Protein AF-A0A971MII5-F1 (afdb_monomer)

Structure (mmCIF, N/CA/C/O backbone):
data_AF-A0A971MII5-F1
#
_entry.id   AF-A0A971MII5-F1
#
loop_
_atom_site.group_PDB
_atom_site.id
_atom_site.type_symbol
_atom_site.label_atom_id
_atom_site.label_alt_id
_atom_site.label_comp_id
_atom_site.label_asym_id
_atom_site.label_entity_id
_atom_site.label_seq_id
_atom_site.pdbx_PDB_ins_code
_atom_site.Cartn_x
_atom_site.Cartn_y
_atom_site.Cartn_z
_atom_site.occupancy
_atom_site.B_iso_or_equiv
_atom_site.auth_seq_id
_atom_site.auth_comp_id
_atom_site.auth_asym_id
_atom_site.auth_atom_id
_atom_site.pdbx_PDB_model_num
ATOM 1 N N . MET A 1 1 ? 34.356 -5.325 53.793 1.00 31.66 1 MET A N 1
ATOM 2 C CA . MET A 1 1 ? 35.790 -5.191 53.406 1.00 31.66 1 MET A CA 1
ATOM 3 C C . MET A 1 1 ? 35.801 -5.095 51.877 1.00 31.66 1 MET A C 1
ATOM 5 O O . MET A 1 1 ? 35.052 -5.856 51.297 1.00 31.66 1 MET A O 1
ATOM 9 N N . LYS A 1 2 ? 36.397 -4.147 51.135 1.00 30.56 2 LYS A N 1
ATOM 10 C CA . LYS A 1 2 ? 37.615 -3.306 51.239 1.00 30.56 2 LYS A CA 1
ATOM 11 C C . LYS A 1 2 ? 38.912 -3.985 50.722 1.00 30.56 2 LYS A C 1
ATOM 13 O O . LYS A 1 2 ? 39.616 -4.588 51.522 1.00 30.56 2 LYS A O 1
ATOM 18 N N . ARG A 1 3 ? 39.279 -3.698 49.450 1.00 35.16 3 ARG A N 1
ATOM 19 C CA . ARG A 1 3 ? 40.610 -3.890 48.782 1.00 35.16 3 ARG A CA 1
ATOM 20 C C . ARG A 1 3 ? 41.059 -5.360 48.596 1.00 35.16 3 ARG A C 1
ATOM 22 O O . ARG A 1 3 ? 40.518 -6.234 49.247 1.00 35.16 3 ARG A O 1
ATOM 29 N N . LYS A 1 4 ? 42.032 -5.735 47.748 1.00 34.78 4 LYS A N 1
ATOM 30 C CA . LYS A 1 4 ? 43.002 -5.074 46.818 1.00 34.78 4 LYS A CA 1
ATOM 31 C C . LYS A 1 4 ? 42.819 -5.696 45.399 1.00 34.78 4 LYS A C 1
ATOM 33 O O . LYS A 1 4 ? 42.085 -6.666 45.317 1.00 34.78 4 LYS A O 1
ATOM 38 N N . LEU A 1 5 ? 43.431 -5.317 44.263 1.00 31.25 5 LEU A N 1
ATOM 39 C CA . LEU A 1 5 ? 44.409 -4.305 43.765 1.00 31.25 5 LEU A CA 1
ATOM 40 C C . LEU A 1 5 ? 43.997 -4.033 42.264 1.00 31.25 5 LEU A C 1
ATOM 42 O O . LEU A 1 5 ? 43.001 -4.601 41.844 1.00 31.25 5 LEU A O 1
ATOM 46 N N . SER A 1 6 ? 44.605 -3.251 41.353 1.00 30.78 6 SER A N 1
ATOM 47 C CA . SER A 1 6 ? 45.855 -2.469 41.266 1.00 30.78 6 SER A CA 1
ATOM 48 C C . SER A 1 6 ? 45.733 -1.302 40.245 1.00 30.78 6 SER A C 1
ATOM 50 O O . SER A 1 6 ? 44.625 -0.907 39.899 1.00 30.78 6 SER A O 1
ATOM 52 N N . LYS A 1 7 ? 46.857 -0.741 39.759 1.00 32.06 7 LYS A N 1
ATOM 53 C CA . LYS A 1 7 ? 46.938 0.123 38.561 1.00 32.06 7 LYS A CA 1
ATOM 54 C C . LYS A 1 7 ? 48.000 -0.427 37.594 1.00 32.06 7 LYS A C 1
ATOM 56 O O . LYS A 1 7 ? 49.180 -0.343 37.930 1.00 32.06 7 LYS A O 1
ATOM 61 N N . LYS A 1 8 ? 47.607 -0.928 36.414 1.00 32.06 8 LYS A N 1
ATOM 62 C CA . LYS A 1 8 ? 48.459 -1.083 35.208 1.00 32.06 8 LYS A CA 1
ATOM 63 C C . LYS A 1 8 ? 47.625 -1.580 34.011 1.00 32.06 8 LYS A C 1
ATOM 65 O O . LYS A 1 8 ? 47.422 -2.777 33.889 1.00 32.06 8 LYS A O 1
ATOM 70 N N . ILE A 1 9 ? 47.140 -0.639 33.195 1.00 35.56 9 ILE A N 1
ATOM 71 C CA . ILE A 1 9 ? 46.791 -0.680 31.748 1.00 35.56 9 ILE A CA 1
ATOM 72 C C . ILE A 1 9 ? 46.088 0.668 31.471 1.00 35.56 9 ILE A C 1
ATOM 74 O O . ILE A 1 9 ? 44.881 0.781 31.331 1.00 35.56 9 ILE A O 1
ATOM 78 N N . LEU A 1 10 ? 46.874 1.747 31.542 1.00 30.33 10 LEU A N 1
ATOM 79 C CA . LEU A 1 10 ? 46.478 3.107 31.133 1.00 30.33 10 LEU A CA 1
ATOM 80 C C . LEU A 1 10 ? 47.740 3.899 30.738 1.00 30.33 10 LEU A C 1
ATOM 82 O O . LEU A 1 10 ? 47.968 5.029 31.152 1.00 30.33 10 LEU A O 1
ATOM 86 N N . SER A 1 11 ? 48.640 3.217 30.029 1.00 30.30 11 SER A N 1
ATOM 87 C CA . SER A 1 11 ? 49.973 3.709 29.659 1.00 30.30 11 SER A CA 1
ATOM 88 C C . SER A 1 11 ? 50.439 3.129 28.317 1.00 30.30 11 SER A C 1
ATOM 90 O O . SER A 1 11 ? 51.634 2.936 28.113 1.00 30.30 11 SER A O 1
ATOM 92 N N . LEU A 1 12 ? 49.491 2.771 27.440 1.00 29.42 12 LEU A N 1
ATOM 93 C CA . LEU A 1 12 ? 49.765 2.208 26.112 1.00 29.42 12 LEU A CA 1
ATOM 94 C C . LEU A 1 12 ? 48.719 2.618 25.053 1.00 29.42 12 LEU A C 1
ATOM 96 O O . LEU A 1 12 ? 48.459 1.874 24.118 1.00 29.42 12 LEU A O 1
ATOM 100 N N . LEU A 1 13 ? 48.123 3.806 25.198 1.00 30.33 13 LEU A N 1
ATOM 101 C CA . LEU A 1 13 ? 47.379 4.467 24.113 1.00 30.33 13 LEU A CA 1
ATOM 102 C C . LEU A 1 13 ? 47.611 5.992 24.092 1.00 30.33 13 LEU A C 1
ATOM 104 O O . LEU A 1 13 ? 46.774 6.762 23.643 1.00 30.33 13 LEU A O 1
ATOM 108 N N . LEU A 1 14 ? 48.769 6.430 24.601 1.00 28.16 14 LEU A N 1
ATOM 109 C CA . LEU A 1 14 ? 49.194 7.836 24.641 1.00 28.16 14 LEU A CA 1
ATOM 110 C C . LEU A 1 14 ? 50.587 7.995 24.002 1.00 28.16 14 LEU A C 1
ATOM 112 O O . LEU A 1 14 ? 51.479 8.619 24.569 1.00 28.16 14 LEU A O 1
ATOM 116 N N . ALA A 1 15 ? 50.802 7.317 22.868 1.00 28.64 15 ALA A N 1
ATOM 117 C CA . ALA A 1 15 ? 52.121 7.158 22.250 1.00 28.64 15 ALA A CA 1
ATOM 118 C C . ALA A 1 15 ? 52.081 6.953 20.718 1.00 28.64 15 ALA A C 1
ATOM 120 O O . ALA A 1 15 ? 52.851 6.156 20.191 1.00 28.64 15 ALA A O 1
ATOM 121 N N . LEU A 1 16 ? 51.198 7.660 19.995 1.00 29.25 16 LEU A N 1
ATOM 122 C CA . LEU A 1 16 ? 51.327 7.816 18.532 1.00 29.25 16 LEU A CA 1
ATOM 123 C C . LEU A 1 16 ? 50.759 9.147 17.990 1.00 29.25 16 LEU A C 1
ATOM 125 O O . LEU A 1 16 ? 50.260 9.214 16.872 1.00 29.25 16 LEU A O 1
ATOM 129 N N . ILE A 1 17 ? 50.842 10.218 18.785 1.00 29.20 17 ILE A N 1
ATOM 130 C CA . ILE A 1 17 ? 50.536 11.592 18.356 1.00 29.20 17 ILE A CA 1
ATOM 131 C C . ILE A 1 17 ? 51.831 12.416 18.466 1.00 29.20 17 ILE A C 1
ATOM 133 O O . ILE A 1 17 ? 52.529 12.312 19.471 1.00 29.20 17 ILE A O 1
ATOM 137 N N . MET A 1 18 ? 52.102 13.242 17.444 1.00 29.81 18 MET A N 1
ATOM 138 C CA . MET A 1 18 ? 53.293 14.089 17.209 1.00 29.81 18 MET A CA 1
ATOM 139 C C . MET A 1 18 ? 54.560 13.424 16.632 1.00 29.81 18 MET A C 1
ATOM 141 O O . MET A 1 18 ? 55.476 13.049 17.355 1.00 29.81 18 MET A O 1
ATOM 145 N N . LEU A 1 19 ? 54.634 13.448 15.295 1.00 29.28 19 LEU A N 1
ATOM 146 C CA . LEU A 1 19 ? 55.796 13.741 14.431 1.00 29.28 19 LEU A CA 1
ATOM 147 C C . LEU A 1 19 ? 55.183 13.985 13.028 1.00 29.28 19 LEU A C 1
ATOM 149 O O . LEU A 1 19 ? 54.770 13.024 12.393 1.00 29.28 19 LEU A O 1
ATOM 153 N N . PHE A 1 20 ? 54.979 15.203 12.509 1.00 30.20 20 PHE A N 1
ATOM 154 C CA . PHE A 1 20 ? 55.566 16.524 12.798 1.00 30.20 20 PHE A CA 1
ATOM 155 C C . PHE A 1 20 ? 54.507 17.656 12.902 1.00 30.20 20 PHE A C 1
ATOM 157 O O . PHE A 1 20 ? 53.419 17.541 12.347 1.00 30.20 20 PHE A O 1
ATOM 164 N N . GLY A 1 21 ? 54.860 18.763 13.580 1.00 30.92 21 GLY A N 1
ATOM 165 C CA . GLY A 1 21 ? 54.225 20.098 13.448 1.00 30.92 21 GLY A CA 1
ATOM 166 C C . GLY A 1 21 ? 54.978 20.988 12.431 1.00 30.92 21 GLY A C 1
ATOM 167 O O . GLY A 1 21 ? 55.701 20.410 11.617 1.00 30.92 21 GLY A O 1
ATOM 168 N N . PRO A 1 22 ? 54.906 22.346 12.457 1.00 50.88 22 PRO A N 1
ATOM 169 C CA . PRO A 1 22 ? 54.555 23.274 13.561 1.00 50.88 22 PRO A CA 1
ATOM 170 C C . PRO A 1 22 ? 53.224 24.057 13.314 1.00 50.88 22 PRO A C 1
ATOM 172 O O . PRO A 1 22 ? 52.688 23.982 12.217 1.00 50.88 22 PRO A O 1
ATOM 175 N N . MET A 1 23 ? 52.522 24.719 14.261 1.00 30.02 23 MET A N 1
ATOM 176 C CA . MET A 1 23 ? 52.871 25.651 15.373 1.00 30.02 23 MET A CA 1
ATOM 177 C C . MET A 1 23 ? 53.300 27.072 14.910 1.00 30.02 23 MET A C 1
ATOM 179 O O . MET A 1 23 ? 54.011 27.174 13.921 1.00 30.02 23 MET A O 1
ATOM 183 N N . ILE A 1 24 ? 52.998 28.213 15.566 1.00 31.08 24 ILE A N 1
ATOM 184 C CA . ILE A 1 24 ? 52.104 28.618 16.693 1.00 31.08 24 ILE A CA 1
ATOM 185 C C . ILE A 1 24 ? 52.054 30.173 16.727 1.00 31.08 24 ILE A C 1
ATOM 187 O O . ILE A 1 24 ? 53.078 30.770 16.397 1.00 31.08 24 ILE A O 1
ATOM 191 N N . ASN A 1 25 ? 50.965 30.830 17.183 1.00 25.81 25 ASN A N 1
ATOM 192 C CA . ASN A 1 25 ? 51.015 31.820 18.295 1.00 25.81 25 ASN A CA 1
ATOM 193 C C . ASN A 1 25 ? 49.687 32.484 18.715 1.00 25.81 25 ASN A C 1
ATOM 195 O O . ASN A 1 25 ? 48.756 32.616 17.929 1.00 25.81 25 ASN A O 1
ATOM 199 N N . ILE A 1 26 ? 49.678 32.963 19.968 1.00 33.31 26 ILE A N 1
ATOM 200 C CA . ILE A 1 26 ? 48.702 33.886 20.578 1.00 33.31 26 ILE A CA 1
ATOM 201 C C . ILE A 1 26 ? 49.496 35.029 21.242 1.00 33.31 26 ILE A C 1
ATOM 203 O O . ILE A 1 26 ? 50.555 34.787 21.820 1.00 33.31 26 ILE A O 1
ATOM 207 N N . SER A 1 27 ? 49.000 36.270 21.201 1.00 24.47 27 SER A N 1
ATOM 208 C CA . SER A 1 27 ? 49.453 37.395 22.046 1.00 24.47 27 SER A CA 1
ATOM 209 C C . SER A 1 27 ? 48.375 38.486 22.112 1.00 24.47 27 SER A C 1
ATOM 211 O O . SER A 1 27 ? 47.528 38.549 21.225 1.00 24.47 27 SER A O 1
ATOM 213 N N . TYR A 1 28 ? 48.374 39.312 23.167 1.00 28.78 28 TYR A N 1
ATOM 214 C CA . TYR A 1 28 ? 47.252 40.200 23.522 1.00 28.78 28 TYR A CA 1
ATOM 215 C C . TYR A 1 28 ? 47.705 41.644 23.847 1.00 28.78 28 TYR A C 1
ATOM 217 O O . TYR A 1 28 ? 48.602 41.821 24.666 1.00 28.78 28 TYR A O 1
ATOM 225 N N . ALA A 1 29 ? 46.971 42.625 23.299 1.00 28.95 29 ALA A N 1
ATOM 226 C CA . ALA A 1 29 ? 46.772 44.017 23.761 1.00 28.95 29 ALA A CA 1
ATOM 227 C C . ALA A 1 29 ? 47.920 45.071 23.763 1.00 28.95 29 ALA A C 1
ATOM 229 O O . ALA A 1 29 ? 49.103 44.753 23.810 1.00 28.95 29 ALA A O 1
ATOM 230 N N . LEU A 1 30 ? 47.466 46.344 23.819 1.00 26.17 30 LEU A N 1
ATOM 231 C CA . LEU A 1 30 ? 48.178 47.633 24.003 1.00 26.17 30 LEU A CA 1
ATOM 232 C C . LEU A 1 30 ? 48.955 48.174 22.765 1.00 26.17 30 LEU A C 1
ATOM 234 O O . LEU A 1 30 ? 49.717 47.439 22.152 1.00 26.17 30 LEU A O 1
ATOM 238 N N . GLU A 1 31 ? 48.838 49.449 22.341 1.00 30.31 31 GLU A N 1
ATOM 239 C CA . GLU A 1 31 ? 47.957 50.557 22.784 1.00 30.31 31 GLU A CA 1
ATOM 240 C C . GLU A 1 31 ? 47.865 51.729 21.755 1.00 30.31 31 GLU A C 1
ATOM 242 O O . GLU A 1 31 ? 48.772 51.914 20.951 1.00 30.31 31 GLU A O 1
ATOM 247 N N . ASN A 1 32 ? 46.821 52.567 21.889 1.00 26.81 32 ASN A N 1
ATOM 248 C CA . ASN A 1 32 ? 46.726 54.015 21.572 1.00 26.81 32 ASN A CA 1
ATOM 249 C C . ASN A 1 32 ? 46.836 54.608 20.126 1.00 26.81 32 ASN A C 1
ATOM 251 O O . ASN A 1 32 ? 47.914 54.763 19.566 1.00 26.81 32 ASN A O 1
ATOM 255 N N . ASN A 1 33 ? 45.699 55.194 19.700 1.00 26.94 33 ASN A N 1
ATOM 256 C CA . ASN A 1 33 ? 45.488 56.522 19.063 1.00 26.94 33 ASN A CA 1
ATOM 257 C C . ASN A 1 33 ? 45.949 56.852 17.617 1.00 26.94 33 ASN A C 1
ATOM 259 O O . ASN A 1 33 ? 47.119 56.766 17.263 1.00 26.94 33 ASN A O 1
ATOM 263 N N . GLY A 1 34 ? 45.009 57.410 16.831 1.00 25.70 34 GLY A N 1
ATOM 264 C CA . GLY A 1 34 ? 45.223 58.031 15.510 1.00 25.70 34 GLY A CA 1
ATOM 265 C C . GLY A 1 34 ? 43.910 58.544 14.886 1.00 25.70 34 GLY A C 1
ATOM 266 O O . GLY A 1 34 ? 43.112 57.756 14.397 1.00 25.70 34 GLY A O 1
ATOM 267 N N . GLU A 1 35 ? 43.667 59.852 14.963 1.00 28.33 35 GLU A N 1
ATOM 268 C CA . GLU A 1 35 ? 42.389 60.551 14.720 1.00 28.33 35 GLU A CA 1
ATOM 269 C C . GLU A 1 35 ? 41.720 60.394 13.330 1.00 28.33 35 GLU A C 1
ATOM 271 O O . GLU A 1 35 ? 42.384 60.334 12.303 1.00 28.33 35 GLU A O 1
ATOM 276 N N . THR A 1 36 ? 40.378 60.467 13.343 1.00 31.22 36 THR A N 1
ATOM 277 C CA . THR A 1 36 ? 39.441 61.023 12.329 1.00 31.22 36 THR A CA 1
ATOM 278 C C . THR A 1 36 ? 39.696 60.865 10.820 1.00 31.22 36 THR A C 1
ATOM 280 O O . THR A 1 36 ? 40.675 61.376 10.288 1.00 31.22 36 THR A O 1
ATOM 283 N N . LEU A 1 37 ? 38.637 60.483 10.091 1.00 25.66 37 LEU A N 1
ATOM 284 C CA . LEU A 1 37 ? 38.025 61.359 9.072 1.00 25.66 37 LEU A CA 1
ATOM 285 C C . LEU A 1 37 ? 36.596 60.897 8.721 1.00 25.66 37 LEU A C 1
ATOM 287 O O . LEU A 1 37 ? 36.238 59.743 8.941 1.00 25.66 37 LEU A O 1
ATOM 291 N N . THR A 1 38 ? 35.772 61.819 8.215 1.00 25.00 38 THR A N 1
ATOM 292 C CA . THR A 1 38 ? 34.393 61.559 7.744 1.00 25.00 38 THR A CA 1
ATOM 293 C C . THR A 1 38 ? 34.278 61.887 6.231 1.00 25.00 38 THR A C 1
ATOM 295 O O . THR A 1 38 ? 35.315 61.873 5.566 1.00 25.00 38 THR A O 1
ATOM 298 N N . PRO A 1 39 ? 33.089 61.977 5.601 1.00 57.38 39 PRO A N 1
ATOM 299 C CA . PRO A 1 39 ? 32.717 61.084 4.506 1.00 57.38 39 PRO A CA 1
ATOM 300 C C . PRO A 1 39 ? 32.796 61.731 3.110 1.00 57.38 39 PRO A C 1
ATOM 302 O O . PRO A 1 39 ? 32.935 62.946 2.979 1.00 57.38 39 PRO A O 1
ATOM 305 N N . ILE A 1 40 ? 32.588 60.930 2.056 1.00 26.38 40 ILE A N 1
ATOM 306 C CA . ILE A 1 40 ? 32.199 61.438 0.730 1.00 26.38 40 ILE A CA 1
ATOM 307 C C . ILE A 1 40 ? 30.962 60.678 0.236 1.00 26.38 40 ILE A C 1
ATOM 309 O O . ILE A 1 40 ? 30.987 59.463 0.060 1.00 26.38 40 ILE A O 1
ATOM 313 N N . THR A 1 41 ? 29.881 61.431 0.037 1.00 29.47 41 THR A N 1
ATOM 314 C CA . THR A 1 41 ? 28.625 61.044 -0.623 1.00 29.47 41 THR A CA 1
ATOM 315 C C . THR A 1 41 ? 28.601 61.533 -2.082 1.00 29.47 41 THR A C 1
ATOM 317 O O . THR A 1 41 ? 29.563 62.149 -2.537 1.00 29.47 41 THR A O 1
ATOM 320 N N . THR A 1 42 ? 27.458 61.328 -2.760 1.00 28.16 42 THR A N 1
ATOM 321 C CA . THR A 1 42 ? 27.094 61.560 -4.185 1.00 28.16 42 THR A CA 1
ATOM 322 C C . THR A 1 42 ? 27.277 60.311 -5.052 1.00 28.16 42 THR A C 1
ATOM 324 O O . THR A 1 42 ? 28.235 59.572 -4.870 1.00 28.16 42 THR A O 1
ATOM 327 N N . GLY A 1 43 ? 26.370 59.960 -5.967 1.00 27.62 43 GLY A N 1
ATOM 328 C CA . GLY A 1 43 ? 25.223 60.674 -6.563 1.00 27.62 43 GLY A CA 1
ATOM 329 C C . GLY A 1 43 ? 25.186 60.312 -8.063 1.00 27.62 43 GLY A C 1
ATOM 330 O O . GLY A 1 43 ? 26.227 59.960 -8.608 1.00 27.62 43 GLY A O 1
ATOM 331 N N . GLU A 1 44 ? 24.076 60.346 -8.800 1.00 31.83 44 GLU A N 1
ATOM 332 C CA . GLU A 1 44 ? 22.716 60.823 -8.507 1.00 31.83 44 GLU A CA 1
ATOM 333 C C . GLU A 1 44 ? 21.760 60.378 -9.659 1.00 31.83 44 GLU A C 1
ATOM 335 O O . GLU A 1 44 ? 22.257 59.926 -10.689 1.00 31.83 44 GLU A O 1
ATOM 340 N N . LEU A 1 45 ? 20.435 60.588 -9.517 1.00 27.73 45 LEU A N 1
ATOM 341 C CA . LEU A 1 45 ? 19.382 60.577 -10.573 1.00 27.73 45 LEU A CA 1
ATOM 342 C C . LEU A 1 45 ? 19.022 59.248 -11.328 1.00 27.73 45 LEU A C 1
ATOM 344 O O . LEU A 1 45 ? 19.898 58.470 -11.682 1.00 27.73 45 LEU A O 1
ATOM 348 N N . GLU A 1 46 ? 17.756 58.954 -11.713 1.00 29.62 46 GLU A N 1
ATOM 349 C CA . GLU A 1 46 ? 16.430 59.439 -11.234 1.00 29.62 46 GLU A CA 1
ATOM 350 C C . GLU A 1 46 ? 15.191 58.676 -11.817 1.00 29.62 46 GLU A C 1
ATOM 352 O O . GLU A 1 46 ? 15.249 58.255 -12.966 1.00 29.62 46 GLU A O 1
ATOM 357 N N . VAL A 1 47 ? 14.079 58.617 -11.039 1.00 29.28 47 VAL A N 1
ATOM 358 C CA . VAL A 1 47 ? 12.604 58.462 -11.341 1.00 29.28 47 VAL A CA 1
ATOM 359 C C . VAL A 1 47 ? 12.034 57.453 -12.385 1.00 29.28 47 VAL A C 1
ATOM 361 O O . VAL A 1 47 ? 12.766 56.979 -13.247 1.00 29.28 47 VAL A O 1
ATOM 364 N N . PRO A 1 48 ? 10.691 57.174 -12.413 1.00 39.81 48 PRO A N 1
ATOM 365 C CA . PRO A 1 48 ? 9.589 57.408 -11.429 1.00 39.81 48 PRO A CA 1
ATOM 366 C C . PRO A 1 48 ? 8.886 56.093 -10.957 1.00 39.81 48 PRO A C 1
ATOM 368 O O . PRO A 1 48 ? 8.832 55.132 -11.711 1.00 39.81 48 PRO A O 1
ATOM 371 N N . ILE A 1 49 ? 8.417 55.888 -9.710 1.00 29.89 49 ILE A N 1
ATOM 372 C CA . ILE A 1 49 ? 7.352 56.521 -8.872 1.00 29.89 49 ILE A CA 1
ATOM 373 C C . ILE A 1 49 ? 5.890 56.118 -9.209 1.00 29.89 49 ILE A C 1
ATOM 375 O O . ILE A 1 49 ? 5.335 56.594 -10.194 1.00 29.89 49 ILE A O 1
ATOM 379 N N . THR A 1 50 ? 5.254 55.335 -8.312 1.00 27.31 50 THR A N 1
ATOM 380 C CA . THR A 1 50 ? 3.909 55.489 -7.654 1.00 27.31 50 THR A CA 1
ATOM 381 C C . THR A 1 50 ? 3.588 54.168 -6.890 1.00 27.31 50 THR A C 1
ATOM 383 O O . THR A 1 50 ? 3.665 53.114 -7.503 1.00 27.31 50 THR A O 1
ATOM 386 N N . THR A 1 51 ? 3.512 54.061 -5.545 1.00 28.36 51 THR A N 1
ATOM 387 C CA . THR A 1 51 ? 2.504 54.525 -4.536 1.00 28.36 51 THR A CA 1
ATOM 388 C C . THR A 1 51 ? 1.122 53.831 -4.663 1.00 28.36 51 THR A C 1
ATOM 390 O O . THR A 1 51 ? 0.635 53.745 -5.782 1.00 28.36 51 THR A O 1
ATOM 393 N N . ILE A 1 52 ? 0.405 53.389 -3.605 1.00 28.09 52 ILE A N 1
ATOM 394 C CA . ILE A 1 52 ? 0.481 53.752 -2.167 1.00 28.09 52 ILE A CA 1
ATOM 395 C C . ILE A 1 52 ? -0.210 52.727 -1.207 1.00 28.09 52 ILE A C 1
ATOM 397 O O . ILE A 1 52 ? -1.072 51.977 -1.646 1.00 28.09 52 ILE A O 1
ATOM 401 N N . GLU A 1 53 ? 0.175 52.781 0.079 1.00 26.75 53 GLU A N 1
ATOM 402 C CA . GLU A 1 53 ? -0.493 52.402 1.360 1.00 26.75 53 GLU A CA 1
ATOM 403 C C . GLU A 1 53 ? -1.063 51.007 1.733 1.00 26.75 53 GLU A C 1
ATOM 405 O O . GLU A 1 53 ? -1.700 50.271 0.988 1.00 26.75 53 GLU A O 1
ATOM 410 N N . GLU A 1 54 ? -0.831 50.756 3.026 1.00 30.92 54 GLU A N 1
ATOM 411 C CA . GLU A 1 54 ? -1.204 49.687 3.954 1.00 30.92 54 GLU A CA 1
ATOM 412 C C . GLU A 1 54 ? -2.678 49.741 4.425 1.00 30.92 54 GLU A C 1
ATOM 414 O O . GLU A 1 54 ? -3.367 50.750 4.273 1.00 30.92 54 GLU A O 1
ATOM 419 N N . SER A 1 55 ? -3.134 48.712 5.155 1.00 26.38 55 SER A N 1
ATOM 420 C CA . SER A 1 55 ? -3.900 48.895 6.414 1.00 26.38 55 SER A CA 1
ATOM 421 C C . SER A 1 55 ? -3.971 47.598 7.245 1.00 26.38 55 SER A C 1
ATOM 423 O O . SER A 1 55 ? -3.881 46.497 6.707 1.00 26.38 55 SER A O 1
ATOM 425 N N . GLU A 1 56 ? -4.106 47.723 8.571 1.00 28.70 56 GLU A N 1
ATOM 426 C CA . GLU A 1 56 ? -4.117 46.605 9.534 1.00 28.70 56 GLU A CA 1
ATOM 427 C C . GLU A 1 56 ? -5.533 46.166 9.985 1.00 28.70 56 GLU A C 1
ATOM 429 O O . GLU A 1 56 ? -6.467 46.957 9.916 1.00 28.70 56 GLU A O 1
ATOM 434 N N . LYS A 1 57 ? -5.631 44.931 10.526 1.00 29.33 57 LYS A N 1
ATOM 435 C CA . LYS A 1 57 ? -6.444 44.436 11.683 1.00 29.33 57 LYS A CA 1
ATOM 436 C C . LYS A 1 57 ? -7.835 45.086 11.941 1.00 29.33 57 LYS A C 1
ATOM 438 O O . LYS A 1 57 ? -7.957 46.290 12.123 1.00 29.33 57 LYS A O 1
ATOM 443 N N . THR A 1 58 ? -8.902 44.343 12.275 1.00 24.64 58 THR A N 1
ATOM 444 C CA . THR A 1 58 ? -9.039 43.619 13.567 1.00 24.64 58 THR A CA 1
ATOM 445 C C . THR A 1 58 ? -10.334 42.768 13.633 1.00 24.64 58 THR A C 1
ATOM 447 O O . THR A 1 58 ? -11.384 43.211 13.185 1.00 24.64 58 THR A O 1
ATOM 450 N N . ILE A 1 59 ? -10.226 41.581 14.249 1.00 27.56 59 ILE A N 1
ATOM 451 C CA . ILE A 1 59 ? -11.206 40.704 14.953 1.00 27.56 59 ILE A CA 1
ATOM 452 C C . ILE A 1 59 ? -12.598 41.305 15.334 1.00 27.56 59 ILE A C 1
ATOM 454 O O . ILE A 1 59 ? -12.618 42.416 15.856 1.00 27.56 59 ILE A O 1
ATOM 458 N N . ILE A 1 60 ? -13.708 40.521 15.230 1.00 27.66 60 ILE A N 1
ATOM 459 C CA . ILE A 1 60 ? -14.714 40.192 16.310 1.00 27.66 60 ILE A CA 1
ATOM 460 C C . ILE A 1 60 ? -16.024 39.483 15.810 1.00 27.66 60 ILE A C 1
ATOM 462 O O . ILE A 1 60 ? -16.874 40.093 15.176 1.00 27.66 60 ILE A O 1
ATOM 466 N N . THR A 1 61 ? -16.132 38.182 16.155 1.00 26.33 61 THR A N 1
ATOM 467 C CA . THR A 1 61 ? -17.277 37.315 16.602 1.00 26.33 61 THR A CA 1
ATOM 468 C C . THR A 1 61 ? -18.654 37.128 15.897 1.00 26.33 61 THR A C 1
ATOM 470 O O . THR A 1 61 ? -19.292 38.065 15.434 1.00 26.33 61 THR A O 1
ATOM 473 N N . THR A 1 62 ? -19.192 35.901 16.117 1.00 27.50 62 THR A N 1
ATOM 474 C CA . THR A 1 62 ? -20.613 35.458 16.341 1.00 27.50 62 THR A CA 1
ATOM 475 C C . THR A 1 62 ? -21.649 35.415 15.200 1.00 27.50 62 THR A C 1
ATOM 477 O O . THR A 1 62 ? -21.900 36.432 14.566 1.00 27.50 62 THR A O 1
ATOM 480 N N . GLY A 1 63 ? -22.387 34.289 15.081 1.00 24.89 63 GLY A N 1
ATOM 481 C CA . GLY A 1 63 ? -23.730 34.273 14.459 1.00 24.89 63 GLY A CA 1
ATOM 482 C C . GLY A 1 63 ? -24.256 32.945 13.875 1.00 24.89 63 GLY A C 1
ATOM 483 O O . GLY A 1 63 ? -24.018 32.654 12.710 1.00 24.89 63 GLY A O 1
ATOM 484 N N . GLU A 1 64 ? -25.031 32.217 14.681 1.00 28.70 64 GLU A N 1
ATOM 485 C CA . GLU A 1 64 ? -26.090 31.215 14.384 1.00 28.70 64 GLU A CA 1
ATOM 486 C C . GLU A 1 64 ? -27.145 31.704 13.326 1.00 28.70 64 GLU A C 1
ATOM 488 O O . GLU A 1 64 ? -27.177 32.899 13.038 1.00 28.70 64 GLU A O 1
ATOM 493 N N . GLU A 1 65 ? -28.066 30.938 12.693 1.00 27.58 65 GLU A N 1
ATOM 494 C CA . GLU A 1 65 ? -28.586 29.553 12.860 1.00 27.58 65 GLU A CA 1
ATOM 495 C C . GLU A 1 65 ? -29.420 29.040 11.619 1.00 27.58 65 GLU A C 1
ATOM 497 O O . GLU A 1 65 ? -29.466 29.699 10.583 1.00 27.58 65 GLU A O 1
ATOM 502 N N . TYR A 1 66 ? -30.083 27.870 11.757 1.00 25.48 66 TYR A N 1
ATOM 503 C CA . TYR A 1 66 ? -31.015 27.073 10.895 1.00 25.48 66 TYR A CA 1
ATOM 504 C C . TYR A 1 66 ? -31.922 27.677 9.774 1.00 25.48 66 TYR A C 1
ATOM 506 O O . TYR A 1 66 ? -32.351 28.825 9.822 1.00 25.48 66 TYR A O 1
ATOM 514 N N . GLY A 1 67 ? -32.394 26.785 8.864 1.00 25.19 67 GLY A N 1
ATOM 515 C CA . GLY A 1 67 ? -33.619 26.941 8.028 1.00 25.19 67 GLY A CA 1
ATOM 516 C C . GLY A 1 67 ? -33.632 26.143 6.697 1.00 25.19 67 GLY A C 1
ATOM 517 O O . GLY A 1 67 ? -33.309 26.723 5.670 1.00 25.19 67 GLY A O 1
ATOM 518 N N . ILE A 1 68 ? -33.735 24.801 6.647 1.00 25.50 68 ILE A N 1
ATOM 519 C CA . ILE A 1 68 ? -34.944 23.918 6.571 1.00 25.50 68 ILE A CA 1
ATOM 520 C C . ILE A 1 68 ? -36.005 24.264 5.478 1.00 25.50 68 ILE A C 1
ATOM 522 O O . ILE A 1 68 ? -36.434 25.410 5.388 1.00 25.50 68 ILE A O 1
ATOM 526 N N . LEU A 1 69 ? -36.522 23.216 4.795 1.00 24.61 69 LEU A N 1
ATOM 527 C CA . LEU A 1 69 ? -37.706 23.125 3.891 1.00 24.61 69 LEU A CA 1
ATOM 528 C C . LEU A 1 69 ? -37.494 23.587 2.419 1.00 24.61 69 LEU A C 1
ATOM 530 O O . LEU A 1 69 ? -36.675 24.461 2.161 1.00 24.61 69 LEU A O 1
ATOM 534 N N . GLU A 1 70 ? -38.166 23.034 1.391 1.00 25.34 70 GLU A N 1
ATOM 535 C CA . GLU A 1 70 ? -39.233 22.002 1.348 1.00 25.34 70 GLU A CA 1
ATOM 536 C C . GLU A 1 70 ? -39.203 21.145 0.051 1.00 25.34 70 GLU A C 1
ATOM 538 O O . GLU A 1 70 ? -38.479 21.453 -0.896 1.00 25.34 70 GLU A O 1
ATOM 543 N N . GLU A 1 71 ? -40.000 20.071 0.009 1.00 28.39 71 GLU A N 1
ATOM 544 C CA . GLU A 1 71 ? -40.164 19.137 -1.124 1.00 28.39 71 GLU A CA 1
ATOM 545 C C . GLU A 1 71 ? -41.133 19.655 -2.213 1.00 28.39 71 GLU A C 1
ATOM 547 O O . GLU A 1 71 ? -41.962 20.529 -1.957 1.00 28.39 71 GLU A O 1
ATOM 552 N N . SER A 1 72 ? -41.131 19.045 -3.410 1.00 25.94 72 SER A N 1
ATOM 553 C CA . SER A 1 72 ? -42.381 18.614 -4.088 1.00 25.94 72 SER A CA 1
ATOM 554 C C . SER A 1 72 ? -42.146 17.810 -5.380 1.00 25.94 72 SER A C 1
ATOM 556 O O . SER A 1 72 ? -41.418 18.228 -6.277 1.00 25.94 72 SER A O 1
ATOM 558 N N . ASP A 1 73 ? -42.839 16.674 -5.503 1.00 27.86 73 ASP A N 1
ATOM 559 C CA . ASP A 1 73 ? -42.953 15.883 -6.736 1.00 27.86 73 ASP A CA 1
ATOM 560 C C . ASP A 1 73 ? -43.762 16.586 -7.840 1.00 27.86 73 ASP A C 1
ATOM 562 O O . ASP A 1 73 ? -44.717 17.318 -7.565 1.00 27.86 73 ASP A O 1
ATOM 566 N N . THR A 1 74 ? -43.548 16.194 -9.105 1.00 26.64 74 THR A N 1
ATOM 567 C CA . THR A 1 74 ? -44.701 15.849 -9.967 1.00 26.64 74 THR A CA 1
ATOM 568 C C . THR A 1 74 ? -44.356 14.893 -11.117 1.00 26.64 74 THR A C 1
ATOM 570 O O . THR A 1 74 ? -43.578 15.210 -12.013 1.00 26.64 74 THR A O 1
ATOM 573 N N . TYR A 1 75 ? -45.023 13.736 -11.142 1.00 25.52 75 TYR A N 1
ATOM 574 C CA . TYR A 1 75 ? -45.081 12.820 -12.290 1.00 25.52 75 TYR A CA 1
ATOM 575 C C . TYR A 1 75 ? -45.982 13.363 -13.415 1.00 25.52 75 TYR A C 1
ATOM 577 O O . TYR A 1 75 ? -47.047 13.907 -13.125 1.00 25.52 75 TYR A O 1
ATOM 585 N N . LEU A 1 76 ? -45.658 13.060 -14.682 1.00 25.44 76 LEU A N 1
ATOM 586 C CA . LEU A 1 76 ? -46.646 12.716 -15.726 1.00 25.44 76 LEU A CA 1
ATOM 587 C C . LEU A 1 76 ? -45.988 12.008 -16.934 1.00 25.44 76 LEU A C 1
ATOM 589 O O . LEU A 1 76 ? -44.767 11.948 -17.040 1.00 25.44 76 LEU A O 1
ATOM 593 N N . GLN A 1 77 ? -46.800 11.384 -17.795 1.00 25.53 77 GLN A N 1
ATOM 594 C CA . GLN A 1 77 ? -46.385 10.308 -18.715 1.00 25.53 77 GLN A CA 1
ATOM 595 C C . GLN A 1 77 ? -46.336 10.703 -20.213 1.00 25.53 77 GLN A C 1
ATOM 597 O O . GLN A 1 77 ? -46.839 11.750 -20.606 1.00 25.53 77 GLN A O 1
ATOM 602 N N . PHE A 1 78 ? -45.747 9.795 -21.013 1.00 23.55 78 PHE A N 1
ATOM 603 C CA . PHE A 1 78 ? -45.932 9.462 -22.449 1.00 23.55 78 PHE A CA 1
ATOM 604 C C . PHE A 1 78 ? -47.172 10.057 -23.188 1.00 23.55 78 PHE A C 1
ATOM 606 O O . PHE A 1 78 ? -48.192 10.346 -22.575 1.00 23.55 78 PHE A O 1
ATOM 613 N N . ILE A 1 79 ? -47.243 10.171 -24.531 1.00 27.61 79 ILE A N 1
ATOM 614 C CA . ILE A 1 79 ? -46.827 9.233 -25.616 1.00 27.61 79 ILE A CA 1
ATOM 615 C C . ILE A 1 79 ? -46.419 10.019 -26.932 1.00 27.61 79 ILE A C 1
ATOM 617 O O . ILE A 1 79 ? -46.113 11.201 -26.783 1.00 27.61 79 ILE A O 1
ATOM 621 N N . PRO A 1 80 ? -46.282 9.483 -28.185 1.00 44.78 80 PRO A N 1
ATOM 622 C CA . PRO A 1 80 ? -45.211 9.924 -29.111 1.00 44.78 80 PRO A CA 1
ATOM 623 C C . PRO A 1 80 ? -45.675 10.529 -30.467 1.00 44.78 80 PRO A C 1
ATOM 625 O O . PRO A 1 80 ? -46.868 10.529 -30.767 1.00 44.78 80 PRO A O 1
ATOM 628 N N . ASN A 1 81 ? -44.728 10.947 -31.336 1.00 24.97 81 ASN A N 1
ATOM 629 C CA . ASN A 1 81 ? -44.658 10.459 -32.736 1.00 24.97 81 ASN A CA 1
ATOM 630 C C . ASN A 1 81 ? -43.441 10.924 -33.580 1.00 24.97 81 ASN A C 1
ATOM 632 O O . ASN A 1 81 ? -43.056 12.087 -33.586 1.00 24.97 81 ASN A O 1
ATOM 636 N N . GLU A 1 82 ? -42.917 9.956 -34.339 1.00 27.34 82 GLU A N 1
ATOM 637 C CA . GLU A 1 82 ? -42.361 9.963 -35.711 1.00 27.34 82 GLU A CA 1
ATOM 638 C C . GLU A 1 82 ? -41.846 11.248 -36.415 1.00 27.34 82 GLU A C 1
ATOM 640 O O . GLU A 1 82 ? -42.613 12.138 -36.754 1.00 27.34 82 GLU A O 1
ATOM 645 N N . SER A 1 83 ? -40.564 11.187 -36.827 1.00 26.39 83 SER A N 1
ATOM 646 C CA . SER A 1 83 ? -39.972 11.448 -38.174 1.00 26.39 83 SER A CA 1
ATOM 647 C C . SER A 1 83 ? -40.499 12.608 -39.066 1.00 26.39 83 SER A C 1
ATOM 649 O O . SER A 1 83 ? -41.695 12.753 -39.276 1.00 26.39 83 SER A O 1
ATOM 651 N N . LYS A 1 84 ? -39.671 13.362 -39.816 1.00 27.38 84 LYS A N 1
ATOM 652 C CA . LYS A 1 84 ? -38.618 12.880 -40.746 1.00 27.38 84 LYS A CA 1
ATOM 653 C C . LYS A 1 84 ? -37.864 14.060 -41.410 1.00 27.38 84 LYS A C 1
ATOM 655 O O . LYS A 1 84 ? -38.529 15.015 -41.799 1.00 27.38 84 LYS A O 1
ATOM 660 N N . SER A 1 85 ? -36.564 13.896 -41.719 1.00 24.55 85 SER A N 1
ATOM 661 C CA . SER A 1 85 ? -35.754 14.695 -42.694 1.00 24.55 85 SER A CA 1
ATOM 662 C C . SER A 1 85 ? -35.593 16.220 -42.416 1.00 24.55 85 SER A C 1
ATOM 664 O O . SER A 1 85 ? -36.384 16.800 -41.690 1.00 24.55 85 SER A O 1
ATOM 666 N N . GLN A 1 86 ? -34.571 16.940 -42.907 1.00 26.08 86 GLN A N 1
ATOM 667 C CA . GLN A 1 86 ? -33.668 16.700 -44.048 1.00 26.08 86 GLN A CA 1
ATOM 668 C C . GLN A 1 86 ? -32.288 17.398 -43.868 1.00 26.08 86 GLN A C 1
ATOM 670 O O . GLN A 1 86 ? -32.219 18.407 -43.181 1.00 26.08 86 GLN A O 1
ATOM 675 N N . GLU A 1 87 ? -31.239 16.841 -44.497 1.00 24.86 87 GLU A N 1
ATOM 676 C CA . GLU A 1 87 ? -29.937 17.419 -44.942 1.00 24.86 87 GLU A CA 1
ATOM 677 C C . GLU A 1 87 ? -29.305 18.664 -44.265 1.00 24.86 87 GLU A C 1
ATOM 679 O O . GLU A 1 87 ? -29.899 19.737 -44.240 1.00 24.86 87 GLU A O 1
ATOM 684 N N . ILE A 1 88 ? -27.991 18.584 -43.976 1.00 26.41 88 ILE A N 1
ATOM 685 C CA . ILE A 1 88 ? -26.970 19.532 -44.490 1.00 26.41 88 ILE A CA 1
ATOM 686 C C . ILE A 1 88 ? -25.547 18.930 -44.404 1.00 26.41 88 ILE A C 1
ATOM 688 O O . ILE A 1 88 ? -25.297 17.990 -43.654 1.00 26.41 88 ILE A O 1
ATOM 692 N N . VAL A 1 89 ? -24.642 19.439 -45.246 1.00 25.30 89 VAL A N 1
ATOM 693 C CA . VAL A 1 89 ? -23.265 18.969 -45.501 1.00 25.30 89 VAL A CA 1
ATOM 694 C C . VAL A 1 89 ? -22.237 19.743 -44.662 1.00 25.30 89 VAL A C 1
ATOM 696 O O . VAL A 1 89 ? -22.341 20.964 -44.652 1.00 25.30 89 VAL A O 1
ATOM 699 N N . THR A 1 90 ? -21.223 19.072 -44.082 1.00 27.98 90 THR A N 1
ATOM 700 C CA . THR A 1 90 ? -19.763 19.397 -44.177 1.00 27.98 90 THR A CA 1
ATOM 701 C C . THR A 1 90 ? -18.889 18.397 -43.398 1.00 27.98 90 THR A C 1
ATOM 703 O O . THR A 1 90 ? -19.385 17.702 -42.516 1.00 27.98 90 THR A O 1
ATOM 706 N N . SER A 1 91 ? -17.598 18.321 -43.740 1.00 25.34 91 SER A N 1
ATOM 707 C CA . SER A 1 91 ? -16.565 17.434 -43.173 1.00 25.34 91 SER A CA 1
ATOM 708 C C . SER A 1 91 ? -15.441 18.219 -42.469 1.00 25.34 91 SER A C 1
ATOM 710 O O . SER A 1 91 ? -15.279 19.394 -42.778 1.00 25.34 91 SER A O 1
ATOM 712 N N . GLU A 1 92 ? -14.642 17.528 -41.629 1.00 27.89 92 GLU A N 1
ATOM 713 C CA . GLU A 1 92 ? -13.253 17.873 -41.206 1.00 27.89 92 GLU A CA 1
ATOM 714 C C . GLU A 1 92 ? -13.050 19.218 -40.437 1.00 27.89 92 GLU A C 1
ATOM 716 O O . GLU A 1 92 ? -13.536 20.261 -40.841 1.00 27.89 92 GLU A O 1
ATOM 721 N N . ASN A 1 93 ? -12.283 19.357 -39.344 1.00 27.08 93 ASN A N 1
ATOM 722 C CA . ASN A 1 93 ? -11.105 18.625 -38.862 1.00 27.08 93 ASN A CA 1
ATOM 723 C C . ASN A 1 93 ? -10.632 19.178 -37.478 1.00 27.08 93 ASN A C 1
ATOM 725 O O . ASN A 1 93 ? -10.955 20.316 -37.150 1.00 27.08 93 ASN A O 1
ATOM 729 N N . PHE A 1 94 ? -9.799 18.416 -36.748 1.00 25.19 94 PHE A N 1
ATOM 730 C CA . PHE A 1 94 ? -8.902 18.804 -35.621 1.00 25.19 94 PHE A CA 1
ATOM 731 C C . PHE A 1 94 ? -9.406 19.660 -34.426 1.00 25.19 94 PHE A C 1
ATOM 733 O O . PHE A 1 94 ? -9.504 20.882 -34.524 1.00 25.19 94 PHE A O 1
ATOM 740 N N . LEU A 1 95 ? -9.456 19.059 -33.223 1.00 25.33 95 LEU A N 1
ATOM 741 C CA . LEU A 1 95 ? -8.354 19.139 -32.231 1.00 25.33 95 LEU A CA 1
ATOM 742 C C . LEU A 1 95 ? -8.565 18.176 -31.036 1.00 25.33 95 LEU A C 1
ATOM 744 O O . LEU A 1 95 ? -9.666 17.672 -30.828 1.00 25.33 95 LEU A O 1
ATOM 748 N N . GLU A 1 96 ? -7.496 17.905 -30.283 1.00 24.84 96 GLU A N 1
ATOM 749 C CA . GLU A 1 96 ? -7.429 16.923 -29.185 1.00 24.84 96 GLU A CA 1
ATOM 750 C C . GLU A 1 96 ? -7.722 17.546 -27.806 1.00 24.84 96 GLU A C 1
ATOM 752 O O . GLU A 1 96 ? -7.277 18.659 -27.530 1.00 24.84 96 GLU A O 1
ATOM 757 N N . VAL A 1 97 ? -8.377 16.793 -26.908 1.00 24.81 97 VAL A N 1
ATOM 758 C CA . VAL A 1 97 ? -8.297 16.973 -25.441 1.00 24.81 97 VAL A CA 1
ATOM 759 C C . VAL A 1 97 ? -8.442 15.602 -24.764 1.00 24.81 97 VAL A C 1
ATOM 761 O O . VAL A 1 97 ? -9.425 14.902 -25.005 1.00 24.81 97 VAL A O 1
ATOM 764 N N . SER A 1 98 ? -7.491 15.227 -23.906 1.00 24.22 98 SER A N 1
ATOM 765 C CA . SER A 1 98 ? -7.516 13.970 -23.137 1.00 24.22 98 SER A CA 1
ATOM 766 C C . SER A 1 98 ? -8.258 14.114 -21.799 1.00 24.22 98 SER A C 1
ATOM 768 O O . SER A 1 98 ? -8.096 15.140 -21.135 1.00 24.22 98 SER A O 1
ATOM 770 N N . PRO A 1 99 ? -8.983 13.083 -21.330 1.00 29.02 99 PRO A N 1
ATOM 771 C CA . PRO A 1 99 ? -9.286 12.878 -19.913 1.00 29.02 99 PRO A CA 1
ATOM 772 C C . PRO A 1 99 ? -8.149 12.125 -19.200 1.00 29.02 99 PRO A C 1
ATOM 774 O O . PRO A 1 99 ? -7.386 11.393 -19.829 1.00 29.02 99 PRO A O 1
ATOM 777 N N . VAL A 1 100 ? -8.066 12.286 -17.878 1.00 26.09 100 VAL A N 1
ATOM 778 C CA . VAL A 1 100 ? -7.141 11.561 -16.986 1.00 26.09 100 VAL A CA 1
ATOM 779 C C . VAL A 1 100 ? -7.847 10.334 -16.400 1.00 26.09 100 VAL A C 1
ATOM 781 O O . VAL A 1 100 ? -9.015 10.438 -16.032 1.00 26.09 100 VAL A O 1
ATOM 784 N N . ASN A 1 101 ? -7.125 9.219 -16.254 1.00 26.75 101 ASN A N 1
ATOM 785 C CA . ASN A 1 101 ? -7.498 8.104 -15.378 1.00 26.75 101 ASN A CA 1
ATOM 786 C C . ASN A 1 101 ? -6.474 7.995 -14.238 1.00 26.75 101 ASN A C 1
ATOM 788 O O . ASN A 1 101 ? -5.274 8.122 -14.474 1.00 26.75 101 ASN A O 1
ATOM 792 N N . GLU A 1 102 ? -6.951 7.732 -13.022 1.00 27.25 102 GLU A N 1
ATOM 793 C CA . GLU A 1 102 ? -6.127 7.441 -11.844 1.00 27.25 102 GLU A CA 1
ATOM 794 C C . GLU A 1 102 ? -6.126 5.925 -11.591 1.00 27.25 102 GLU A C 1
ATOM 796 O O . GLU A 1 102 ? -7.193 5.320 -11.473 1.00 27.25 102 GLU A O 1
ATOM 801 N N . GLU A 1 103 ? -4.950 5.302 -11.481 1.00 26.77 103 GLU A N 1
ATOM 802 C CA . GLU A 1 103 ? -4.829 3.880 -11.131 1.00 26.77 103 GLU A CA 1
ATOM 803 C C . GLU A 1 103 ? -4.558 3.683 -9.632 1.00 26.77 103 GLU A C 1
ATOM 805 O O . GLU A 1 103 ? -3.739 4.377 -9.026 1.00 26.77 103 GLU A O 1
ATOM 810 N N . LYS A 1 104 ? -5.217 2.684 -9.033 1.00 28.59 104 LYS A N 1
ATOM 811 C CA . LYS A 1 104 ? -4.920 2.188 -7.682 1.00 28.59 104 LYS A CA 1
ATOM 812 C C . LYS A 1 104 ? -4.184 0.852 -7.769 1.00 28.59 104 LYS A C 1
ATOM 814 O O . LYS A 1 104 ? -4.822 -0.183 -7.946 1.00 28.59 104 LYS A O 1
ATOM 819 N N . GLU A 1 105 ? -2.868 0.852 -7.570 1.00 27.95 105 GLU A N 1
ATOM 820 C CA . GLU A 1 105 ? -2.137 -0.399 -7.334 1.00 27.95 105 GLU A CA 1
ATOM 821 C C . GLU A 1 105 ? -2.445 -0.980 -5.944 1.00 27.95 105 GLU A C 1
ATOM 823 O O . GLU A 1 105 ? -2.407 -0.279 -4.929 1.00 27.95 105 GLU A O 1
ATOM 828 N N . ILE A 1 106 ? -2.664 -2.296 -5.888 1.00 28.34 106 ILE A N 1
ATOM 829 C CA . ILE A 1 106 ? -2.690 -3.087 -4.652 1.00 28.34 106 ILE A CA 1
ATOM 830 C C . ILE A 1 106 ? -1.443 -3.977 -4.645 1.00 28.34 106 ILE A C 1
ATOM 832 O O . ILE A 1 106 ? -1.228 -4.770 -5.561 1.00 28.34 106 ILE A O 1
ATOM 836 N N . LYS A 1 107 ? -0.607 -3.855 -3.607 1.00 29.77 107 LYS A N 1
ATOM 837 C CA . LYS A 1 107 ? 0.646 -4.618 -3.493 1.00 29.77 107 LYS A CA 1
ATOM 838 C C . LYS A 1 107 ? 0.373 -6.108 -3.250 1.00 29.77 107 LYS A C 1
ATOM 840 O O . LYS A 1 107 ? -0.397 -6.463 -2.362 1.00 29.77 107 LYS A O 1
ATOM 845 N N . LYS A 1 108 ? 1.068 -6.974 -3.996 1.00 29.09 108 LYS A N 1
ATOM 846 C CA . LYS A 1 108 ? 1.032 -8.442 -3.870 1.00 29.09 108 LYS A CA 1
ATOM 847 C C . LYS A 1 108 ? 2.397 -8.927 -3.367 1.00 29.09 108 LYS A C 1
ATOM 849 O O . LYS A 1 108 ? 3.399 -8.760 -4.056 1.00 29.09 108 LYS A O 1
ATOM 854 N N . GLU A 1 109 ? 2.452 -9.463 -2.150 1.00 26.95 109 GLU A N 1
ATOM 855 C CA . GLU A 1 109 ? 3.708 -9.839 -1.480 1.00 26.95 109 GLU A CA 1
ATOM 856 C C . GLU A 1 109 ? 4.110 -11.297 -1.789 1.00 26.95 109 GLU A C 1
ATOM 858 O O . GLU A 1 109 ? 3.253 -12.177 -1.880 1.00 26.95 109 GLU A O 1
ATOM 863 N N . LEU A 1 110 ? 5.410 -11.567 -1.983 1.00 25.86 110 LEU A N 1
ATOM 864 C CA . LEU A 1 110 ? 5.917 -12.901 -2.338 1.00 25.86 110 LEU A CA 1
ATOM 865 C C . LEU A 1 110 ? 6.484 -13.655 -1.126 1.00 25.86 110 LEU A C 1
ATOM 867 O O . LEU A 1 110 ? 7.460 -13.220 -0.516 1.00 25.86 110 LEU A O 1
ATOM 871 N N . ALA A 1 111 ? 5.971 -14.864 -0.884 1.00 26.06 111 ALA A N 1
ATOM 872 C CA . ALA A 1 111 ? 6.589 -15.865 -0.013 1.00 26.06 111 ALA A CA 1
ATOM 873 C C . ALA A 1 111 ? 7.317 -16.949 -0.838 1.00 26.06 111 ALA A C 1
ATOM 875 O O . ALA A 1 111 ? 6.876 -17.322 -1.925 1.00 26.06 111 ALA A O 1
ATOM 876 N N . GLN A 1 112 ? 8.442 -17.465 -0.328 1.00 26.38 112 GLN A N 1
ATOM 877 C CA . GLN A 1 112 ? 9.273 -18.458 -1.030 1.00 26.38 112 GLN A CA 1
ATOM 878 C C . GLN A 1 112 ? 8.832 -19.911 -0.753 1.00 26.38 112 GLN A C 1
ATOM 880 O O . GLN A 1 112 ? 8.489 -20.231 0.388 1.00 26.38 112 GLN A O 1
ATOM 885 N N . PRO A 1 113 ? 8.913 -20.827 -1.740 1.00 30.06 113 PRO A N 1
ATOM 886 C CA . PRO A 1 113 ? 8.664 -22.252 -1.532 1.00 30.06 113 PRO A CA 1
ATOM 887 C C . PRO A 1 113 ? 9.879 -22.974 -0.922 1.00 30.06 113 PRO A C 1
ATOM 889 O O . PRO A 1 113 ? 11.029 -22.665 -1.231 1.00 30.06 113 PRO A O 1
ATOM 892 N N . ILE A 1 114 ? 9.624 -24.000 -0.103 1.00 27.03 114 ILE A N 1
ATOM 893 C CA . ILE A 1 114 ? 10.656 -24.893 0.451 1.00 27.03 114 ILE A CA 1
ATOM 894 C C . ILE A 1 114 ? 10.589 -26.246 -0.265 1.00 27.03 114 ILE A C 1
ATOM 896 O O . ILE A 1 114 ? 9.657 -27.020 -0.045 1.00 27.03 114 ILE A O 1
ATOM 900 N N . GLU A 1 115 ? 11.600 -26.575 -1.072 1.00 27.83 115 GLU A N 1
ATOM 901 C CA . GLU A 1 115 ? 11.753 -27.933 -1.605 1.00 27.83 115 GLU A CA 1
ATOM 902 C C . GLU A 1 115 ? 12.166 -28.933 -0.511 1.00 27.83 115 GLU A C 1
ATOM 904 O O . GLU A 1 115 ? 13.078 -28.687 0.284 1.00 27.83 115 GLU A O 1
ATOM 909 N N . LYS A 1 116 ? 11.581 -30.135 -0.554 1.00 28.12 116 LYS A N 1
ATOM 910 C CA . LYS A 1 116 ? 12.178 -31.353 0.008 1.00 28.12 116 LYS A CA 1
ATOM 911 C C . LYS A 1 116 ? 12.076 -32.483 -1.007 1.00 28.12 116 LYS A C 1
ATOM 913 O O . LYS A 1 116 ? 10.985 -32.817 -1.454 1.00 28.12 116 LYS A O 1
ATOM 918 N N . LYS A 1 117 ? 13.219 -33.084 -1.336 1.00 29.91 117 LYS A N 1
ATOM 919 C CA . LYS A 1 117 ? 13.289 -34.305 -2.145 1.00 29.91 117 LYS A CA 1
ATOM 920 C C . LYS A 1 117 ? 13.036 -35.540 -1.290 1.00 29.91 117 LYS A C 1
ATOM 922 O O . LYS A 1 117 ? 13.506 -35.614 -0.154 1.00 29.91 117 LYS A O 1
ATOM 927 N N . GLU A 1 118 ? 12.370 -36.521 -1.883 1.00 27.92 118 GLU A N 1
ATOM 928 C CA . GLU A 1 118 ? 12.473 -37.916 -1.466 1.00 27.92 118 GLU A CA 1
ATOM 929 C C . GLU A 1 118 ? 13.705 -38.569 -2.110 1.00 27.92 118 GLU A C 1
ATOM 931 O O . GLU A 1 118 ? 14.076 -38.233 -3.233 1.00 27.92 118 GLU A O 1
ATOM 936 N N . ASP A 1 119 ? 14.284 -39.549 -1.418 1.00 25.92 119 ASP A N 1
ATOM 937 C CA . ASP A 1 119 ? 15.144 -40.591 -1.984 1.00 25.92 119 ASP A CA 1
ATOM 938 C C . ASP A 1 119 ? 14.773 -41.913 -1.285 1.00 25.92 119 ASP A C 1
ATOM 940 O O . ASP A 1 119 ? 14.466 -41.932 -0.089 1.00 25.92 119 ASP A O 1
ATOM 944 N N . ILE A 1 120 ? 14.753 -43.022 -2.028 1.00 27.36 120 ILE A N 1
ATOM 945 C CA . ILE A 1 120 ? 14.211 -44.328 -1.596 1.00 27.36 120 ILE A CA 1
ATOM 946 C C . ILE A 1 120 ? 15.318 -45.401 -1.722 1.00 27.36 120 ILE A C 1
ATOM 948 O O . ILE A 1 120 ? 16.278 -45.190 -2.458 1.00 27.36 120 ILE A O 1
ATOM 952 N N . ILE A 1 121 ? 15.127 -46.588 -1.107 1.00 28.09 121 ILE A N 1
ATOM 953 C CA . ILE A 1 121 ? 15.910 -47.845 -1.293 1.00 28.09 121 ILE A CA 1
ATOM 954 C C . ILE A 1 121 ? 17.206 -47.867 -0.420 1.00 28.09 121 ILE A C 1
ATOM 956 O O . ILE A 1 121 ? 17.949 -46.898 -0.406 1.00 28.09 121 ILE A O 1
ATOM 960 N N . ASN A 1 122 ? 17.574 -48.897 0.374 1.00 25.81 122 ASN A N 1
ATOM 961 C CA . ASN A 1 122 ? 17.171 -50.319 0.467 1.00 25.81 122 ASN A CA 1
ATOM 962 C C . ASN A 1 122 ? 17.448 -50.957 1.862 1.00 25.81 122 ASN A C 1
ATOM 964 O O . ASN A 1 122 ? 18.430 -50.570 2.484 1.00 25.81 122 ASN A O 1
ATOM 968 N N . LEU A 1 123 ? 16.736 -52.058 2.192 1.00 26.30 123 LEU A N 1
ATOM 969 C CA . LEU A 1 123 ? 17.153 -53.213 3.052 1.00 26.30 123 LEU A CA 1
ATOM 970 C C . LEU A 1 123 ? 17.580 -52.921 4.534 1.00 26.30 123 LEU A C 1
ATOM 972 O O . LEU A 1 123 ? 17.827 -51.788 4.912 1.00 26.30 123 LEU A O 1
ATOM 976 N N . GLU A 1 124 ? 17.639 -53.866 5.491 1.00 25.34 124 GLU A N 1
ATOM 977 C CA . GLU A 1 124 ? 17.530 -55.336 5.451 1.00 25.34 124 GLU A CA 1
ATOM 978 C C . GLU A 1 124 ? 16.943 -55.954 6.756 1.00 25.34 124 GLU A C 1
ATOM 980 O O . GLU A 1 124 ? 17.070 -55.394 7.840 1.00 25.34 124 GLU A O 1
ATOM 985 N N . ASN A 1 125 ? 16.337 -57.144 6.627 1.00 26.09 125 ASN A N 1
ATOM 986 C CA . ASN A 1 125 ? 16.022 -58.193 7.623 1.00 26.09 125 ASN A CA 1
ATOM 987 C C . ASN A 1 125 ? 16.295 -57.988 9.139 1.00 26.09 125 ASN A C 1
ATOM 989 O O . ASN A 1 125 ? 17.440 -57.843 9.564 1.00 26.09 125 ASN A O 1
ATOM 993 N N . ASN A 1 126 ? 15.312 -58.385 9.968 1.00 24.69 126 ASN A N 1
ATOM 994 C CA . ASN A 1 126 ? 15.483 -59.589 10.808 1.00 24.69 126 ASN A CA 1
ATOM 995 C C . ASN A 1 126 ? 14.164 -60.206 11.317 1.00 24.69 126 ASN A C 1
ATOM 997 O O . ASN A 1 126 ? 13.164 -59.519 11.500 1.00 24.69 126 ASN A O 1
ATOM 1001 N N . VAL A 1 127 ? 14.182 -61.522 11.562 1.00 25.50 127 VAL A N 1
ATOM 1002 C CA . VAL A 1 127 ? 13.046 -62.328 12.051 1.00 25.50 127 VAL A CA 1
ATOM 1003 C C . VAL A 1 127 ? 13.547 -63.309 13.112 1.00 25.50 127 VAL A C 1
ATOM 1005 O O . VAL A 1 127 ? 14.539 -63.988 12.844 1.00 25.50 127 VAL A O 1
ATOM 1008 N N . LYS A 1 128 ? 12.846 -63.401 14.260 1.00 24.95 128 LYS A N 1
ATOM 1009 C CA . LYS A 1 128 ? 12.552 -64.599 15.102 1.00 24.95 128 LYS A CA 1
ATOM 1010 C C . LYS A 1 128 ? 11.988 -64.167 16.473 1.00 24.95 128 LYS A C 1
ATOM 1012 O O . LYS A 1 128 ? 12.377 -63.123 16.977 1.00 24.95 128 LYS A O 1
ATOM 1017 N N . GLU A 1 129 ? 10.912 -64.760 17.006 1.00 25.09 129 GLU A N 1
ATOM 1018 C CA . GLU A 1 129 ? 10.747 -66.130 17.561 1.00 25.09 129 GLU A CA 1
ATOM 1019 C C . GLU A 1 129 ? 11.657 -66.416 18.785 1.00 25.09 129 GLU A C 1
ATOM 1021 O O . GLU A 1 129 ? 12.848 -66.137 18.729 1.00 25.09 129 GLU A O 1
ATOM 1026 N N . ASN A 1 130 ? 11.197 -67.037 19.884 1.00 26.23 130 ASN A N 1
ATOM 1027 C CA . ASN A 1 130 ? 9.834 -67.473 20.239 1.00 26.23 130 ASN A CA 1
ATOM 1028 C C . ASN A 1 130 ? 9.666 -67.707 21.760 1.00 26.23 130 ASN A C 1
ATOM 1030 O O . ASN A 1 130 ? 10.660 -68.002 22.413 1.00 26.23 130 ASN A O 1
ATOM 1034 N N . SER A 1 131 ? 8.402 -67.635 22.219 1.00 30.98 131 SER A N 1
ATOM 1035 C CA . SER A 1 131 ? 7.697 -68.446 23.254 1.00 30.98 131 SER A CA 1
ATOM 1036 C C . SER A 1 131 ? 8.385 -68.807 24.605 1.00 30.98 131 SER A C 1
ATOM 1038 O O . SER A 1 131 ? 9.558 -68.555 24.831 1.00 30.98 131 SER A O 1
ATOM 1040 N N . ASP A 1 132 ? 7.731 -69.320 25.657 1.00 32.06 132 ASP A N 1
ATOM 1041 C CA . ASP A 1 132 ? 6.380 -69.855 25.948 1.00 32.06 132 ASP A CA 1
ATOM 1042 C C . ASP A 1 132 ? 5.976 -69.375 27.380 1.00 32.06 132 ASP A C 1
ATOM 1044 O O . ASP A 1 132 ? 6.842 -68.950 28.138 1.00 32.06 132 ASP A O 1
ATOM 1048 N N . SER A 1 133 ? 4.736 -69.379 27.899 1.00 31.05 133 SER A N 1
ATOM 1049 C CA . SER A 1 133 ? 3.586 -70.307 27.801 1.00 31.05 133 SER A CA 1
ATOM 1050 C C . SER A 1 133 ? 2.31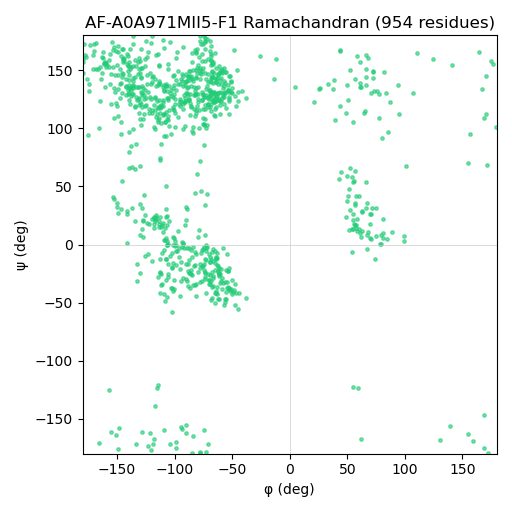1 -69.619 28.401 1.00 31.05 133 SER A C 1
ATOM 1052 O O . SER A 1 133 ? 2.464 -68.563 29.005 1.00 31.05 133 SER A O 1
ATOM 1054 N N . LYS A 1 134 ? 1.048 -70.106 28.382 1.00 30.77 134 LYS A N 1
ATOM 1055 C CA . LYS A 1 134 ? 0.441 -71.390 27.954 1.00 30.77 134 LYS A CA 1
ATOM 1056 C C . LYS A 1 134 ? -1.108 -71.298 27.831 1.00 30.77 134 LYS A C 1
ATOM 1058 O O . LYS A 1 134 ? -1.739 -70.675 28.675 1.00 30.77 134 LYS A O 1
ATOM 1063 N N . LEU A 1 135 ? -1.682 -72.110 26.928 1.00 26.41 135 LEU A N 1
ATOM 1064 C CA . LEU A 1 135 ? -3.062 -72.674 26.913 1.00 26.41 135 LEU A CA 1
ATOM 1065 C C . LEU A 1 135 ? -4.305 -71.792 26.604 1.00 26.41 135 LEU A C 1
ATOM 1067 O O . LEU A 1 135 ? -4.366 -70.599 26.870 1.00 26.41 135 LEU A O 1
ATOM 1071 N N . LYS A 1 136 ? -5.310 -72.461 26.007 1.00 33.62 136 LYS A N 1
ATOM 1072 C CA . LYS A 1 136 ? -6.609 -71.981 25.471 1.00 33.62 136 LYS A CA 1
ATOM 1073 C C . LYS A 1 136 ? -7.705 -73.021 25.812 1.00 33.62 136 LYS A C 1
ATOM 1075 O O . LYS A 1 136 ? -7.324 -74.147 26.149 1.00 33.62 136 LYS A O 1
ATOM 1080 N N . PRO A 1 137 ? -9.018 -72.689 25.774 1.00 46.59 137 PRO A N 1
ATOM 1081 C CA . PRO A 1 137 ? -9.850 -72.850 24.552 1.00 46.59 137 PRO A CA 1
ATOM 1082 C C . PRO A 1 137 ? -10.986 -71.776 24.439 1.00 46.59 137 PRO A C 1
ATOM 1084 O O . PRO A 1 137 ? -10.885 -70.749 25.096 1.00 46.59 137 PRO A O 1
ATOM 1087 N N . GLN A 1 138 ? -12.110 -71.935 23.710 1.00 30.36 138 GLN A N 1
ATOM 1088 C CA . GLN A 1 138 ? -12.312 -71.976 22.237 1.00 30.36 138 GLN A CA 1
ATOM 1089 C C . GLN A 1 138 ? -13.773 -71.594 21.851 1.00 30.36 138 GLN A C 1
ATOM 1091 O O . GLN A 1 138 ? -14.680 -72.179 22.422 1.00 30.36 138 GLN A O 1
ATOM 1096 N N . GLN A 1 139 ? -13.946 -70.779 20.786 1.00 34.12 139 GLN A N 1
ATOM 1097 C CA . GLN A 1 139 ? -15.022 -70.846 19.744 1.00 34.12 139 GLN A CA 1
ATOM 1098 C C . GLN A 1 139 ? -16.505 -70.565 20.150 1.00 34.12 139 GLN A C 1
ATOM 1100 O O . GLN A 1 139 ? -16.876 -70.823 21.285 1.00 34.12 139 GLN A O 1
ATOM 1105 N N . THR A 1 140 ? -17.444 -70.051 19.322 1.00 28.05 140 THR A N 1
ATOM 1106 C CA . THR A 1 140 ? -17.544 -69.490 17.924 1.00 28.05 140 THR A CA 1
ATOM 1107 C C . THR A 1 140 ? -18.906 -68.721 17.819 1.00 28.05 140 THR A C 1
ATOM 1109 O O . THR A 1 140 ? -19.816 -69.140 18.527 1.00 28.05 140 THR A O 1
ATOM 1112 N N . VAL A 1 141 ? -19.132 -67.562 17.143 1.00 26.56 141 VAL A N 1
ATOM 1113 C CA . VAL A 1 141 ? -18.994 -67.148 15.696 1.00 26.56 141 VAL A CA 1
ATOM 1114 C C . VAL A 1 141 ? -20.096 -67.771 14.790 1.00 26.56 141 VAL A C 1
ATOM 1116 O O . VAL A 1 141 ? -20.457 -68.899 15.132 1.00 26.56 141 VAL A O 1
ATOM 1119 N N . PRO A 1 142 ? -20.624 -67.179 13.667 1.00 51.16 142 PRO A N 1
ATOM 1120 C CA . PRO A 1 142 ? -20.398 -65.899 12.916 1.00 51.16 142 PRO A CA 1
ATOM 1121 C C . PRO A 1 142 ? -21.677 -64.978 12.903 1.00 51.16 142 PRO A C 1
ATOM 1123 O O . PRO A 1 142 ? -22.263 -64.908 13.978 1.00 51.16 142 PRO A O 1
ATOM 1126 N N . GLU A 1 143 ? -22.231 -64.226 11.907 1.00 31.11 143 GLU A N 1
ATOM 1127 C CA . GLU A 1 143 ? -22.065 -63.803 10.460 1.00 31.11 143 GLU A CA 1
ATOM 1128 C C . GLU A 1 143 ? -23.116 -62.645 10.184 1.00 31.11 143 GLU A C 1
ATOM 1130 O O . GLU A 1 143 ? -24.039 -62.555 10.988 1.00 31.11 143 GLU A O 1
ATOM 1135 N N . SER A 1 144 ? -23.222 -61.759 9.155 1.00 29.28 144 SER A N 1
ATOM 1136 C CA . SER A 1 144 ? -22.404 -61.198 8.030 1.00 29.28 144 SER A CA 1
ATOM 1137 C C . SER A 1 144 ? -22.938 -59.797 7.535 1.00 29.28 144 SER A C 1
ATOM 1139 O O . SER A 1 144 ? -23.001 -58.891 8.358 1.00 29.28 144 SER A O 1
ATOM 1141 N N . VAL A 1 145 ? -23.264 -59.561 6.234 1.00 27.70 145 VAL A N 1
ATOM 1142 C CA . VAL A 1 145 ? -23.554 -58.237 5.571 1.00 27.70 145 VAL A CA 1
ATOM 1143 C C . VAL A 1 145 ? -24.504 -58.354 4.329 1.00 27.70 145 VAL A C 1
ATOM 1145 O O . VAL A 1 145 ? -24.656 -59.455 3.810 1.00 27.70 145 VAL A O 1
ATOM 1148 N N . LEU A 1 146 ? -24.997 -57.205 3.797 1.00 26.55 146 LEU A N 1
ATOM 1149 C CA . LEU A 1 146 ? -25.198 -56.802 2.360 1.00 26.55 146 LEU A CA 1
ATOM 1150 C C . LEU A 1 146 ? -26.592 -56.700 1.647 1.00 26.55 146 LEU A C 1
ATOM 1152 O O . LEU A 1 146 ? -27.329 -57.668 1.500 1.00 26.55 146 LEU A O 1
ATOM 1156 N N . SER A 1 147 ? -26.768 -55.531 0.991 1.00 25.83 147 SER A N 1
ATOM 1157 C CA . SER A 1 147 ? -27.393 -55.213 -0.332 1.00 25.83 147 SER A CA 1
ATOM 1158 C C . SER A 1 147 ? -28.923 -55.138 -0.599 1.00 25.83 147 SER A C 1
ATOM 1160 O O . SER A 1 147 ? -29.675 -56.079 -0.385 1.00 25.83 147 SER A O 1
ATOM 1162 N N . ASP A 1 148 ? -29.297 -54.002 -1.216 1.00 25.97 148 ASP A N 1
ATOM 1163 C CA . ASP A 1 148 ? -30.290 -53.707 -2.276 1.00 25.97 148 ASP A CA 1
ATOM 1164 C C . ASP A 1 148 ? -31.718 -54.308 -2.292 1.00 25.97 148 ASP A C 1
ATOM 1166 O O . ASP A 1 148 ? -31.908 -55.463 -2.677 1.00 25.97 148 ASP A O 1
ATOM 1170 N N . ASN A 1 149 ? -32.752 -53.439 -2.247 1.00 25.09 149 ASN A N 1
ATOM 1171 C CA . ASN A 1 149 ? -33.367 -52.922 -3.495 1.00 25.09 149 ASN A CA 1
ATOM 1172 C C . ASN A 1 149 ? -34.436 -51.811 -3.334 1.00 25.09 149 ASN A C 1
ATOM 1174 O O . ASN A 1 149 ? -34.880 -51.476 -2.241 1.00 25.09 149 ASN A O 1
ATOM 1178 N N . ARG A 1 150 ? -34.848 -51.240 -4.479 1.00 25.80 150 ARG A N 1
ATOM 1179 C CA . ARG A 1 150 ? -35.844 -50.158 -4.646 1.00 25.80 150 ARG A CA 1
ATOM 1180 C C . ARG A 1 150 ? -37.283 -50.709 -4.744 1.00 25.80 150 ARG A C 1
ATOM 1182 O O . ARG A 1 150 ? -37.452 -51.738 -5.389 1.00 25.80 150 ARG A O 1
ATOM 1189 N N . ILE A 1 151 ? -38.310 -49.960 -4.293 1.00 26.45 151 ILE A N 1
ATOM 1190 C CA . ILE A 1 151 ? -39.491 -49.504 -5.093 1.00 26.45 151 ILE A CA 1
ATOM 1191 C C . ILE A 1 151 ? -40.617 -48.851 -4.244 1.00 26.45 151 ILE A C 1
ATOM 1193 O O . ILE A 1 151 ? -40.910 -49.228 -3.119 1.00 26.45 151 ILE A O 1
ATOM 1197 N N . LYS A 1 152 ? -41.241 -47.853 -4.882 1.00 25.69 152 LYS A N 1
ATOM 1198 C CA . LYS A 1 152 ? -42.303 -46.895 -4.515 1.00 25.69 152 LYS A CA 1
ATOM 1199 C C . LYS A 1 152 ? -43.583 -47.384 -3.786 1.00 25.69 152 LYS A C 1
ATOM 1201 O O . LYS A 1 152 ? -44.175 -48.386 -4.164 1.00 25.69 152 LYS A O 1
ATOM 1206 N N . ASN A 1 153 ? -44.119 -46.454 -2.978 1.00 25.97 153 ASN A N 1
ATOM 1207 C CA . ASN A 1 153 ? -45.539 -46.074 -2.775 1.00 25.97 153 ASN A CA 1
ATOM 1208 C C . ASN A 1 153 ? -46.577 -47.052 -2.168 1.00 25.97 153 ASN A C 1
ATOM 1210 O O . ASN A 1 153 ? -47.165 -47.844 -2.899 1.00 25.97 153 ASN A O 1
ATOM 1214 N N . SER A 1 154 ? -47.059 -46.723 -0.954 1.00 23.08 154 SER A N 1
ATOM 1215 C CA . SER A 1 154 ? -48.497 -46.425 -0.716 1.00 23.08 154 SER A CA 1
ATOM 1216 C C . SER A 1 154 ? -48.778 -45.711 0.628 1.00 23.08 154 SER A C 1
ATOM 1218 O O . SER A 1 154 ? -48.476 -46.246 1.689 1.00 23.08 154 SER A O 1
ATOM 1220 N N . LYS A 1 155 ? -49.428 -44.536 0.575 1.00 26.75 155 LYS A N 1
ATOM 1221 C CA . LYS A 1 155 ? -50.199 -43.888 1.672 1.00 26.75 155 LYS A CA 1
ATOM 1222 C C . LYS A 1 155 ? -51.546 -44.629 1.895 1.00 26.75 155 LYS A C 1
ATOM 1224 O O . LYS A 1 155 ? -51.925 -45.373 0.988 1.00 26.75 155 LYS A O 1
ATOM 1229 N N . PRO A 1 156 ? -52.390 -44.288 2.902 1.00 50.38 156 PRO A N 1
ATOM 1230 C CA . PRO A 1 156 ? -52.155 -43.710 4.249 1.00 50.38 156 PRO A CA 1
ATOM 1231 C C . PRO A 1 156 ? -52.993 -44.409 5.368 1.00 50.38 156 PRO A C 1
ATOM 1233 O O . PRO A 1 156 ? -53.847 -45.224 5.041 1.00 50.38 156 PRO A O 1
ATOM 1236 N N . SER A 1 157 ? -52.876 -43.994 6.646 1.00 23.55 157 SER A N 1
ATOM 1237 C CA . SER A 1 157 ? -54.029 -43.681 7.544 1.00 23.55 157 SER A CA 1
ATOM 1238 C C . SER A 1 157 ? -53.612 -43.315 8.984 1.00 23.55 157 SER A C 1
ATOM 1240 O O . SER A 1 157 ? -52.572 -43.758 9.461 1.00 23.55 157 SER A O 1
ATOM 1242 N N . ASN A 1 158 ? -54.460 -42.551 9.683 1.00 28.47 158 ASN A N 1
ATOM 1243 C CA . ASN A 1 158 ? -54.371 -42.268 11.127 1.00 28.47 158 ASN A CA 1
ATOM 1244 C C . ASN A 1 158 ? -54.782 -43.498 11.970 1.00 28.47 158 ASN A C 1
ATOM 1246 O O . ASN A 1 158 ? -55.596 -44.282 11.489 1.00 28.47 158 ASN A O 1
ATOM 1250 N N . GLU A 1 159 ? -54.345 -43.595 13.236 1.00 25.16 159 GLU A N 1
ATOM 1251 C CA . GLU A 1 159 ? -55.208 -43.430 14.437 1.00 25.16 159 GLU A CA 1
ATOM 1252 C C . GLU A 1 159 ? -54.420 -43.571 15.767 1.00 25.16 159 GLU A C 1
ATOM 1254 O O . GLU A 1 159 ? -53.221 -43.842 15.767 1.00 25.16 159 GLU A O 1
ATOM 1259 N N . PHE A 1 160 ? -55.078 -43.280 16.898 1.00 26.78 160 PHE A N 1
ATOM 1260 C CA . PHE A 1 160 ? -54.518 -43.232 18.262 1.00 26.78 160 PHE A CA 1
ATOM 1261 C C . PHE A 1 160 ? -54.365 -44.630 18.905 1.00 26.78 160 PHE A C 1
ATOM 1263 O O . PHE A 1 160 ? -55.205 -45.489 18.648 1.00 26.78 160 PHE A O 1
ATOM 1270 N N . GLN A 1 161 ? -53.432 -44.809 19.861 1.00 23.70 161 GLN A N 1
ATOM 1271 C CA . GLN A 1 161 ? -53.716 -45.028 21.309 1.00 23.70 161 GLN A CA 1
ATOM 1272 C C . GLN A 1 161 ? -52.453 -45.389 22.141 1.00 23.70 161 GLN A C 1
ATOM 1274 O O . GLN A 1 161 ? -51.338 -45.356 21.628 1.00 23.70 161 GLN A O 1
ATOM 1279 N N . THR A 1 162 ? -52.632 -45.605 23.452 1.00 28.84 162 THR A N 1
ATOM 1280 C CA . THR A 1 162 ? -51.638 -45.520 24.547 1.00 28.84 162 THR A CA 1
ATOM 1281 C C . THR A 1 162 ? -51.448 -46.835 25.345 1.00 28.84 162 THR A C 1
ATOM 1283 O O . THR A 1 162 ? -52.118 -47.823 25.068 1.00 28.84 162 THR A O 1
ATOM 1286 N N . GLU A 1 163 ? -50.597 -46.774 26.388 1.00 28.95 163 GLU A N 1
ATOM 1287 C CA . GLU A 1 163 ? -50.476 -47.658 27.584 1.00 28.95 163 GLU A CA 1
ATOM 1288 C C . GLU A 1 163 ? -49.468 -48.846 27.608 1.00 28.95 163 GLU A C 1
ATOM 1290 O O . GLU A 1 163 ? -49.626 -49.877 26.962 1.00 28.95 163 GLU A O 1
ATOM 1295 N N . ASP A 1 164 ? -48.458 -48.668 28.477 1.00 34.78 164 ASP A N 1
ATOM 1296 C CA . ASP A 1 164 ? -47.958 -49.539 29.565 1.00 34.78 164 ASP A CA 1
ATOM 1297 C C . ASP A 1 164 ? -47.612 -51.036 29.404 1.00 34.78 164 ASP A C 1
ATOM 1299 O O . ASP A 1 164 ? -48.476 -51.897 29.240 1.00 34.78 164 ASP A O 1
ATOM 1303 N N . VAL A 1 165 ? -46.357 -51.382 29.771 1.00 25.59 165 VAL A N 1
ATOM 1304 C CA . VAL A 1 165 ? -45.971 -52.725 30.271 1.00 25.59 165 VAL A CA 1
ATOM 1305 C C . VAL A 1 165 ? -44.964 -52.698 31.455 1.00 25.59 165 VAL A C 1
ATOM 1307 O O . VAL A 1 165 ? -43.753 -52.688 31.276 1.00 25.59 165 VAL A O 1
ATOM 1310 N N . PHE A 1 166 ? -45.497 -52.813 32.679 1.00 27.16 166 PHE A N 1
ATOM 1311 C CA . PHE A 1 166 ? -45.016 -53.627 33.827 1.00 27.16 166 PHE A CA 1
ATOM 1312 C C . PHE A 1 166 ? -43.572 -53.531 34.422 1.00 27.16 166 PHE A C 1
ATOM 1314 O O . PHE A 1 166 ? -42.665 -54.260 34.041 1.00 27.16 166 PHE A O 1
ATOM 1321 N N . LEU A 1 167 ? -43.496 -52.880 35.598 1.00 31.02 167 LEU A N 1
ATOM 1322 C CA . LEU A 1 167 ? -43.334 -53.487 36.953 1.00 31.02 167 LEU A CA 1
ATOM 1323 C C . LEU A 1 167 ? -42.107 -54.352 37.391 1.00 31.02 167 LEU A C 1
ATOM 1325 O O . LEU A 1 167 ? -41.804 -55.394 36.823 1.00 31.02 167 LEU A O 1
ATOM 1329 N N . LYS A 1 168 ? -41.703 -54.068 38.653 1.00 26.47 168 LYS A N 1
ATOM 1330 C CA . LYS A 1 168 ? -41.137 -54.934 39.736 1.00 26.47 168 LYS A CA 1
ATOM 1331 C C . LYS A 1 168 ? -39.626 -55.214 39.823 1.00 26.47 168 LYS A C 1
ATOM 1333 O O . LYS A 1 168 ? -39.076 -56.019 39.083 1.00 26.47 168 LYS A O 1
ATOM 1338 N N . ASN A 1 169 ? -39.078 -54.863 40.996 1.00 29.88 169 ASN A N 1
ATOM 1339 C CA . ASN A 1 169 ? -38.578 -55.887 41.927 1.00 29.88 169 ASN A CA 1
ATOM 1340 C C . ASN A 1 169 ? -38.771 -55.493 43.411 1.00 29.88 169 ASN A C 1
ATOM 1342 O O . ASN A 1 169 ? -39.180 -54.371 43.700 1.00 29.88 169 ASN A O 1
ATOM 1346 N N . LYS A 1 170 ? -38.580 -56.444 44.340 1.00 27.91 170 LYS A N 1
ATOM 1347 C CA . LYS A 1 170 ? -39.022 -56.375 45.754 1.00 27.91 170 LYS A CA 1
ATOM 1348 C C . LYS A 1 170 ? -37.844 -56.482 46.741 1.00 27.91 170 LYS A C 1
ATOM 1350 O O . LYS A 1 170 ? -37.025 -57.379 46.575 1.00 27.91 170 LYS A O 1
ATOM 1355 N N . ILE A 1 171 ? -37.834 -55.683 47.814 1.00 31.20 171 ILE A N 1
ATOM 1356 C CA . ILE A 1 171 ? -37.092 -55.932 49.075 1.00 31.20 171 ILE A CA 1
ATOM 1357 C C . ILE A 1 171 ? -38.006 -55.516 50.248 1.00 31.20 171 ILE A C 1
ATOM 1359 O O . ILE A 1 171 ? -38.806 -54.595 50.090 1.00 31.20 171 ILE A O 1
ATOM 1363 N N . GLU A 1 172 ? -37.946 -56.206 51.395 1.00 32.06 172 GLU A N 1
ATOM 1364 C CA . GLU A 1 172 ? -38.907 -56.046 52.503 1.00 32.06 172 GLU A CA 1
ATOM 1365 C C . GLU A 1 172 ? -38.284 -55.548 53.828 1.00 32.06 172 GLU A C 1
ATOM 1367 O O . GLU A 1 172 ? -37.411 -56.193 54.398 1.00 32.06 172 GLU A O 1
ATOM 1372 N N . ILE A 1 173 ? -38.780 -54.383 54.272 1.00 34.72 173 ILE A N 1
ATOM 1373 C CA . ILE A 1 173 ? -39.219 -53.955 55.627 1.00 34.72 173 ILE A CA 1
ATOM 1374 C C . ILE A 1 173 ? -38.615 -54.638 56.886 1.00 34.72 173 ILE A C 1
ATOM 1376 O O . ILE A 1 173 ? -38.643 -55.859 57.024 1.00 34.72 173 ILE A O 1
ATOM 1380 N N . PRO A 1 174 ? -38.220 -53.836 57.897 1.00 33.91 174 PRO A N 1
ATOM 1381 C CA . PRO A 1 174 ? -38.975 -53.826 59.170 1.00 33.91 174 PRO A CA 1
ATOM 1382 C C . PRO A 1 174 ? -39.237 -52.379 59.664 1.00 33.91 174 PRO A C 1
ATOM 1384 O O . PRO A 1 174 ? -38.296 -51.610 59.822 1.00 33.91 174 PRO A O 1
ATOM 1387 N N . ASP A 1 175 ? -40.452 -51.844 59.827 1.00 37.66 175 ASP A N 1
ATOM 1388 C CA . ASP A 1 175 ? -41.755 -52.307 60.368 1.00 37.66 175 ASP A CA 1
ATOM 1389 C C . ASP A 1 175 ? -42.021 -51.809 61.804 1.00 37.66 175 ASP A C 1
ATOM 1391 O O . ASP A 1 175 ? -42.076 -52.571 62.767 1.00 37.66 175 ASP A O 1
ATOM 1395 N N . ILE A 1 176 ? -42.201 -50.486 61.924 1.00 31.61 176 ILE A N 1
ATOM 1396 C CA . ILE A 1 176 ? -42.974 -49.830 62.988 1.00 31.61 176 ILE A CA 1
ATOM 1397 C C . ILE A 1 176 ? -43.795 -48.699 62.330 1.00 31.61 176 ILE A C 1
ATOM 1399 O O . ILE A 1 176 ? -43.258 -47.928 61.543 1.00 31.61 176 ILE A O 1
ATOM 1403 N N . MET A 1 177 ? -45.084 -48.583 62.682 1.00 30.09 177 MET A N 1
ATOM 1404 C CA . MET A 1 177 ? -46.026 -47.520 62.258 1.00 30.09 177 MET A CA 1
ATOM 1405 C C . MET A 1 177 ? 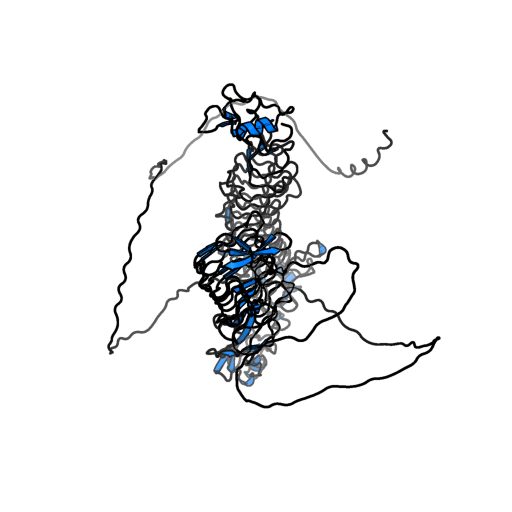-46.416 -47.444 60.762 1.00 30.09 177 MET A C 1
ATOM 1407 O O . MET A 1 177 ? -46.451 -46.368 60.172 1.00 30.09 177 MET A O 1
ATOM 1411 N N . ALA A 1 178 ? -46.896 -48.553 60.189 1.00 34.66 178 ALA A N 1
ATOM 1412 C CA . ALA A 1 178 ? -47.740 -48.522 58.986 1.00 34.66 178 ALA A CA 1
ATOM 1413 C C . ALA A 1 178 ? -49.210 -48.872 59.313 1.00 34.66 178 ALA A C 1
ATOM 1415 O O . ALA A 1 178 ? -49.592 -50.042 59.330 1.00 34.66 178 ALA A O 1
ATOM 1416 N N . ARG A 1 179 ? -50.062 -47.864 59.568 1.00 35.53 179 ARG A N 1
ATOM 1417 C CA . ARG A 1 179 ? -51.534 -48.027 59.591 1.00 35.53 179 ARG A CA 1
ATOM 1418 C C . ARG A 1 179 ? -52.279 -46.782 59.095 1.00 35.53 179 ARG A C 1
ATOM 1420 O O . ARG A 1 179 ? -52.589 -45.887 59.866 1.00 35.53 179 ARG A O 1
ATOM 1427 N N . ASN A 1 180 ? -52.608 -46.829 57.806 1.00 34.97 180 ASN A N 1
ATOM 1428 C CA . ASN A 1 180 ? -53.713 -46.165 57.110 1.00 34.97 180 ASN A CA 1
ATOM 1429 C C . ASN A 1 180 ? -54.066 -44.719 57.506 1.00 34.97 180 ASN A C 1
ATOM 1431 O O . ASN A 1 180 ? -54.859 -44.493 58.419 1.00 34.97 180 ASN A O 1
ATOM 1435 N N . PHE A 1 181 ? -53.720 -43.786 56.621 1.00 33.47 181 PHE A N 1
ATOM 1436 C CA . PHE A 1 181 ? -54.723 -42.852 56.110 1.00 33.47 181 PHE A CA 1
ATOM 1437 C C . PHE A 1 181 ? -54.662 -42.823 54.580 1.00 33.47 181 PHE A C 1
ATOM 1439 O O . PHE A 1 181 ? -53.615 -43.110 53.999 1.00 33.47 181 PHE A O 1
ATOM 1446 N N . GLN A 1 182 ? -55.783 -42.521 53.925 1.00 43.62 182 GLN A N 1
ATOM 1447 C CA . GLN A 1 182 ? -55.759 -42.184 52.503 1.00 43.62 182 GLN A CA 1
ATOM 1448 C C . GLN A 1 182 ? -55.088 -40.822 52.351 1.00 43.62 182 GLN A C 1
ATOM 1450 O O . GLN A 1 182 ? -55.533 -39.860 52.973 1.00 43.62 182 GLN A O 1
ATOM 1455 N N . MET A 1 183 ? -54.086 -40.738 51.484 1.00 34.72 183 MET A N 1
ATOM 1456 C CA . MET A 1 183 ? -53.668 -39.475 50.893 1.00 34.72 183 MET A CA 1
ATOM 1457 C C . MET A 1 183 ? -53.961 -39.561 49.401 1.00 34.72 183 MET A C 1
ATOM 1459 O O . MET A 1 183 ? -53.265 -40.254 48.662 1.00 34.72 183 MET A O 1
ATOM 1463 N N . ASN A 1 184 ? -54.988 -38.833 48.966 1.00 39.59 184 ASN A N 1
ATOM 1464 C CA . ASN A 1 184 ? -54.897 -38.200 47.656 1.00 39.59 184 ASN A CA 1
ATOM 1465 C C . ASN A 1 184 ? -53.627 -37.332 47.685 1.00 39.59 184 ASN A C 1
ATOM 1467 O O . ASN A 1 184 ? -53.317 -36.767 48.742 1.00 39.59 184 ASN A O 1
ATOM 1471 N N . LEU A 1 185 ? -52.931 -37.154 46.559 1.00 46.69 185 LEU A N 1
ATOM 1472 C CA . LEU A 1 185 ? -52.080 -35.971 46.450 1.00 46.69 185 LEU A CA 1
ATOM 1473 C C . LEU A 1 185 ? -53.018 -34.769 46.587 1.00 46.69 185 LEU A C 1
ATOM 1475 O O . LEU A 1 185 ? -53.913 -34.568 45.767 1.00 46.69 185 LEU A O 1
ATOM 1479 N N . LEU A 1 186 ? -52.874 -34.038 47.691 1.00 55.94 186 LEU A N 1
ATOM 1480 C CA . LEU A 1 186 ? -53.576 -32.783 47.908 1.00 55.94 186 LEU A CA 1
ATOM 1481 C C . LEU A 1 186 ? -52.897 -31.751 47.017 1.00 55.94 186 LEU A C 1
ATOM 1483 O O . LEU A 1 186 ? -51.977 -31.069 47.457 1.00 55.94 186 LEU A O 1
ATOM 1487 N N . GLN A 1 187 ? -53.342 -31.690 45.761 1.00 64.44 187 GLN A N 1
ATOM 1488 C CA . GLN A 1 187 ? -53.058 -30.577 44.868 1.00 64.44 187 GLN A CA 1
ATOM 1489 C C . GLN A 1 187 ? -53.468 -29.302 45.613 1.00 64.44 187 GLN A C 1
ATOM 1491 O O . GLN A 1 187 ? -54.628 -29.135 45.993 1.00 64.44 187 GLN A O 1
ATOM 1496 N N . MET A 1 188 ? -52.478 -28.486 45.959 1.00 86.94 188 MET A N 1
ATOM 1497 C CA . MET A 1 188 ? -52.650 -27.361 46.868 1.00 86.94 188 MET A CA 1
ATOM 1498 C C . MET A 1 188 ? -53.125 -26.149 46.072 1.00 86.94 188 MET A C 1
ATOM 1500 O O . MET A 1 188 ? -52.678 -25.940 44.949 1.00 86.94 188 MET A O 1
ATOM 1504 N N . GLU A 1 189 ? -54.003 -25.333 46.646 1.00 92.25 189 GLU A N 1
ATOM 1505 C CA . GLU A 1 189 ? -54.516 -24.125 45.993 1.00 92.25 189 GLU A CA 1
ATOM 1506 C C . GLU A 1 189 ? -53.959 -22.873 46.683 1.00 92.25 189 GLU A C 1
ATOM 1508 O O . GLU A 1 189 ? -53.925 -22.792 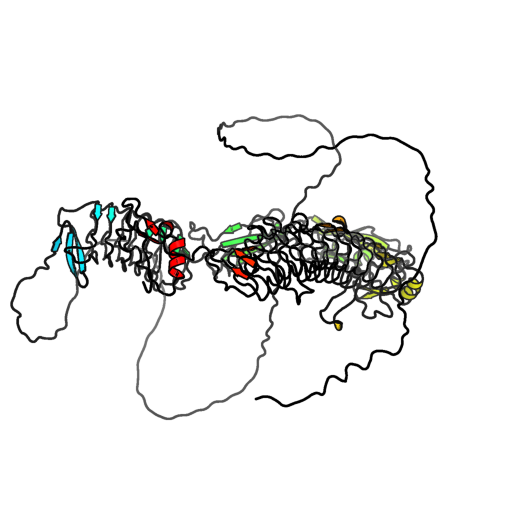47.914 1.00 92.25 189 GLU A O 1
ATOM 1513 N N . SER A 1 190 ? -53.514 -21.884 45.903 1.00 91.94 190 SER A N 1
ATOM 1514 C CA . SER A 1 190 ? -53.180 -20.548 46.410 1.00 91.94 190 SER A CA 1
ATOM 1515 C C . SER A 1 190 ? -53.391 -19.486 45.333 1.00 91.94 190 SER A C 1
ATOM 1517 O O . SER A 1 190 ? -52.807 -19.547 44.250 1.00 91.94 190 SER A O 1
ATOM 1519 N N . GLY A 1 191 ? -54.251 -18.505 45.620 1.00 92.25 191 GLY A N 1
ATOM 1520 C CA . GLY A 1 191 ? -54.710 -17.549 44.613 1.00 92.25 191 GLY A CA 1
ATOM 1521 C C . GLY A 1 191 ? -55.412 -18.268 43.459 1.00 92.25 191 GLY A C 1
ATOM 1522 O O . GLY A 1 191 ? -56.364 -19.008 43.687 1.00 92.25 191 GLY A O 1
ATOM 1523 N N . ILE A 1 192 ? -54.918 -18.058 42.237 1.00 95.38 192 ILE A N 1
ATOM 1524 C CA . ILE A 1 192 ? -55.412 -18.711 41.013 1.00 95.38 192 ILE A CA 1
ATOM 1525 C C . ILE A 1 192 ? -54.704 -20.040 40.701 1.00 95.38 192 ILE A C 1
ATOM 1527 O O . ILE A 1 192 ? -55.051 -20.686 39.716 1.00 95.38 192 ILE A O 1
ATOM 1531 N N . PHE A 1 193 ? -53.708 -20.447 41.496 1.00 97.56 193 PHE A N 1
ATOM 1532 C CA . PHE A 1 193 ? -52.803 -21.551 41.168 1.00 97.56 193 PHE A CA 1
ATOM 1533 C C . PHE A 1 193 ? -53.126 -22.841 41.914 1.00 97.56 193 PHE A C 1
ATOM 1535 O O . PHE A 1 193 ? -53.227 -22.848 43.143 1.00 97.56 193 PHE A O 1
ATOM 1542 N N . THR A 1 194 ? -53.160 -23.946 41.172 1.00 96.19 194 THR A N 1
ATOM 1543 C CA . THR A 1 194 ? -52.927 -25.286 41.716 1.00 96.19 194 THR A CA 1
ATOM 1544 C C . THR A 1 194 ? -51.428 -25.578 41.727 1.00 96.19 194 THR A C 1
ATOM 1546 O O . THR A 1 194 ? -50.737 -25.289 40.749 1.00 96.19 194 THR A O 1
ATOM 1549 N N . TYR A 1 195 ? -50.904 -26.158 42.804 1.00 95.62 195 TYR A N 1
ATOM 1550 C CA . TYR A 1 195 ? -49.471 -26.392 42.981 1.00 95.62 195 TYR A CA 1
ATOM 1551 C C . TYR A 1 195 ? -49.167 -27.640 43.828 1.00 95.62 195 TYR A C 1
ATOM 1553 O O . TYR A 1 195 ? -50.036 -28.179 44.515 1.00 95.62 195 TYR A O 1
ATOM 1561 N N . GLU A 1 196 ? -47.917 -28.094 43.787 1.00 94.44 196 GLU A N 1
ATOM 1562 C CA . GLU A 1 196 ? -47.367 -29.106 44.690 1.00 94.44 196 GLU A CA 1
ATOM 1563 C C . GLU A 1 196 ? -46.034 -28.645 45.303 1.00 94.44 196 GLU A C 1
ATOM 1565 O O . GLU A 1 196 ? -45.362 -27.748 44.786 1.00 94.44 196 GLU A O 1
ATOM 1570 N N . LEU A 1 197 ? -45.673 -29.233 46.446 1.00 92.06 197 LEU A N 1
ATOM 1571 C CA . LEU A 1 197 ? -44.385 -29.012 47.104 1.00 92.06 197 LEU A CA 1
ATOM 1572 C C . LEU A 1 197 ? -43.381 -30.051 46.601 1.00 92.06 197 LEU A C 1
ATOM 1574 O O . LEU A 1 197 ? -43.637 -31.252 46.696 1.00 92.06 197 LEU A O 1
ATOM 1578 N N . ILE A 1 198 ? -42.241 -29.576 46.111 1.00 91.62 198 ILE A N 1
ATOM 1579 C CA . ILE A 1 198 ? -41.113 -30.385 45.639 1.00 91.62 198 ILE A CA 1
ATOM 1580 C C . ILE A 1 198 ? -39.857 -30.038 46.449 1.00 91.62 198 ILE A C 1
ATOM 1582 O O . ILE A 1 198 ? -39.877 -29.130 47.282 1.00 91.62 198 ILE A O 1
ATOM 1586 N N . ASP A 1 199 ? -38.760 -30.771 46.249 1.00 88.62 199 ASP A N 1
ATOM 1587 C CA . ASP A 1 199 ? -37.506 -30.409 46.915 1.00 88.62 199 ASP A CA 1
ATOM 1588 C C . ASP A 1 199 ? -37.036 -29.020 46.448 1.00 88.62 199 ASP A C 1
ATOM 1590 O O . ASP A 1 199 ? -37.170 -28.664 45.279 1.00 88.62 199 ASP A O 1
ATOM 1594 N N . GLY A 1 200 ? -36.555 -28.206 47.384 1.00 87.88 200 GLY A N 1
ATOM 1595 C CA . GLY A 1 200 ? -36.179 -26.809 47.147 1.00 87.88 200 GLY A CA 1
ATOM 1596 C C . GLY A 1 200 ? -37.318 -25.788 46.960 1.00 87.88 200 GLY A C 1
ATOM 1597 O O . GLY A 1 200 ? -37.021 -24.595 47.020 1.00 87.88 200 GLY A O 1
ATOM 1598 N N . GLY A 1 201 ? -38.593 -26.170 46.772 1.00 94.69 201 GLY A N 1
ATOM 1599 C CA . GLY A 1 201 ? -39.661 -25.174 46.574 1.00 94.69 201 GLY A CA 1
ATOM 1600 C C . GLY A 1 201 ? -41.029 -25.682 46.099 1.00 94.69 201 GLY A C 1
ATOM 1601 O O . GLY A 1 201 ? -41.503 -26.756 46.467 1.00 94.69 201 GLY A O 1
ATOM 1602 N N . VAL A 1 202 ? -41.706 -24.853 45.305 1.00 96.31 202 VAL A N 1
ATOM 1603 C CA . VAL A 1 202 ? -43.045 -25.089 44.743 1.00 96.31 202 VAL A CA 1
ATOM 1604 C C . VAL A 1 202 ? -42.962 -25.349 43.240 1.00 96.31 202 VAL A C 1
ATOM 1606 O O . VAL A 1 202 ? -42.294 -24.605 42.516 1.00 96.31 202 VAL A O 1
ATOM 1609 N N . LYS A 1 203 ? -43.724 -26.347 42.772 1.00 97.50 203 LYS A N 1
ATOM 1610 C CA . LYS A 1 203 ? -44.083 -26.511 41.360 1.00 97.50 203 LYS A CA 1
ATOM 1611 C C . LYS A 1 203 ? -45.543 -26.131 41.135 1.00 97.50 203 LYS A C 1
ATOM 1613 O O . LYS A 1 203 ? -46.433 -26.680 41.786 1.00 97.50 203 LYS A O 1
ATOM 1618 N N . ILE A 1 204 ? -45.809 -25.220 40.203 1.00 98.06 204 ILE A N 1
ATOM 1619 C CA . ILE A 1 204 ? -47.180 -24.884 39.795 1.00 98.06 204 ILE A CA 1
ATOM 1620 C C . ILE A 1 204 ? -47.674 -25.928 38.791 1.00 98.06 204 ILE A C 1
ATOM 1622 O O . ILE A 1 204 ? -46.999 -26.215 37.809 1.00 98.06 204 ILE A O 1
ATOM 1626 N N . THR A 1 205 ? -48.859 -26.487 39.033 1.00 96.62 205 THR A N 1
ATOM 1627 C CA . THR A 1 205 ? -49.490 -27.538 38.211 1.00 96.62 205 THR A CA 1
ATOM 1628 C C . THR A 1 205 ? -50.666 -27.027 37.372 1.00 96.62 205 THR A C 1
ATOM 1630 O O . THR A 1 205 ? -51.263 -27.801 36.631 1.00 96.62 205 THR A O 1
ATOM 1633 N N . GLY A 1 206 ? -50.992 -25.731 37.464 1.00 96.44 206 GLY A N 1
ATOM 1634 C CA . GLY A 1 206 ? -51.942 -25.051 36.579 1.00 96.44 206 GLY A CA 1
ATOM 1635 C C . GLY A 1 206 ? -52.865 -24.063 37.288 1.00 96.44 206 GLY A C 1
ATOM 1636 O O . GLY A 1 206 ? -52.534 -23.535 38.354 1.00 96.44 206 GLY A O 1
ATOM 1637 N N . PHE A 1 207 ? -54.026 -23.808 36.680 1.00 96.12 207 PHE A N 1
ATOM 1638 C CA . PHE A 1 207 ? -55.088 -22.976 37.252 1.00 96.12 207 PHE A CA 1
ATOM 1639 C C . PHE A 1 207 ? -56.031 -23.764 38.171 1.00 96.12 207 PHE A C 1
ATOM 1641 O O . PHE A 1 207 ? -56.431 -24.887 37.861 1.00 96.12 207 PHE A O 1
ATOM 1648 N N . VAL A 1 208 ? -56.504 -23.104 39.230 1.00 94.38 208 VAL A N 1
ATOM 1649 C CA . VAL A 1 208 ? -57.748 -23.481 39.917 1.00 94.38 208 VAL A CA 1
ATOM 1650 C C . VAL A 1 208 ? -58.902 -23.382 38.912 1.00 94.38 208 VAL A C 1
ATOM 1652 O O . VAL A 1 208 ? -59.030 -22.390 38.195 1.00 94.38 208 VAL A O 1
ATOM 1655 N N . SER A 1 209 ? -59.740 -24.418 38.837 1.00 89.44 209 SER A N 1
ATOM 1656 C CA . SER A 1 209 ? -60.778 -24.559 37.804 1.00 89.44 209 SER A CA 1
ATOM 1657 C C . SER A 1 209 ? -61.732 -23.357 37.749 1.00 89.44 209 SER A C 1
ATOM 1659 O O . SER A 1 209 ? -62.501 -23.135 38.686 1.00 89.44 209 SER A O 1
ATOM 1661 N N . GLY A 1 210 ? -61.762 -22.639 36.621 1.00 90.56 210 GLY A N 1
ATOM 1662 C CA . GLY A 1 210 ? -62.585 -21.440 36.435 1.00 90.56 210 GLY A CA 1
ATOM 1663 C C . GLY A 1 210 ? -61.907 -20.134 36.865 1.00 90.56 210 GLY A C 1
ATOM 1664 O O . GLY A 1 210 ? -62.588 -19.112 36.950 1.00 90.56 210 GLY A O 1
ATOM 1665 N N . MET A 1 211 ? -60.599 -20.159 37.146 1.00 93.75 211 MET A N 1
ATOM 1666 C CA . MET A 1 211 ? -59.756 -18.981 37.403 1.00 93.75 211 MET A CA 1
ATOM 1667 C C . MET A 1 211 ? -58.744 -18.711 36.275 1.00 93.75 211 MET A C 1
ATOM 1669 O O . MET A 1 211 ? -57.760 -18.001 36.482 1.00 93.75 211 MET A O 1
ATOM 1673 N N . GLU A 1 212 ? -58.977 -19.269 35.084 1.00 94.69 212 GLU A N 1
ATOM 1674 C CA . GLU A 1 212 ? -58.231 -18.954 33.865 1.00 94.69 212 GLU A CA 1
ATOM 1675 C C . GLU A 1 212 ? -58.157 -17.437 33.584 1.00 94.69 212 GLU A C 1
ATOM 1677 O O . GLU A 1 212 ? -59.139 -16.705 33.723 1.00 94.69 212 GLU A O 1
ATOM 1682 N N . THR A 1 213 ? -56.989 -16.970 33.134 1.00 95.50 213 THR A N 1
ATOM 1683 C CA . THR A 1 213 ? -56.723 -15.565 32.783 1.00 95.50 213 THR A CA 1
ATOM 1684 C C . THR A 1 213 ? -55.822 -15.473 31.553 1.00 95.50 213 THR A C 1
ATOM 1686 O O . THR A 1 213 ? -54.883 -16.255 31.414 1.00 95.50 213 THR A O 1
ATOM 1689 N N . VAL A 1 214 ? -56.080 -14.484 30.688 1.00 96.00 214 VAL A N 1
ATOM 1690 C CA . VAL A 1 214 ? -55.210 -14.150 29.541 1.00 96.00 214 VAL A CA 1
ATOM 1691 C C . VAL A 1 214 ? -53.933 -13.411 29.969 1.00 96.00 214 VAL A C 1
ATOM 1693 O O . VAL A 1 214 ? -52.956 -13.374 29.229 1.00 96.00 214 VAL A O 1
ATOM 1696 N N . ASN A 1 215 ? -53.935 -12.842 31.180 1.00 96.56 215 ASN A N 1
ATOM 1697 C CA . ASN A 1 215 ? -52.807 -12.146 31.795 1.00 96.56 215 ASN A CA 1
ATOM 1698 C C . ASN A 1 215 ? -52.318 -12.978 32.983 1.00 96.56 215 ASN A C 1
ATOM 1700 O O . ASN A 1 215 ? -52.987 -13.015 34.022 1.00 96.56 215 ASN A O 1
ATOM 1704 N N . LEU A 1 216 ? -51.190 -13.669 32.826 1.00 97.62 216 LEU A N 1
ATOM 1705 C CA . LEU A 1 216 ? -50.663 -14.615 33.803 1.00 97.62 216 LEU A CA 1
ATOM 1706 C C . LEU A 1 216 ? -49.360 -14.104 34.420 1.00 97.62 216 LEU A C 1
ATOM 1708 O O . LEU A 1 216 ? -48.359 -13.944 33.732 1.00 97.62 216 LEU A O 1
ATOM 1712 N N . VAL A 1 217 ? -49.361 -13.905 35.739 1.00 97.50 217 VAL A N 1
ATOM 1713 C CA . VAL A 1 217 ? -48.168 -13.529 36.509 1.00 97.50 217 VAL A CA 1
ATOM 1714 C C . VAL A 1 217 ? -47.817 -14.669 37.456 1.00 97.50 217 VAL A C 1
ATOM 1716 O O . VAL A 1 217 ? -48.491 -14.867 38.467 1.00 97.50 217 VAL A O 1
ATOM 1719 N N . ILE A 1 218 ? -46.767 -15.419 37.128 1.00 98.12 218 ILE A N 1
ATOM 1720 C CA . ILE A 1 218 ? -46.166 -16.406 38.025 1.00 98.12 218 ILE A CA 1
ATOM 1721 C C . ILE A 1 218 ? -45.436 -15.647 39.147 1.00 98.12 218 ILE A C 1
ATOM 1723 O O . ILE A 1 218 ? -44.539 -14.860 38.852 1.00 98.12 218 ILE A O 1
ATOM 1727 N N . PRO A 1 219 ? -45.789 -15.845 40.429 1.00 97.00 219 PRO A N 1
ATOM 1728 C CA . PRO A 1 219 ? -45.154 -15.127 41.528 1.00 97.00 219 PRO A CA 1
ATOM 1729 C C . PRO A 1 219 ? -43.806 -15.753 41.910 1.00 97.00 219 PRO A C 1
ATOM 1731 O O . PRO A 1 219 ? -43.640 -16.968 41.841 1.00 97.00 219 PRO A O 1
ATOM 1734 N N . ASP A 1 220 ? -42.882 -14.946 42.439 1.00 97.12 220 ASP A N 1
ATOM 1735 C CA . ASP A 1 220 ? -41.605 -15.429 42.993 1.00 97.12 220 ASP A CA 1
ATOM 1736 C C . ASP A 1 220 ? -41.791 -16.478 44.103 1.00 97.12 220 ASP A C 1
ATOM 1738 O O . ASP A 1 220 ? -40.949 -17.363 44.275 1.00 97.12 220 ASP A O 1
ATOM 1742 N N . THR A 1 221 ? -42.877 -16.379 44.881 1.00 96.75 221 THR A N 1
ATOM 1743 C CA . THR A 1 221 ? -43.189 -17.308 45.975 1.00 96.75 221 THR A CA 1
ATOM 1744 C C . THR A 1 221 ? -44.679 -17.635 46.057 1.00 96.75 221 THR A C 1
ATOM 1746 O O . THR A 1 221 ? -45.536 -16.795 45.782 1.00 96.75 221 THR A O 1
ATOM 1749 N N . ILE A 1 222 ? -44.989 -18.846 46.522 1.00 94.81 222 ILE A N 1
ATOM 1750 C CA . ILE A 1 222 ? -46.321 -19.261 46.974 1.00 94.81 222 ILE A CA 1
ATOM 1751 C C . ILE A 1 222 ? -46.195 -19.698 48.434 1.00 94.81 222 ILE A C 1
ATOM 1753 O O . ILE A 1 222 ? -45.383 -20.556 48.769 1.00 94.81 222 ILE A O 1
ATOM 1757 N N . ASN A 1 223 ? -46.996 -19.099 49.324 1.00 91.50 223 ASN A N 1
ATOM 1758 C CA . ASN A 1 223 ? -46.988 -19.393 50.765 1.00 91.50 223 ASN A CA 1
ATOM 1759 C C . ASN A 1 223 ? -45.573 -19.336 51.394 1.00 91.50 223 ASN A C 1
ATOM 1761 O O . ASN A 1 223 ? -45.201 -20.178 52.212 1.00 91.50 223 ASN A O 1
ATOM 1765 N N . SER A 1 224 ? -44.791 -18.327 50.987 1.00 92.56 224 SER A N 1
ATOM 1766 C CA . SER A 1 224 ? -43.387 -18.084 51.367 1.00 92.56 224 SER A CA 1
ATOM 1767 C C . SER A 1 224 ? -42.372 -19.159 50.948 1.00 92.56 224 SER A C 1
ATOM 1769 O O . SER A 1 224 ? -41.227 -19.103 51.389 1.00 92.56 224 SER A O 1
ATOM 1771 N N . GLN A 1 225 ? -42.752 -20.104 50.083 1.00 94.56 225 GLN A N 1
ATOM 1772 C CA . GLN A 1 225 ? -41.829 -21.014 49.395 1.00 94.56 225 GLN A CA 1
ATOM 1773 C C . GLN A 1 225 ? -41.554 -20.495 47.974 1.00 94.56 225 GLN A C 1
ATOM 1775 O O . GLN A 1 225 ? -42.494 -20.004 47.343 1.00 94.56 225 GLN A O 1
ATOM 1780 N N . PRO A 1 226 ? -40.321 -20.586 47.443 1.00 97.38 226 PRO A N 1
ATOM 1781 C CA . PRO A 1 226 ? -40.010 -20.121 46.092 1.00 97.38 226 PRO A CA 1
ATOM 1782 C C . PRO A 1 226 ? -40.726 -20.971 45.037 1.00 97.38 226 PRO A C 1
ATOM 1784 O O . PRO A 1 226 ? -40.780 -22.195 45.156 1.00 97.38 226 PRO A O 1
ATOM 1787 N N . VAL A 1 227 ? -41.263 -20.335 43.994 1.00 98.12 227 VAL A N 1
ATOM 1788 C CA . VAL A 1 227 ? -41.768 -21.052 42.812 1.00 98.12 227 VAL A CA 1
ATOM 1789 C C . VAL A 1 227 ? -40.583 -21.354 41.907 1.00 98.12 227 VAL A C 1
ATOM 1791 O O . VAL A 1 227 ? -40.007 -20.438 41.329 1.00 98.12 227 VAL A O 1
ATOM 1794 N N . ILE A 1 228 ? -40.216 -22.632 41.805 1.00 97.44 228 ILE A N 1
ATOM 1795 C CA . ILE A 1 228 ? -39.005 -23.072 41.095 1.00 97.44 228 ILE A CA 1
ATOM 1796 C C . ILE A 1 228 ? -39.294 -23.881 39.828 1.00 97.44 228 ILE A C 1
ATOM 1798 O O . ILE A 1 228 ? -38.387 -24.086 39.026 1.00 97.44 228 ILE A O 1
ATOM 1802 N N . SER A 1 229 ? -40.535 -24.332 39.623 1.00 97.81 229 SER A N 1
ATOM 1803 C CA . SER A 1 229 ? -40.920 -25.092 38.430 1.00 97.81 229 SER A CA 1
ATOM 1804 C C . SER A 1 229 ? -42.356 -24.805 37.978 1.00 97.81 229 SER A C 1
ATOM 1806 O O . SER A 1 229 ? -43.246 -24.557 38.800 1.00 97.81 229 SER A O 1
ATOM 1808 N N . ILE A 1 230 ? -42.581 -24.873 36.665 1.00 98.50 230 ILE A N 1
ATOM 1809 C CA . ILE A 1 230 ? -43.906 -24.938 36.037 1.00 98.50 230 ILE A CA 1
ATOM 1810 C C . ILE A 1 230 ? -44.086 -26.340 35.451 1.00 98.50 230 ILE A C 1
ATOM 1812 O O . ILE A 1 230 ? -43.256 -26.784 34.663 1.00 98.50 230 ILE A O 1
ATOM 1816 N N . GLY A 1 231 ? -45.150 -27.034 35.853 1.00 97.62 231 GLY A N 1
ATOM 1817 C CA . GLY A 1 231 ? -45.355 -28.451 35.564 1.00 97.62 231 GLY A CA 1
ATOM 1818 C C . GLY A 1 231 ? -45.919 -28.786 34.183 1.00 97.62 231 GLY A C 1
ATOM 1819 O O . GLY A 1 231 ? -46.463 -27.923 33.490 1.00 97.62 231 GLY A O 1
ATOM 1820 N N . ASP A 1 232 ? -45.812 -30.069 33.818 1.00 97.50 232 ASP A N 1
ATOM 1821 C CA . ASP A 1 232 ? -46.346 -30.624 32.567 1.00 97.50 232 ASP A CA 1
ATOM 1822 C C . ASP A 1 232 ? -47.777 -30.134 32.284 1.00 97.50 232 ASP A C 1
ATOM 1824 O O . ASP A 1 232 ? -48.681 -30.297 33.108 1.00 97.50 232 ASP A O 1
ATOM 1828 N N . ARG A 1 233 ? -47.971 -29.519 31.110 1.00 97.44 233 ARG A N 1
ATOM 1829 C CA . ARG A 1 233 ? -49.251 -28.974 30.613 1.00 97.44 233 ARG A CA 1
ATOM 1830 C C . ARG A 1 233 ? -49.962 -27.962 31.529 1.00 97.44 233 ARG A C 1
ATOM 1832 O O . ARG A 1 233 ? -51.116 -27.638 31.247 1.00 97.44 233 ARG A O 1
ATOM 1839 N N . ALA A 1 234 ? -49.312 -27.418 32.566 1.00 97.44 234 ALA A N 1
ATOM 1840 C CA . ALA A 1 234 ? -49.942 -26.558 33.582 1.00 97.44 234 ALA A CA 1
ATOM 1841 C C . ALA A 1 234 ? -50.811 -25.424 32.996 1.00 97.44 234 ALA A C 1
ATOM 1843 O O . ALA A 1 234 ? -51.902 -25.139 33.501 1.00 97.44 234 ALA A O 1
ATOM 1844 N N . PHE A 1 235 ? -50.359 -24.813 31.900 1.00 98.31 235 PHE A N 1
ATOM 1845 C CA . PHE A 1 235 ? -51.047 -23.737 31.189 1.00 98.31 235 PHE A CA 1
ATOM 1846 C C . PHE A 1 235 ? -51.260 -24.036 29.694 1.00 98.31 235 PHE A C 1
ATOM 1848 O O . PHE A 1 235 ? -51.417 -23.121 28.884 1.00 98.31 235 PHE A O 1
ATOM 1855 N N . PHE A 1 236 ? -51.316 -25.317 29.321 1.00 97.94 236 PHE A N 1
ATOM 1856 C CA . PHE A 1 236 ? -51.610 -25.754 27.955 1.00 97.94 236 PHE A CA 1
ATOM 1857 C C . PHE A 1 236 ? -53.013 -25.310 27.508 1.00 97.94 236 PHE A C 1
ATOM 1859 O O . PHE A 1 236 ? -53.995 -25.554 28.216 1.00 97.94 236 PHE A O 1
ATOM 1866 N N . GLN A 1 237 ? -53.115 -24.693 26.324 1.00 97.75 237 GLN A N 1
ATOM 1867 C CA . GLN A 1 237 ? -54.385 -24.263 25.710 1.00 97.75 237 GLN A CA 1
ATOM 1868 C C . GLN A 1 237 ? -55.284 -23.418 26.633 1.00 97.75 237 GLN A C 1
ATOM 1870 O O . GLN A 1 237 ? -56.487 -23.664 26.759 1.00 97.75 237 GLN A O 1
ATOM 1875 N N . LYS A 1 238 ? -54.704 -22.404 27.288 1.00 97.50 238 LYS A N 1
ATOM 1876 C CA . LYS A 1 238 ? -55.422 -21.494 28.198 1.00 97.50 238 LYS A CA 1
ATOM 1877 C C . LYS A 1 238 ? -55.754 -20.122 27.606 1.00 97.50 238 LYS A C 1
ATOM 1879 O O . LYS A 1 238 ? -56.505 -19.378 28.229 1.00 97.50 238 LYS A O 1
ATOM 1884 N N . GLY A 1 239 ? -55.259 -19.808 26.408 1.00 96.38 239 GLY A N 1
ATOM 1885 C CA . GLY A 1 239 ? -55.472 -18.514 25.754 1.00 96.38 239 GLY A CA 1
ATOM 1886 C C . GLY A 1 239 ? -54.698 -17.374 26.417 1.00 96.38 239 GLY A C 1
ATOM 1887 O O . GLY A 1 239 ? -55.180 -16.247 26.443 1.00 96.38 239 GLY A O 1
ATOM 1888 N N . ILE A 1 240 ? -53.530 -17.666 26.996 1.00 98.31 240 ILE A N 1
ATOM 1889 C CA . ILE A 1 240 ? -52.667 -16.650 27.612 1.00 98.31 240 ILE A CA 1
ATOM 1890 C C . ILE A 1 240 ? -52.077 -15.761 26.517 1.00 98.31 240 ILE A C 1
ATOM 1892 O O . ILE A 1 240 ? -51.554 -16.269 25.529 1.00 98.31 240 ILE A O 1
ATOM 1896 N N . GLU A 1 241 ? -52.167 -14.450 26.711 1.00 97.31 241 GLU A N 1
ATOM 1897 C CA . GLU A 1 241 ? -51.648 -13.406 25.820 1.00 97.31 241 GLU A CA 1
ATOM 1898 C C . GLU A 1 241 ? -50.405 -12.755 26.444 1.00 97.31 241 GLU A C 1
ATOM 1900 O O . GLU A 1 241 ? -49.372 -12.632 25.791 1.00 97.31 241 GLU A O 1
ATOM 1905 N N . ASN A 1 242 ? -50.472 -12.424 27.739 1.00 96.12 242 ASN A N 1
ATOM 1906 C CA . ASN A 1 242 ? -49.382 -11.798 28.487 1.00 96.12 242 ASN A CA 1
ATOM 1907 C C . ASN A 1 242 ? -48.892 -12.739 29.595 1.00 96.12 242 ASN A C 1
ATOM 1909 O O . ASN A 1 242 ? -49.678 -13.135 30.462 1.00 96.12 242 ASN A O 1
ATOM 1913 N N . LEU A 1 243 ? -47.596 -13.068 29.593 1.00 97.81 243 LEU A N 1
ATOM 1914 C CA . LEU A 1 243 ? -46.955 -13.931 30.588 1.00 97.81 243 LEU A CA 1
ATOM 1915 C C . LEU A 1 243 ? -45.808 -13.197 31.294 1.00 97.81 243 LEU A C 1
ATOM 1917 O O . LEU A 1 243 ? -44.877 -12.710 30.661 1.00 97.81 243 LEU A O 1
ATOM 1921 N N . THR A 1 244 ? -45.836 -13.179 32.624 1.00 97.12 244 THR A N 1
ATOM 1922 C CA . THR A 1 244 ? -44.708 -12.759 33.467 1.00 97.12 244 THR A CA 1
ATOM 1923 C C . THR A 1 244 ? -44.249 -13.944 34.308 1.00 97.12 244 THR A C 1
ATOM 1925 O O . THR A 1 244 ? -45.058 -14.556 35.011 1.00 97.12 244 THR A O 1
ATOM 1928 N N . LEU A 1 245 ? -42.959 -14.274 34.237 1.00 97.56 245 LEU A N 1
ATOM 1929 C CA . LEU A 1 245 ? -42.342 -15.343 35.022 1.00 97.56 245 LEU A CA 1
ATOM 1930 C C . LEU A 1 245 ? -41.722 -14.797 36.317 1.00 97.56 245 LEU A C 1
ATOM 1932 O O . LEU A 1 245 ? -41.216 -13.678 36.347 1.00 97.56 245 LEU A O 1
ATOM 1936 N N . GLY A 1 246 ? -41.756 -15.602 37.381 1.00 95.88 246 GLY A N 1
ATOM 1937 C CA . GLY A 1 246 ? -41.088 -15.289 38.644 1.00 95.88 246 GLY A CA 1
ATOM 1938 C C . GLY A 1 246 ? -39.581 -15.541 38.562 1.00 95.88 246 GLY A C 1
ATOM 1939 O O . GLY A 1 246 ? -39.134 -16.499 37.932 1.00 95.88 246 GLY A O 1
ATOM 1940 N N . ASN A 1 247 ? -38.797 -14.730 39.265 1.00 95.50 247 ASN A N 1
ATOM 1941 C CA . ASN A 1 247 ? -37.330 -14.720 39.253 1.00 95.50 247 ASN A CA 1
ATOM 1942 C C . ASN A 1 247 ? -36.683 -16.012 39.789 1.00 95.50 247 ASN A C 1
ATOM 1944 O O . ASN A 1 247 ? -35.476 -16.196 39.648 1.00 95.50 247 ASN A O 1
ATOM 1948 N N . ASN A 1 248 ? -37.468 -16.898 40.410 1.00 96.94 248 ASN A N 1
ATOM 1949 C CA . ASN A 1 248 ? -37.026 -18.172 40.986 1.00 96.94 248 ASN A CA 1
ATOM 1950 C C . ASN A 1 248 ? -37.261 -19.395 40.071 1.00 96.94 248 ASN A C 1
ATOM 1952 O O . ASN A 1 248 ? -36.857 -20.497 40.445 1.00 96.94 248 ASN A O 1
ATOM 1956 N N . VAL A 1 249 ? -37.933 -19.242 38.918 1.00 98.00 249 VAL A N 1
ATOM 1957 C CA . VAL A 1 249 ? -38.336 -20.371 38.058 1.00 98.00 249 VAL A CA 1
ATOM 1958 C C . VAL A 1 249 ? -37.133 -20.959 37.315 1.00 98.00 249 VAL A C 1
ATOM 1960 O O . VAL A 1 249 ? -36.649 -20.380 36.348 1.00 98.00 249 VAL A O 1
ATOM 1963 N N . LYS A 1 250 ? -36.711 -22.155 37.738 1.00 97.06 250 LYS A N 1
ATOM 1964 C CA . LYS A 1 250 ? -35.571 -22.911 37.195 1.00 97.06 250 LYS A CA 1
ATOM 1965 C C . LYS A 1 250 ? -35.921 -23.847 36.045 1.00 97.06 250 LYS A C 1
ATOM 1967 O O . LYS A 1 250 ? -35.080 -24.101 35.188 1.00 97.06 250 LYS A O 1
ATOM 1972 N N . VAL A 1 251 ? -37.136 -24.396 36.045 1.00 97.81 251 VAL A N 1
ATOM 1973 C CA . VAL A 1 251 ? -37.563 -25.422 35.082 1.00 97.81 251 VAL A CA 1
ATOM 1974 C C . VAL A 1 251 ? -38.962 -25.121 34.561 1.00 97.81 251 VAL A C 1
ATOM 1976 O O . VAL A 1 251 ? -39.883 -24.843 35.331 1.00 97.81 251 VAL A O 1
ATOM 1979 N N . ILE A 1 252 ? -39.137 -25.233 33.248 1.00 98.56 252 ILE A N 1
ATOM 1980 C CA . ILE A 1 252 ? -40.445 -25.225 32.592 1.00 98.56 252 ILE A CA 1
ATOM 1981 C C . ILE A 1 252 ? -40.626 -26.602 31.945 1.00 98.56 252 ILE A C 1
ATOM 1983 O O . ILE A 1 252 ? -39.915 -26.935 31.003 1.00 98.56 252 ILE A O 1
ATOM 1987 N N . GLU A 1 253 ? -41.531 -27.422 32.483 1.00 98.50 253 GLU A N 1
ATOM 1988 C CA . GLU A 1 253 ? -41.764 -28.803 32.035 1.00 98.50 253 GLU A CA 1
ATOM 1989 C C . GLU A 1 253 ? -42.525 -28.875 30.687 1.00 98.50 253 GLU A C 1
ATOM 1991 O O . GLU A 1 253 ? -42.875 -27.870 30.058 1.00 98.50 253 GLU A O 1
ATOM 1996 N N . GLN A 1 254 ? -42.761 -30.103 30.214 1.00 98.19 254 GLN A N 1
ATOM 1997 C CA . GLN A 1 254 ? -43.322 -30.402 28.895 1.00 98.19 254 GLN A CA 1
ATOM 1998 C C . GLN A 1 254 ? -44.660 -29.676 28.620 1.00 98.19 254 GLN A C 1
ATOM 2000 O O . GLN A 1 254 ? -45.537 -29.608 29.478 1.00 98.19 254 GLN A O 1
ATOM 2005 N N . TYR A 1 255 ? -44.838 -29.133 27.407 1.00 98.38 255 TYR A N 1
ATOM 2006 C CA . TYR A 1 255 ? -46.051 -28.410 26.959 1.00 98.38 255 TYR A CA 1
ATOM 2007 C C . TYR A 1 255 ? -46.559 -27.275 27.885 1.00 98.38 255 TYR A C 1
ATOM 2009 O O . TYR A 1 255 ? -47.685 -26.812 27.692 1.00 98.38 255 TYR A O 1
ATOM 2017 N N . ALA A 1 256 ? -45.785 -26.823 28.883 1.00 98.44 256 ALA A N 1
ATOM 2018 C CA . ALA A 1 256 ? -46.287 -26.011 29.997 1.00 98.44 256 ALA A CA 1
ATOM 2019 C C . ALA A 1 256 ? -47.081 -24.760 29.581 1.00 98.44 256 ALA A C 1
ATOM 2021 O O . ALA A 1 256 ? -48.087 -24.460 30.218 1.00 98.44 256 ALA A O 1
ATOM 2022 N N . PHE A 1 257 ? -46.675 -24.078 28.505 1.00 98.69 257 PHE A N 1
ATOM 2023 C CA . PHE A 1 257 ? -47.315 -22.883 27.942 1.00 98.69 257 PHE A CA 1
ATOM 2024 C C . PHE A 1 257 ? -47.699 -23.051 26.456 1.00 98.69 257 PHE A C 1
ATOM 2026 O O . PHE A 1 257 ? -47.935 -22.063 25.756 1.00 98.69 257 PHE A O 1
ATOM 2033 N N . ALA A 1 258 ? -47.778 -24.282 25.948 1.00 98.56 258 ALA A N 1
ATOM 2034 C CA . ALA A 1 258 ? -47.984 -24.531 24.522 1.00 98.56 258 ALA A CA 1
ATOM 2035 C C . ALA A 1 258 ? -49.433 -24.274 24.059 1.00 98.56 258 ALA A C 1
ATOM 2037 O O . ALA A 1 258 ? -50.387 -24.449 24.826 1.00 98.56 258 ALA A O 1
ATOM 2038 N N . ALA A 1 259 ? -49.584 -23.904 22.783 1.00 98.44 259 ALA A N 1
ATOM 2039 C CA . ALA A 1 259 ? -50.851 -23.545 22.142 1.00 98.44 259 ALA A CA 1
ATOM 2040 C C . ALA A 1 259 ? -51.596 -22.410 22.878 1.00 98.44 259 ALA A C 1
ATOM 2042 O O . ALA A 1 259 ? -52.758 -22.552 23.267 1.00 98.44 259 ALA A O 1
ATOM 2043 N N . ASN A 1 260 ? -50.902 -21.287 23.073 1.00 98.56 260 ASN A N 1
ATOM 2044 C CA . ASN A 1 260 ? -51.431 -20.034 23.622 1.00 98.56 260 ASN A CA 1
ATOM 2045 C C . ASN A 1 260 ? -51.196 -18.875 22.624 1.00 98.56 260 ASN A C 1
ATOM 2047 O O . ASN A 1 260 ? -50.785 -19.090 21.487 1.00 98.56 260 ASN A O 1
ATOM 2051 N N . ASN A 1 261 ? -51.494 -17.642 23.037 1.00 98.00 261 ASN A N 1
ATOM 2052 C CA . ASN A 1 261 ? -51.365 -16.429 22.226 1.00 98.00 261 ASN A CA 1
ATOM 2053 C C . ASN A 1 261 ? -50.168 -15.566 22.680 1.00 98.00 261 ASN A C 1
ATOM 2055 O O . ASN A 1 261 ? -50.199 -14.350 22.503 1.00 98.00 261 ASN A O 1
ATOM 2059 N N . ILE A 1 262 ? -49.148 -16.153 23.320 1.00 98.50 262 ILE A N 1
ATOM 2060 C CA . ILE A 1 262 ? -48.088 -15.382 23.988 1.00 98.50 262 ILE A CA 1
ATOM 2061 C C . ILE A 1 262 ? -47.235 -14.671 22.933 1.00 98.50 262 ILE A C 1
ATOM 2063 O O . ILE A 1 262 ? -46.607 -15.335 22.105 1.00 98.50 262 ILE A O 1
ATOM 2067 N N . SER A 1 263 ? -47.213 -13.336 22.974 1.00 96.44 263 SER A N 1
ATOM 2068 C CA . SER A 1 263 ? -46.445 -12.481 22.054 1.00 96.44 263 SER A CA 1
ATOM 2069 C C . SER A 1 263 ? -45.219 -11.815 22.686 1.00 96.44 263 SER A C 1
ATOM 2071 O O . SER A 1 263 ? -44.385 -11.283 21.965 1.00 96.44 263 SER A O 1
ATOM 2073 N N . GLU A 1 264 ? -45.088 -11.843 24.012 1.00 94.88 264 GLU A N 1
ATOM 2074 C CA . GLU A 1 264 ? -43.932 -11.315 24.748 1.00 94.88 264 GLU A CA 1
ATOM 2075 C C . GLU A 1 264 ? -43.524 -12.304 25.849 1.00 94.88 264 GLU A C 1
ATOM 2077 O O . GLU A 1 264 ? -44.382 -12.861 26.540 1.00 94.88 264 GLU A O 1
ATOM 2082 N N . LEU A 1 265 ? -42.218 -12.541 26.008 1.00 95.81 265 LEU A N 1
ATOM 2083 C CA . LEU A 1 265 ? -41.674 -13.480 26.990 1.00 95.81 265 LEU A CA 1
ATOM 2084 C C . LEU A 1 265 ? -40.291 -13.035 27.480 1.00 95.81 265 LEU A C 1
ATOM 2086 O O . LEU A 1 265 ? -39.301 -13.144 26.761 1.00 95.81 265 LEU A O 1
ATOM 2090 N N . THR A 1 266 ? -40.218 -12.617 28.743 1.00 94.88 266 THR A N 1
ATOM 2091 C CA . THR A 1 266 ? -38.948 -12.433 29.457 1.00 94.88 266 THR A CA 1
ATOM 2092 C C . THR A 1 266 ? -38.645 -13.689 30.266 1.00 94.88 266 THR A C 1
ATOM 2094 O O . THR A 1 266 ? -39.417 -14.060 31.155 1.00 94.88 266 THR A O 1
ATOM 2097 N N . LEU A 1 267 ? -37.519 -14.343 29.976 1.00 95.62 267 LEU A N 1
ATOM 2098 C CA . LEU A 1 267 ? -37.024 -15.467 30.770 1.00 95.62 267 LEU A CA 1
ATOM 2099 C C . LEU A 1 267 ? -36.313 -14.945 32.038 1.00 95.62 267 LEU A C 1
ATOM 2101 O O . LEU A 1 267 ? -35.542 -13.989 31.936 1.00 95.62 267 LEU A O 1
ATOM 2105 N N . PRO A 1 268 ? -36.552 -15.529 33.228 1.00 94.31 268 PRO A N 1
ATOM 2106 C CA . PRO A 1 268 ? -35.871 -15.121 34.452 1.00 94.31 268 PRO A CA 1
ATOM 2107 C C . PRO A 1 268 ? -34.433 -15.652 34.481 1.00 94.31 268 PRO A C 1
ATOM 2109 O O . PRO A 1 268 ? -34.156 -16.748 33.997 1.00 94.31 268 PRO A O 1
ATOM 2112 N N . ASP A 1 269 ? -33.525 -14.918 35.128 1.00 92.81 269 ASP A N 1
ATOM 2113 C CA . ASP A 1 269 ? -32.086 -15.239 35.156 1.00 92.81 269 ASP A CA 1
ATOM 2114 C C . ASP A 1 269 ? -31.727 -16.555 35.881 1.00 92.81 269 ASP A C 1
ATOM 2116 O O . ASP A 1 269 ? -30.569 -16.966 35.869 1.00 92.81 269 ASP A O 1
ATOM 2120 N N . SER A 1 270 ? -32.698 -17.228 36.509 1.00 95.00 270 SER A N 1
ATOM 2121 C CA . SER A 1 270 ? -32.532 -18.540 37.150 1.00 95.00 270 SER A CA 1
ATOM 2122 C C . SER A 1 270 ? -33.007 -19.732 36.306 1.00 95.00 270 SER A C 1
ATOM 2124 O O . SER A 1 270 ? -32.896 -20.864 36.778 1.00 95.00 270 SER A O 1
ATOM 2126 N N . LEU A 1 271 ? -33.532 -19.506 35.093 1.00 96.94 271 LEU A N 1
ATOM 2127 C CA . LEU A 1 271 ? -34.111 -20.547 34.239 1.00 96.94 271 LEU A CA 1
ATOM 2128 C C . LEU A 1 271 ? -33.036 -21.424 33.582 1.00 96.94 271 LEU A C 1
ATOM 2130 O O . LEU A 1 271 ? -32.422 -21.043 32.592 1.00 96.94 271 LEU A O 1
ATOM 2134 N N . GLU A 1 272 ? -32.868 -22.637 34.102 1.00 95.75 272 GLU A N 1
ATOM 2135 C CA . GLU A 1 272 ? -31.855 -23.607 33.675 1.00 95.75 272 GLU A CA 1
ATOM 2136 C C . GLU A 1 272 ? -32.336 -24.473 32.496 1.00 95.75 272 GLU A C 1
ATOM 2138 O O . GLU A 1 272 ? -31.549 -24.816 31.611 1.00 95.75 272 GLU A O 1
ATOM 2143 N N . THR A 1 273 ? -33.622 -24.853 32.464 1.00 97.56 273 THR A N 1
ATOM 2144 C CA . THR A 1 273 ? -34.157 -25.823 31.485 1.00 97.56 273 THR A CA 1
ATOM 2145 C C . THR A 1 273 ? -35.542 -25.459 30.947 1.00 97.56 273 THR A C 1
ATOM 2147 O O . THR A 1 273 ? -36.478 -25.192 31.706 1.00 97.56 273 THR A O 1
ATOM 2150 N N . ILE A 1 274 ? -35.679 -25.535 29.619 1.00 98.44 274 ILE A N 1
ATOM 2151 C CA . ILE A 1 274 ? -36.924 -25.333 28.867 1.00 98.44 274 ILE A CA 1
ATOM 2152 C C . ILE A 1 274 ? -37.318 -26.648 28.187 1.00 98.44 274 ILE A C 1
ATOM 2154 O O . ILE A 1 274 ? -36.616 -27.126 27.296 1.00 98.44 274 ILE A O 1
ATOM 2158 N N . GLY A 1 275 ? -38.422 -27.243 28.637 1.00 98.25 275 GLY A N 1
ATOM 2159 C CA . GLY A 1 275 ? -38.800 -28.613 28.308 1.00 98.25 275 GLY A CA 1
ATOM 2160 C C . GLY A 1 275 ? -39.477 -28.824 26.950 1.00 98.25 275 GLY A C 1
ATOM 2161 O O . GLY A 1 275 ? -39.918 -27.887 26.281 1.00 98.25 275 GLY A O 1
ATOM 2162 N N . ILE A 1 276 ? -39.603 -30.096 26.555 1.00 98.62 276 ILE A N 1
ATOM 2163 C CA . ILE A 1 276 ? -40.154 -30.522 25.256 1.00 98.62 276 ILE A CA 1
ATOM 2164 C C . ILE A 1 276 ? -41.474 -29.794 24.927 1.00 98.62 276 ILE A C 1
ATOM 2166 O O . ILE A 1 276 ? -42.440 -29.832 25.697 1.00 98.62 276 ILE A O 1
ATOM 2170 N N . ASN A 1 277 ? -41.546 -29.186 23.738 1.00 98.50 277 ASN A N 1
ATOM 2171 C CA . ASN A 1 277 ? -42.702 -28.423 23.240 1.00 98.50 277 ASN A CA 1
ATOM 2172 C C . ASN A 1 277 ? -43.209 -27.278 24.155 1.00 98.50 277 ASN A C 1
ATOM 2174 O O . ASN A 1 277 ? -44.321 -26.807 23.928 1.00 98.50 277 ASN A O 1
ATOM 2178 N N . SER A 1 278 ? -42.488 -26.828 25.190 1.00 98.19 278 SER A N 1
ATOM 2179 C CA . SER A 1 278 ? -43.071 -26.010 26.273 1.00 98.19 278 SER A CA 1
ATOM 2180 C C . SER A 1 278 ? -43.703 -24.677 25.846 1.00 98.19 278 SER A C 1
ATOM 2182 O O . SER A 1 278 ? -44.679 -24.269 26.473 1.00 98.19 278 SER A O 1
ATOM 2184 N N . PHE A 1 279 ? -43.201 -24.030 24.789 1.00 98.69 279 PHE A N 1
ATOM 2185 C CA . PHE A 1 279 ? -43.724 -22.786 24.200 1.00 98.69 279 PHE A CA 1
ATOM 2186 C C . PHE A 1 279 ? -44.193 -22.960 22.742 1.00 98.69 279 PHE A C 1
ATOM 2188 O O . PHE A 1 279 ? -44.440 -21.975 22.041 1.00 98.69 279 PHE A O 1
ATOM 2195 N N . ARG A 1 280 ? -44.359 -24.202 22.270 1.00 98.62 280 ARG A N 1
ATOM 2196 C CA . ARG A 1 280 ? -44.795 -24.506 20.899 1.00 98.62 280 ARG A CA 1
ATOM 2197 C C . ARG A 1 280 ? -46.188 -23.941 20.598 1.00 98.62 280 ARG A C 1
ATOM 2199 O O . ARG A 1 280 ? -47.045 -23.944 21.478 1.00 98.62 280 ARG A O 1
ATOM 2206 N N . ASP A 1 281 ? -46.427 -23.546 19.346 1.00 98.62 281 ASP A N 1
ATOM 2207 C CA . ASP A 1 281 ? -47.683 -22.930 18.884 1.00 98.62 281 ASP A CA 1
ATOM 2208 C C . ASP A 1 281 ? -48.012 -21.650 19.699 1.00 98.62 281 ASP A C 1
ATOM 2210 O O . ASP A 1 281 ? -48.998 -21.604 20.434 1.00 98.62 281 ASP A O 1
ATOM 2214 N N . ASN A 1 282 ? -47.158 -20.625 19.609 1.00 98.69 282 ASN A N 1
ATOM 2215 C CA . ASN A 1 282 ? -47.351 -19.295 20.220 1.00 98.69 282 ASN A CA 1
ATOM 2216 C C . ASN A 1 282 ? -47.028 -18.179 19.198 1.00 98.69 282 ASN A C 1
ATOM 2218 O O . ASN A 1 282 ? -46.879 -18.444 18.004 1.00 98.69 282 ASN A O 1
ATOM 2222 N N . LEU A 1 283 ? -46.977 -16.915 19.635 1.00 98.19 283 LEU A N 1
ATOM 2223 C CA . LEU A 1 283 ? -46.833 -15.731 18.777 1.00 98.19 283 LEU A CA 1
ATOM 2224 C C . LEU A 1 283 ? -45.530 -14.953 19.044 1.00 98.19 283 LEU A C 1
ATOM 2226 O O . LEU A 1 283 ? -45.459 -13.765 18.736 1.00 98.19 283 LEU A O 1
ATOM 2230 N N . LEU A 1 284 ? -44.509 -15.597 19.624 1.00 98.31 284 LEU A N 1
ATOM 2231 C CA . LEU A 1 284 ? -43.268 -14.935 20.040 1.00 98.31 284 LEU A CA 1
ATOM 2232 C C . LEU A 1 284 ? -42.480 -14.404 18.824 1.00 98.31 284 LEU A C 1
ATOM 2234 O O . LEU A 1 284 ? -42.158 -15.209 17.946 1.00 98.31 284 LEU A O 1
ATOM 2238 N N . PRO A 1 285 ? -42.137 -13.099 18.762 1.00 96.50 285 PRO A N 1
ATOM 2239 C CA . PRO A 1 285 ? -41.361 -12.505 17.672 1.00 96.50 285 PRO A CA 1
ATOM 2240 C C . PRO A 1 285 ? -39.843 -12.566 17.905 1.00 96.50 285 PRO A C 1
ATOM 2242 O O . PRO A 1 285 ? -39.072 -12.522 16.948 1.00 96.50 285 PRO A O 1
ATOM 2245 N N . SER A 1 286 ? -39.402 -12.677 19.160 1.00 97.38 286 SER A N 1
ATOM 2246 C CA . SER A 1 286 ? -37.995 -12.800 19.549 1.00 97.38 286 SER A CA 1
ATOM 2247 C C . SER A 1 286 ? -37.839 -13.536 20.885 1.00 97.38 286 SER A C 1
ATOM 2249 O O . SER A 1 286 ? -38.824 -13.772 21.592 1.00 97.38 286 SER A O 1
ATOM 2251 N N . LEU A 1 287 ? -36.607 -13.938 21.216 1.00 96.94 287 LEU A N 1
ATOM 2252 C CA . LEU A 1 287 ? -36.284 -14.681 22.438 1.00 96.94 287 LEU A CA 1
ATOM 2253 C C . LEU A 1 287 ? -34.865 -14.362 22.946 1.00 96.94 287 LEU A C 1
ATOM 2255 O O . LEU A 1 287 ? -33.904 -14.412 22.183 1.00 96.94 287 LEU A O 1
ATOM 2259 N N . ASP A 1 288 ? -34.718 -14.109 24.248 1.00 95.19 288 ASP A N 1
ATOM 2260 C CA . ASP A 1 288 ? -33.423 -14.030 24.943 1.00 95.19 288 ASP A CA 1
ATOM 2261 C C . ASP A 1 288 ? -33.241 -15.271 25.826 1.00 95.19 288 ASP A C 1
ATOM 2263 O O . ASP A 1 288 ? -33.976 -15.447 26.797 1.00 95.19 288 ASP A O 1
ATOM 2267 N N . THR A 1 289 ? -32.268 -16.127 25.496 1.00 92.56 289 THR A N 1
ATOM 2268 C CA . THR A 1 289 ? -31.928 -17.349 26.244 1.00 92.56 289 THR A CA 1
ATOM 2269 C C . THR A 1 289 ? -30.553 -17.270 26.916 1.00 92.56 289 THR A C 1
ATOM 2271 O O . THR A 1 289 ? -29.949 -18.311 27.179 1.00 92.56 289 THR A O 1
ATOM 2274 N N . LYS A 1 290 ? -30.029 -16.066 27.197 1.00 87.19 290 LYS A N 1
ATOM 2275 C CA . LYS A 1 290 ? -28.657 -15.841 27.707 1.00 87.19 290 LYS A CA 1
ATOM 2276 C C . LYS A 1 290 ? -28.230 -16.730 28.890 1.00 87.19 290 LYS A C 1
ATOM 2278 O O . LYS A 1 290 ? -27.065 -17.115 28.967 1.00 87.19 290 LYS A O 1
ATOM 2283 N N . ASN A 1 291 ? -29.172 -17.063 29.777 1.00 85.25 291 ASN A N 1
ATOM 2284 C CA . ASN A 1 291 ? -28.951 -17.806 31.025 1.00 85.25 291 ASN A CA 1
ATOM 2285 C C . ASN A 1 291 ? -29.437 -19.271 30.981 1.00 85.25 291 ASN A C 1
ATOM 2287 O O . ASN A 1 291 ? -29.308 -19.979 31.975 1.00 85.25 291 ASN A O 1
ATOM 2291 N N . VAL A 1 292 ? -29.984 -19.737 29.850 1.00 94.81 292 VAL A N 1
ATOM 2292 C CA . VAL A 1 292 ? -30.558 -21.088 29.716 1.00 94.81 292 VAL A CA 1
ATOM 2293 C C . VAL A 1 292 ? -29.473 -22.099 29.342 1.00 94.81 292 VAL A C 1
ATOM 2295 O O . VAL A 1 292 ? -28.745 -21.897 28.372 1.00 94.81 292 VAL A O 1
ATOM 2298 N N . GLU A 1 293 ? -29.392 -23.218 30.068 1.00 95.31 293 GLU A N 1
ATOM 2299 C CA . GLU A 1 293 ? -28.406 -24.281 29.820 1.00 95.31 293 GLU A CA 1
ATOM 2300 C C . GLU A 1 293 ? -28.915 -25.322 28.804 1.00 95.31 293 GLU A C 1
ATOM 2302 O O . GLU A 1 293 ? -28.140 -25.830 27.988 1.00 95.31 293 GLU A O 1
ATOM 2307 N N . THR A 1 294 ? -30.218 -25.635 28.831 1.00 97.44 294 THR A N 1
ATOM 2308 C CA . THR A 1 294 ? -30.844 -26.664 27.977 1.00 97.44 294 THR A CA 1
ATOM 2309 C C . THR A 1 294 ? -32.212 -26.240 27.435 1.00 97.44 294 THR A C 1
ATOM 2311 O O . THR A 1 294 ? -33.098 -25.847 28.196 1.00 97.44 294 THR A O 1
ATOM 2314 N N . ILE A 1 295 ? -32.407 -26.395 26.120 1.00 98.25 295 ILE A N 1
ATOM 2315 C CA . ILE A 1 295 ? -33.695 -26.238 25.428 1.00 98.25 295 ILE A CA 1
ATOM 2316 C C . ILE A 1 295 ? -34.023 -27.551 24.703 1.00 98.25 295 ILE A C 1
ATOM 2318 O O . ILE A 1 295 ? -33.331 -27.950 23.766 1.00 98.25 295 ILE A O 1
ATOM 2322 N N . GLU A 1 296 ? -35.072 -28.243 25.145 1.00 98.44 296 GLU A N 1
ATOM 2323 C CA . GLU A 1 296 ? -35.443 -29.567 24.638 1.00 98.44 296 GLU A CA 1
ATOM 2324 C C . GLU A 1 296 ? -36.269 -29.527 23.332 1.00 98.44 296 GLU A C 1
ATOM 2326 O O . GLU A 1 296 ? -36.800 -28.497 22.917 1.00 98.44 296 GLU A O 1
ATOM 2331 N N . THR A 1 297 ? -36.408 -30.695 22.693 1.00 98.50 297 THR A N 1
ATOM 2332 C CA . THR A 1 297 ? -37.076 -30.928 21.401 1.00 98.50 297 THR A CA 1
ATOM 2333 C C . THR A 1 297 ? -38.346 -30.098 21.172 1.00 98.50 297 THR A C 1
ATOM 2335 O O . THR A 1 297 ? -39.300 -30.140 21.957 1.00 98.50 297 THR A O 1
ATOM 2338 N N . SER A 1 298 ? -38.370 -29.382 20.044 1.00 98.31 298 SER A N 1
ATOM 2339 C CA . SER A 1 298 ? -39.500 -28.573 19.563 1.00 98.31 298 SER A CA 1
ATOM 2340 C C . SER A 1 298 ? -40.004 -27.472 20.522 1.00 98.31 298 SER A C 1
ATOM 2342 O O . SER A 1 298 ? -41.121 -26.988 20.333 1.00 98.31 298 SER A O 1
ATOM 2344 N N . ALA A 1 299 ? -39.240 -27.062 21.548 1.00 98.50 299 ALA A N 1
ATOM 2345 C CA . ALA A 1 299 ? -39.714 -26.137 22.590 1.00 98.50 299 ALA A CA 1
ATOM 2346 C C . ALA A 1 299 ? -40.318 -24.816 22.072 1.00 98.50 299 ALA A C 1
ATOM 2348 O O . ALA A 1 299 ? -41.314 -24.365 22.635 1.00 98.50 299 ALA A O 1
ATOM 2349 N N . PHE A 1 300 ? -39.772 -24.239 20.994 1.00 98.62 300 PHE A N 1
ATOM 2350 C CA . PHE A 1 300 ? -40.223 -22.984 20.370 1.00 98.62 300 PHE A CA 1
ATOM 2351 C C . PHE A 1 300 ? -40.731 -23.176 18.927 1.00 98.62 300 PHE A C 1
ATOM 2353 O O . PHE A 1 300 ? -40.827 -22.225 18.147 1.00 98.62 300 PHE A O 1
ATOM 2360 N N . ALA A 1 301 ? -41.097 -24.407 18.565 1.00 98.44 301 ALA A N 1
ATOM 2361 C CA . ALA A 1 301 ? -41.654 -24.729 17.257 1.00 98.44 301 ALA A CA 1
ATOM 2362 C C . ALA A 1 301 ? -42.939 -23.930 16.973 1.00 98.44 301 ALA A C 1
ATOM 2364 O O . ALA A 1 301 ? -43.727 -23.684 17.890 1.00 98.44 301 ALA A O 1
ATOM 2365 N N . ASN A 1 302 ? -43.194 -23.593 15.706 1.00 98.12 302 ASN A N 1
ATOM 2366 C CA . ASN A 1 302 ? -44.402 -22.875 15.280 1.00 98.12 302 ASN A CA 1
ATOM 2367 C C . ASN A 1 302 ? -44.618 -21.558 16.066 1.00 98.12 302 ASN A C 1
ATOM 2369 O O . ASN A 1 302 ? -45.636 -21.392 16.743 1.00 98.12 302 ASN A O 1
ATOM 2373 N N . ASN A 1 303 ? -43.646 -20.649 16.011 1.00 98.50 303 ASN A N 1
ATOM 2374 C CA . ASN A 1 303 ? -43.735 -19.295 16.575 1.00 98.50 303 ASN A CA 1
ATOM 2375 C C . ASN A 1 303 ? -43.517 -18.253 15.453 1.00 98.50 303 ASN A C 1
ATOM 2377 O O . ASN A 1 303 ? -43.692 -18.561 14.273 1.00 98.50 303 ASN A O 1
ATOM 2381 N N . GLN A 1 304 ? -43.199 -17.001 15.793 1.00 97.81 304 GLN A N 1
ATOM 2382 C CA . GLN A 1 304 ? -42.905 -15.930 14.829 1.00 97.81 304 GLN A CA 1
ATOM 2383 C C . GLN A 1 304 ? -41.466 -15.406 14.979 1.00 97.81 304 GLN A C 1
ATOM 2385 O O . GLN A 1 304 ? -41.192 -14.266 14.608 1.00 97.81 304 GLN A O 1
ATOM 2390 N N . LEU A 1 305 ? -40.561 -16.221 15.541 1.00 98.38 305 LEU A N 1
ATOM 2391 C CA . LEU A 1 305 ? -39.234 -15.785 15.974 1.00 98.38 305 LEU A CA 1
ATOM 2392 C C . LEU A 1 305 ? -38.387 -15.323 14.786 1.00 98.38 305 LEU A C 1
ATOM 2394 O O . LEU A 1 305 ? -38.163 -16.096 13.858 1.00 98.38 305 LEU A O 1
ATOM 2398 N N . LYS A 1 306 ? -37.899 -14.083 14.856 1.00 97.56 306 LYS A N 1
ATOM 2399 C CA . LYS A 1 306 ? -36.951 -13.468 13.909 1.00 97.56 306 LYS A CA 1
ATOM 2400 C C . LYS A 1 306 ? -35.555 -13.323 14.498 1.00 97.56 306 LYS A C 1
ATOM 2402 O O . LYS A 1 306 ? -34.572 -13.470 13.779 1.00 97.56 306 LYS A O 1
ATOM 2407 N N . ASP A 1 307 ? -35.497 -13.134 15.814 1.00 96.31 307 ASP A N 1
ATOM 2408 C CA . ASP A 1 307 ? -34.277 -12.931 16.585 1.00 96.31 307 ASP A CA 1
ATOM 2409 C C . ASP A 1 307 ? -34.236 -13.902 17.776 1.00 96.31 307 ASP A C 1
ATOM 2411 O O . ASP A 1 307 ? -35.178 -13.963 18.572 1.00 96.31 307 ASP A O 1
ATOM 2415 N N . VAL A 1 308 ? -33.134 -14.641 17.932 1.00 97.31 308 VAL A N 1
ATOM 2416 C CA . VAL A 1 308 ? -32.848 -15.440 19.137 1.00 97.31 308 VAL A CA 1
ATOM 2417 C C . VAL A 1 308 ? -31.444 -15.108 19.629 1.00 97.31 308 VAL A C 1
ATOM 2419 O O . VAL A 1 308 ? -30.467 -15.290 18.904 1.00 97.31 308 VAL A O 1
ATOM 2422 N N . ILE A 1 309 ? -31.347 -14.636 20.872 1.00 95.31 309 ILE A N 1
ATOM 2423 C CA . ILE A 1 309 ? -30.081 -14.331 21.542 1.00 95.31 309 ILE A CA 1
ATOM 2424 C C . ILE A 1 309 ? -29.693 -15.529 22.410 1.00 95.31 309 ILE A C 1
ATOM 2426 O O . ILE A 1 309 ? -30.320 -15.788 23.438 1.00 95.31 309 ILE A O 1
ATOM 2430 N N . PHE A 1 310 ? -28.645 -16.248 22.010 1.00 93.44 310 PHE A N 1
ATOM 2431 C CA . PHE A 1 310 ? -28.041 -17.311 22.813 1.00 93.44 310 PHE A CA 1
ATOM 2432 C C . PHE A 1 310 ? -26.932 -16.760 23.719 1.00 93.44 310 PHE A C 1
ATOM 2434 O O . PHE A 1 310 ? -26.210 -15.837 23.346 1.00 93.44 310 PHE A O 1
ATOM 2441 N N . GLY A 1 311 ? -26.771 -17.359 24.901 1.00 86.19 311 GLY A N 1
ATOM 2442 C CA . GLY A 1 311 ? -25.622 -17.135 25.783 1.00 86.19 311 GLY A CA 1
ATOM 2443 C C . GLY A 1 311 ? -24.790 -18.405 25.935 1.00 86.19 311 GLY A C 1
ATOM 2444 O O . GLY A 1 311 ? -24.361 -19.003 24.948 1.00 86.19 311 GLY A O 1
ATOM 2445 N N . SER A 1 312 ? -24.600 -18.850 27.176 1.00 86.44 312 SER A N 1
ATOM 2446 C CA . SER A 1 312 ? -23.846 -20.070 27.514 1.00 86.44 312 SER A CA 1
ATOM 2447 C C . SER A 1 312 ? -24.686 -21.350 27.371 1.00 86.44 312 SER A C 1
ATOM 2449 O O . SER A 1 312 ? -24.679 -22.212 28.251 1.00 86.44 312 SER A O 1
ATOM 2451 N N . ILE A 1 313 ? -25.442 -21.459 26.273 1.00 94.38 313 ILE A N 1
ATOM 2452 C CA . ILE A 1 313 ? -26.270 -22.630 25.959 1.00 94.38 313 ILE A CA 1
ATOM 2453 C C . ILE A 1 313 ? -25.379 -23.862 25.740 1.00 94.38 313 ILE A C 1
ATOM 2455 O O . ILE A 1 313 ? -24.315 -23.767 25.121 1.00 94.38 313 ILE A O 1
ATOM 2459 N N . LYS A 1 314 ? -25.817 -25.025 26.240 1.00 95.56 314 LYS A N 1
ATOM 2460 C CA . LYS A 1 314 ? -25.114 -26.306 26.056 1.00 95.56 314 LYS A CA 1
ATOM 2461 C C . LYS A 1 314 ? -25.879 -27.295 25.197 1.00 95.56 314 LYS A C 1
ATOM 2463 O O . LYS A 1 314 ? -25.273 -27.974 24.376 1.00 95.56 314 LYS A O 1
ATOM 2468 N N . ASN A 1 315 ? -27.192 -27.393 25.391 1.00 97.25 315 ASN A N 1
ATOM 2469 C CA . ASN A 1 315 ? -28.014 -28.406 24.737 1.00 97.25 315 ASN A CA 1
ATOM 2470 C C . ASN A 1 315 ? -29.178 -27.758 23.987 1.00 97.25 315 ASN A C 1
ATOM 2472 O O . ASN A 1 315 ? -30.044 -27.132 24.600 1.00 97.25 315 ASN A O 1
ATOM 2476 N N . ILE A 1 316 ? -29.218 -27.959 22.670 1.00 98.12 316 ILE A N 1
ATOM 2477 C CA . ILE A 1 316 ? -30.352 -27.616 21.804 1.00 98.12 316 ILE A CA 1
ATOM 2478 C C . ILE A 1 316 ? -30.872 -28.924 21.200 1.00 98.12 316 ILE A C 1
ATOM 2480 O O . ILE A 1 316 ? -30.143 -29.604 20.480 1.00 98.12 316 ILE A O 1
ATOM 2484 N N . GLY A 1 317 ? -32.111 -29.301 21.523 1.00 97.81 317 GLY A N 1
ATOM 2485 C CA . GLY A 1 317 ? -32.757 -30.520 21.022 1.00 97.81 317 GLY A CA 1
ATOM 2486 C C . GLY A 1 317 ? -33.171 -30.454 19.546 1.00 97.81 317 GLY A C 1
ATOM 2487 O O . GLY A 1 317 ? -32.968 -29.453 18.862 1.00 97.81 317 GLY A O 1
ATOM 2488 N N . ASP A 1 318 ? -33.797 -31.519 19.041 1.00 97.25 318 ASP A N 1
ATOM 2489 C CA . ASP A 1 318 ? -34.270 -31.561 17.651 1.00 97.25 318 ASP A CA 1
ATOM 2490 C C . ASP A 1 318 ? -35.370 -30.519 17.391 1.00 97.25 318 ASP A C 1
ATOM 2492 O O . ASP A 1 318 ? -36.276 -30.325 18.208 1.00 97.25 318 ASP A O 1
ATOM 2496 N N . THR A 1 319 ? -35.374 -29.901 16.208 1.00 96.69 319 THR A N 1
ATOM 2497 C CA . THR A 1 319 ? -36.473 -29.044 15.704 1.00 96.69 319 THR A CA 1
ATOM 2498 C C . THR A 1 319 ? -36.898 -27.870 16.607 1.00 96.69 319 THR A C 1
ATOM 2500 O O . THR A 1 319 ? -38.019 -27.379 16.482 1.00 96.69 319 THR A O 1
ATOM 2503 N N . VAL A 1 320 ? -36.046 -27.409 17.533 1.00 98.06 320 VAL A N 1
ATOM 2504 C CA . VAL A 1 320 ? -36.412 -26.412 18.566 1.00 98.06 320 VAL A CA 1
ATOM 2505 C C . VAL A 1 320 ? -37.046 -25.141 17.994 1.00 98.06 320 VAL A C 1
ATOM 2507 O O . VAL A 1 320 ? -38.003 -24.646 18.586 1.00 98.06 320 VAL A O 1
ATOM 2510 N N . PHE A 1 321 ? -36.569 -24.659 16.843 1.00 98.00 321 PHE A N 1
ATOM 2511 C CA . PHE A 1 321 ? -37.026 -23.438 16.172 1.00 98.00 321 PHE A CA 1
ATOM 2512 C C . PHE A 1 321 ? -37.655 -23.716 14.791 1.00 98.00 321 PHE A C 1
ATOM 2514 O O . PHE A 1 321 ? -37.688 -22.836 13.929 1.00 98.00 321 PHE A O 1
ATOM 2521 N N . ILE A 1 322 ? -38.187 -24.924 14.568 1.00 96.19 322 ILE A N 1
ATOM 2522 C CA . ILE A 1 322 ? -38.876 -25.290 13.318 1.00 96.19 322 ILE A CA 1
ATOM 2523 C C . ILE A 1 322 ? -40.112 -24.404 13.069 1.00 96.19 322 ILE A C 1
ATOM 2525 O O . ILE A 1 322 ? -40.850 -24.102 14.012 1.00 96.19 322 ILE A O 1
ATOM 2529 N N . ASN A 1 323 ? -40.362 -24.024 11.811 1.00 95.75 323 ASN A N 1
ATOM 2530 C CA . ASN A 1 323 ? -41.441 -23.103 11.411 1.00 95.75 323 ASN A CA 1
ATOM 2531 C C . ASN A 1 323 ? -41.417 -21.781 12.214 1.00 95.75 323 ASN A C 1
ATOM 2533 O O . ASN A 1 323 ? -42.321 -21.498 13.004 1.00 95.75 323 ASN A O 1
ATOM 2537 N N . ASN A 1 324 ? -40.357 -20.997 12.025 1.00 97.75 324 ASN A N 1
ATOM 2538 C CA . ASN A 1 324 ? -40.206 -19.628 12.528 1.00 97.75 324 ASN A CA 1
ATOM 2539 C C . ASN A 1 324 ? -39.801 -18.697 11.360 1.00 97.75 324 ASN A C 1
ATOM 2541 O O . ASN A 1 324 ? -40.052 -19.032 10.204 1.00 97.75 324 ASN A O 1
ATOM 2545 N N . GLN A 1 325 ? -39.245 -17.514 11.635 1.00 96.81 325 GLN A N 1
ATOM 2546 C CA . GLN A 1 325 ? -38.871 -16.492 10.644 1.00 96.81 325 GLN A CA 1
ATOM 2547 C C . GLN A 1 325 ? -37.407 -16.034 10.830 1.00 96.81 325 GLN A C 1
ATOM 2549 O O . GLN A 1 325 ? -37.079 -14.871 10.596 1.00 96.81 325 GLN A O 1
ATOM 2554 N N . LEU A 1 326 ? -36.537 -16.933 11.303 1.00 97.00 326 LEU A N 1
ATOM 2555 C CA . LEU A 1 326 ? -35.133 -16.646 11.602 1.00 97.00 326 LEU A CA 1
ATOM 2556 C C . LEU A 1 326 ? -34.321 -16.484 10.314 1.00 97.00 326 LEU A C 1
ATOM 2558 O O . LEU A 1 326 ? -34.385 -17.324 9.420 1.00 97.00 326 LEU A O 1
ATOM 2562 N N . GLU A 1 327 ? -33.491 -15.443 10.246 1.00 95.19 327 GLU A N 1
ATOM 2563 C CA . GLU A 1 327 ? -32.545 -15.257 9.134 1.00 95.19 327 GLU A CA 1
ATOM 2564 C C . GLU A 1 327 ? -31.113 -15.648 9.516 1.00 95.19 327 GLU A C 1
ATOM 2566 O O . GLU A 1 327 ? -30.362 -16.198 8.707 1.00 95.19 327 GLU A O 1
ATOM 2571 N N . LYS A 1 328 ? -30.738 -15.347 10.763 1.00 95.25 328 LYS A N 1
ATOM 2572 C CA . LYS A 1 328 ? -29.390 -15.475 11.311 1.00 95.25 328 LYS A CA 1
ATOM 2573 C C . LYS A 1 328 ? -29.460 -15.720 12.819 1.00 95.25 328 LYS A C 1
ATOM 2575 O O . LYS A 1 328 ? -30.302 -15.142 13.500 1.00 95.25 328 LYS A O 1
ATOM 2580 N N . VAL A 1 329 ? -28.527 -16.511 13.339 1.00 95.88 329 VAL A N 1
ATOM 2581 C CA . VAL A 1 329 ? -28.214 -16.632 14.770 1.00 95.88 329 VAL A CA 1
ATOM 2582 C C . VAL A 1 329 ? -26.700 -16.731 14.971 1.00 95.88 329 VAL A C 1
ATOM 2584 O O . VAL A 1 329 ? -25.973 -17.167 14.077 1.00 95.88 329 VAL A O 1
ATOM 2587 N N . SER A 1 330 ? -26.224 -16.382 16.164 1.00 94.69 330 SER A N 1
ATOM 2588 C CA . SER A 1 330 ? -24.834 -16.603 16.580 1.00 94.69 330 SER A CA 1
ATOM 2589 C C . SER A 1 330 ? -24.829 -17.557 17.779 1.00 94.69 330 SER A C 1
ATOM 2591 O O . SER A 1 330 ? -25.552 -17.327 18.749 1.00 94.69 330 SER A O 1
ATOM 2593 N N . ILE A 1 331 ? -24.059 -18.648 17.708 1.00 93.94 331 ILE A N 1
ATOM 2594 C CA . ILE A 1 331 ? -24.010 -19.705 18.733 1.00 93.94 331 ILE A CA 1
ATOM 2595 C C . ILE A 1 331 ? -22.560 -19.899 19.185 1.00 93.94 331 ILE A C 1
ATOM 2597 O O . ILE A 1 331 ? -21.659 -20.126 18.378 1.00 93.94 331 ILE A O 1
ATOM 2601 N N . SER A 1 332 ? -22.335 -19.808 20.493 1.00 88.25 332 SER A N 1
ATOM 2602 C CA . SER A 1 332 ? -21.019 -19.918 21.122 1.00 88.25 332 SER A CA 1
ATOM 2603 C C . SER A 1 332 ? -20.432 -21.338 21.057 1.00 88.25 332 SER A C 1
ATOM 2605 O O . SER A 1 332 ? -21.115 -22.324 20.783 1.00 88.25 332 SER A O 1
ATOM 2607 N N . GLU A 1 333 ? -19.136 -21.457 21.350 1.00 88.81 333 GLU A N 1
ATOM 2608 C CA . GLU A 1 333 ? -18.434 -22.748 21.425 1.00 88.81 333 GLU A CA 1
ATOM 2609 C C . GLU A 1 333 ? -18.812 -23.604 22.654 1.00 88.81 333 GLU A C 1
ATOM 2611 O O . GLU A 1 333 ? -18.343 -24.732 22.767 1.00 88.81 333 GLU A O 1
ATOM 2616 N N . SER A 1 334 ? -19.677 -23.117 23.560 1.00 88.75 334 SER A N 1
ATOM 2617 C CA . SER A 1 334 ? -20.115 -23.864 24.755 1.00 88.75 334 SER A CA 1
ATOM 2618 C C . SER A 1 334 ? -21.148 -24.960 24.476 1.00 88.75 334 SER A C 1
ATOM 2620 O O . SER A 1 334 ? -21.535 -25.677 25.397 1.00 88.75 334 SER A O 1
ATOM 2622 N N . ILE A 1 335 ? -21.620 -25.073 23.234 1.00 95.00 335 ILE A N 1
ATOM 2623 C CA . ILE A 1 335 ? -22.619 -26.059 22.824 1.00 95.00 335 ILE A CA 1
ATOM 2624 C C . ILE A 1 335 ? -22.029 -27.485 22.886 1.00 95.00 335 ILE A C 1
ATOM 2626 O O . ILE A 1 335 ? -21.107 -27.836 22.152 1.00 95.00 335 ILE A O 1
ATOM 2630 N N . GLU A 1 336 ? -22.572 -28.311 23.781 1.00 95.44 336 GLU A N 1
ATOM 2631 C CA . GLU A 1 336 ? -22.199 -29.717 23.998 1.00 95.44 336 GLU A CA 1
ATOM 2632 C C . GLU A 1 336 ? -23.036 -30.671 23.121 1.00 95.44 336 GLU A C 1
ATOM 2634 O O . GLU A 1 336 ? -22.554 -31.733 22.725 1.00 95.44 336 GLU A O 1
ATOM 2639 N N . SER A 1 337 ? -24.278 -30.291 22.788 1.00 95.88 337 SER A N 1
ATOM 2640 C CA . SER A 1 337 ? -25.182 -31.053 21.917 1.00 95.88 337 SER A CA 1
ATOM 2641 C C . SER A 1 337 ? -26.071 -30.139 21.072 1.00 95.88 337 SER A C 1
ATOM 2643 O O . SER A 1 337 ? -26.768 -29.269 21.599 1.00 95.88 337 SER A O 1
ATOM 2645 N N . PHE A 1 338 ? -26.118 -30.401 19.765 1.00 97.12 338 PHE A N 1
ATOM 2646 C CA . PHE A 1 338 ? -26.973 -29.712 18.799 1.00 97.12 338 PHE A CA 1
ATOM 2647 C C . PHE A 1 338 ? -27.806 -30.739 18.015 1.00 97.12 338 PHE A C 1
ATOM 2649 O O . PHE A 1 338 ? -27.258 -31.698 17.472 1.00 97.12 338 PHE A O 1
ATOM 2656 N N . GLY A 1 339 ? -29.130 -30.578 18.024 1.00 95.88 339 GLY A N 1
ATOM 2657 C CA . GLY A 1 339 ? -30.081 -31.518 17.433 1.00 95.88 339 GLY A CA 1
ATOM 2658 C C . GLY A 1 339 ? -30.205 -31.432 15.910 1.00 95.88 339 GLY A C 1
ATOM 2659 O O . GLY A 1 339 ? -29.563 -30.627 15.240 1.00 95.88 339 GLY A O 1
ATOM 2660 N N . THR A 1 340 ? -31.087 -32.261 15.357 1.00 94.00 340 THR A N 1
ATOM 2661 C CA . THR A 1 340 ? -31.413 -32.279 13.925 1.00 94.00 340 THR A CA 1
ATOM 2662 C C . THR A 1 340 ? -32.528 -31.295 13.575 1.00 94.00 340 THR A C 1
ATOM 2664 O O . THR A 1 340 ? -33.458 -31.070 14.359 1.00 94.00 340 THR A O 1
ATOM 2667 N N . SER A 1 341 ? -32.453 -30.693 12.384 1.00 94.44 341 SER A N 1
ATOM 2668 C CA . SER A 1 341 ? -33.475 -29.817 11.799 1.00 94.44 341 SER A CA 1
ATOM 2669 C C . SER A 1 341 ? -33.922 -28.667 12.713 1.00 94.44 341 SER A C 1
ATOM 2671 O O . SER A 1 341 ? -35.059 -28.199 12.628 1.00 94.44 341 SER A O 1
ATOM 2673 N N . VAL A 1 342 ? -33.017 -28.191 13.581 1.00 96.56 342 VAL A N 1
ATOM 2674 C CA . VAL A 1 342 ? -33.247 -27.150 14.606 1.00 96.56 342 VAL A CA 1
ATOM 2675 C C . VAL A 1 342 ? -33.917 -25.910 14.021 1.00 96.56 342 VAL A C 1
ATOM 2677 O O . VAL A 1 342 ? -34.856 -25.387 14.618 1.00 96.56 342 VAL A O 1
ATOM 2680 N N . PHE A 1 343 ? -33.462 -25.494 12.840 1.00 96.25 343 PHE A N 1
ATOM 2681 C CA . PHE A 1 343 ? -33.894 -24.294 12.123 1.00 96.25 343 PHE A CA 1
ATOM 2682 C C . PHE A 1 343 ? -34.685 -24.600 10.837 1.00 96.25 343 PHE A C 1
ATOM 2684 O O . PHE A 1 343 ? -34.834 -23.734 9.976 1.00 96.25 343 PHE A O 1
ATOM 2691 N N . ALA A 1 344 ? -35.197 -25.823 10.669 1.00 93.62 344 ALA A N 1
ATOM 2692 C CA . ALA A 1 344 ? -35.882 -26.201 9.436 1.00 93.62 344 ALA A CA 1
ATOM 2693 C C . ALA A 1 344 ? -37.155 -25.367 9.179 1.00 93.62 344 ALA A C 1
ATOM 2695 O O . ALA A 1 344 ? -37.876 -24.996 10.108 1.00 93.62 344 ALA A O 1
ATOM 2696 N N . TYR A 1 345 ? -37.452 -25.111 7.902 1.00 91.38 345 TYR A N 1
ATOM 2697 C CA . TYR A 1 345 ? -38.642 -24.369 7.453 1.00 91.38 345 TYR A CA 1
ATOM 2698 C C . TYR A 1 345 ? -38.761 -22.940 8.032 1.00 91.38 345 TYR A C 1
ATOM 2700 O O . TYR A 1 345 ? -39.850 -22.501 8.389 1.00 91.38 345 TYR A O 1
ATOM 2708 N N . ASN A 1 346 ? -37.653 -22.196 8.104 1.00 93.19 346 ASN A N 1
ATOM 2709 C CA . ASN A 1 346 ? -37.650 -20.752 8.399 1.00 93.19 346 ASN A CA 1
ATOM 2710 C C . ASN A 1 346 ? -37.768 -19.889 7.116 1.00 93.19 346 ASN A C 1
ATOM 2712 O O . ASN A 1 346 ? -37.189 -18.813 7.032 1.00 93.19 346 ASN A O 1
ATOM 2716 N N . ASP A 1 347 ? -38.445 -20.396 6.075 1.00 90.56 347 ASP A N 1
ATOM 2717 C CA . ASP A 1 347 ? -38.577 -19.835 4.708 1.00 90.56 347 ASP A CA 1
ATOM 2718 C C . ASP A 1 347 ? -37.270 -19.497 3.939 1.00 90.56 347 ASP A C 1
ATOM 2720 O O . ASP A 1 347 ? -37.317 -19.227 2.738 1.00 90.56 347 ASP A O 1
ATOM 2724 N N . ARG A 1 348 ? -36.103 -19.599 4.584 1.00 92.38 348 ARG A N 1
ATOM 2725 C CA . ARG A 1 348 ? -34.742 -19.442 4.041 1.00 92.38 348 ARG A CA 1
ATOM 2726 C C . ARG A 1 348 ? -33.742 -20.287 4.836 1.00 92.38 348 ARG A C 1
ATOM 2728 O O . ARG A 1 348 ? -34.063 -20.757 5.928 1.00 92.38 348 ARG A O 1
ATOM 2735 N N . TYR A 1 349 ? -32.528 -20.483 4.317 1.00 92.75 349 TYR A N 1
ATOM 2736 C CA . TYR A 1 349 ? -31.425 -21.027 5.118 1.00 92.75 349 TYR A CA 1
ATOM 2737 C C . TYR A 1 349 ? -31.091 -20.041 6.242 1.00 92.75 349 TYR A C 1
ATOM 2739 O O . TYR A 1 349 ? -30.825 -18.865 5.976 1.00 92.75 349 TYR A O 1
ATOM 2747 N N . VAL A 1 350 ? -31.066 -20.533 7.483 1.00 94.75 350 VAL A N 1
ATOM 2748 C CA . VAL A 1 350 ? -30.609 -19.747 8.636 1.00 94.75 350 VAL A CA 1
ATOM 2749 C C . VAL A 1 350 ? -29.084 -19.740 8.663 1.00 94.75 350 VAL A C 1
ATOM 2751 O O . VAL A 1 350 ? -28.455 -20.801 8.664 1.00 94.75 350 VAL A O 1
ATOM 2754 N N . LEU A 1 351 ? -28.486 -18.550 8.691 1.00 93.12 351 LEU A N 1
ATOM 2755 C CA . LEU A 1 351 ? -27.050 -18.390 8.912 1.00 93.12 351 LEU A CA 1
ATOM 2756 C C . LEU A 1 351 ? -26.728 -18.658 10.387 1.00 93.12 351 LEU A C 1
ATOM 2758 O O . LEU A 1 351 ? -27.230 -17.955 11.261 1.00 93.12 351 LEU A O 1
ATOM 2762 N N . VAL A 1 352 ? -25.882 -19.648 10.665 1.00 93.88 352 VAL A N 1
ATOM 2763 C CA . VAL A 1 352 ? -25.382 -19.938 12.015 1.00 93.88 352 VAL A CA 1
ATOM 2764 C C . VAL A 1 352 ? -23.914 -19.541 12.093 1.00 93.88 352 VAL A C 1
ATOM 2766 O O . VAL A 1 352 ? -23.041 -20.226 11.565 1.00 93.88 352 VAL A O 1
ATOM 2769 N N . GLU A 1 353 ? -23.639 -18.430 12.771 1.00 92.19 353 GLU A N 1
ATOM 2770 C CA . GLU A 1 353 ? -22.274 -18.014 13.093 1.00 92.19 353 GLU A CA 1
ATOM 2771 C C . GLU A 1 353 ? -21.793 -18.775 14.325 1.00 92.19 353 GLU A C 1
ATOM 2773 O O . GLU A 1 353 ? -22.323 -18.596 15.425 1.00 92.19 353 GLU A O 1
ATOM 2778 N N . THR A 1 354 ? -20.799 -19.645 14.151 1.00 91.38 354 THR A N 1
ATOM 2779 C CA . THR A 1 354 ? -20.221 -20.411 15.255 1.00 91.38 354 THR A CA 1
ATOM 2780 C C . THR A 1 354 ? -18.805 -20.892 14.945 1.00 91.38 354 THR A C 1
ATOM 2782 O O . THR A 1 354 ? -18.449 -21.138 13.791 1.00 91.38 354 THR A O 1
ATOM 2785 N N . ASN A 1 355 ? -18.024 -21.076 16.011 1.00 88.19 355 ASN A N 1
ATOM 2786 C CA . ASN A 1 355 ? -16.738 -21.774 15.996 1.00 88.19 355 ASN A CA 1
ATOM 2787 C C . ASN A 1 355 ? -16.876 -23.253 16.417 1.00 88.19 355 ASN A C 1
ATOM 2789 O O . ASN A 1 355 ? -15.880 -23.974 16.448 1.00 88.19 355 ASN A O 1
ATOM 2793 N N . SER A 1 356 ? -18.080 -23.711 16.791 1.00 90.31 356 SER A N 1
ATOM 2794 C CA . SER A 1 356 ? -18.267 -25.053 17.348 1.00 90.31 356 SER A CA 1
ATOM 2795 C C . SER A 1 356 ? -18.209 -26.143 16.269 1.00 90.31 356 SER A C 1
ATOM 2797 O O . SER A 1 356 ? -19.017 -26.117 15.339 1.00 90.31 356 SER A O 1
ATOM 2799 N N . PRO A 1 357 ? -17.335 -27.161 16.400 1.00 89.06 357 PRO A N 1
ATOM 2800 C CA . PRO A 1 357 ? -17.165 -28.206 15.390 1.00 89.06 357 PRO A CA 1
ATOM 2801 C C . PRO A 1 357 ? -18.297 -29.248 15.366 1.00 89.06 357 PRO A C 1
ATOM 2803 O O . PRO A 1 357 ? -18.253 -30.154 14.535 1.00 89.06 357 PRO A O 1
ATOM 2806 N N . ILE A 1 358 ? -19.278 -29.174 16.278 1.00 92.38 358 ILE A N 1
ATOM 2807 C CA . ILE A 1 358 ? -20.435 -30.090 16.287 1.00 92.38 358 ILE A CA 1
ATOM 2808 C C . ILE A 1 358 ? -21.618 -29.574 15.461 1.00 92.38 358 ILE A C 1
ATOM 2810 O O . ILE A 1 358 ? -22.512 -30.353 15.139 1.00 92.38 358 ILE A O 1
ATOM 2814 N N . ILE A 1 359 ? -21.635 -28.280 15.124 1.00 93.00 359 ILE A N 1
ATOM 2815 C CA . ILE A 1 359 ? -22.660 -27.681 14.269 1.00 93.00 359 ILE A CA 1
ATOM 2816 C C . ILE A 1 359 ? -22.121 -27.689 12.838 1.00 93.00 359 ILE A C 1
ATOM 2818 O O . ILE A 1 359 ? -21.054 -27.145 12.562 1.00 93.00 359 ILE A O 1
ATOM 2822 N N . VAL A 1 360 ? -22.853 -28.324 11.924 1.00 90.44 360 VAL A N 1
ATOM 2823 C CA . VAL A 1 360 ? -22.473 -28.469 10.513 1.00 90.44 360 VAL A CA 1
ATOM 2824 C C . VAL A 1 360 ? -23.678 -28.199 9.618 1.00 90.44 360 VAL A C 1
ATOM 2826 O O . VAL A 1 360 ? -24.795 -28.583 9.952 1.00 90.44 360 VAL A O 1
ATOM 2829 N N . THR A 1 361 ? -23.438 -27.559 8.472 1.00 89.44 361 THR A N 1
ATOM 2830 C CA . THR A 1 361 ? -24.460 -27.170 7.486 1.00 89.44 361 THR A CA 1
ATOM 2831 C C . THR A 1 361 ? -25.445 -28.301 7.169 1.00 89.44 361 THR A C 1
ATOM 2833 O O . THR A 1 361 ? -25.068 -29.342 6.629 1.00 89.44 361 THR A O 1
ATOM 2836 N N . GLU A 1 362 ? -26.728 -28.069 7.450 1.00 89.94 362 GLU A N 1
ATOM 2837 C CA . GLU A 1 362 ? -27.818 -29.025 7.254 1.00 89.94 362 GLU A CA 1
ATOM 2838 C C . GLU A 1 362 ? -28.723 -28.584 6.095 1.00 89.94 362 GLU A C 1
ATOM 2840 O O . GLU A 1 362 ? -29.472 -27.607 6.191 1.00 89.94 362 GLU A O 1
ATOM 2845 N N . LYS A 1 363 ? -28.696 -29.355 5.003 1.00 85.50 363 LYS A N 1
ATOM 2846 C CA . LYS A 1 363 ? -29.626 -29.245 3.870 1.00 85.50 363 LYS A CA 1
ATOM 2847 C C . LYS A 1 363 ? -30.754 -30.270 4.083 1.00 85.50 363 LYS A C 1
ATOM 2849 O O . LYS A 1 363 ? -30.463 -31.460 4.196 1.00 85.50 363 LYS A O 1
ATOM 2854 N N . THR A 1 364 ? -32.024 -29.850 4.165 1.00 78.50 364 THR A N 1
ATOM 2855 C CA . THR A 1 364 ? -33.157 -30.773 4.433 1.00 78.50 364 THR A CA 1
ATOM 2856 C C . THR A 1 364 ? -33.866 -31.201 3.142 1.00 78.50 364 THR A C 1
ATOM 2858 O O . THR A 1 364 ? -33.958 -30.428 2.192 1.00 78.50 364 THR A O 1
ATOM 2861 N N . GLU A 1 365 ? -34.425 -32.417 3.097 1.00 64.94 365 GLU A N 1
ATOM 2862 C CA . GLU A 1 365 ? -35.045 -32.972 1.874 1.00 64.94 365 GLU A CA 1
ATOM 2863 C C . GLU A 1 365 ? -36.273 -32.197 1.350 1.00 64.94 365 GLU A C 1
ATOM 2865 O O . GLU A 1 365 ? -36.685 -32.412 0.211 1.00 64.94 365 GLU A O 1
ATOM 2870 N N . ASN A 1 366 ? -36.901 -31.343 2.170 1.00 59.22 366 ASN A N 1
ATOM 2871 C CA . ASN A 1 366 ? -38.187 -30.701 1.854 1.00 59.22 366 ASN A CA 1
ATOM 2872 C C . ASN A 1 366 ? -38.189 -29.173 2.060 1.00 59.22 366 ASN A C 1
ATOM 2874 O O . ASN A 1 366 ? -39.250 -28.554 1.975 1.00 59.22 366 ASN A O 1
ATOM 2878 N N . GLY A 1 367 ? -37.036 -28.559 2.329 1.00 68.62 367 GLY A N 1
ATOM 2879 C CA . GLY A 1 367 ? -36.938 -27.121 2.573 1.00 68.62 367 GLY A CA 1
ATOM 2880 C C . GLY A 1 367 ? -35.584 -26.692 3.130 1.00 68.62 367 GLY A C 1
ATOM 2881 O O . GLY A 1 367 ? -34.655 -27.490 3.270 1.00 68.62 367 GLY A O 1
ATOM 2882 N N . PHE A 1 368 ? -35.482 -25.415 3.471 1.00 85.12 368 PHE A N 1
ATOM 2883 C CA . PHE A 1 368 ? -34.273 -24.851 4.054 1.00 85.12 368 PHE A CA 1
ATOM 2884 C C . PHE A 1 368 ? -34.002 -25.384 5.465 1.00 85.12 368 PHE A C 1
ATOM 2886 O O . PHE A 1 368 ? -34.932 -25.589 6.251 1.00 85.12 368 PHE A O 1
ATOM 2893 N N . GLY A 1 369 ? -32.718 -25.586 5.764 1.00 91.38 369 GLY A N 1
ATOM 2894 C CA . GLY A 1 369 ? -32.199 -25.866 7.102 1.00 91.38 369 GLY A CA 1
ATOM 2895 C C . GLY A 1 369 ? -31.313 -24.717 7.572 1.00 91.38 369 GLY A C 1
ATOM 2896 O O . GLY A 1 369 ? -31.754 -23.569 7.619 1.00 91.38 369 GLY A O 1
ATOM 2897 N N . HIS A 1 370 ? -30.051 -25.007 7.877 1.00 93.06 370 HIS A N 1
ATOM 2898 C CA . HIS A 1 370 ? -29.090 -23.994 8.313 1.00 93.06 370 HIS A CA 1
ATOM 2899 C C . HIS A 1 370 ? -27.730 -24.160 7.635 1.00 93.06 370 HIS A C 1
ATOM 2901 O O . HIS A 1 370 ? -27.357 -25.264 7.240 1.00 93.06 370 HIS A O 1
ATOM 2907 N N . VAL A 1 371 ? -26.987 -23.061 7.514 1.00 91.12 371 VAL A N 1
ATOM 2908 C CA . VAL A 1 371 ? -25.616 -23.053 6.995 1.00 91.12 371 VAL A CA 1
ATOM 2909 C C . VAL A 1 371 ? -24.669 -22.436 8.013 1.00 91.12 371 VAL A C 1
ATOM 2911 O O . VAL A 1 371 ? -24.928 -21.360 8.551 1.00 91.12 371 VAL A O 1
ATOM 2914 N N . VAL A 1 372 ? -23.566 -23.135 8.265 1.00 88.88 372 VAL A N 1
ATOM 2915 C CA . VAL A 1 372 ? -22.452 -22.660 9.084 1.00 88.88 372 VAL A CA 1
ATOM 2916 C C . VAL A 1 372 ? -21.403 -22.072 8.151 1.00 88.88 372 VAL A C 1
ATOM 2918 O O . VAL A 1 372 ? -20.963 -22.760 7.232 1.00 88.88 372 VAL A O 1
ATOM 2921 N N . ASN A 1 373 ? -21.012 -20.819 8.398 1.00 77.19 373 ASN A N 1
ATOM 2922 C CA . ASN A 1 373 ? -19.904 -20.121 7.731 1.00 77.19 373 ASN A CA 1
ATOM 2923 C C . ASN A 1 373 ? -19.891 -20.316 6.184 1.00 77.19 373 ASN A C 1
ATOM 2925 O O . ASN A 1 373 ? -18.957 -20.923 5.653 1.00 77.19 373 ASN A O 1
ATOM 2929 N N . PRO A 1 374 ? -20.945 -19.865 5.463 1.00 80.62 374 PRO A N 1
ATOM 2930 C CA . PRO A 1 374 ? -21.099 -20.061 4.016 1.00 80.62 374 PRO A CA 1
ATOM 2931 C C . PRO A 1 374 ? -19.957 -19.435 3.211 1.00 80.62 374 PRO A C 1
ATOM 2933 O O . PRO A 1 374 ? -19.435 -18.383 3.579 1.00 80.62 374 PRO A O 1
ATOM 2936 N N . VAL A 1 375 ? -19.624 -20.045 2.072 1.00 85.38 375 VAL A N 1
ATOM 2937 C CA . VAL A 1 375 ? -18.615 -19.505 1.153 1.00 85.38 375 VAL A CA 1
ATOM 2938 C C . VAL A 1 375 ? -19.259 -18.539 0.161 1.00 85.38 375 VAL A C 1
ATOM 2940 O O . VAL A 1 375 ? -20.147 -18.921 -0.600 1.00 85.38 375 VAL A O 1
ATOM 2943 N N . THR A 1 376 ? -18.745 -17.313 0.104 1.00 88.44 376 THR A N 1
ATOM 2944 C CA . THR A 1 376 ? -19.029 -16.359 -0.971 1.00 88.44 376 THR A CA 1
ATOM 2945 C C . THR A 1 376 ? -17.982 -16.514 -2.077 1.00 88.44 376 THR A C 1
ATOM 2947 O O . THR A 1 376 ? -16.782 -16.373 -1.839 1.00 88.44 376 THR A O 1
ATOM 2950 N N . ILE A 1 377 ? -18.433 -16.794 -3.301 1.00 91.31 377 ILE A N 1
ATOM 2951 C CA . ILE A 1 377 ? -17.590 -16.871 -4.498 1.00 91.31 377 ILE A CA 1
ATOM 2952 C C . ILE A 1 377 ? -17.621 -15.528 -5.221 1.00 91.31 377 ILE A C 1
ATOM 2954 O O . ILE A 1 377 ? -18.687 -15.071 -5.627 1.00 91.31 377 ILE A O 1
ATOM 2958 N N . THR A 1 378 ? -16.452 -14.927 -5.436 1.00 94.25 378 THR A N 1
ATOM 2959 C CA . THR A 1 378 ? -16.275 -13.731 -6.273 1.00 94.25 378 THR A CA 1
ATOM 2960 C C . THR A 1 378 ? -15.610 -14.127 -7.587 1.00 94.25 378 THR A C 1
ATOM 2962 O O . THR A 1 378 ? -14.424 -14.453 -7.615 1.00 94.25 378 THR A O 1
ATOM 2965 N N . VAL A 1 379 ? -16.356 -14.117 -8.690 1.00 95.06 379 VAL A N 1
ATOM 2966 C CA . VAL A 1 379 ? -15.835 -14.433 -10.026 1.00 95.06 379 VAL A CA 1
ATOM 2967 C C . VAL A 1 379 ? -15.283 -13.177 -10.684 1.00 95.06 379 VAL A C 1
ATOM 2969 O O . VAL A 1 379 ? -16.018 -12.203 -10.857 1.00 95.06 379 VAL A O 1
ATOM 2972 N N . ARG A 1 380 ? -14.018 -13.223 -11.109 1.00 96.38 380 ARG A N 1
ATOM 2973 C CA . ARG A 1 380 ? -13.362 -12.152 -11.871 1.00 96.38 380 ARG A CA 1
ATOM 2974 C C . ARG A 1 380 ? -13.182 -12.555 -13.318 1.00 96.38 380 ARG A C 1
ATOM 2976 O O . ARG A 1 380 ? -12.675 -13.636 -13.593 1.00 96.38 380 ARG A O 1
ATOM 2983 N N . PHE A 1 381 ? -13.555 -11.679 -14.239 1.00 96.06 381 PHE A N 1
ATOM 2984 C CA . PHE A 1 381 ? -13.456 -11.927 -15.675 1.00 96.06 381 PHE A CA 1
ATOM 2985 C C . PHE A 1 381 ? -12.293 -11.109 -16.231 1.00 96.06 381 PHE A C 1
ATOM 2987 O O . PHE A 1 381 ? -12.401 -9.887 -16.302 1.00 96.06 381 PHE A O 1
ATOM 2994 N N . LEU A 1 382 ? -11.185 -11.767 -16.572 1.00 94.50 382 LEU A N 1
ATOM 2995 C CA . LEU A 1 382 ? -9.901 -11.113 -16.852 1.00 94.50 382 LEU A CA 1
ATOM 2996 C C . LEU A 1 382 ? -9.425 -11.372 -18.287 1.00 94.50 382 LEU A C 1
ATOM 2998 O O . LEU A 1 382 ? -9.612 -12.467 -18.821 1.00 94.50 382 LEU A O 1
ATOM 3002 N N . ASP A 1 383 ? -8.766 -10.389 -18.894 1.00 89.69 383 ASP A N 1
ATOM 3003 C CA . ASP A 1 383 ? -7.944 -10.588 -20.091 1.00 89.69 383 ASP A CA 1
ATOM 3004 C C . ASP A 1 383 ? -6.693 -11.417 -19.733 1.00 89.69 383 ASP A C 1
ATOM 3006 O O . ASP A 1 383 ? -6.006 -11.123 -18.755 1.00 89.69 383 ASP A O 1
ATOM 3010 N N . GLU A 1 384 ? -6.384 -12.465 -20.502 1.00 87.12 384 GLU A N 1
ATOM 3011 C CA . GLU A 1 384 ? -5.216 -13.334 -20.265 1.00 87.12 384 GLU A CA 1
ATOM 3012 C C . GLU A 1 384 ? -3.865 -12.607 -20.436 1.00 87.12 384 GLU A C 1
ATOM 3014 O O . GLU A 1 384 ? -2.854 -13.061 -19.901 1.00 87.12 384 GLU A O 1
ATOM 3019 N N . VAL A 1 385 ? -3.829 -11.491 -21.173 1.00 80.19 385 VAL A N 1
ATOM 3020 C CA . VAL A 1 385 ? -2.601 -10.770 -21.540 1.00 80.19 385 VAL A CA 1
ATOM 3021 C C . VAL A 1 385 ? -2.458 -9.449 -20.787 1.00 80.19 385 VAL A C 1
ATOM 3023 O O . VAL A 1 385 ? -1.379 -9.190 -20.255 1.00 80.19 385 VAL A O 1
ATOM 3026 N N . SER A 1 386 ? -3.500 -8.609 -20.737 1.00 83.12 386 SER A N 1
ATOM 3027 C CA . SER A 1 386 ? -3.438 -7.331 -20.001 1.00 83.12 386 SER A CA 1
ATOM 3028 C C . SER A 1 386 ? -3.774 -7.470 -18.515 1.00 83.12 386 SER A C 1
ATOM 3030 O O . SER A 1 386 ? -3.378 -6.619 -17.722 1.00 83.12 386 SER A O 1
ATOM 3032 N N . GLY A 1 387 ? -4.492 -8.529 -18.120 1.00 86.12 387 GLY A N 1
ATOM 3033 C CA . GLY A 1 387 ? -5.060 -8.658 -16.777 1.00 86.12 387 GLY A CA 1
ATOM 3034 C C . GLY A 1 387 ? -6.233 -7.707 -16.506 1.00 86.12 387 GLY A C 1
ATOM 3035 O O . GLY A 1 387 ? -6.731 -7.673 -15.382 1.00 86.12 387 GLY A O 1
ATOM 3036 N N . GLU A 1 388 ? -6.686 -6.937 -17.504 1.00 88.31 388 GLU A N 1
ATOM 3037 C CA . GLU A 1 388 ? -7.810 -6.012 -17.355 1.00 88.31 388 GLU A CA 1
ATOM 3038 C C . GLU A 1 388 ? -9.125 -6.748 -17.093 1.00 88.31 388 GLU A C 1
ATOM 3040 O O . GLU A 1 388 ? -9.378 -7.848 -17.594 1.00 88.31 388 GLU A O 1
ATOM 3045 N N . GLN A 1 389 ? -9.995 -6.097 -16.326 1.00 93.31 389 GLN A N 1
ATOM 3046 C CA . GLN A 1 389 ? -11.302 -6.621 -15.972 1.00 93.31 389 GLN A CA 1
ATOM 3047 C C . GLN A 1 389 ? -12.327 -6.385 -17.095 1.00 93.31 389 GLN A C 1
ATOM 3049 O O . GLN A 1 389 ? -12.696 -5.254 -17.402 1.00 93.31 389 GLN A O 1
ATOM 3054 N N . LEU A 1 390 ? -12.822 -7.477 -17.680 1.00 90.38 390 LEU A N 1
ATOM 3055 C CA . LEU A 1 390 ? -13.705 -7.488 -18.855 1.00 90.38 390 LEU A CA 1
ATOM 3056 C C . LEU A 1 390 ? -15.197 -7.343 -18.515 1.00 90.38 390 LEU A C 1
ATOM 3058 O O . LEU A 1 390 ? -15.994 -6.924 -19.353 1.00 90.38 390 LEU A O 1
ATOM 3062 N N . LEU A 1 391 ? -15.581 -7.726 -17.297 1.00 91.62 391 LEU A N 1
ATOM 3063 C CA . LEU A 1 391 ? -16.922 -7.596 -16.726 1.00 91.62 391 LEU A CA 1
ATOM 3064 C C . LEU A 1 391 ? -16.794 -7.369 -15.214 1.00 91.62 391 LEU A C 1
ATOM 3066 O O . LEU A 1 391 ? -15.863 -7.885 -14.594 1.00 91.62 391 LEU A O 1
ATOM 3070 N N . ASN A 1 392 ? -17.756 -6.661 -14.617 1.00 93.56 392 ASN A N 1
ATOM 3071 C CA . ASN A 1 392 ? -17.870 -6.506 -13.161 1.00 93.56 392 ASN A CA 1
ATOM 3072 C C . ASN A 1 392 ? -17.853 -7.871 -12.445 1.00 93.56 392 ASN A C 1
ATOM 3074 O O . ASN A 1 392 ? -18.420 -8.835 -12.964 1.00 93.56 392 ASN A O 1
ATOM 3078 N N . ASP A 1 393 ? -17.257 -7.928 -11.248 1.00 92.94 393 ASP A N 1
ATOM 3079 C CA . ASP A 1 393 ? -17.193 -9.145 -10.424 1.00 92.94 393 ASP A CA 1
ATOM 3080 C C . ASP A 1 393 ? -18.604 -9.740 -10.221 1.00 92.94 393 ASP A C 1
ATOM 3082 O O . ASP A 1 393 ? -19.524 -9.046 -9.777 1.00 92.94 393 ASP A O 1
ATOM 3086 N N . GLN A 1 394 ? -18.785 -11.028 -10.536 1.00 92.38 394 GLN A N 1
ATOM 3087 C CA . GLN A 1 394 ? -20.028 -11.749 -10.235 1.00 92.38 394 GLN A CA 1
ATOM 3088 C C . GLN A 1 394 ? -19.887 -12.433 -8.876 1.00 92.38 394 GLN A C 1
ATOM 3090 O O . GLN A 1 394 ? -19.032 -13.299 -8.710 1.00 92.38 394 GLN A O 1
ATOM 3095 N N . VAL A 1 395 ? -20.768 -12.105 -7.934 1.00 90.38 395 VAL A N 1
ATOM 3096 C CA . VAL A 1 395 ? -20.825 -12.751 -6.615 1.00 90.38 395 VAL A CA 1
ATOM 3097 C C . VAL A 1 395 ? -21.946 -13.795 -6.579 1.00 90.38 395 VAL A C 1
ATOM 3099 O O . VAL A 1 395 ? -23.029 -13.528 -7.098 1.00 90.38 395 VAL A O 1
ATOM 3102 N N . PHE A 1 396 ? -21.687 -14.969 -5.991 1.00 88.31 396 PHE A N 1
ATOM 3103 C CA . PHE A 1 396 ? -22.686 -16.015 -5.710 1.00 88.31 396 PHE A CA 1
ATOM 3104 C C . PHE A 1 396 ? -22.267 -16.910 -4.525 1.00 88.31 396 PHE A C 1
ATOM 3106 O O . PHE A 1 396 ? -21.152 -16.801 -4.018 1.00 88.31 396 PHE A O 1
ATOM 3113 N N . GLY A 1 397 ? -23.145 -17.818 -4.094 1.00 81.44 397 GLY A N 1
ATOM 3114 C CA . GLY A 1 397 ? -22.926 -18.800 -3.021 1.00 81.44 397 GLY A CA 1
ATOM 3115 C C . GLY A 1 397 ? -23.508 -18.411 -1.660 1.00 81.44 397 GLY A C 1
ATOM 3116 O O . GLY A 1 397 ? -23.358 -19.158 -0.690 1.00 81.44 397 GLY A O 1
ATOM 3117 N N . ASN A 1 398 ? -24.197 -17.271 -1.602 1.00 79.94 398 ASN A N 1
ATOM 3118 C CA . ASN A 1 398 ? -24.858 -16.721 -0.420 1.00 79.94 398 ASN A CA 1
ATOM 3119 C C . ASN A 1 398 ? -26.368 -16.489 -0.644 1.00 79.94 398 ASN A C 1
ATOM 3121 O O . ASN A 1 398 ? -27.026 -15.787 0.124 1.00 79.94 398 ASN A O 1
ATOM 3125 N N . GLU A 1 399 ? -26.953 -17.107 -1.670 1.00 87.56 399 GLU A N 1
ATOM 3126 C CA . GLU A 1 399 ? -28.374 -17.032 -1.984 1.00 87.56 399 GLU A CA 1
ATOM 3127 C C . GLU A 1 399 ? -29.193 -17.944 -1.050 1.00 87.56 399 GLU A C 1
ATOM 3129 O O . GLU A 1 399 ? -29.750 -18.959 -1.463 1.00 87.56 399 GLU A O 1
ATOM 3134 N N . PHE A 1 400 ? -29.328 -17.548 0.225 1.00 88.69 400 PHE A N 1
ATOM 3135 C CA . PHE A 1 400 ? -30.059 -18.274 1.286 1.00 88.69 400 PHE A CA 1
ATOM 3136 C C . PHE A 1 400 ? -31.528 -18.637 0.959 1.00 88.69 400 PHE A C 1
ATOM 3138 O O . PHE A 1 400 ? -32.160 -19.351 1.735 1.00 88.69 400 PHE A O 1
ATOM 3145 N N . THR A 1 401 ? -32.084 -18.143 -0.153 1.00 88.69 401 THR A N 1
ATOM 3146 C CA . THR A 1 401 ? -33.452 -18.408 -0.639 1.00 88.69 401 THR A CA 1
ATOM 3147 C C . THR A 1 401 ? -33.514 -19.303 -1.891 1.00 88.69 401 THR A C 1
ATOM 3149 O O . THR A 1 401 ? -34.609 -19.581 -2.378 1.00 88.69 401 THR A O 1
ATOM 3152 N N . ASP A 1 402 ? -32.384 -19.830 -2.380 1.00 86.31 402 ASP A N 1
ATOM 3153 C CA . ASP A 1 402 ? -32.336 -20.990 -3.285 1.00 86.31 402 ASP A CA 1
ATOM 3154 C C . ASP A 1 402 ? -31.760 -22.191 -2.521 1.00 86.31 402 ASP A C 1
ATOM 3156 O O . ASP A 1 402 ? -30.732 -22.099 -1.853 1.00 86.31 402 ASP A O 1
ATOM 3160 N N . ILE A 1 403 ? -32.409 -23.352 -2.627 1.00 80.88 403 ILE A N 1
ATOM 3161 C CA . ILE A 1 403 ? -31.941 -24.601 -2.012 1.00 80.88 403 ILE A CA 1
ATOM 3162 C C . ILE A 1 403 ? -30.553 -25.030 -2.533 1.00 80.88 403 ILE A C 1
ATOM 3164 O O . ILE A 1 403 ? -29.811 -25.693 -1.806 1.00 80.88 403 ILE A O 1
ATOM 3168 N N . ASN A 1 404 ? -30.191 -24.604 -3.750 1.00 79.69 404 ASN A N 1
ATOM 3169 C CA . ASN A 1 404 ? -28.896 -24.823 -4.404 1.00 79.69 404 ASN A CA 1
ATOM 3170 C C . ASN A 1 404 ? -27.944 -23.614 -4.288 1.00 79.69 404 ASN A C 1
ATOM 3172 O O . ASN A 1 404 ? -26.797 -23.713 -4.712 1.00 79.69 404 ASN A O 1
ATOM 3176 N N . GLY A 1 405 ? -28.400 -22.486 -3.734 1.00 81.06 405 GLY A N 1
ATOM 3177 C CA . GLY A 1 405 ? -27.684 -21.203 -3.709 1.00 81.06 405 GLY A CA 1
ATOM 3178 C C . GLY A 1 405 ? -26.584 -21.076 -2.653 1.00 81.06 405 GLY A C 1
ATOM 3179 O O . GLY A 1 405 ? -26.129 -19.973 -2.377 1.00 81.06 405 GLY A O 1
ATOM 3180 N N . ILE A 1 406 ? -26.184 -22.182 -2.020 1.00 86.44 406 ILE A N 1
ATOM 3181 C CA . ILE A 1 406 ? -25.237 -22.202 -0.901 1.00 86.44 406 ILE A CA 1
ATOM 3182 C C . ILE A 1 406 ? -24.041 -23.091 -1.234 1.00 86.44 406 ILE A C 1
ATOM 3184 O O . ILE A 1 406 ? -24.176 -24.315 -1.366 1.00 86.44 406 ILE A O 1
ATOM 3188 N N . ILE A 1 407 ? -22.865 -22.465 -1.296 1.00 86.19 407 ILE A N 1
ATOM 3189 C CA . ILE A 1 407 ? -21.576 -23.133 -1.487 1.00 86.19 407 ILE A CA 1
ATOM 3190 C C . ILE A 1 407 ? -20.971 -23.476 -0.120 1.00 86.19 407 ILE A C 1
ATOM 3192 O O . ILE A 1 407 ? -21.012 -22.682 0.822 1.00 86.19 407 ILE A O 1
ATOM 3196 N N . VAL A 1 408 ? -20.414 -24.683 -0.011 1.00 82.25 408 VAL A N 1
ATOM 3197 C CA . VAL A 1 408 ? -19.798 -25.211 1.213 1.00 82.25 408 VAL A CA 1
ATOM 3198 C C . VAL A 1 408 ? -18.291 -25.352 1.007 1.00 82.25 408 VAL A C 1
ATOM 3200 O O . VAL A 1 408 ? -17.831 -25.792 -0.048 1.00 82.25 408 VAL A O 1
ATOM 3203 N N . LEU A 1 409 ? -17.527 -24.976 2.032 1.00 83.44 409 LEU A N 1
ATOM 3204 C CA . LEU A 1 409 ? -16.068 -25.047 2.052 1.00 83.44 409 LEU A CA 1
ATOM 3205 C C . LEU A 1 409 ? -15.585 -26.484 1.789 1.00 83.44 409 LEU A C 1
ATOM 3207 O O . LEU A 1 409 ? -16.014 -27.418 2.467 1.00 83.44 409 LEU A O 1
ATOM 3211 N N . GLY A 1 410 ? -14.689 -26.664 0.817 1.00 82.00 410 GLY A N 1
ATOM 3212 C CA . GLY A 1 410 ? -14.142 -27.974 0.453 1.00 82.00 410 GLY A CA 1
ATOM 3213 C C . GLY A 1 410 ? -15.020 -28.876 -0.433 1.00 82.00 410 GLY A C 1
ATOM 3214 O O . GLY A 1 410 ? -14.572 -29.975 -0.759 1.00 82.00 410 GLY A O 1
ATOM 3215 N N . GLU A 1 411 ? -16.223 -28.460 -0.858 1.00 85.50 411 GLU A N 1
ATOM 3216 C CA . GLU A 1 411 ? -17.025 -29.214 -1.844 1.00 85.50 411 GLU A CA 1
ATOM 3217 C C . GLU A 1 411 ? -16.615 -28.879 -3.299 1.00 85.50 411 GLU A C 1
ATOM 3219 O O . GLU A 1 411 ? -16.319 -27.729 -3.630 1.00 85.50 411 GLU A O 1
ATOM 3224 N N . GLU A 1 412 ? -16.617 -29.872 -4.199 1.00 91.06 412 GLU A N 1
ATOM 3225 C CA . GLU A 1 412 ? -16.354 -29.655 -5.634 1.00 91.06 412 GLU A CA 1
ATOM 3226 C C . GLU A 1 412 ? -17.544 -28.965 -6.312 1.00 91.06 412 GLU A C 1
ATOM 3228 O O . GLU A 1 412 ? -18.686 -29.412 -6.210 1.00 91.06 412 GLU A O 1
ATOM 3233 N N . ASN A 1 413 ? -17.259 -27.875 -7.024 1.00 89.38 413 ASN A N 1
ATOM 3234 C CA . ASN A 1 413 ? -18.242 -27.014 -7.665 1.00 89.38 413 ASN A CA 1
ATOM 3235 C C . ASN A 1 413 ? -17.853 -26.712 -9.120 1.00 89.38 413 ASN A C 1
ATOM 3237 O O . ASN A 1 413 ? -16.687 -26.793 -9.512 1.00 89.38 413 ASN A O 1
ATOM 3241 N N . THR A 1 414 ? -18.843 -26.355 -9.945 1.00 91.25 414 THR A N 1
ATOM 3242 C CA . THR A 1 414 ? -18.637 -26.080 -11.376 1.00 91.25 414 THR A CA 1
ATOM 3243 C C . THR A 1 414 ? -19.236 -24.745 -11.792 1.00 91.25 414 THR A C 1
ATOM 3245 O O . THR A 1 414 ? -20.411 -24.491 -11.537 1.00 91.25 414 THR A O 1
ATOM 3248 N N . TYR A 1 415 ? -18.462 -23.933 -12.508 1.00 92.44 415 TYR A N 1
ATOM 3249 C CA . TYR A 1 415 ? -18.881 -22.652 -13.070 1.00 92.44 415 TYR A CA 1
ATOM 3250 C C . TYR A 1 415 ? -18.818 -22.687 -14.605 1.00 92.44 415 TYR A C 1
ATOM 3252 O O . TYR A 1 415 ? -17.911 -23.279 -15.190 1.00 92.44 415 TYR A O 1
ATOM 3260 N N . THR A 1 416 ? -19.780 -22.053 -15.278 1.00 93.38 416 THR A N 1
ATOM 3261 C CA . THR A 1 416 ? -19.797 -21.927 -16.747 1.00 93.38 416 THR A CA 1
ATOM 3262 C C . THR A 1 416 ? -19.607 -20.458 -17.123 1.00 93.38 416 THR A C 1
ATOM 3264 O O . THR A 1 416 ? -20.532 -19.676 -16.904 1.00 93.38 416 THR A O 1
ATOM 3267 N N . PRO A 1 417 ? -18.445 -20.068 -17.683 1.00 93.94 417 PRO A N 1
ATOM 3268 C CA . PRO A 1 417 ? -18.188 -18.688 -18.084 1.00 93.94 417 PRO A CA 1
ATOM 3269 C C . PRO A 1 417 ? -19.233 -18.122 -19.063 1.00 93.94 417 PRO A C 1
ATOM 3271 O O . PRO A 1 417 ? -19.630 -18.826 -20.000 1.00 93.94 417 PRO A O 1
ATOM 3274 N N . PRO A 1 418 ? -19.667 -16.857 -18.892 1.00 91.56 418 PRO A N 1
ATOM 3275 C CA . PRO A 1 418 ? -20.506 -16.167 -19.866 1.00 91.56 418 PRO A CA 1
ATOM 3276 C C . PRO A 1 418 ? -19.775 -15.945 -21.201 1.00 91.56 418 PRO A C 1
ATOM 3278 O O . PRO A 1 418 ? -18.557 -16.052 -21.314 1.00 91.56 418 PRO A O 1
ATOM 3281 N N . THR A 1 419 ? -20.531 -15.608 -22.247 1.00 88.81 419 THR A N 1
ATOM 3282 C CA . THR A 1 419 ? -19.953 -15.179 -23.531 1.00 88.81 419 THR A CA 1
ATOM 3283 C C . THR A 1 419 ? -19.698 -13.673 -23.506 1.00 88.81 419 THR A C 1
ATOM 3285 O O . THR A 1 419 ? -20.630 -12.904 -23.277 1.00 88.81 419 THR A O 1
ATOM 3288 N N . ILE A 1 420 ? -18.463 -13.255 -23.787 1.00 89.69 420 ILE A N 1
ATOM 3289 C CA . ILE A 1 420 ? -18.058 -11.845 -23.885 1.00 89.69 420 ILE A CA 1
ATOM 3290 C C . ILE A 1 420 ? -17.826 -11.502 -25.365 1.00 89.69 420 ILE A C 1
ATOM 3292 O O . ILE A 1 420 ? -17.249 -12.286 -26.116 1.00 89.69 420 ILE A O 1
ATOM 3296 N N . SER A 1 421 ? -18.303 -10.342 -25.824 1.00 86.06 421 SER A N 1
ATOM 3297 C CA . SER A 1 421 ? -18.148 -9.935 -27.228 1.00 86.06 421 SER A CA 1
ATOM 3298 C C . SER A 1 421 ? -16.688 -9.613 -27.547 1.00 86.06 421 SER A C 1
ATOM 3300 O O . SER A 1 421 ? -16.081 -8.794 -26.867 1.00 86.06 421 SER A O 1
ATOM 3302 N N . GLY A 1 422 ? -16.138 -10.221 -28.602 1.00 84.81 422 GLY A N 1
ATOM 3303 C CA . GLY A 1 422 ? -14.725 -10.071 -28.973 1.00 84.81 422 GLY A CA 1
ATOM 3304 C C . GLY A 1 422 ? -13.759 -10.929 -28.146 1.00 84.81 422 GLY A C 1
ATOM 3305 O O . GLY A 1 422 ? -12.550 -10.781 -28.305 1.00 84.81 422 GLY A O 1
ATOM 3306 N N . TYR A 1 423 ? -14.270 -11.835 -27.307 1.00 87.94 423 TYR A N 1
ATOM 3307 C CA . TYR A 1 423 ? -13.493 -12.614 -26.343 1.00 87.94 423 TYR A CA 1
ATOM 3308 C C . TYR A 1 423 ? -13.942 -14.081 -26.280 1.00 87.94 423 TYR A C 1
ATOM 3310 O O . TYR A 1 423 ? -15.113 -14.396 -26.491 1.00 87.94 423 TYR A O 1
ATOM 3318 N N . VAL A 1 424 ? -13.022 -14.990 -25.942 1.00 87.94 424 VAL A N 1
ATOM 3319 C CA . VAL A 1 424 ? -13.326 -16.413 -25.685 1.00 87.94 424 VAL A CA 1
ATOM 3320 C C . VAL A 1 424 ? -12.691 -16.891 -24.372 1.00 87.94 424 VAL A C 1
ATOM 3322 O O . VAL A 1 424 ? -11.531 -16.561 -24.126 1.00 87.94 424 VAL A O 1
ATOM 3325 N N . PRO A 1 425 ? -13.407 -17.645 -23.513 1.00 90.06 425 PRO A N 1
ATOM 3326 C CA . PRO A 1 425 ? -12.856 -18.130 -22.248 1.00 90.06 425 PRO A CA 1
ATOM 3327 C C . PRO A 1 425 ? -11.773 -19.187 -22.493 1.00 90.06 425 PRO A C 1
ATOM 3329 O O . PRO A 1 425 ? -11.917 -20.047 -23.362 1.00 90.06 425 PRO A O 1
ATOM 3332 N N . VAL A 1 426 ? -10.702 -19.149 -21.697 1.00 88.44 426 VAL A N 1
ATOM 3333 C CA . VAL A 1 426 ? -9.550 -20.065 -21.813 1.00 88.44 426 VAL A CA 1
ATOM 3334 C C . VAL A 1 426 ? -9.924 -21.515 -21.469 1.00 88.44 426 VAL A C 1
ATOM 3336 O O . VAL A 1 426 ? -9.337 -22.451 -22.012 1.00 88.44 426 VAL A O 1
ATOM 3339 N N . SER A 1 427 ? -10.922 -21.713 -20.602 1.00 84.31 427 SER A N 1
ATOM 3340 C CA . SER A 1 427 ? -11.473 -23.023 -20.239 1.00 84.31 427 SER A CA 1
ATOM 3341 C C . SER A 1 427 ? -12.977 -22.930 -19.966 1.00 84.31 427 SER A C 1
ATOM 3343 O O . SER A 1 427 ? -13.451 -21.929 -19.430 1.00 84.31 427 SER A O 1
ATOM 3345 N N . THR A 1 428 ? -13.739 -23.966 -20.327 1.00 89.62 428 THR A N 1
ATOM 3346 C CA . THR A 1 428 ? -15.168 -24.087 -19.997 1.00 89.62 428 THR A CA 1
ATOM 3347 C C . THR A 1 428 ? -15.649 -25.549 -20.103 1.00 89.62 428 THR A C 1
ATOM 3349 O O . THR A 1 428 ? -15.313 -26.219 -21.085 1.00 89.62 428 THR A O 1
ATOM 3352 N N . PRO A 1 429 ? -16.436 -26.070 -19.136 1.00 89.69 429 PRO A N 1
ATOM 3353 C CA . PRO A 1 429 ? -16.727 -25.473 -17.830 1.00 89.69 429 PRO A CA 1
ATOM 3354 C C . PRO A 1 429 ? -15.479 -25.454 -16.931 1.00 89.69 429 PRO A C 1
ATOM 3356 O O . PRO A 1 429 ? -14.516 -26.183 -17.161 1.00 89.69 429 PRO A O 1
ATOM 3359 N N . ILE A 1 430 ? -15.508 -24.624 -15.893 1.00 92.44 430 ILE A N 1
ATOM 3360 C CA . ILE A 1 430 ? -14.455 -24.530 -14.878 1.00 92.44 430 ILE A CA 1
ATOM 3361 C C . ILE A 1 430 ? -14.891 -25.343 -13.657 1.00 92.44 430 ILE A C 1
ATOM 3363 O O . ILE A 1 430 ? -16.025 -25.211 -13.202 1.00 92.44 430 ILE A O 1
ATOM 3367 N N . VAL A 1 431 ? -13.995 -26.179 -13.134 1.00 92.94 431 VAL A N 1
ATOM 3368 C CA . VAL A 1 431 ? -14.196 -26.966 -11.907 1.00 92.94 431 VAL A CA 1
ATOM 3369 C C . VAL A 1 431 ? -13.295 -26.385 -10.823 1.00 92.94 431 VAL A C 1
ATOM 3371 O O . VAL A 1 431 ? -12.121 -26.130 -11.088 1.00 92.94 431 VAL A O 1
ATOM 3374 N N . PHE A 1 432 ? -13.835 -26.157 -9.628 1.00 92.94 432 PHE A N 1
ATOM 3375 C CA . PHE A 1 432 ? -13.116 -25.551 -8.509 1.00 92.94 432 PHE A CA 1
ATOM 3376 C C . PHE A 1 432 ? -13.561 -26.149 -7.167 1.00 92.94 432 PHE A C 1
ATOM 3378 O O . PHE A 1 432 ? -14.641 -26.727 -7.052 1.00 92.94 432 PHE A O 1
ATOM 3385 N N . VAL A 1 433 ? -12.716 -25.999 -6.149 1.00 92.69 433 VAL A N 1
ATOM 3386 C CA . VAL A 1 433 ? -13.004 -26.353 -4.753 1.00 92.69 433 VAL A CA 1
ATOM 3387 C C . VAL A 1 433 ? -12.609 -25.134 -3.916 1.00 92.69 433 VAL A C 1
ATOM 3389 O O . VAL A 1 433 ? -11.442 -24.745 -3.990 1.00 92.69 433 VAL A O 1
ATOM 3392 N N . PRO A 1 434 ? -13.526 -24.502 -3.165 1.00 89.94 434 PRO A N 1
ATOM 3393 C CA . PRO A 1 434 ? -13.183 -23.349 -2.347 1.00 89.94 434 PRO A CA 1
ATOM 3394 C C . PRO A 1 434 ? -12.434 -23.777 -1.081 1.00 89.94 434 PRO A C 1
ATOM 3396 O O . PRO A 1 434 ? -12.876 -24.676 -0.360 1.00 89.94 434 PRO A O 1
ATOM 3399 N N . ASP A 1 435 ? -11.315 -23.109 -0.808 1.00 87.94 435 ASP A N 1
ATOM 3400 C CA . ASP A 1 435 ? -10.444 -23.301 0.359 1.00 87.94 435 ASP A CA 1
ATOM 3401 C C . ASP A 1 435 ? -10.500 -22.136 1.371 1.00 87.94 435 ASP A C 1
ATOM 3403 O O . ASP A 1 435 ? -9.956 -22.248 2.472 1.00 87.94 435 ASP A O 1
ATOM 3407 N N . SER A 1 436 ? -11.232 -21.064 1.051 1.00 87.06 436 SER A N 1
ATOM 3408 C CA . SER A 1 436 ? -11.582 -19.948 1.939 1.00 87.06 436 SER A CA 1
ATOM 3409 C C . SER A 1 436 ? -13.093 -19.662 1.921 1.00 87.06 436 SER A C 1
ATOM 3411 O O . SER A 1 436 ? -13.823 -20.173 1.070 1.00 87.06 436 SER A O 1
ATOM 3413 N N . VAL A 1 437 ? -13.574 -18.836 2.862 1.00 82.06 437 VAL A N 1
ATOM 3414 C CA . VAL A 1 437 ? -14.963 -18.324 2.867 1.00 82.06 437 VAL A CA 1
ATOM 3415 C C . VAL A 1 437 ? -15.177 -17.147 1.907 1.00 82.06 437 VAL A C 1
ATOM 3417 O O . VAL A 1 437 ? -16.291 -16.956 1.431 1.00 82.06 437 VAL A O 1
ATOM 3420 N N . ASP A 1 438 ? -14.110 -16.420 1.570 1.00 85.00 438 ASP A N 1
ATOM 3421 C CA . ASP A 1 438 ? -14.082 -15.331 0.587 1.00 85.00 438 ASP A CA 1
ATOM 3422 C C . ASP A 1 438 ? -13.236 -15.777 -0.617 1.00 85.00 438 ASP A C 1
ATOM 3424 O O . ASP A 1 438 ? -12.068 -15.401 -0.766 1.00 85.00 438 ASP A O 1
ATOM 3428 N N . TYR A 1 439 ? -13.780 -16.683 -1.431 1.00 91.94 439 TYR A N 1
ATOM 3429 C CA . TYR A 1 439 ? -13.020 -17.357 -2.485 1.00 91.94 439 TYR A CA 1
ATOM 3430 C C . TYR A 1 439 ? -13.126 -16.610 -3.817 1.00 91.94 439 TYR A C 1
ATOM 3432 O O . TYR A 1 439 ? -14.222 -16.322 -4.305 1.00 91.94 439 TYR A O 1
ATOM 3440 N N . VAL A 1 440 ? -11.982 -16.317 -4.440 1.00 94.94 440 VAL A N 1
ATOM 3441 C CA . VAL A 1 440 ? -11.914 -15.593 -5.718 1.00 94.94 440 VAL A CA 1
ATOM 3442 C C . VAL A 1 440 ? -11.663 -16.571 -6.863 1.00 94.94 440 VAL A C 1
ATOM 3444 O O . VAL A 1 440 ? -10.623 -17.223 -6.916 1.00 94.94 440 VAL A O 1
ATOM 3447 N N . LEU A 1 441 ? -12.605 -16.646 -7.805 1.00 94.81 441 LEU A N 1
ATOM 3448 C CA . LEU A 1 441 ? -12.502 -17.465 -9.011 1.00 94.81 441 LEU A CA 1
ATOM 3449 C C . LEU A 1 441 ? -12.093 -16.590 -10.204 1.00 94.81 441 LEU A C 1
ATOM 3451 O O . LEU A 1 441 ? -12.921 -15.897 -10.793 1.00 94.81 441 LEU A O 1
ATOM 3455 N N . GLU A 1 442 ? -10.815 -16.624 -10.576 1.00 96.44 442 GLU A N 1
ATOM 3456 C CA . GLU A 1 442 ? -10.309 -15.910 -11.754 1.00 96.44 442 GLU A CA 1
ATOM 3457 C C . GLU A 1 442 ? -10.629 -16.685 -13.049 1.00 96.44 442 GLU A C 1
ATOM 3459 O O . GLU A 1 442 ? -10.248 -17.843 -13.227 1.00 96.44 442 GLU A O 1
ATOM 3464 N N . VAL A 1 443 ? -11.344 -16.033 -13.968 1.00 96.00 443 VAL A N 1
ATOM 3465 C CA . VAL A 1 443 ? -11.820 -16.577 -15.245 1.00 96.00 443 VAL A CA 1
ATOM 3466 C C . VAL A 1 443 ? -11.190 -15.783 -16.383 1.00 96.00 443 VAL A C 1
ATOM 3468 O O . VAL A 1 443 ? -11.624 -14.680 -16.716 1.00 96.00 443 VAL A O 1
ATOM 3471 N N . TYR A 1 444 ? -10.158 -16.368 -16.983 1.00 92.69 444 TYR A N 1
ATOM 3472 C CA . TYR A 1 444 ? -9.364 -15.750 -18.040 1.00 92.69 444 TYR A CA 1
ATOM 3473 C C . TYR A 1 444 ? -9.997 -15.927 -19.431 1.00 92.69 444 TYR A C 1
ATOM 3475 O O . TYR A 1 444 ? -10.501 -17.005 -19.770 1.00 92.69 444 TYR A O 1
ATOM 3483 N N . TYR A 1 445 ? -9.927 -14.881 -20.258 1.00 91.00 445 TYR A N 1
ATOM 3484 C CA . TYR A 1 445 ? -10.382 -14.854 -21.650 1.00 91.00 445 TYR A CA 1
ATOM 3485 C C . TYR A 1 445 ? -9.285 -14.335 -22.585 1.00 91.00 445 TYR A C 1
ATOM 3487 O O . TYR A 1 445 ? -8.473 -13.493 -22.213 1.00 91.00 445 TYR A O 1
ATOM 3495 N N . ARG A 1 446 ? -9.319 -14.778 -23.845 1.00 85.69 446 ARG A N 1
ATOM 3496 C CA . ARG A 1 446 ? -8.466 -14.267 -24.928 1.00 85.69 446 ARG A CA 1
ATOM 3497 C C . ARG A 1 446 ? -9.239 -13.296 -25.807 1.00 85.69 446 ARG A C 1
ATOM 3499 O O . ARG A 1 446 ? -10.321 -13.644 -26.287 1.00 85.69 446 ARG A O 1
ATOM 3506 N N . ASN A 1 447 ? -8.668 -12.118 -26.048 1.00 83.00 447 ASN A N 1
ATOM 3507 C CA . ASN A 1 447 ? -9.179 -11.163 -27.027 1.00 83.00 447 ASN A CA 1
ATOM 3508 C C . ASN A 1 447 ? -8.990 -11.725 -28.449 1.00 83.00 447 ASN A C 1
ATOM 3510 O O . ASN A 1 447 ? -7.902 -12.157 -28.826 1.00 83.00 447 ASN A O 1
ATOM 3514 N N . THR A 1 448 ? -10.055 -11.719 -29.247 1.00 78.12 448 THR A N 1
ATOM 3515 C CA . THR A 1 448 ? -10.060 -12.219 -30.638 1.00 78.12 448 THR A CA 1
ATOM 3516 C C . THR A 1 448 ? -9.417 -11.258 -31.645 1.00 78.12 448 THR A C 1
ATOM 3518 O O . THR A 1 448 ? -9.218 -11.629 -32.800 1.00 78.12 448 THR A O 1
ATOM 3521 N N . SER A 1 449 ? -9.071 -10.045 -31.202 1.00 74.31 449 SER A N 1
ATOM 3522 C CA . SER A 1 449 ? -8.509 -8.953 -32.014 1.00 74.31 449 SER A CA 1
ATOM 3523 C C . SER A 1 449 ? -6.982 -8.829 -31.892 1.00 74.31 449 SER A C 1
ATOM 3525 O O . SER A 1 449 ? -6.379 -7.932 -32.483 1.00 74.31 449 SER A O 1
ATOM 3527 N N . THR A 1 450 ? -6.346 -9.668 -31.069 1.00 72.19 450 THR A N 1
ATOM 3528 C CA . THR A 1 450 ? -4.907 -9.590 -30.789 1.00 72.19 450 THR A CA 1
ATOM 3529 C C . THR A 1 450 ? -4.094 -9.930 -32.032 1.00 72.19 450 THR A C 1
ATOM 3531 O O . THR A 1 450 ? -4.283 -10.973 -32.655 1.00 72.19 450 THR A O 1
ATOM 3534 N N . ILE A 1 451 ? -3.158 -9.050 -32.382 1.00 82.88 451 ILE A N 1
ATOM 3535 C CA . ILE A 1 451 ? -2.351 -9.185 -33.595 1.00 82.88 451 ILE A CA 1
ATOM 3536 C C . ILE A 1 451 ? -1.332 -10.338 -33.512 1.00 82.88 451 ILE A C 1
ATOM 3538 O O . ILE A 1 451 ? -0.762 -10.588 -32.446 1.00 82.88 451 ILE A O 1
ATOM 3542 N N . PRO A 1 452 ? -1.037 -11.014 -34.638 1.00 86.88 452 PRO A N 1
ATOM 3543 C CA . PRO A 1 452 ? 0.030 -12.008 -34.710 1.00 86.88 452 PRO A CA 1
ATOM 3544 C C . PRO A 1 452 ? 1.421 -11.417 -34.423 1.00 86.88 452 PRO A C 1
ATOM 3546 O O . PRO A 1 452 ? 1.742 -10.285 -34.796 1.00 86.88 452 PRO A O 1
ATOM 3549 N N . ARG A 1 453 ? 2.278 -12.221 -33.786 1.00 88.25 453 ARG A N 1
ATOM 3550 C CA . ARG A 1 453 ? 3.619 -11.836 -33.312 1.00 88.25 453 ARG A CA 1
ATOM 3551 C C . ARG A 1 453 ? 4.674 -12.096 -34.387 1.00 88.25 453 ARG A C 1
ATOM 3553 O O . ARG A 1 453 ? 4.753 -13.214 -34.886 1.00 88.25 453 ARG A O 1
ATOM 3560 N N . ILE A 1 454 ? 5.528 -11.107 -34.680 1.00 92.06 454 ILE A N 1
ATOM 3561 C CA . ILE A 1 454 ? 6.711 -11.257 -35.553 1.00 92.06 454 ILE A CA 1
ATOM 3562 C C . ILE A 1 454 ? 7.994 -11.247 -34.710 1.00 92.06 454 ILE A C 1
ATOM 3564 O O . ILE A 1 454 ? 8.271 -10.298 -33.969 1.00 92.06 454 ILE A O 1
ATOM 3568 N N . GLU A 1 455 ? 8.817 -12.278 -34.865 1.00 89.38 455 GLU A N 1
ATOM 3569 C CA . GLU A 1 455 ? 10.090 -12.484 -34.168 1.00 89.38 455 GLU A CA 1
ATOM 3570 C C . GLU A 1 455 ? 11.280 -12.423 -35.127 1.00 89.38 455 GLU A C 1
ATOM 3572 O O . GLU A 1 455 ? 11.132 -12.728 -36.307 1.00 89.38 455 GLU A O 1
ATOM 3577 N N . LEU A 1 456 ? 12.466 -12.075 -34.616 1.00 86.44 456 LEU A N 1
ATOM 3578 C CA . LEU A 1 456 ? 13.732 -12.282 -35.326 1.00 86.44 456 LEU A CA 1
ATOM 3579 C C . LEU A 1 456 ? 14.279 -13.677 -34.996 1.00 86.44 456 LEU A C 1
ATOM 3581 O O . LEU A 1 456 ? 14.294 -14.070 -33.831 1.00 86.44 456 LEU A O 1
ATOM 3585 N N . ILE A 1 457 ? 14.753 -14.395 -36.014 1.00 87.94 457 ILE A N 1
ATOM 3586 C CA . ILE A 1 457 ? 15.353 -15.737 -35.901 1.00 87.94 457 ILE A CA 1
ATOM 3587 C C . ILE A 1 457 ? 16.805 -15.807 -36.393 1.00 87.94 457 ILE A C 1
ATOM 3589 O O . ILE A 1 457 ? 17.492 -16.781 -36.096 1.00 87.94 457 ILE A O 1
ATOM 3593 N N . ASN A 1 458 ? 17.283 -14.790 -37.117 1.00 80.56 458 ASN A N 1
ATOM 3594 C CA . ASN A 1 458 ? 18.669 -14.662 -37.576 1.00 80.56 458 ASN A CA 1
ATOM 3595 C C . ASN A 1 458 ? 19.124 -13.194 -37.483 1.00 80.56 458 ASN A C 1
ATOM 3597 O O . ASN A 1 458 ? 18.301 -12.281 -37.556 1.00 80.56 458 ASN A O 1
ATOM 3601 N N . THR A 1 459 ? 20.435 -12.963 -37.368 1.00 77.50 459 THR A N 1
ATOM 3602 C CA . THR A 1 459 ? 21.042 -11.621 -37.408 1.00 77.50 459 THR A CA 1
ATOM 3603 C C . THR A 1 459 ? 20.761 -10.921 -38.748 1.00 77.50 459 THR A C 1
ATOM 3605 O O . THR A 1 459 ? 21.177 -11.453 -39.778 1.00 77.50 459 THR A O 1
ATOM 3608 N N . PRO A 1 460 ? 20.150 -9.717 -38.769 1.00 85.38 460 PRO A N 1
ATOM 3609 C CA . PRO A 1 460 ? 19.835 -8.956 -39.975 1.00 85.38 460 PRO A CA 1
ATOM 3610 C C . PRO A 1 460 ? 21.067 -8.196 -40.499 1.00 85.38 460 PRO A C 1
ATOM 3612 O O . PRO A 1 460 ? 21.089 -6.967 -40.567 1.00 85.38 460 PRO A O 1
ATOM 3615 N N . ARG A 1 461 ? 22.121 -8.938 -40.850 1.00 84.69 461 ARG A N 1
ATOM 3616 C CA . ARG A 1 461 ? 23.351 -8.422 -41.466 1.00 84.69 461 ARG A CA 1
ATOM 3617 C C . ARG A 1 461 ? 23.479 -8.960 -42.883 1.00 84.69 461 ARG A C 1
ATOM 3619 O O . ARG A 1 461 ? 23.294 -10.153 -43.115 1.00 84.69 461 ARG A O 1
ATOM 3626 N N . ILE A 1 462 ? 23.872 -8.089 -43.805 1.00 85.94 462 ILE A N 1
ATOM 3627 C CA . ILE A 1 462 ? 24.257 -8.443 -45.170 1.00 85.94 462 ILE A CA 1
ATOM 3628 C C . ILE A 1 462 ? 25.632 -7.822 -45.444 1.00 85.94 462 ILE A C 1
ATOM 3630 O O . ILE A 1 462 ? 25.903 -6.682 -45.068 1.00 85.94 462 ILE A O 1
ATOM 3634 N N . GLU A 1 463 ? 26.531 -8.577 -46.071 1.00 82.00 463 GLU A N 1
ATOM 3635 C CA . GLU A 1 463 ? 27.831 -8.035 -46.483 1.00 82.00 463 GLU A CA 1
ATOM 3636 C C . GLU A 1 463 ? 27.657 -6.978 -47.597 1.00 82.00 463 GLU A C 1
ATOM 3638 O O . GLU A 1 463 ? 26.671 -7.033 -48.342 1.00 82.00 463 GLU A O 1
ATOM 3643 N N . PRO A 1 464 ? 28.603 -6.034 -47.765 1.00 81.38 464 PRO A N 1
ATOM 3644 C CA . PRO A 1 464 ? 28.578 -5.092 -48.882 1.00 81.38 464 PRO A CA 1
ATOM 3645 C C . PRO A 1 464 ? 28.560 -5.823 -50.230 1.00 81.38 464 PRO A C 1
ATOM 3647 O O . PRO A 1 464 ? 29.227 -6.845 -50.394 1.00 81.38 464 PRO A O 1
ATOM 3650 N N . ASP A 1 465 ? 27.782 -5.301 -51.179 1.00 82.88 465 ASP A N 1
ATOM 3651 C CA . ASP A 1 465 ? 27.468 -5.929 -52.473 1.00 82.88 465 ASP A CA 1
ATOM 3652 C C . ASP A 1 465 ? 26.823 -7.340 -52.361 1.00 82.88 465 ASP A C 1
ATOM 3654 O O . ASP A 1 465 ? 26.801 -8.105 -53.329 1.00 82.88 465 ASP A O 1
ATOM 3658 N N . GLY A 1 466 ? 26.297 -7.707 -51.182 1.00 85.88 466 GLY A N 1
ATOM 3659 C CA . GLY A 1 466 ? 25.633 -8.986 -50.907 1.00 85.88 466 GLY A CA 1
ATOM 3660 C C . GLY A 1 466 ? 24.194 -9.092 -51.433 1.00 85.88 466 GLY A C 1
ATOM 3661 O O . GLY A 1 466 ? 23.652 -8.166 -52.036 1.00 85.88 466 GLY A O 1
ATOM 3662 N N . ASP A 1 467 ? 23.545 -10.235 -51.197 1.00 89.94 467 ASP A N 1
ATOM 3663 C CA . ASP A 1 467 ? 22.163 -10.484 -51.633 1.00 89.94 467 ASP A CA 1
ATOM 3664 C C . ASP A 1 467 ? 21.146 -9.800 -50.700 1.00 89.94 467 ASP A C 1
ATOM 3666 O O . ASP A 1 467 ? 20.839 -10.302 -49.623 1.00 89.94 467 ASP A O 1
ATOM 3670 N N . GLY A 1 468 ? 20.634 -8.642 -51.124 1.00 89.94 468 GLY A N 1
ATOM 3671 C CA . GLY A 1 468 ? 19.598 -7.872 -50.428 1.00 89.94 468 GLY A CA 1
ATOM 3672 C C . GLY A 1 468 ? 18.158 -8.222 -50.814 1.00 89.94 468 GLY A C 1
ATOM 3673 O O . GLY A 1 468 ? 17.295 -7.357 -50.677 1.00 89.94 468 GLY A O 1
ATOM 3674 N N . SER A 1 469 ? 17.887 -9.408 -51.373 1.00 95.31 469 SER A N 1
ATOM 3675 C CA . SER A 1 469 ? 16.561 -9.780 -51.896 1.00 95.31 469 SER A CA 1
ATOM 3676 C C . SER A 1 469 ? 15.538 -10.196 -50.830 1.00 95.31 469 SER A C 1
ATOM 3678 O O . SER A 1 469 ? 15.881 -10.609 -49.723 1.00 95.31 469 SER A O 1
ATOM 3680 N N . GLU A 1 470 ? 14.255 -10.159 -51.208 1.00 94.62 470 GLU A N 1
ATOM 3681 C CA . GLU A 1 470 ? 13.089 -10.568 -50.409 1.00 94.62 470 GLU A CA 1
ATOM 3682 C C . GLU A 1 470 ? 13.292 -11.896 -49.659 1.00 94.62 470 GLU A C 1
ATOM 3684 O O . GLU A 1 470 ? 12.962 -12.005 -48.481 1.00 94.62 470 GLU A O 1
ATOM 3689 N N . SER A 1 471 ? 13.899 -12.895 -50.312 1.00 92.56 471 SER A N 1
ATOM 3690 C CA . SER A 1 471 ? 14.147 -14.212 -49.712 1.00 92.56 471 SER A CA 1
ATOM 3691 C C . SER A 1 471 ? 15.204 -14.192 -48.604 1.00 92.56 471 SER A C 1
ATOM 3693 O O . SER A 1 471 ? 15.177 -15.074 -47.746 1.00 92.56 471 SER A O 1
ATOM 3695 N N . VAL A 1 472 ? 16.136 -13.236 -48.624 1.00 93.19 472 VAL A N 1
ATOM 3696 C CA . VAL A 1 472 ? 17.112 -13.025 -47.546 1.00 93.19 472 VAL A CA 1
ATOM 3697 C C . VAL A 1 472 ? 16.465 -12.219 -46.426 1.00 93.19 472 VAL A C 1
ATOM 3699 O O . VAL A 1 472 ? 16.561 -12.621 -45.270 1.00 93.19 472 VAL A O 1
ATOM 3702 N N . LEU A 1 473 ? 15.717 -11.161 -46.758 1.00 94.31 473 LEU A N 1
ATOM 3703 C CA . LEU A 1 473 ? 14.988 -10.348 -45.779 1.00 94.31 473 LEU A CA 1
ATOM 3704 C C . LEU A 1 473 ? 14.007 -11.200 -44.953 1.00 94.31 473 LEU A C 1
ATOM 3706 O O . LEU A 1 473 ? 14.085 -11.225 -43.726 1.00 94.31 473 LEU A O 1
ATOM 3710 N N . LEU A 1 474 ? 13.148 -11.988 -45.608 1.00 94.19 474 LEU A N 1
ATOM 3711 C CA . LEU A 1 474 ? 12.219 -12.900 -44.928 1.00 94.19 474 LEU A CA 1
ATOM 3712 C C . LEU A 1 474 ? 12.933 -13.974 -44.086 1.00 94.19 474 LEU A C 1
ATOM 3714 O O . LEU A 1 474 ? 12.365 -14.442 -43.104 1.00 94.19 474 LEU A O 1
ATOM 3718 N N . SER A 1 475 ? 14.182 -14.339 -44.404 1.00 92.62 475 SER A N 1
ATOM 3719 C CA . SER A 1 475 ? 14.944 -15.325 -43.618 1.00 92.62 475 SER A CA 1
ATOM 3720 C C . SER A 1 475 ? 15.358 -14.826 -42.226 1.00 92.62 475 SER A C 1
ATOM 3722 O O . SER A 1 475 ? 15.723 -15.634 -41.367 1.00 92.62 475 SER A O 1
ATOM 3724 N N . PHE A 1 476 ? 15.278 -13.516 -41.972 1.00 91.50 476 PHE A N 1
ATOM 3725 C CA . PHE A 1 476 ? 15.557 -12.948 -40.656 1.00 91.50 476 PHE A CA 1
ATOM 3726 C C . PHE A 1 476 ? 14.403 -13.118 -39.663 1.00 91.50 476 PHE A C 1
ATOM 3728 O O . PHE A 1 476 ? 14.651 -13.005 -38.463 1.00 91.50 476 PHE A O 1
ATOM 3735 N N . VAL A 1 477 ? 13.175 -13.418 -40.112 1.00 93.81 477 VAL A N 1
ATOM 3736 C CA . VAL A 1 477 ? 11.965 -13.393 -39.268 1.00 93.81 477 VAL A CA 1
ATOM 3737 C C . VAL A 1 477 ? 11.144 -14.688 -39.253 1.00 93.81 477 VAL A C 1
ATOM 3739 O O . VAL A 1 477 ? 11.213 -15.520 -40.153 1.00 93.81 477 VAL A O 1
ATOM 3742 N N . LYS A 1 478 ? 10.329 -14.831 -38.204 1.00 94.88 478 LYS A N 1
ATOM 3743 C CA . LYS A 1 478 ? 9.281 -15.849 -38.023 1.00 94.88 478 LYS A CA 1
ATOM 3744 C C . LYS A 1 478 ? 8.009 -15.156 -37.526 1.00 94.88 478 LYS A C 1
ATOM 3746 O O . LYS A 1 478 ? 8.107 -14.122 -36.869 1.00 94.88 478 LYS A O 1
ATOM 3751 N N . ALA A 1 479 ? 6.831 -15.717 -37.790 1.00 93.50 479 ALA A N 1
ATOM 3752 C CA . ALA A 1 479 ? 5.572 -15.238 -37.226 1.00 93.50 479 ALA A CA 1
ATOM 3753 C C . ALA A 1 479 ? 4.732 -16.359 -36.600 1.00 93.50 479 ALA A C 1
ATOM 3755 O O . ALA A 1 479 ? 4.733 -17.492 -37.088 1.00 93.50 479 ALA A O 1
ATOM 3756 N N . THR A 1 480 ? 3.983 -16.026 -35.547 1.00 90.69 480 THR A N 1
ATOM 3757 C CA . THR A 1 480 ? 3.016 -16.932 -34.907 1.00 90.69 480 THR A CA 1
ATOM 3758 C C . THR A 1 480 ? 1.660 -16.274 -34.671 1.00 90.69 480 THR A C 1
ATOM 3760 O O . THR A 1 480 ? 1.590 -15.076 -34.386 1.00 90.69 480 THR A O 1
ATOM 3763 N N . ASP A 1 481 ? 0.591 -17.067 -34.761 1.00 84.94 481 ASP A N 1
ATOM 3764 C CA . ASP A 1 481 ? -0.775 -16.638 -34.433 1.00 84.94 481 ASP A CA 1
ATOM 3765 C C . ASP A 1 481 ? -1.041 -16.601 -32.911 1.00 84.94 481 ASP A C 1
ATOM 3767 O O . ASP A 1 481 ? -0.190 -16.954 -32.089 1.00 84.94 481 ASP A O 1
ATOM 3771 N N . LEU A 1 482 ? -2.268 -16.210 -32.555 1.00 73.75 482 LEU A N 1
ATOM 3772 C CA . LEU A 1 482 ? -2.823 -16.202 -31.195 1.00 73.75 482 LEU A CA 1
ATOM 3773 C C . LEU A 1 482 ? -2.767 -17.550 -30.448 1.00 73.75 482 LEU A C 1
ATOM 3775 O O . LEU A 1 482 ? -2.843 -17.572 -29.223 1.00 73.75 482 LEU A O 1
ATOM 3779 N N . ASN A 1 483 ? -2.655 -18.670 -31.162 1.00 73.94 483 ASN A N 1
ATOM 3780 C CA . ASN A 1 483 ? -2.625 -20.023 -30.605 1.00 73.94 483 ASN A CA 1
ATOM 3781 C C . ASN A 1 483 ? -1.195 -20.599 -30.547 1.00 73.94 483 ASN A C 1
ATOM 3783 O O . ASN A 1 483 ? -1.009 -21.740 -30.121 1.00 73.94 483 ASN A O 1
ATOM 3787 N N . GLY A 1 484 ? -0.187 -19.842 -30.999 1.00 76.69 484 GLY A N 1
ATOM 3788 C CA . GLY A 1 484 ? 1.197 -20.299 -31.139 1.00 76.69 484 GLY A CA 1
ATOM 3789 C C . GLY A 1 484 ? 1.478 -21.118 -32.408 1.00 76.69 484 GLY A C 1
ATOM 3790 O O . GLY A 1 484 ? 2.563 -21.690 -32.528 1.00 76.69 484 GLY A O 1
ATOM 3791 N N . ASN A 1 485 ? 0.544 -21.179 -33.363 1.00 84.88 485 ASN A N 1
ATOM 3792 C CA . ASN A 1 485 ? 0.769 -21.799 -34.670 1.00 84.88 485 ASN A CA 1
ATOM 3793 C C . ASN A 1 485 ? 1.774 -20.976 -35.483 1.00 84.88 485 ASN A C 1
ATOM 3795 O O . ASN A 1 485 ? 1.745 -19.747 -35.462 1.00 84.88 485 ASN A O 1
ATOM 3799 N N . ASP A 1 486 ? 2.631 -21.646 -36.253 1.00 91.06 486 ASP A N 1
ATOM 3800 C CA . ASP A 1 486 ? 3.557 -20.989 -37.178 1.00 91.06 486 ASP A CA 1
ATOM 3801 C C . ASP A 1 486 ? 2.814 -20.481 -38.422 1.00 91.06 486 ASP A C 1
ATOM 3803 O O . ASP A 1 486 ? 2.278 -21.278 -39.193 1.00 91.06 486 ASP A O 1
ATOM 3807 N N . ILE A 1 487 ? 2.810 -19.161 -38.623 1.00 93.56 487 ILE A N 1
ATOM 3808 C CA . ILE A 1 487 ? 2.203 -18.493 -39.787 1.00 93.56 487 ILE A CA 1
ATOM 3809 C C . ILE A 1 487 ? 3.242 -17.723 -40.614 1.00 93.56 487 ILE A C 1
ATOM 3811 O O . ILE A 1 487 ? 2.904 -16.805 -41.361 1.00 93.56 487 ILE A O 1
ATOM 3815 N N . SER A 1 488 ? 4.525 -18.090 -40.509 1.00 93.56 488 SER A N 1
ATOM 3816 C CA . SER A 1 488 ? 5.634 -17.388 -41.180 1.00 93.56 488 SER A CA 1
ATOM 3817 C C . SER A 1 488 ? 5.511 -17.347 -42.710 1.00 93.56 488 SER A C 1
ATOM 3819 O O . SER A 1 488 ? 6.078 -16.466 -43.349 1.00 93.56 488 SER A O 1
ATOM 3821 N N . SER A 1 489 ? 4.730 -18.254 -43.307 1.00 91.81 489 SER A N 1
ATOM 3822 C CA . SER A 1 489 ? 4.364 -18.238 -44.732 1.00 91.81 489 SER A CA 1
ATOM 3823 C C . SER A 1 489 ? 3.556 -17.012 -45.165 1.00 91.81 489 SER A C 1
ATOM 3825 O O . SER A 1 489 ? 3.467 -16.742 -46.360 1.00 91.81 489 SER A O 1
ATOM 3827 N N . ASN A 1 490 ? 2.945 -16.304 -44.213 1.00 93.50 490 ASN A N 1
ATOM 3828 C CA . ASN A 1 490 ? 2.046 -15.181 -44.461 1.00 93.50 490 ASN A CA 1
ATOM 3829 C C . ASN A 1 490 ? 2.756 -13.827 -44.274 1.00 93.50 490 ASN A C 1
ATOM 3831 O O . ASN A 1 490 ? 2.106 -12.783 -44.353 1.00 93.50 490 ASN A O 1
ATOM 3835 N N . ILE A 1 491 ? 4.065 -13.827 -43.980 1.00 95.62 491 ILE A N 1
ATOM 3836 C CA . ILE A 1 491 ? 4.848 -12.599 -43.827 1.00 95.62 491 ILE A CA 1
ATOM 3837 C C . ILE A 1 491 ? 5.098 -11.989 -45.209 1.00 95.62 491 ILE A C 1
ATOM 3839 O O . ILE A 1 491 ? 5.633 -12.628 -46.111 1.00 95.62 491 ILE A O 1
ATOM 3843 N N . THR A 1 492 ? 4.755 -10.715 -45.333 1.00 95.06 492 THR A N 1
ATOM 3844 C CA . THR A 1 492 ? 5.147 -9.819 -46.424 1.00 95.06 492 THR A CA 1
ATOM 3845 C C . THR A 1 492 ? 6.203 -8.840 -45.914 1.00 95.06 492 THR A C 1
ATOM 3847 O O . THR A 1 492 ? 6.274 -8.582 -44.709 1.00 95.06 492 THR A O 1
ATOM 3850 N N . VAL A 1 493 ? 7.041 -8.306 -46.803 1.00 95.88 493 VAL A N 1
ATOM 3851 C CA . VAL A 1 493 ? 8.158 -7.427 -46.429 1.00 95.88 493 VAL A CA 1
ATOM 3852 C C . VAL A 1 493 ? 8.289 -6.235 -47.379 1.00 95.88 493 VAL A C 1
ATOM 3854 O O . VAL A 1 493 ? 8.218 -6.400 -48.592 1.00 95.88 493 VAL A O 1
ATOM 3857 N N . GLU A 1 494 ? 8.487 -5.039 -46.822 1.00 94.81 494 GLU A N 1
ATOM 3858 C CA . GLU A 1 494 ? 8.664 -3.788 -47.570 1.00 94.81 494 GLU A CA 1
ATOM 3859 C C . GLU A 1 494 ? 9.866 -2.986 -47.019 1.00 94.81 494 GLU A C 1
ATOM 3861 O O . GLU A 1 494 ? 9.910 -2.721 -45.812 1.00 94.81 494 GLU A O 1
ATOM 3866 N N . PRO A 1 495 ? 10.837 -2.569 -47.857 1.00 94.19 495 PRO A N 1
ATOM 3867 C CA . PRO A 1 495 ? 10.961 -2.887 -49.280 1.00 94.19 495 PRO A CA 1
ATOM 3868 C C . PRO A 1 495 ? 11.271 -4.369 -49.523 1.00 94.19 495 PRO A C 1
ATOM 3870 O O . PRO A 1 495 ? 11.995 -5.000 -48.756 1.00 94.19 495 PRO A O 1
ATOM 3873 N N . THR A 1 496 ? 10.802 -4.908 -50.651 1.00 93.06 496 THR A N 1
ATOM 3874 C CA . THR A 1 496 ? 11.110 -6.286 -51.092 1.00 93.06 496 THR A CA 1
ATOM 3875 C C . THR A 1 496 ? 12.586 -6.501 -51.469 1.00 93.06 496 THR A C 1
ATOM 3877 O O . THR A 1 496 ? 12.981 -7.609 -51.827 1.00 93.06 496 THR A O 1
ATOM 3880 N N . SER A 1 497 ? 13.413 -5.453 -51.453 1.00 93.81 497 SER A N 1
ATOM 3881 C CA . SER A 1 497 ? 14.869 -5.542 -51.608 1.00 93.81 497 SER A CA 1
ATOM 3882 C C . SER A 1 497 ? 15.567 -4.262 -51.146 1.00 93.81 497 SER A C 1
ATOM 3884 O O . SER A 1 497 ? 15.027 -3.176 -51.363 1.00 93.81 497 SER A O 1
ATOM 3886 N N . ILE A 1 498 ? 16.787 -4.370 -50.612 1.00 94.25 498 ILE A N 1
ATOM 3887 C CA . ILE A 1 498 ? 17.629 -3.225 -50.207 1.00 94.25 498 ILE A CA 1
ATOM 3888 C C . ILE A 1 498 ? 18.895 -3.093 -51.072 1.00 94.25 498 ILE A C 1
ATOM 3890 O O . ILE A 1 498 ? 19.377 -4.079 -51.629 1.00 94.25 498 ILE A O 1
ATOM 3894 N N . ASP A 1 499 ? 19.441 -1.876 -51.189 1.00 90.38 499 ASP A N 1
ATOM 3895 C CA . ASP A 1 499 ? 20.672 -1.607 -51.952 1.00 90.38 499 ASP A CA 1
ATOM 3896 C C . ASP A 1 499 ? 21.919 -1.889 -51.100 1.00 90.38 499 ASP A C 1
ATOM 3898 O O . ASP A 1 499 ? 22.392 -1.049 -50.331 1.00 90.38 499 ASP A O 1
ATOM 3902 N N . THR A 1 500 ? 22.465 -3.092 -51.258 1.00 90.75 500 THR A N 1
ATOM 3903 C CA . THR A 1 500 ? 23.644 -3.580 -50.530 1.00 90.75 500 THR A CA 1
ATOM 3904 C C . THR A 1 500 ? 24.966 -2.945 -50.972 1.00 90.75 500 THR A C 1
ATOM 3906 O O . THR A 1 500 ? 25.997 -3.209 -50.351 1.00 90.75 500 THR A O 1
ATOM 3909 N N . SER A 1 501 ? 24.968 -2.071 -51.986 1.00 84.88 501 SER A N 1
ATOM 3910 C CA . SER A 1 501 ? 26.145 -1.260 -52.333 1.00 84.88 501 SER A CA 1
ATOM 3911 C C . SER A 1 501 ? 26.289 -0.007 -51.455 1.00 84.88 501 SER A C 1
ATOM 3913 O O . SER A 1 501 ? 27.318 0.671 -51.500 1.00 84.88 501 SER A O 1
ATOM 3915 N N . ILE A 1 502 ? 25.279 0.294 -50.623 1.00 84.12 502 ILE A N 1
ATOM 3916 C CA . ILE A 1 502 ? 25.247 1.437 -49.703 1.00 84.12 502 ILE A CA 1
ATOM 3917 C C . ILE A 1 502 ? 25.389 0.931 -48.255 1.00 84.12 502 ILE A C 1
ATOM 3919 O O . ILE A 1 502 ? 24.419 0.405 -47.702 1.00 84.12 502 ILE A O 1
ATOM 3923 N N . PRO A 1 503 ? 26.558 1.096 -47.604 1.00 78.88 503 PRO A N 1
ATOM 3924 C CA . PRO A 1 503 ? 26.736 0.683 -46.216 1.00 78.88 503 PRO A CA 1
ATOM 3925 C C . PRO A 1 503 ? 25.917 1.521 -45.227 1.00 78.88 503 PRO A C 1
ATOM 3927 O O . PRO A 1 503 ? 25.783 2.736 -45.391 1.00 78.88 503 PRO A O 1
ATOM 3930 N N . GLY A 1 504 ? 25.428 0.879 -44.167 1.00 74.06 504 GLY A N 1
ATOM 3931 C CA . GLY A 1 504 ? 24.590 1.472 -43.124 1.00 74.06 504 GLY A CA 1
ATOM 3932 C C . GLY A 1 504 ? 23.336 0.645 -42.833 1.00 74.06 504 GLY A C 1
ATOM 3933 O O . GLY A 1 504 ? 23.208 -0.494 -43.280 1.00 74.06 504 GLY A O 1
ATOM 3934 N N . ASN A 1 505 ? 22.409 1.231 -42.074 1.00 78.62 505 ASN A N 1
ATOM 3935 C CA . ASN A 1 505 ? 21.131 0.604 -41.738 1.00 78.62 505 ASN A CA 1
ATOM 3936 C C . ASN A 1 505 ? 20.068 0.907 -42.801 1.00 78.62 505 ASN A C 1
ATOM 3938 O O . ASN A 1 505 ? 19.800 2.069 -43.112 1.00 78.62 505 ASN A O 1
ATOM 3942 N N . HIS A 1 506 ? 19.411 -0.139 -43.297 1.00 87.31 506 HIS A N 1
ATOM 3943 C CA . HIS A 1 506 ? 18.259 -0.065 -44.193 1.00 87.31 506 HIS A CA 1
ATOM 3944 C C . HIS A 1 506 ? 17.013 -0.523 -43.434 1.00 87.31 506 HIS A C 1
ATOM 3946 O O . HIS A 1 506 ? 16.958 -1.660 -42.967 1.00 87.31 506 HIS A O 1
ATOM 3952 N N . LYS A 1 507 ? 16.004 0.344 -43.291 1.00 88.69 507 LYS A N 1
ATOM 3953 C CA . LYS A 1 507 ? 14.765 -0.014 -42.582 1.00 88.69 507 LYS A CA 1
ATOM 3954 C C . LYS A 1 507 ? 13.881 -0.904 -43.448 1.00 88.69 507 LYS A C 1
ATOM 3956 O O . LYS A 1 507 ? 13.499 -0.519 -44.549 1.00 88.69 507 LYS A O 1
ATOM 3961 N N . VAL A 1 508 ? 13.530 -2.066 -42.908 1.00 94.56 508 VAL A N 1
ATOM 3962 C CA . VAL A 1 508 ? 12.696 -3.087 -43.545 1.00 94.56 508 VAL A CA 1
ATOM 3963 C C . VAL A 1 508 ? 11.540 -3.433 -42.612 1.00 94.56 508 VAL A C 1
ATOM 3965 O O . VAL A 1 508 ? 11.746 -3.703 -41.431 1.00 94.56 508 VAL A O 1
ATOM 3968 N N . THR A 1 509 ? 10.312 -3.393 -43.126 1.00 95.00 509 THR A N 1
ATOM 3969 C CA . THR A 1 509 ? 9.087 -3.634 -42.356 1.00 95.00 509 THR A CA 1
ATOM 3970 C C . THR A 1 509 ? 8.423 -4.927 -42.790 1.00 95.00 509 THR A C 1
ATOM 3972 O O . THR A 1 509 ? 8.007 -5.075 -43.936 1.00 95.00 509 THR A O 1
ATOM 3975 N N . TYR A 1 510 ? 8.293 -5.847 -41.841 1.00 95.75 510 TYR A N 1
ATOM 3976 C CA . TYR A 1 510 ? 7.578 -7.106 -41.985 1.00 95.75 510 TYR A CA 1
ATOM 3977 C C . TYR A 1 510 ? 6.121 -6.922 -41.558 1.00 95.75 510 TYR A C 1
ATOM 3979 O O . TYR A 1 510 ? 5.850 -6.249 -40.562 1.00 95.75 510 TYR A O 1
ATOM 3987 N N . THR A 1 511 ? 5.190 -7.525 -42.293 1.00 94.94 511 THR A N 1
ATOM 3988 C CA . THR A 1 511 ? 3.744 -7.469 -42.032 1.00 94.94 511 THR A CA 1
ATOM 3989 C C . THR A 1 511 ? 3.139 -8.856 -42.204 1.00 94.94 511 THR A C 1
ATOM 3991 O O . THR A 1 511 ? 3.356 -9.493 -43.233 1.00 94.94 511 THR A O 1
ATOM 3994 N N . VAL A 1 512 ? 2.363 -9.327 -41.227 1.00 95.62 512 VAL A N 1
ATOM 3995 C CA . VAL A 1 512 ? 1.711 -10.647 -41.249 1.00 95.62 512 VAL A CA 1
ATOM 3996 C C . VAL A 1 512 ? 0.256 -10.531 -40.803 1.00 95.62 512 VAL A C 1
ATOM 3998 O O . VAL A 1 512 ? -0.060 -9.726 -39.931 1.00 95.62 512 VAL A O 1
ATOM 4001 N N . THR A 1 513 ? -0.637 -11.317 -41.405 1.00 91.00 513 THR A N 1
ATOM 4002 C CA . THR A 1 513 ? -2.067 -11.364 -41.048 1.00 91.00 513 THR A CA 1
ATOM 4003 C C . THR A 1 513 ? -2.476 -12.796 -40.702 1.00 91.00 513 THR A C 1
ATOM 4005 O O . THR A 1 513 ? -2.034 -13.738 -41.370 1.00 91.00 513 THR A O 1
ATOM 4008 N N . ASP A 1 514 ? -3.275 -12.957 -39.646 1.00 86.56 514 ASP A N 1
ATOM 4009 C CA . ASP A 1 514 ? -3.807 -14.250 -39.196 1.00 86.56 514 ASP A CA 1
ATOM 4010 C C . ASP A 1 514 ? -5.107 -14.653 -39.935 1.00 86.56 514 ASP A C 1
ATOM 4012 O O . ASP A 1 514 ? -5.586 -13.948 -40.825 1.00 86.56 514 ASP A O 1
ATOM 4016 N N . GLU A 1 515 ? -5.685 -15.811 -39.591 1.00 82.75 515 GLU A N 1
ATOM 4017 C CA . GLU A 1 515 ? -6.940 -16.290 -40.202 1.00 82.75 515 GLU A CA 1
ATOM 4018 C C . GLU A 1 515 ? -8.195 -15.516 -39.747 1.00 82.75 515 GLU A C 1
ATOM 4020 O O . GLU A 1 515 ? -9.250 -15.644 -40.372 1.00 82.75 515 GLU A O 1
ATOM 4025 N N . LEU A 1 516 ? -8.098 -14.705 -38.686 1.00 79.12 516 LEU A N 1
ATOM 4026 C CA . LEU A 1 516 ? -9.178 -13.841 -38.191 1.00 79.12 516 LEU A CA 1
ATOM 4027 C C . LEU A 1 516 ? -9.173 -12.463 -38.878 1.00 79.12 516 LEU A C 1
ATOM 4029 O O . LEU A 1 516 ? -10.187 -11.765 -38.867 1.00 79.12 516 LEU A O 1
ATOM 4033 N N . GLY A 1 517 ? -8.060 -12.098 -39.523 1.00 81.06 517 GLY A N 1
ATOM 4034 C CA . GLY A 1 517 ? -7.849 -10.818 -40.197 1.00 81.06 517 GLY A CA 1
ATOM 4035 C C . GLY A 1 517 ? -7.052 -9.803 -39.375 1.00 81.06 517 GLY A C 1
ATOM 4036 O O . GLY A 1 517 ? -6.927 -8.656 -39.803 1.00 81.06 517 GLY A O 1
ATOM 4037 N N . ASN A 1 518 ? -6.496 -10.197 -38.226 1.00 83.38 518 ASN A N 1
ATOM 4038 C CA . ASN A 1 518 ? -5.654 -9.330 -37.408 1.00 83.38 518 ASN A CA 1
ATOM 4039 C C . ASN A 1 518 ? -4.269 -9.202 -38.056 1.00 83.38 518 ASN A C 1
ATOM 4041 O O . ASN A 1 518 ? -3.625 -10.209 -38.361 1.00 83.38 518 ASN A O 1
ATOM 4045 N N . THR A 1 519 ? -3.786 -7.972 -38.247 1.00 88.62 519 THR A N 1
ATOM 4046 C CA . THR A 1 519 ? -2.510 -7.695 -38.926 1.00 88.62 519 THR A CA 1
ATOM 4047 C C . THR A 1 519 ? -1.472 -7.145 -37.950 1.00 88.62 519 THR A C 1
ATOM 4049 O O . THR A 1 519 ? -1.647 -6.061 -37.399 1.00 88.62 519 THR A O 1
ATOM 4052 N N . GLY A 1 520 ? -0.366 -7.870 -37.773 1.00 88.62 520 GLY A N 1
ATOM 4053 C CA . GLY A 1 520 ? 0.801 -7.435 -37.005 1.00 88.62 520 GLY A CA 1
ATOM 4054 C C . GLY A 1 520 ? 1.925 -6.922 -37.906 1.00 88.62 520 GLY A C 1
ATOM 4055 O O . GLY A 1 520 ? 2.133 -7.439 -39.007 1.00 88.62 520 GLY A O 1
ATOM 4056 N N . THR A 1 521 ? 2.670 -5.917 -37.440 1.00 92.19 521 THR A N 1
ATOM 4057 C CA . THR A 1 521 ? 3.809 -5.326 -38.164 1.00 92.19 521 THR A CA 1
ATOM 4058 C C . THR A 1 521 ? 5.052 -5.217 -37.280 1.00 92.19 521 THR A C 1
ATOM 4060 O O . THR A 1 521 ? 4.961 -5.093 -36.059 1.00 92.19 521 THR A O 1
ATOM 4063 N N . ARG A 1 522 ? 6.240 -5.272 -37.894 1.00 90.19 522 ARG A N 1
ATOM 4064 C CA . ARG A 1 522 ? 7.532 -5.081 -37.219 1.00 90.19 522 ARG A CA 1
ATOM 4065 C C . ARG A 1 522 ? 8.558 -4.485 -38.177 1.00 90.19 522 ARG A C 1
ATOM 4067 O O . ARG A 1 522 ? 8.922 -5.125 -39.160 1.00 90.19 522 ARG A O 1
ATOM 4074 N N . THR A 1 523 ? 9.077 -3.302 -37.865 1.00 90.94 523 THR A N 1
ATOM 4075 C CA . THR A 1 523 ? 10.237 -2.727 -38.566 1.00 90.94 523 THR A CA 1
ATOM 4076 C C . THR A 1 523 ? 11.541 -3.191 -37.916 1.00 90.94 523 THR A C 1
ATOM 4078 O O . THR A 1 523 ? 11.629 -3.309 -36.694 1.00 90.94 523 THR A O 1
ATOM 4081 N N . VAL A 1 524 ? 12.551 -3.466 -38.738 1.00 86.31 524 VAL A N 1
ATOM 4082 C CA . VAL A 1 524 ? 13.911 -3.854 -38.345 1.00 86.31 524 VAL A CA 1
ATOM 4083 C C . VAL A 1 524 ? 14.904 -3.075 -39.206 1.00 86.31 524 VAL A C 1
ATOM 4085 O O . VAL A 1 524 ? 14.686 -2.893 -40.404 1.00 86.31 524 VAL A O 1
ATOM 4088 N N . ASP A 1 525 ? 16.000 -2.625 -38.609 1.00 84.06 525 ASP A N 1
ATOM 4089 C CA . ASP A 1 525 ? 17.151 -2.098 -39.337 1.00 84.06 525 ASP A CA 1
ATOM 4090 C C . ASP A 1 525 ? 18.049 -3.257 -39.791 1.00 84.06 525 ASP A C 1
ATOM 4092 O O . ASP A 1 525 ? 18.599 -3.985 -38.968 1.00 84.06 525 ASP A O 1
ATOM 4096 N N . ILE A 1 526 ? 18.183 -3.435 -41.106 1.00 86.31 526 ILE A N 1
ATOM 4097 C CA . ILE A 1 526 ? 19.097 -4.404 -41.716 1.00 86.31 526 ILE A CA 1
ATOM 4098 C C . ILE A 1 526 ? 20.428 -3.702 -41.977 1.00 86.31 526 ILE A C 1
ATOM 4100 O O . ILE A 1 526 ? 20.462 -2.694 -42.685 1.00 86.31 526 ILE A O 1
ATOM 4104 N N . PHE A 1 527 ? 21.524 -4.216 -41.427 1.00 83.62 527 PHE A N 1
ATOM 4105 C CA . PHE A 1 527 ? 22.839 -3.605 -41.602 1.00 83.62 527 PHE A CA 1
ATOM 4106 C C . PHE A 1 527 ? 23.565 -4.165 -42.818 1.00 83.62 527 PHE A C 1
ATOM 4108 O O . PHE A 1 527 ? 23.816 -5.366 -42.922 1.00 83.62 527 PHE A O 1
ATOM 4115 N N . VAL A 1 528 ? 23.943 -3.257 -43.712 1.00 83.75 528 VAL A N 1
ATOM 4116 C CA . VAL A 1 528 ? 24.854 -3.504 -44.826 1.00 83.75 528 VAL A CA 1
ATOM 4117 C C . VAL A 1 528 ? 26.233 -2.996 -44.412 1.00 83.75 528 VAL A C 1
ATOM 4119 O O . VAL A 1 528 ? 26.415 -1.790 -44.240 1.00 83.75 528 VAL A O 1
ATOM 4122 N N . GLY A 1 529 ? 27.224 -3.873 -44.245 1.00 75.25 529 GLY A N 1
ATOM 4123 C CA . GLY A 1 529 ? 28.551 -3.418 -43.818 1.00 75.25 529 GLY A CA 1
ATOM 4124 C C . GLY A 1 529 ? 29.575 -4.514 -43.542 1.00 75.25 529 GLY A C 1
ATOM 4125 O O . GLY A 1 529 ? 29.230 -5.660 -43.277 1.00 75.25 529 GLY A O 1
ATOM 4126 N N . THR A 1 530 ? 30.858 -4.141 -43.604 1.00 67.88 530 THR A N 1
ATOM 4127 C CA . THR A 1 530 ? 31.996 -5.052 -43.379 1.00 67.88 530 THR A CA 1
ATOM 4128 C C . THR A 1 530 ? 32.141 -5.484 -41.927 1.00 67.88 530 THR A C 1
ATOM 4130 O O . THR A 1 530 ? 32.560 -6.611 -41.667 1.00 67.88 530 THR A O 1
ATOM 4133 N N . ASP A 1 531 ? 31.816 -4.609 -40.974 1.00 79.62 531 ASP A N 1
ATOM 4134 C CA . ASP A 1 531 ? 31.725 -4.985 -39.569 1.00 79.62 531 ASP A CA 1
ATOM 4135 C C . ASP A 1 531 ? 30.791 -4.070 -38.770 1.00 79.62 531 ASP A C 1
ATOM 4137 O O . ASP A 1 531 ? 30.718 -2.868 -39.022 1.00 79.62 531 ASP A O 1
ATOM 4141 N N . TRP A 1 532 ? 30.105 -4.638 -37.777 1.00 81.31 532 TRP A N 1
ATOM 4142 C CA . TRP A 1 532 ? 29.306 -3.881 -36.812 1.00 81.31 532 TRP A CA 1
ATOM 4143 C C . TRP A 1 532 ? 30.194 -3.065 -35.867 1.00 81.31 532 TRP A C 1
ATOM 4145 O O . TRP A 1 532 ? 29.798 -1.987 -35.435 1.00 81.31 532 TRP A O 1
ATOM 4155 N N . TYR A 1 533 ? 31.406 -3.540 -35.560 1.00 88.94 533 TYR A N 1
ATOM 4156 C CA . TYR A 1 533 ? 32.339 -2.846 -34.665 1.00 88.94 533 TYR A CA 1
ATOM 4157 C C . TYR A 1 533 ? 32.749 -1.448 -35.183 1.00 88.94 533 TYR A C 1
ATOM 4159 O O . TYR A 1 533 ? 33.050 -0.571 -34.373 1.00 88.94 533 TYR A O 1
ATOM 4167 N N . ASP A 1 534 ? 32.675 -1.201 -36.495 1.00 87.69 534 ASP A N 1
ATOM 4168 C CA . ASP A 1 534 ? 32.934 0.109 -37.115 1.00 87.69 534 ASP A CA 1
ATOM 4169 C C . ASP A 1 534 ? 31.691 1.033 -37.180 1.00 87.69 534 ASP A C 1
ATOM 4171 O O . ASP A 1 534 ? 31.800 2.178 -37.628 1.00 87.69 534 ASP A O 1
ATOM 4175 N N . PHE A 1 535 ? 30.506 0.583 -36.739 1.00 85.19 535 PHE A N 1
ATOM 4176 C CA . PHE A 1 535 ? 29.261 1.363 -36.824 1.00 85.19 535 PHE A CA 1
ATOM 4177 C C . PHE A 1 535 ? 29.350 2.672 -36.009 1.00 85.19 535 PHE A C 1
ATOM 4179 O O . PHE A 1 535 ? 29.592 2.602 -34.800 1.00 85.19 535 PHE A O 1
ATOM 4186 N N . PRO A 1 536 ? 29.111 3.859 -36.608 1.00 89.69 536 PRO A N 1
ATOM 4187 C CA . PRO A 1 536 ? 29.278 5.151 -35.942 1.00 89.69 536 PRO A CA 1
ATOM 4188 C C . PRO A 1 536 ? 28.076 5.561 -35.079 1.00 89.69 536 PRO A C 1
ATOM 4190 O O . PRO A 1 536 ? 26.951 5.650 -35.561 1.00 89.69 536 PRO A O 1
ATOM 4193 N N . LEU A 1 537 ? 28.338 5.926 -33.821 1.00 90.25 537 LEU A N 1
ATOM 4194 C CA . LEU A 1 537 ? 27.336 6.460 -32.884 1.00 90.25 537 LEU A CA 1
ATOM 4195 C C . LEU A 1 537 ? 27.278 8.000 -32.858 1.00 90.25 537 LEU A C 1
ATOM 4197 O O . LEU A 1 537 ? 26.329 8.575 -32.339 1.00 90.25 537 LEU A O 1
ATOM 4201 N N . GLY A 1 538 ? 28.287 8.686 -33.401 1.00 90.06 538 GLY A N 1
ATOM 4202 C CA . GLY A 1 538 ? 28.428 10.148 -33.317 1.00 90.06 538 GLY A CA 1
ATOM 4203 C C . GLY A 1 538 ? 29.599 10.576 -32.427 1.00 90.06 538 GLY A C 1
ATOM 4204 O O . GLY A 1 538 ? 30.191 9.760 -31.729 1.00 90.06 538 GLY A O 1
ATOM 4205 N N . ASN A 1 539 ? 30.018 11.844 -32.518 1.00 89.75 539 ASN A N 1
ATOM 4206 C CA . ASN A 1 539 ? 31.243 12.379 -31.881 1.00 89.75 539 ASN A CA 1
ATOM 4207 C C . ASN A 1 539 ? 32.518 11.527 -32.117 1.00 89.75 539 ASN A C 1
ATOM 4209 O O . ASN A 1 539 ? 33.477 11.575 -31.353 1.00 89.75 539 ASN A O 1
ATOM 4213 N N . GLY A 1 540 ? 32.540 10.730 -33.191 1.00 91.50 540 GLY A N 1
ATOM 4214 C CA . GLY A 1 540 ? 33.616 9.785 -33.496 1.00 91.50 540 GLY A CA 1
ATOM 4215 C C . GLY A 1 540 ? 33.584 8.468 -32.707 1.00 91.50 540 GLY A C 1
ATOM 4216 O O . GLY A 1 540 ? 34.465 7.638 -32.937 1.00 91.50 540 GLY A O 1
ATOM 4217 N N . TRP A 1 541 ? 32.608 8.241 -31.821 1.00 96.19 541 TRP A N 1
ATOM 4218 C CA . TRP A 1 541 ? 32.357 6.935 -31.199 1.00 96.19 541 TRP A CA 1
ATOM 4219 C C . TRP A 1 541 ? 31.860 5.917 -32.230 1.00 96.19 541 TRP A C 1
ATOM 4221 O O . TRP A 1 541 ? 31.091 6.261 -33.132 1.00 96.19 541 TRP A O 1
ATOM 4231 N N . VAL A 1 542 ? 32.277 4.663 -32.068 1.00 94.88 542 VAL A N 1
ATOM 4232 C CA . VAL A 1 542 ? 31.790 3.492 -32.811 1.00 94.88 542 VAL A CA 1
ATOM 4233 C C . VAL A 1 542 ? 31.429 2.360 -31.845 1.00 94.88 542 VAL A C 1
ATOM 4235 O O . VAL A 1 542 ? 31.917 2.347 -30.713 1.00 94.88 542 VAL A O 1
ATOM 4238 N N . LEU A 1 543 ? 30.622 1.380 -32.268 1.00 93.62 543 LEU A N 1
ATOM 4239 C CA . LEU A 1 543 ? 30.263 0.235 -31.410 1.00 93.62 543 LEU A CA 1
ATOM 4240 C C . LEU A 1 543 ? 31.498 -0.506 -30.855 1.00 93.62 543 LEU A C 1
ATOM 4242 O O . LEU A 1 543 ? 31.465 -0.979 -29.719 1.00 93.62 543 LEU A O 1
ATOM 4246 N N . GLY A 1 544 ? 32.608 -0.567 -31.594 1.00 95.31 544 GLY A N 1
ATOM 4247 C CA . GLY A 1 544 ? 33.854 -1.205 -31.159 1.00 95.31 544 GLY A CA 1
ATOM 4248 C C . GLY A 1 544 ? 34.657 -0.465 -30.083 1.00 95.31 544 GLY A C 1
ATOM 4249 O O . GLY A 1 544 ? 35.624 -1.022 -29.563 1.00 95.31 544 GLY A O 1
ATOM 4250 N N . ASP A 1 545 ? 34.254 0.744 -29.678 1.00 98.06 545 ASP A N 1
ATOM 4251 C CA . ASP A 1 545 ? 34.863 1.445 -28.539 1.00 98.06 545 ASP A CA 1
ATOM 4252 C C . ASP A 1 545 ? 34.456 0.875 -27.173 1.00 98.06 545 ASP A C 1
ATOM 4254 O O . ASP A 1 545 ? 34.942 1.349 -26.145 1.00 98.06 545 ASP A O 1
ATOM 4258 N N . PHE A 1 546 ? 33.589 -0.140 -27.139 1.00 97.69 546 PHE A N 1
ATOM 4259 C CA . PHE A 1 546 ? 32.960 -0.633 -25.917 1.00 97.69 546 PHE A CA 1
ATOM 4260 C C . PHE A 1 546 ? 33.184 -2.128 -25.661 1.00 97.69 546 PHE A C 1
ATOM 4262 O O . PHE A 1 546 ? 33.534 -2.901 -26.552 1.00 97.69 546 PHE A O 1
ATOM 4269 N N . ILE A 1 547 ? 32.976 -2.528 -24.405 1.00 95.75 547 ILE A N 1
ATOM 4270 C CA . ILE A 1 547 ? 32.944 -3.921 -23.944 1.00 95.75 547 ILE A CA 1
ATOM 4271 C C . ILE A 1 547 ? 31.495 -4.284 -23.621 1.00 95.75 547 ILE A C 1
ATOM 4273 O O . ILE A 1 547 ? 30.801 -3.500 -22.971 1.00 95.75 547 ILE A O 1
ATOM 4277 N N . TYR A 1 548 ? 31.067 -5.477 -24.034 1.00 96.06 548 TYR A N 1
ATOM 4278 C CA . TYR A 1 548 ? 29.681 -5.937 -23.958 1.00 96.06 548 TYR A CA 1
ATOM 4279 C C . TYR A 1 548 ? 29.552 -7.276 -23.227 1.00 96.06 548 TYR A C 1
ATOM 4281 O O . TYR A 1 548 ? 30.474 -8.092 -23.263 1.00 96.06 548 TYR A O 1
ATOM 4289 N N . ASP A 1 549 ? 28.385 -7.509 -22.631 1.00 95.25 549 ASP A N 1
ATOM 4290 C CA . ASP A 1 549 ? 27.938 -8.804 -22.104 1.00 95.25 549 ASP A CA 1
ATOM 4291 C C . ASP A 1 549 ? 26.415 -8.909 -22.283 1.00 95.25 549 ASP A C 1
ATOM 4293 O O . ASP A 1 549 ? 25.658 -8.211 -21.612 1.00 95.25 549 ASP A O 1
ATOM 4297 N N . GLY A 1 550 ? 25.955 -9.702 -23.256 1.00 95.19 550 GLY A N 1
ATOM 4298 C CA . GLY A 1 550 ? 24.539 -9.751 -23.644 1.00 95.19 550 GLY A CA 1
ATOM 4299 C C . GLY A 1 550 ? 23.974 -8.369 -24.011 1.00 95.19 550 GLY A C 1
ATOM 4300 O O . GLY A 1 550 ? 24.504 -7.694 -24.894 1.00 95.19 550 GLY A O 1
ATOM 4301 N N . ASN A 1 551 ? 22.913 -7.960 -23.308 1.00 96.56 551 ASN A N 1
ATOM 4302 C CA . ASN A 1 551 ? 22.242 -6.653 -23.387 1.00 96.56 551 ASN A CA 1
ATOM 4303 C C . ASN A 1 551 ? 22.960 -5.525 -22.617 1.00 96.56 551 ASN A C 1
ATOM 4305 O O . ASN A 1 551 ? 22.424 -4.423 -22.481 1.00 96.56 551 ASN A O 1
ATOM 4309 N N . LYS A 1 552 ? 24.159 -5.783 -22.082 1.00 97.50 552 LYS A N 1
ATOM 4310 C CA . LYS A 1 552 ? 24.889 -4.841 -21.229 1.00 97.50 552 LYS A CA 1
ATOM 4311 C C . LYS A 1 552 ? 26.088 -4.231 -21.935 1.00 97.50 552 LYS A C 1
ATOM 4313 O O . LYS A 1 552 ? 26.892 -4.944 -22.536 1.00 97.50 552 LYS A O 1
ATOM 4318 N N . VAL A 1 553 ? 26.283 -2.927 -21.748 1.00 97.44 553 VAL A N 1
ATOM 4319 C CA . VAL A 1 553 ? 27.556 -2.248 -22.021 1.00 97.44 553 VAL A CA 1
ATOM 4320 C C . VAL A 1 553 ? 28.328 -2.041 -20.714 1.00 97.44 553 VAL A C 1
ATOM 4322 O O . VAL A 1 553 ? 27.838 -1.413 -19.779 1.00 97.44 553 VAL A O 1
ATOM 4325 N N . LEU A 1 554 ? 29.542 -2.589 -20.632 1.00 94.88 554 LEU A N 1
ATOM 4326 C CA . LEU A 1 554 ? 30.340 -2.659 -19.400 1.00 94.88 554 LEU A CA 1
ATOM 4327 C C . LEU A 1 554 ? 31.415 -1.566 -19.294 1.00 94.88 554 LEU A C 1
ATOM 4329 O O . LEU A 1 554 ? 31.983 -1.344 -18.226 1.00 94.88 554 LEU A O 1
ATOM 4333 N N . GLY A 1 555 ? 31.788 -0.902 -20.382 1.00 95.12 555 GLY A N 1
ATOM 4334 C CA . GLY A 1 555 ? 32.886 0.068 -20.364 1.00 95.12 555 GLY A CA 1
ATOM 4335 C C . GLY A 1 555 ? 33.540 0.234 -21.723 1.00 95.12 555 GLY A C 1
ATOM 4336 O O . GLY A 1 555 ? 32.976 -0.168 -22.736 1.00 95.12 555 GLY A O 1
ATOM 4337 N N . PHE A 1 556 ? 34.742 0.802 -21.725 1.00 96.81 556 PHE A N 1
ATOM 4338 C CA . PHE A 1 556 ? 35.525 1.048 -22.931 1.00 96.81 556 PHE A CA 1
ATOM 4339 C C . PHE A 1 556 ? 36.440 -0.128 -23.296 1.00 96.81 556 PHE A C 1
ATOM 4341 O O . PHE A 1 556 ? 37.089 -0.708 -22.422 1.00 96.81 556 PHE A O 1
ATOM 4348 N N . SER A 1 557 ? 36.545 -0.417 -24.595 1.00 96.00 557 SER A N 1
ATOM 4349 C CA . SER A 1 557 ? 37.612 -1.226 -25.196 1.00 96.00 557 SER A CA 1
ATOM 4350 C C . SER A 1 557 ? 38.933 -0.437 -25.245 1.00 96.00 557 SER A C 1
ATOM 4352 O O . SER A 1 557 ? 38.966 0.748 -24.910 1.00 96.00 557 SER A O 1
ATOM 4354 N N . ASP A 1 558 ? 40.029 -1.038 -25.719 1.00 95.50 558 ASP A N 1
ATOM 4355 C CA . ASP A 1 558 ? 41.302 -0.318 -25.899 1.00 95.50 558 ASP A CA 1
ATOM 4356 C C . ASP A 1 558 ? 41.181 0.903 -26.841 1.00 95.50 558 ASP A C 1
ATOM 4358 O O . ASP A 1 558 ? 41.840 1.922 -26.609 1.00 95.50 558 ASP A O 1
ATOM 4362 N N . SER A 1 559 ? 40.312 0.859 -27.867 1.00 95.75 559 SER A N 1
ATOM 4363 C CA . SER A 1 559 ? 40.067 2.026 -28.732 1.00 95.75 559 SER A CA 1
ATOM 4364 C C . SER A 1 559 ? 39.256 3.096 -28.006 1.00 95.75 559 SER A C 1
ATOM 4366 O O . SER A 1 559 ? 39.626 4.270 -28.058 1.00 95.75 559 SER A O 1
ATOM 4368 N N . GLY A 1 560 ? 38.227 2.700 -27.251 1.00 97.12 560 GLY A N 1
ATOM 4369 C CA . GLY A 1 560 ? 37.444 3.613 -26.421 1.00 97.12 560 GLY A CA 1
ATOM 4370 C C . GLY A 1 560 ? 38.277 4.266 -25.319 1.00 97.12 560 GLY A C 1
ATOM 4371 O O . GLY A 1 560 ? 38.126 5.456 -25.053 1.00 97.12 560 GLY A O 1
ATOM 4372 N N . LEU A 1 561 ? 39.229 3.535 -24.733 1.00 95.88 561 LEU A N 1
ATOM 4373 C CA . LEU A 1 561 ? 40.168 4.051 -23.738 1.00 95.88 561 LEU A CA 1
ATOM 4374 C C . LEU A 1 561 ? 41.147 5.071 -24.325 1.00 95.88 561 LEU A C 1
ATOM 4376 O O . LEU A 1 561 ? 41.458 6.060 -23.661 1.00 95.88 561 LEU A O 1
ATOM 4380 N N . ALA A 1 562 ? 41.601 4.879 -25.566 1.00 95.62 562 ALA A N 1
ATOM 4381 C CA . ALA A 1 562 ? 42.360 5.901 -26.279 1.00 95.62 562 ALA A CA 1
ATOM 4382 C C . ALA A 1 562 ? 41.475 7.120 -26.611 1.00 95.62 562 ALA A C 1
ATOM 4384 O O . ALA A 1 562 ? 41.863 8.260 -26.347 1.00 95.62 562 ALA A O 1
ATOM 4385 N N . LYS A 1 563 ? 40.262 6.886 -27.124 1.00 96.75 563 LYS A N 1
ATOM 4386 C CA . LYS A 1 563 ? 39.307 7.915 -27.567 1.00 96.75 563 LYS A CA 1
ATOM 4387 C C . LYS A 1 563 ? 38.822 8.807 -26.424 1.00 96.75 563 LYS A C 1
ATOM 4389 O O . LYS A 1 563 ? 38.837 10.030 -26.562 1.00 96.75 563 LYS A O 1
ATOM 4394 N N . VAL A 1 564 ? 38.531 8.223 -25.257 1.00 96.44 564 VAL A N 1
ATOM 4395 C CA . VAL A 1 564 ? 38.106 8.952 -24.050 1.00 96.44 564 VAL A CA 1
ATOM 4396 C C . VAL A 1 564 ? 39.212 9.827 -23.447 1.00 96.44 564 VAL A C 1
ATOM 4398 O O . VAL A 1 564 ? 38.957 10.594 -22.520 1.00 96.44 564 VAL A O 1
ATOM 4401 N N . THR A 1 565 ? 40.458 9.771 -23.938 1.00 95.25 565 THR A N 1
ATOM 4402 C CA . THR A 1 565 ? 41.468 10.773 -23.549 1.00 95.25 565 THR A CA 1
ATOM 4403 C C . THR A 1 565 ? 41.146 12.151 -24.134 1.00 95.25 565 THR A C 1
ATOM 4405 O O . THR A 1 565 ? 41.374 13.152 -23.452 1.00 95.25 565 THR A O 1
ATOM 4408 N N . THR A 1 566 ? 40.559 12.194 -25.337 1.00 95.81 566 THR A N 1
ATOM 4409 C CA . THR A 1 566 ? 40.258 13.414 -26.103 1.00 95.81 566 THR A CA 1
ATOM 4410 C C . THR A 1 566 ? 38.772 13.749 -26.181 1.00 95.81 566 THR A C 1
ATOM 4412 O O . THR A 1 566 ? 38.428 14.913 -26.002 1.00 95.81 566 THR A O 1
ATOM 4415 N N . GLU A 1 567 ? 37.899 12.765 -26.411 1.00 97.44 567 GLU A N 1
ATOM 4416 C CA . GLU A 1 567 ? 36.443 12.964 -26.429 1.00 97.44 567 GLU A CA 1
ATOM 4417 C C . GLU A 1 567 ? 35.860 12.680 -25.039 1.00 97.44 567 GLU A C 1
ATOM 4419 O O . GLU A 1 567 ? 36.252 11.719 -24.376 1.00 97.44 567 GLU A O 1
ATOM 4424 N N . LYS A 1 568 ? 34.949 13.537 -24.571 1.00 97.56 568 LYS A N 1
ATOM 4425 C CA . LYS A 1 568 ? 34.367 13.505 -23.218 1.00 97.56 568 LYS A CA 1
ATOM 4426 C C . LYS A 1 568 ? 32.837 13.478 -23.209 1.00 97.56 568 LYS A C 1
ATOM 4428 O O . LYS A 1 568 ? 32.263 13.283 -22.138 1.00 97.56 568 LYS A O 1
ATOM 4433 N N . ASN A 1 569 ? 32.199 13.680 -24.358 1.00 97.69 569 ASN A N 1
ATOM 4434 C CA . ASN A 1 569 ? 30.759 13.582 -24.550 1.00 97.69 569 ASN A CA 1
ATOM 4435 C C . ASN A 1 569 ? 30.441 12.143 -24.967 1.00 97.69 569 ASN A C 1
ATOM 4437 O O . ASN A 1 569 ? 30.717 11.754 -26.105 1.00 97.69 569 ASN A O 1
ATOM 4441 N N . LEU A 1 570 ? 29.953 11.325 -24.034 1.00 98.00 570 LEU A N 1
ATOM 4442 C CA . LEU A 1 570 ? 29.720 9.900 -24.267 1.00 98.00 570 LEU A CA 1
ATOM 4443 C C . LEU A 1 570 ? 28.374 9.665 -24.965 1.00 98.00 570 LEU A C 1
ATOM 4445 O O . LEU A 1 570 ? 27.346 10.164 -24.510 1.00 98.00 570 LEU A O 1
ATOM 4449 N N . ILE A 1 571 ? 28.391 8.851 -26.021 1.00 97.94 571 ILE A N 1
ATOM 4450 C CA . ILE A 1 571 ? 27.199 8.256 -26.631 1.00 97.94 571 ILE A CA 1
ATOM 4451 C C . ILE A 1 571 ? 27.290 6.744 -26.409 1.00 97.94 571 ILE A C 1
ATOM 4453 O O . ILE A 1 571 ? 28.250 6.110 -26.850 1.00 97.94 571 ILE A O 1
ATOM 4457 N N . LEU A 1 572 ? 26.336 6.184 -25.670 1.00 97.94 572 LEU A N 1
ATOM 4458 C CA . LEU A 1 572 ? 26.241 4.756 -25.375 1.00 97.94 572 LEU A CA 1
ATOM 4459 C C . LEU A 1 572 ? 25.673 3.980 -26.581 1.00 97.94 572 LEU A C 1
ATOM 4461 O O . LEU A 1 572 ? 24.851 4.515 -27.331 1.00 97.94 572 LEU A O 1
ATOM 4465 N N . PRO A 1 573 ? 26.094 2.719 -26.781 1.00 96.44 573 PRO A N 1
ATOM 4466 C CA . PRO A 1 573 ? 25.608 1.877 -27.870 1.00 96.44 573 PRO A CA 1
ATOM 4467 C C . PRO A 1 573 ? 24.124 1.513 -27.714 1.00 96.44 573 PRO A C 1
ATOM 4469 O O . PRO A 1 573 ? 23.592 1.470 -26.606 1.00 96.44 573 PRO A O 1
ATOM 4472 N N . HIS A 1 574 ? 23.479 1.203 -28.843 1.00 92.19 574 HIS A N 1
ATOM 4473 C CA . HIS A 1 574 ? 22.081 0.755 -28.910 1.00 92.19 574 HIS A CA 1
ATOM 4474 C C . HIS A 1 574 ? 21.929 -0.760 -29.123 1.00 92.19 574 HIS A C 1
ATOM 4476 O O . HIS A 1 574 ? 20.886 -1.320 -28.800 1.00 92.19 574 HIS A O 1
ATOM 4482 N N . ILE A 1 575 ? 22.968 -1.430 -29.632 1.00 90.06 575 ILE A N 1
ATOM 4483 C CA . ILE A 1 575 ? 23.009 -2.871 -29.931 1.00 90.06 575 ILE A CA 1
ATOM 4484 C C . ILE A 1 575 ? 24.396 -3.453 -29.639 1.00 90.06 575 ILE A C 1
ATOM 4486 O O . ILE A 1 575 ? 25.394 -2.729 -29.621 1.00 90.06 575 ILE A O 1
ATOM 4490 N N . ASN A 1 576 ? 24.459 -4.766 -29.435 1.00 92.31 576 ASN A N 1
ATOM 4491 C CA . ASN A 1 576 ? 25.702 -5.514 -29.302 1.00 92.31 576 ASN A CA 1
ATOM 4492 C C . ASN A 1 576 ? 26.305 -5.817 -30.697 1.00 92.31 576 ASN A C 1
ATOM 4494 O O . ASN A 1 576 ? 25.678 -6.526 -31.486 1.00 92.31 576 ASN A O 1
ATOM 4498 N N . PRO A 1 577 ? 27.523 -5.347 -31.034 1.00 89.56 577 PRO A N 1
ATOM 4499 C CA . PRO A 1 577 ? 28.135 -5.597 -32.342 1.00 89.56 577 PRO A CA 1
ATOM 4500 C C . PRO A 1 577 ? 28.524 -7.066 -32.579 1.00 89.56 577 PRO A C 1
ATOM 4502 O O . PRO A 1 577 ? 28.810 -7.434 -33.717 1.00 89.56 577 PRO A O 1
ATOM 4505 N N . ALA A 1 578 ? 28.529 -7.915 -31.543 1.00 86.38 578 ALA A N 1
ATOM 4506 C CA . ALA A 1 578 ? 28.815 -9.342 -31.689 1.00 86.38 578 ALA A CA 1
ATOM 4507 C C . ALA A 1 578 ? 27.690 -10.120 -32.402 1.00 86.38 578 ALA A C 1
ATOM 4509 O O . ALA A 1 578 ? 27.964 -11.160 -32.999 1.00 86.38 578 ALA A O 1
ATOM 4510 N N . ASP A 1 579 ? 26.444 -9.630 -32.345 1.00 80.69 579 ASP A N 1
ATOM 4511 C CA . ASP A 1 579 ? 25.272 -10.286 -32.944 1.00 80.69 579 ASP A CA 1
ATOM 4512 C C . ASP A 1 579 ? 24.367 -9.356 -33.774 1.00 80.69 579 ASP A C 1
ATOM 4514 O O . ASP A 1 579 ? 23.584 -9.853 -34.583 1.00 80.69 579 ASP A O 1
ATOM 4518 N N . GLY A 1 580 ? 24.472 -8.030 -33.628 1.00 76.62 580 GLY A N 1
ATOM 4519 C CA . GLY A 1 580 ? 23.681 -7.052 -34.379 1.00 76.62 580 GLY A CA 1
ATOM 4520 C C . GLY A 1 580 ? 22.180 -7.029 -34.067 1.00 76.62 580 GLY A C 1
ATOM 4521 O O . GLY A 1 580 ? 21.427 -6.415 -34.819 1.00 76.62 580 GLY A O 1
ATOM 4522 N N . VAL A 1 581 ? 21.728 -7.718 -33.014 1.00 74.50 581 VAL A N 1
ATOM 4523 C CA . VAL A 1 581 ? 20.301 -7.876 -32.661 1.00 74.50 581 VAL A CA 1
ATOM 4524 C C . VAL A 1 581 ? 20.000 -7.613 -31.197 1.00 74.50 581 VAL A C 1
ATOM 4526 O O . VAL A 1 581 ? 18.904 -7.152 -30.875 1.00 74.50 581 VAL A O 1
ATOM 4529 N N . THR A 1 582 ? 20.941 -7.909 -30.304 1.00 85.50 582 THR A N 1
ATOM 4530 C CA . THR A 1 582 ? 20.751 -7.741 -28.869 1.00 85.50 582 THR A CA 1
ATOM 4531 C C . THR A 1 582 ? 20.815 -6.256 -28.548 1.00 85.50 582 THR A C 1
ATOM 4533 O O . THR A 1 582 ? 21.891 -5.655 -28.543 1.00 85.50 582 THR A O 1
ATOM 4536 N N . ILE A 1 583 ? 19.645 -5.662 -28.307 1.00 89.94 583 ILE A N 1
ATOM 4537 C CA . ILE A 1 583 ? 19.506 -4.275 -27.860 1.00 89.94 583 ILE A CA 1
ATOM 4538 C C . ILE A 1 583 ? 20.275 -4.107 -26.548 1.00 89.94 583 ILE A C 1
ATOM 4540 O O . ILE A 1 583 ? 20.169 -4.939 -25.645 1.00 89.94 583 ILE A O 1
ATOM 4544 N N . ILE A 1 584 ? 21.043 -3.025 -26.443 1.00 97.00 584 ILE A N 1
ATOM 4545 C CA . ILE A 1 584 ? 21.657 -2.621 -25.181 1.00 97.00 584 ILE A CA 1
ATOM 4546 C C . ILE A 1 584 ? 20.654 -1.759 -24.426 1.00 97.00 584 ILE A C 1
ATOM 4548 O O . ILE A 1 584 ? 20.372 -0.638 -24.834 1.00 97.00 584 ILE A O 1
ATOM 4552 N N . ASP A 1 585 ? 20.131 -2.266 -23.317 1.00 97.19 585 ASP A N 1
ATOM 4553 C CA . ASP A 1 585 ? 19.246 -1.522 -22.411 1.00 97.19 585 ASP A CA 1
ATOM 4554 C C . ASP A 1 585 ? 19.911 -1.206 -21.059 1.00 97.19 585 ASP A C 1
ATOM 4556 O O . ASP A 1 585 ? 19.364 -0.460 -20.243 1.00 97.19 585 ASP A O 1
ATOM 4560 N N . THR A 1 586 ? 21.108 -1.751 -20.829 1.00 98.00 586 THR A N 1
ATOM 4561 C CA . THR A 1 586 ? 21.742 -1.793 -19.513 1.00 98.00 586 THR A CA 1
ATOM 4562 C C . THR A 1 586 ? 23.189 -1.296 -19.566 1.00 98.00 586 THR A C 1
ATOM 4564 O O . THR A 1 586 ? 24.031 -1.833 -20.285 1.00 98.00 586 THR A O 1
ATOM 4567 N N . VAL A 1 587 ? 23.531 -0.311 -18.734 1.00 97.56 587 VAL A N 1
ATOM 4568 C CA . VAL A 1 587 ? 24.927 0.001 -18.387 1.00 97.56 587 VAL A CA 1
ATOM 4569 C C . VAL A 1 587 ? 25.330 -0.928 -17.248 1.00 97.56 587 VAL A C 1
ATOM 4571 O O . VAL A 1 587 ? 24.940 -0.726 -16.097 1.00 97.56 587 VAL A O 1
ATOM 4574 N N . GLY A 1 588 ? 26.067 -1.982 -17.586 1.00 93.94 588 GLY A N 1
ATOM 4575 C CA . GLY A 1 588 ? 26.340 -3.089 -16.677 1.00 93.94 588 GLY A CA 1
ATOM 4576 C C . GLY A 1 588 ? 27.523 -2.871 -15.736 1.00 93.94 588 GLY A C 1
ATOM 4577 O O . GLY A 1 588 ? 28.379 -2.001 -15.935 1.00 93.94 588 GLY A O 1
ATOM 4578 N N . VAL A 1 589 ? 27.601 -3.712 -14.706 1.00 88.88 589 VAL A N 1
ATOM 4579 C CA . VAL A 1 589 ? 28.695 -3.684 -13.730 1.00 88.88 589 VAL A CA 1
ATOM 4580 C C . VAL A 1 589 ? 30.029 -4.038 -14.381 1.00 88.88 589 VAL A C 1
ATOM 4582 O O . VAL A 1 589 ? 30.300 -5.181 -14.745 1.00 88.88 589 VAL A O 1
ATOM 4585 N N . ASN A 1 590 ? 30.951 -3.080 -14.384 1.00 84.81 590 ASN A N 1
ATOM 4586 C CA . ASN A 1 590 ? 32.357 -3.383 -14.603 1.00 84.81 590 ASN A CA 1
ATOM 4587 C C . ASN A 1 590 ? 33.040 -3.761 -13.281 1.00 84.81 590 ASN A C 1
ATOM 4589 O O . ASN A 1 590 ? 33.125 -2.932 -12.368 1.00 84.81 590 ASN A O 1
ATOM 4593 N N . HIS A 1 591 ? 33.575 -4.976 -13.188 1.00 80.38 591 HIS A N 1
ATOM 4594 C CA . HIS A 1 591 ? 34.330 -5.427 -12.015 1.00 80.38 591 HIS A CA 1
ATOM 4595 C C . HIS A 1 591 ? 35.807 -4.975 -12.000 1.00 80.38 591 HIS A C 1
ATOM 4597 O O . HIS A 1 591 ? 36.458 -5.113 -10.967 1.00 80.38 591 HIS A O 1
ATOM 4603 N N . ASP A 1 592 ? 36.321 -4.354 -13.072 1.00 76.25 592 ASP A N 1
ATOM 4604 C CA . ASP A 1 592 ? 37.598 -3.626 -13.074 1.00 76.25 592 ASP A CA 1
ATOM 4605 C C . ASP A 1 592 ? 37.371 -2.092 -13.038 1.00 76.25 592 ASP A C 1
ATOM 4607 O O . ASP A 1 592 ? 37.189 -1.427 -14.067 1.00 76.25 592 ASP A O 1
ATOM 4611 N N . PRO A 1 593 ? 37.397 -1.465 -11.845 1.00 65.69 593 PRO A N 1
ATOM 4612 C CA . PRO A 1 593 ? 37.295 -0.013 -11.703 1.00 65.69 593 PRO A CA 1
ATOM 4613 C C . PRO A 1 593 ? 38.550 0.759 -12.133 1.00 65.69 593 PRO A C 1
ATOM 4615 O O . PRO A 1 593 ? 38.545 1.984 -12.038 1.00 65.69 593 PRO A O 1
ATOM 4618 N N . THR A 1 594 ? 39.616 0.085 -12.575 1.00 69.00 594 THR A N 1
ATOM 4619 C CA . THR A 1 594 ? 40.931 0.689 -12.831 1.00 69.00 594 THR A CA 1
ATOM 4620 C C . THR A 1 594 ? 41.318 0.756 -14.308 1.00 69.00 594 THR A C 1
ATOM 4622 O O . THR A 1 594 ? 41.956 1.733 -14.700 1.00 69.00 594 THR A O 1
ATOM 4625 N N . THR A 1 595 ? 40.922 -0.220 -15.137 1.00 77.44 595 THR A N 1
ATOM 4626 C CA . THR A 1 595 ? 41.355 -0.297 -16.547 1.00 77.44 595 THR A CA 1
ATOM 4627 C C . THR A 1 595 ? 40.294 0.182 -17.538 1.00 77.44 595 THR A C 1
ATOM 4629 O O . THR A 1 595 ? 40.544 1.168 -18.232 1.00 77.44 595 THR A O 1
ATOM 4632 N N . THR A 1 596 ? 39.091 -0.412 -17.567 1.00 90.75 596 THR A N 1
ATOM 4633 C CA . THR A 1 596 ? 38.103 -0.269 -18.670 1.00 90.75 596 THR A CA 1
ATOM 4634 C C . THR A 1 596 ? 36.806 0.477 -18.321 1.00 90.75 596 THR A C 1
ATOM 4636 O O . THR A 1 596 ? 36.197 1.077 -19.202 1.00 90.75 596 THR A O 1
ATOM 4639 N N . SER A 1 597 ? 36.390 0.531 -17.048 1.00 93.50 597 SER A N 1
ATOM 4640 C CA . SER A 1 597 ? 35.081 1.111 -16.664 1.00 93.50 597 SER A CA 1
ATOM 4641 C C . SER A 1 597 ? 34.894 2.603 -17.004 1.00 93.50 597 SER A C 1
ATOM 4643 O O . SER A 1 597 ? 35.866 3.360 -17.018 1.00 93.50 597 SER A O 1
ATOM 4645 N N . PHE A 1 598 ? 33.648 3.056 -17.197 1.00 95.81 598 PHE A N 1
ATOM 4646 C CA . PHE A 1 598 ? 33.307 4.465 -17.486 1.00 95.81 598 PHE A CA 1
ATOM 4647 C C . PHE A 1 598 ? 33.643 5.456 -16.349 1.00 95.81 598 PHE A C 1
ATOM 4649 O O . PHE A 1 598 ? 33.657 6.673 -16.552 1.00 95.81 598 PHE A O 1
ATOM 4656 N N . ARG A 1 599 ? 33.947 4.953 -15.150 1.00 93.81 599 ARG A N 1
ATOM 4657 C CA . ARG A 1 599 ? 34.298 5.738 -13.958 1.00 93.81 599 ARG A CA 1
ATOM 4658 C C . ARG A 1 599 ? 35.612 6.505 -14.155 1.00 93.81 599 ARG A C 1
ATOM 4660 O O . ARG A 1 599 ? 36.563 5.984 -14.736 1.00 93.81 599 ARG A O 1
ATOM 4667 N N . LYS A 1 600 ? 35.688 7.721 -13.605 1.00 93.12 600 LYS A N 1
ATOM 4668 C CA . LYS A 1 600 ? 36.924 8.519 -13.434 1.00 93.12 600 LYS A CA 1
ATOM 4669 C C . LYS A 1 600 ? 37.719 8.801 -14.722 1.00 93.12 600 LYS A C 1
ATOM 4671 O O . LYS A 1 600 ? 38.942 8.922 -14.691 1.00 93.12 600 LYS A O 1
ATOM 4676 N N . ARG A 1 601 ? 37.031 8.969 -15.859 1.00 94.62 601 ARG A N 1
ATOM 4677 C CA . ARG A 1 601 ? 37.623 9.372 -17.158 1.00 94.62 601 ARG A CA 1
ATOM 4678 C C . ARG A 1 601 ? 37.536 10.873 -17.437 1.00 94.62 601 ARG A C 1
ATOM 4680 O O . ARG A 1 601 ? 38.168 11.367 -18.374 1.00 94.62 601 ARG A O 1
ATOM 4687 N N . GLY A 1 602 ? 36.773 11.603 -16.628 1.00 95.69 602 GLY A N 1
ATOM 4688 C CA . GLY A 1 602 ? 36.488 13.021 -16.833 1.00 95.69 602 GLY A CA 1
ATOM 4689 C C . GLY A 1 602 ? 35.484 13.274 -17.958 1.00 95.69 602 GLY A C 1
ATOM 4690 O O . GLY A 1 602 ? 35.602 14.297 -18.625 1.00 95.69 602 GLY A O 1
ATOM 4691 N N . LEU A 1 603 ? 34.541 12.346 -18.181 1.00 97.94 603 LEU A N 1
ATOM 4692 C CA . LEU A 1 603 ? 33.372 12.567 -19.045 1.00 97.94 603 LEU A CA 1
ATOM 4693 C C . LEU A 1 603 ? 32.625 13.839 -18.614 1.00 97.94 603 LEU A C 1
ATOM 4695 O O . LEU A 1 603 ? 32.576 14.122 -17.416 1.00 97.94 603 LEU A O 1
ATOM 4699 N N . VAL A 1 604 ? 32.057 14.583 -19.565 1.00 98.00 604 VAL A N 1
ATOM 4700 C CA . VAL A 1 604 ? 31.321 15.844 -19.317 1.00 98.00 604 VAL A CA 1
ATOM 4701 C C . VAL A 1 604 ? 29.827 15.735 -19.618 1.00 98.00 604 VAL A C 1
ATOM 4703 O O . VAL A 1 604 ? 29.032 16.439 -19.002 1.00 98.00 604 VAL A O 1
ATOM 4706 N N . SER A 1 605 ? 29.438 14.802 -20.481 1.00 97.56 605 SER A N 1
ATOM 4707 C CA . SER A 1 605 ? 28.047 14.438 -20.744 1.00 97.56 605 SER A CA 1
ATOM 4708 C C . SER A 1 605 ? 27.948 12.941 -21.030 1.00 97.56 605 SER A C 1
ATOM 4710 O O . SER A 1 605 ? 28.938 12.303 -21.413 1.00 97.56 605 SER A O 1
ATOM 4712 N N . VAL A 1 606 ? 26.762 12.372 -20.821 1.00 97.50 606 VAL A N 1
ATOM 4713 C CA . VAL A 1 606 ? 26.416 11.027 -21.294 1.00 97.50 606 VAL A CA 1
ATOM 4714 C C . VAL A 1 606 ? 25.017 11.024 -21.899 1.00 97.50 606 VAL A C 1
ATOM 4716 O O . VAL A 1 606 ? 24.080 11.607 -21.361 1.00 97.50 606 VAL A O 1
ATOM 4719 N N . SER A 1 607 ? 24.912 10.354 -23.033 1.00 96.69 607 SER A N 1
ATOM 4720 C CA . SER A 1 607 ? 23.703 10.093 -23.807 1.00 96.69 607 SER A CA 1
ATOM 4721 C C . SER A 1 607 ? 23.752 8.650 -24.302 1.00 96.69 607 SER A C 1
ATOM 4723 O O . SER A 1 607 ? 24.809 8.018 -24.225 1.00 96.69 607 SER A O 1
ATOM 4725 N N . ASP A 1 608 ? 22.654 8.122 -24.821 1.00 94.50 608 ASP A N 1
ATOM 4726 C CA . ASP A 1 608 ? 22.659 6.935 -25.673 1.00 94.50 608 ASP A CA 1
ATOM 4727 C C . ASP A 1 608 ? 22.299 7.303 -27.123 1.00 94.50 608 ASP A C 1
ATOM 4729 O O . ASP A 1 608 ? 22.103 8.473 -27.456 1.00 94.50 608 ASP A O 1
ATOM 4733 N N . PHE A 1 609 ? 22.346 6.319 -28.020 1.00 91.88 609 PHE A N 1
ATOM 4734 C CA . PHE A 1 609 ? 22.168 6.549 -29.455 1.00 91.88 609 PHE A CA 1
ATOM 4735 C C . PHE A 1 609 ? 20.696 6.564 -29.900 1.00 91.88 609 PHE A C 1
ATOM 4737 O O . PHE A 1 609 ? 20.384 7.149 -30.935 1.00 91.88 609 PHE A O 1
ATOM 4744 N N . ASN A 1 610 ? 19.805 5.887 -29.166 1.00 89.12 610 ASN A N 1
ATOM 4745 C CA . ASN A 1 610 ? 18.417 5.656 -29.578 1.00 89.12 610 ASN A CA 1
ATOM 4746 C C . ASN A 1 610 ? 17.461 5.542 -28.363 1.00 89.12 610 ASN A C 1
ATOM 4748 O O . ASN A 1 610 ? 16.546 4.717 -28.374 1.00 89.12 610 ASN A O 1
ATOM 4752 N N . ASP A 1 611 ? 17.698 6.316 -27.296 1.00 92.38 611 ASP A N 1
ATOM 4753 C CA . ASP A 1 611 ? 16.894 6.352 -26.060 1.00 92.38 611 ASP A CA 1
ATOM 4754 C C . ASP A 1 611 ? 16.626 4.946 -25.477 1.00 92.38 611 ASP A C 1
ATOM 4756 O O . ASP A 1 611 ? 15.530 4.617 -25.019 1.00 92.38 611 ASP A O 1
ATOM 4760 N N . ASN A 1 612 ? 17.622 4.068 -25.567 1.00 93.00 612 ASN A N 1
ATOM 4761 C CA . ASN A 1 612 ? 17.508 2.630 -25.338 1.00 93.00 612 ASN A CA 1
ATOM 4762 C C . ASN A 1 612 ? 17.870 2.196 -23.906 1.00 93.00 612 ASN A C 1
ATOM 4764 O O . ASN A 1 612 ? 17.440 1.126 -23.475 1.00 93.00 612 ASN A O 1
ATOM 4768 N N . ILE A 1 613 ? 18.627 3.001 -23.155 1.00 97.31 613 ILE A N 1
ATOM 4769 C CA . ILE A 1 613 ? 19.113 2.650 -21.816 1.00 97.31 613 ILE A CA 1
ATOM 4770 C C . ILE A 1 613 ? 18.018 2.838 -20.758 1.00 97.31 613 ILE A C 1
ATOM 4772 O O . ILE A 1 613 ? 17.598 3.953 -20.446 1.00 97.31 613 ILE A O 1
ATOM 4776 N N . LYS A 1 614 ? 17.622 1.719 -20.148 1.00 96.94 614 LYS A N 1
ATOM 4777 C CA . LYS A 1 614 ? 16.645 1.606 -19.056 1.00 96.94 614 LYS A CA 1
ATOM 4778 C C . LYS A 1 614 ? 17.294 1.440 -17.684 1.00 96.94 614 LYS A C 1
ATOM 4780 O O . LYS A 1 614 ? 16.717 1.861 -16.683 1.00 96.94 614 LYS A O 1
ATOM 4785 N N . VAL A 1 615 ? 18.474 0.823 -17.614 1.00 96.75 615 VAL A N 1
ATOM 4786 C CA . VAL A 1 615 ? 19.106 0.427 -16.346 1.00 96.75 615 VAL A CA 1
ATOM 4787 C C . VAL A 1 615 ? 20.566 0.870 -16.302 1.00 96.75 615 VAL A C 1
ATOM 4789 O O . VAL A 1 615 ? 21.323 0.651 -17.245 1.00 96.75 615 VAL A O 1
ATOM 4792 N N . ILE A 1 616 ? 20.998 1.426 -15.169 1.00 96.44 616 ILE A N 1
ATOM 4793 C CA . ILE A 1 616 ? 22.418 1.450 -14.790 1.00 96.44 616 ILE A CA 1
ATOM 4794 C C . ILE A 1 616 ? 22.570 0.553 -13.563 1.00 96.44 616 ILE A C 1
ATOM 4796 O O . ILE A 1 616 ? 21.978 0.827 -12.519 1.00 96.44 616 ILE A O 1
ATOM 4800 N N . GLU A 1 617 ? 23.345 -0.523 -13.686 1.00 95.12 617 GLU A N 1
ATOM 4801 C CA . GLU A 1 617 ? 23.545 -1.474 -12.591 1.00 95.12 617 GLU A CA 1
ATOM 4802 C C . GLU A 1 617 ? 24.442 -0.896 -11.491 1.00 95.12 617 GLU A C 1
ATOM 4804 O O . GLU A 1 617 ? 25.453 -0.248 -11.754 1.00 95.12 617 GLU A O 1
ATOM 4809 N N . GLY A 1 618 ? 24.113 -1.212 -10.243 1.00 91.69 618 GLY A N 1
ATOM 4810 C CA . GLY A 1 618 ? 24.894 -0.929 -9.042 1.00 91.69 618 GLY A CA 1
ATOM 4811 C C . GLY A 1 618 ? 24.175 -1.536 -7.837 1.00 91.69 618 GLY A C 1
ATOM 4812 O O . GLY A 1 618 ? 22.996 -1.865 -7.936 1.00 91.69 618 GLY A O 1
ATOM 4813 N N . SER A 1 619 ? 24.863 -1.730 -6.714 1.00 89.81 619 SER A N 1
ATOM 4814 C CA . SER A 1 619 ? 24.238 -2.249 -5.494 1.00 89.81 619 SER A CA 1
ATOM 4815 C C . SER A 1 619 ? 24.896 -1.729 -4.218 1.00 89.81 619 SER A C 1
ATOM 4817 O O . SER A 1 619 ? 26.115 -1.541 -4.129 1.00 89.81 619 SER A O 1
ATOM 4819 N N . TYR A 1 620 ? 24.075 -1.528 -3.188 1.00 85.44 620 TYR A N 1
ATOM 4820 C CA . TYR A 1 620 ? 24.514 -1.096 -1.863 1.00 85.44 620 TYR A CA 1
ATOM 4821 C C . TYR A 1 620 ? 24.303 -2.197 -0.819 1.00 85.44 620 TYR A C 1
ATOM 4823 O O . TYR A 1 620 ? 23.401 -2.137 0.013 1.00 85.44 620 TYR A O 1
ATOM 4831 N N . GLY A 1 621 ? 25.150 -3.227 -0.850 1.00 80.69 621 GLY A N 1
ATOM 4832 C CA . GLY A 1 621 ? 25.127 -4.254 0.189 1.00 80.69 621 GLY A CA 1
ATOM 4833 C C . GLY A 1 621 ? 25.587 -3.744 1.572 1.00 80.69 621 GLY A C 1
ATOM 4834 O O . GLY A 1 621 ? 26.283 -2.719 1.683 1.00 80.69 621 GLY A O 1
ATOM 4835 N N . PRO A 1 622 ? 25.202 -4.449 2.655 1.00 72.31 622 PRO A N 1
ATOM 4836 C CA . PRO A 1 622 ? 25.469 -4.021 4.026 1.00 72.31 622 PRO A CA 1
ATOM 4837 C C . PRO A 1 622 ? 26.973 -3.969 4.321 1.00 72.31 622 PRO A C 1
ATOM 4839 O O . PRO A 1 622 ? 27.446 -2.984 4.900 1.00 72.31 622 PRO A O 1
ATOM 4842 N N . TYR A 1 623 ? 27.744 -4.964 3.869 1.00 76.62 623 TYR A N 1
ATOM 4843 C CA . TYR A 1 623 ? 29.195 -4.984 4.019 1.00 76.62 623 TYR A CA 1
ATOM 4844 C C . TYR A 1 623 ? 29.885 -4.264 2.855 1.00 76.62 623 TYR A C 1
ATOM 4846 O O . TYR A 1 623 ? 29.424 -4.280 1.719 1.00 76.62 623 TYR A O 1
ATOM 4854 N N . LEU A 1 624 ? 31.047 -3.652 3.114 1.00 72.81 624 LEU A N 1
ATOM 4855 C CA . LEU A 1 624 ? 31.809 -2.915 2.091 1.00 72.81 624 LEU A CA 1
ATOM 4856 C C . LEU A 1 624 ? 32.282 -3.785 0.911 1.00 72.81 624 LEU A C 1
ATOM 4858 O O . LEU A 1 624 ? 32.588 -3.236 -0.143 1.00 72.81 624 LEU A O 1
ATOM 4862 N N . ALA A 1 625 ? 32.356 -5.108 1.086 1.00 72.12 625 ALA A N 1
ATOM 4863 C CA . ALA A 1 625 ? 32.693 -6.057 0.023 1.00 72.12 625 ALA A CA 1
ATOM 4864 C C . ALA A 1 625 ? 31.547 -6.254 -0.988 1.00 72.12 625 ALA A C 1
ATOM 4866 O O . ALA A 1 625 ? 31.805 -6.573 -2.145 1.00 72.12 625 ALA A O 1
ATOM 4867 N N . ASP A 1 626 ? 30.307 -6.005 -0.563 1.00 72.44 626 ASP A N 1
ATOM 4868 C CA . ASP A 1 626 ? 29.080 -6.263 -1.322 1.00 72.44 626 ASP A CA 1
ATOM 4869 C C . ASP A 1 626 ? 28.626 -5.029 -2.128 1.00 72.44 626 ASP A C 1
ATOM 4871 O O . ASP A 1 626 ? 27.567 -5.033 -2.753 1.00 72.44 626 ASP A O 1
ATOM 4875 N N . ARG A 1 627 ? 29.384 -3.925 -2.056 1.00 81.88 627 ARG A N 1
ATOM 4876 C CA . ARG A 1 627 ? 29.012 -2.629 -2.638 1.00 81.88 627 ARG A CA 1
ATOM 4877 C C . ARG A 1 627 ? 29.566 -2.482 -4.039 1.00 81.88 627 ARG A C 1
ATOM 4879 O O . ARG A 1 627 ? 30.731 -2.127 -4.240 1.00 81.88 627 ARG A O 1
ATOM 4886 N N . ILE A 1 628 ? 28.700 -2.728 -5.007 1.00 82.88 628 ILE A N 1
ATOM 4887 C CA . ILE A 1 628 ? 29.024 -2.676 -6.421 1.00 82.88 628 ILE A CA 1
ATOM 4888 C C . ILE A 1 628 ? 28.695 -1.277 -6.941 1.00 82.88 628 ILE A C 1
ATOM 4890 O O . ILE A 1 628 ? 27.549 -0.840 -6.921 1.00 82.88 628 ILE A O 1
ATOM 4894 N N . LYS A 1 629 ? 29.710 -0.543 -7.402 1.00 85.06 629 LYS A N 1
ATOM 4895 C CA . LYS A 1 629 ? 29.511 0.817 -7.919 1.00 85.06 629 LYS A CA 1
ATOM 4896 C C . LYS A 1 629 ? 29.024 0.803 -9.362 1.00 85.06 629 LYS A C 1
ATOM 4898 O O . LYS A 1 629 ? 29.659 0.152 -10.192 1.00 85.06 629 LYS A O 1
ATOM 4903 N N . GLY A 1 630 ? 28.023 1.618 -9.669 1.00 84.06 630 GLY A N 1
ATOM 4904 C CA . GLY A 1 630 ? 27.548 1.829 -11.030 1.00 84.06 630 GLY A CA 1
ATOM 4905 C C . GLY A 1 630 ? 28.484 2.624 -11.941 1.00 84.06 630 GLY A C 1
ATOM 4906 O O . GLY A 1 630 ? 29.651 2.890 -11.623 1.00 84.06 630 GLY A O 1
ATOM 4907 N N . GLY A 1 631 ? 27.959 2.948 -13.124 1.00 87.12 631 GLY A N 1
ATOM 4908 C CA . GLY A 1 631 ? 28.748 3.274 -14.314 1.00 87.12 631 GLY A CA 1
ATOM 4909 C C . GLY A 1 631 ? 29.660 4.499 -14.212 1.00 87.12 631 GLY A C 1
ATOM 4910 O O . GLY A 1 631 ? 30.827 4.416 -14.592 1.00 87.12 631 GLY A O 1
ATOM 4911 N N . PHE A 1 632 ? 29.174 5.637 -13.708 1.00 95.94 632 PHE A N 1
ATOM 4912 C CA . PHE A 1 632 ? 29.767 6.946 -14.022 1.00 95.94 632 PHE A CA 1
ATOM 4913 C C . PHE A 1 632 ? 30.433 7.680 -12.842 1.00 95.94 632 PHE A C 1
ATOM 4915 O O . PHE A 1 632 ? 30.714 8.875 -12.968 1.00 95.94 632 PHE A O 1
ATOM 4922 N N . GLU A 1 633 ? 30.765 6.985 -11.740 1.00 94.50 633 GLU A N 1
ATOM 4923 C CA . GLU A 1 633 ? 31.503 7.538 -10.580 1.00 94.50 633 GLU A CA 1
ATOM 4924 C C . GLU A 1 633 ? 32.670 8.461 -10.992 1.00 94.50 633 GLU A C 1
ATOM 4926 O O . GLU A 1 633 ? 33.554 8.063 -11.756 1.00 94.50 633 GLU A O 1
ATOM 4931 N N . GLY A 1 634 ? 32.760 9.642 -10.374 1.00 94.75 634 GLY A N 1
ATOM 4932 C CA . GLY A 1 634 ? 33.981 10.449 -10.314 1.00 94.75 634 GLY A CA 1
ATOM 4933 C C . GLY A 1 634 ? 34.391 11.091 -11.638 1.00 94.75 634 GLY A C 1
ATOM 4934 O O . GLY A 1 634 ? 35.584 11.298 -11.870 1.00 94.75 634 GLY A O 1
ATOM 4935 N N . ASN A 1 635 ? 33.433 11.343 -12.530 1.00 96.81 635 ASN A N 1
ATOM 4936 C CA . ASN A 1 635 ? 33.653 12.066 -13.776 1.00 96.81 635 ASN A CA 1
ATOM 4937 C C . ASN A 1 635 ? 33.429 13.584 -13.576 1.00 96.81 635 ASN A C 1
ATOM 4939 O O . ASN A 1 635 ? 33.513 14.113 -12.468 1.00 96.81 635 ASN A O 1
ATOM 4943 N N . ALA A 1 636 ? 33.238 14.324 -14.666 1.00 97.75 636 ALA A N 1
ATOM 4944 C CA . ALA A 1 636 ? 32.962 15.756 -14.664 1.00 97.75 636 ALA A CA 1
ATOM 4945 C C . ALA A 1 636 ? 31.568 16.058 -15.249 1.00 97.75 636 ALA A C 1
ATOM 4947 O O . ALA A 1 636 ? 31.360 17.163 -15.745 1.00 97.75 636 ALA A O 1
ATOM 4948 N N . ILE A 1 637 ? 30.649 15.082 -15.207 1.00 98.31 637 ILE A N 1
ATOM 4949 C CA . ILE A 1 637 ? 29.397 15.102 -15.971 1.00 98.31 637 ILE A CA 1
ATOM 4950 C C . ILE A 1 637 ? 28.491 16.227 -15.475 1.00 98.31 637 ILE A C 1
ATOM 4952 O O . ILE A 1 637 ? 28.166 16.271 -14.290 1.00 98.31 637 ILE A O 1
ATOM 4956 N N . THR A 1 638 ? 28.091 17.115 -16.383 1.00 97.19 638 THR A N 1
ATOM 4957 C CA . THR A 1 638 ? 27.132 18.207 -16.151 1.00 97.19 638 THR A CA 1
ATOM 4958 C C . THR A 1 638 ? 25.760 17.940 -16.766 1.00 97.19 638 THR A C 1
ATOM 4960 O O . THR A 1 638 ? 24.807 18.606 -16.378 1.00 97.19 638 THR A O 1
ATOM 4963 N N . GLU A 1 639 ? 25.662 16.984 -17.693 1.00 95.75 639 GLU A N 1
ATOM 4964 C CA . GLU A 1 639 ? 24.478 16.708 -18.515 1.00 95.75 639 GLU A CA 1
ATOM 4965 C C . GLU A 1 639 ? 24.295 15.194 -18.722 1.00 95.75 639 GLU A C 1
ATOM 4967 O O . GLU A 1 639 ? 25.264 14.474 -18.983 1.00 95.75 639 GLU A O 1
ATOM 4972 N N . VAL A 1 640 ? 23.057 14.710 -18.602 1.00 97.00 640 VAL A N 1
ATOM 4973 C CA . VAL A 1 640 ? 22.671 13.312 -18.845 1.00 97.00 640 VAL A CA 1
ATOM 4974 C C . VAL A 1 640 ? 21.403 13.311 -19.692 1.00 97.00 640 VAL A C 1
ATOM 4976 O O . VAL A 1 640 ? 20.383 13.816 -19.238 1.00 97.00 640 VAL A O 1
ATOM 4979 N N . ASN A 1 641 ? 21.456 12.722 -20.888 1.00 95.50 641 ASN A N 1
ATOM 4980 C CA . ASN A 1 641 ? 20.280 12.473 -21.723 1.00 95.50 641 ASN A CA 1
ATOM 4981 C C . ASN A 1 641 ? 20.023 10.965 -21.807 1.00 95.50 641 ASN A C 1
ATOM 4983 O O . ASN A 1 641 ? 20.525 10.298 -22.707 1.00 95.50 641 ASN A O 1
ATOM 4987 N N . LEU A 1 642 ? 19.287 10.434 -20.829 1.00 96.06 642 LEU A N 1
ATOM 4988 C CA . LEU A 1 642 ? 18.864 9.031 -20.753 1.00 96.06 642 LEU A CA 1
ATOM 4989 C C . LEU A 1 642 ? 17.376 9.004 -20.364 1.00 96.06 642 LEU A C 1
ATOM 4991 O O . LEU A 1 642 ? 17.012 8.596 -19.262 1.00 96.06 642 LEU A O 1
ATOM 4995 N N . ILE A 1 643 ? 16.511 9.531 -21.238 1.00 93.31 643 ILE A N 1
ATOM 4996 C CA . ILE A 1 643 ? 15.096 9.820 -20.922 1.00 93.31 643 ILE A CA 1
ATOM 4997 C C . ILE A 1 643 ? 14.267 8.576 -20.565 1.00 93.31 643 ILE A C 1
ATOM 4999 O O . ILE A 1 643 ? 13.245 8.688 -19.889 1.00 93.31 643 ILE A O 1
ATOM 5003 N N . ASN A 1 644 ? 14.716 7.395 -20.998 1.00 95.88 644 ASN A N 1
ATOM 5004 C CA . ASN A 1 644 ? 14.072 6.110 -20.734 1.00 95.88 644 ASN A CA 1
ATOM 5005 C C . ASN A 1 644 ? 14.685 5.339 -19.549 1.00 95.88 644 ASN A C 1
ATOM 5007 O O . ASN A 1 644 ? 14.328 4.181 -19.340 1.00 95.88 644 ASN A O 1
ATOM 5011 N N . LEU A 1 645 ? 15.551 5.972 -18.746 1.00 96.75 645 LEU A N 1
ATOM 5012 C CA . LEU A 1 645 ? 16.140 5.369 -17.550 1.00 96.75 645 LEU A CA 1
ATOM 5013 C C . LEU A 1 645 ? 15.064 5.095 -16.480 1.00 96.75 645 LEU A C 1
ATOM 5015 O O . LEU A 1 645 ? 14.534 6.016 -15.864 1.00 96.75 645 LEU A O 1
ATOM 5019 N N . GLU A 1 646 ? 14.782 3.817 -16.236 1.00 95.56 646 GLU A N 1
ATOM 5020 C CA . GLU A 1 646 ? 13.802 3.311 -15.266 1.00 95.56 646 GLU A CA 1
ATOM 5021 C C . GLU A 1 646 ? 14.436 3.019 -13.892 1.00 95.56 646 GLU A C 1
ATOM 5023 O O . GLU A 1 646 ? 13.769 3.156 -12.860 1.00 95.56 646 GLU A O 1
ATOM 5028 N N . HIS A 1 647 ? 15.731 2.664 -13.858 1.00 94.62 647 HIS A N 1
ATOM 5029 C CA . HIS A 1 647 ? 16.477 2.351 -12.632 1.00 94.62 647 HIS A CA 1
ATOM 5030 C C . HIS A 1 647 ? 17.921 2.888 -12.638 1.00 94.62 647 HIS A C 1
ATOM 5032 O O . HIS A 1 647 ? 18.707 2.598 -13.545 1.00 94.62 647 HIS A O 1
ATOM 5038 N N . ALA A 1 648 ? 18.302 3.587 -11.562 1.00 94.31 648 ALA A N 1
ATOM 5039 C CA . ALA A 1 648 ? 19.663 4.064 -11.318 1.00 94.31 648 ALA A CA 1
ATOM 5040 C C . ALA A 1 648 ? 20.250 3.417 -10.047 1.00 94.31 648 ALA A C 1
ATOM 5042 O O . ALA A 1 648 ? 19.965 3.855 -8.928 1.00 94.31 648 ALA A O 1
ATOM 5043 N N . GLY A 1 649 ? 21.074 2.379 -10.232 1.00 94.50 649 GLY A N 1
ATOM 5044 C CA . GLY A 1 649 ? 21.697 1.599 -9.158 1.00 94.50 649 GLY A CA 1
ATOM 5045 C C . GLY A 1 649 ? 22.835 2.325 -8.430 1.00 94.50 649 GLY A C 1
ATOM 5046 O O . GLY A 1 649 ? 23.323 3.368 -8.883 1.00 94.50 649 GLY A O 1
ATOM 5047 N N . ALA A 1 650 ? 23.279 1.775 -7.293 1.00 94.81 650 ALA A N 1
ATOM 5048 C CA . ALA A 1 650 ? 24.148 2.485 -6.353 1.00 94.81 650 ALA A CA 1
ATOM 5049 C C . ALA A 1 650 ? 25.395 3.125 -6.983 1.00 94.81 650 ALA A C 1
ATOM 5051 O O . ALA A 1 650 ? 26.095 2.533 -7.807 1.00 94.81 650 ALA A O 1
ATOM 5052 N N . TYR A 1 651 ? 25.740 4.322 -6.504 1.00 93.69 651 TYR A N 1
ATOM 5053 C CA . TYR A 1 651 ? 26.891 5.122 -6.952 1.00 93.69 651 TYR A CA 1
ATOM 5054 C C . TYR A 1 651 ? 26.890 5.563 -8.433 1.00 93.69 651 TYR A C 1
ATOM 5056 O O . TYR A 1 651 ? 27.895 6.136 -8.864 1.00 93.69 651 TYR A O 1
ATOM 5064 N N . SER A 1 652 ? 25.826 5.337 -9.220 1.00 95.25 652 SER A N 1
ATOM 5065 C CA . SER A 1 652 ? 25.862 5.519 -10.687 1.00 95.25 652 SER A CA 1
ATOM 5066 C C . SER A 1 652 ? 26.362 6.885 -11.163 1.00 95.25 652 SER A C 1
ATOM 5068 O O . SER A 1 652 ? 27.133 6.927 -12.119 1.00 95.25 652 SER A O 1
ATOM 5070 N N . PHE A 1 653 ? 26.018 7.978 -10.475 1.00 97.00 653 PHE A N 1
ATOM 5071 C CA . PHE A 1 653 ? 26.481 9.339 -10.778 1.00 97.00 653 PHE A CA 1
ATOM 5072 C C . PHE A 1 653 ? 27.300 9.972 -9.632 1.00 97.00 653 PHE A C 1
ATOM 5074 O O . PHE A 1 653 ? 27.520 11.186 -9.632 1.00 97.00 653 PHE A O 1
ATOM 5081 N N . TYR A 1 654 ? 27.806 9.176 -8.682 1.00 96.12 654 TYR A N 1
ATOM 5082 C CA . TYR A 1 654 ? 28.559 9.645 -7.507 1.00 96.12 654 TYR A CA 1
ATOM 5083 C C . TYR A 1 654 ? 29.745 10.547 -7.891 1.00 96.12 654 TYR A C 1
ATOM 5085 O O . TYR A 1 654 ? 30.534 10.180 -8.759 1.00 96.12 654 TYR A O 1
ATOM 5093 N N . GLN A 1 655 ? 29.914 11.697 -7.222 1.00 95.94 655 GLN A N 1
ATOM 5094 C CA . GLN A 1 655 ? 31.002 12.662 -7.480 1.00 95.94 655 GLN A CA 1
ATOM 5095 C C . GLN A 1 655 ? 31.083 13.143 -8.944 1.00 95.94 655 GLN A C 1
ATOM 5097 O O . GLN A 1 655 ? 32.141 13.072 -9.571 1.00 95.94 655 GLN A O 1
ATOM 5102 N N . ASN A 1 656 ? 29.973 13.647 -9.485 1.00 97.75 656 ASN A N 1
ATOM 5103 C CA . ASN A 1 656 ? 29.931 14.339 -10.779 1.00 97.75 656 ASN A CA 1
ATOM 5104 C C . ASN A 1 656 ? 29.675 15.851 -10.601 1.00 97.75 656 ASN A C 1
ATOM 5106 O O . ASN A 1 656 ? 29.998 16.429 -9.560 1.00 97.75 656 ASN A O 1
ATOM 5110 N N . ARG A 1 657 ? 29.196 16.533 -11.647 1.00 97.50 657 ARG A N 1
ATOM 5111 C CA . ARG A 1 657 ? 28.988 17.989 -11.700 1.00 97.50 657 ARG A CA 1
ATOM 5112 C C . ARG A 1 657 ? 27.566 18.370 -12.130 1.00 97.50 657 ARG A C 1
ATOM 5114 O O . ARG A 1 657 ? 27.361 19.500 -12.569 1.00 97.50 657 ARG A O 1
ATOM 5121 N N . LEU A 1 658 ? 26.602 17.459 -11.984 1.00 97.44 658 LEU A N 1
ATOM 5122 C CA . LEU A 1 658 ? 25.200 17.695 -12.331 1.00 97.44 658 LEU A CA 1
ATOM 5123 C C . LEU A 1 658 ? 24.664 18.885 -11.528 1.00 97.44 658 LEU A C 1
ATOM 5125 O O . LEU A 1 658 ? 24.786 18.911 -10.305 1.00 97.44 658 LEU A O 1
ATOM 5129 N N . THR A 1 659 ? 24.108 19.874 -12.224 1.00 95.31 659 THR A N 1
ATOM 5130 C CA . THR A 1 659 ? 23.463 21.058 -11.617 1.00 95.31 659 THR A CA 1
ATOM 5131 C C . THR A 1 659 ? 21.939 20.964 -11.630 1.00 95.31 659 THR A C 1
ATOM 5133 O O . THR A 1 659 ? 21.268 21.619 -10.837 1.00 95.31 659 THR A O 1
ATOM 5136 N N . SER A 1 660 ? 21.417 20.098 -12.492 1.00 93.56 660 SER A N 1
ATOM 5137 C CA . SER A 1 660 ? 20.023 19.697 -12.646 1.00 93.56 660 SER A CA 1
ATOM 5138 C C . SER A 1 660 ? 19.990 18.214 -13.038 1.00 93.56 660 SER A C 1
ATOM 5140 O O . SER A 1 660 ? 21.032 17.624 -13.347 1.00 93.56 660 SER A O 1
ATOM 5142 N N . ILE A 1 661 ? 18.805 17.616 -12.987 1.00 94.31 661 ILE A N 1
ATOM 5143 C CA . ILE A 1 661 ? 18.507 16.248 -13.419 1.00 94.31 661 ILE A CA 1
ATOM 5144 C C . ILE A 1 661 ? 17.141 16.253 -14.109 1.00 94.31 661 ILE A C 1
ATOM 5146 O O . ILE A 1 661 ? 16.323 17.112 -13.807 1.00 94.31 661 ILE A O 1
ATOM 5150 N N . ASN A 1 662 ? 16.903 15.311 -15.017 1.00 94.75 662 ASN A N 1
ATOM 5151 C CA . ASN A 1 662 ? 15.599 15.085 -15.637 1.00 94.75 662 ASN A CA 1
ATOM 5152 C C . ASN A 1 662 ? 15.532 13.608 -16.045 1.00 94.75 662 ASN A C 1
ATOM 5154 O O . ASN A 1 662 ? 16.263 13.183 -16.941 1.00 94.75 662 ASN A O 1
ATOM 5158 N N . PHE A 1 663 ? 14.719 12.818 -15.345 1.00 96.44 663 PHE A N 1
ATOM 5159 C CA . PHE A 1 663 ? 14.569 11.385 -15.590 1.00 96.44 663 PHE A CA 1
ATOM 5160 C C . PHE A 1 663 ? 13.087 10.984 -15.474 1.00 96.44 663 PHE A C 1
ATOM 5162 O O . PHE A 1 663 ? 12.669 10.431 -14.452 1.00 96.44 663 PHE A O 1
ATOM 5169 N N . PRO A 1 664 ? 12.267 11.233 -16.512 1.00 95.62 664 PRO A N 1
ATOM 5170 C CA . PRO A 1 664 ? 10.808 11.170 -16.410 1.00 95.62 664 PRO A CA 1
ATOM 5171 C C . PRO A 1 664 ? 10.258 9.749 -16.208 1.00 95.62 664 PRO A C 1
ATOM 5173 O O . PRO A 1 664 ? 9.100 9.593 -15.827 1.00 95.62 664 PRO A O 1
ATOM 5176 N N . LYS A 1 665 ? 11.071 8.707 -16.442 1.00 96.50 665 LYS A N 1
ATOM 5177 C CA . LYS A 1 665 ? 10.703 7.293 -16.238 1.00 96.50 665 LYS A CA 1
ATOM 5178 C C . LYS A 1 665 ? 11.346 6.631 -15.015 1.00 96.50 665 LYS A C 1
ATOM 5180 O O . LYS A 1 665 ? 11.073 5.461 -14.754 1.00 96.50 665 LYS A O 1
ATOM 5185 N N . LEU A 1 666 ? 12.174 7.351 -14.258 1.00 96.69 666 LEU A N 1
ATOM 5186 C CA . LEU A 1 666 ? 12.944 6.783 -13.152 1.00 96.69 666 LEU A CA 1
ATOM 5187 C C . LEU A 1 666 ? 12.032 6.484 -11.960 1.00 96.69 666 LEU A C 1
ATOM 5189 O O . LEU A 1 666 ? 11.457 7.398 -11.376 1.00 96.69 666 LEU A O 1
ATOM 5193 N N . LYS A 1 667 ? 11.915 5.203 -11.590 1.00 92.56 667 LYS A N 1
ATOM 5194 C CA . LYS A 1 667 ? 11.064 4.754 -10.470 1.00 92.56 667 LYS A CA 1
ATOM 5195 C C . LYS A 1 667 ? 11.821 4.630 -9.147 1.00 92.56 667 LYS A C 1
ATOM 5197 O O . LYS A 1 667 ? 11.261 4.857 -8.075 1.00 92.56 667 LYS A O 1
ATOM 5202 N N . TYR A 1 668 ? 13.108 4.285 -9.223 1.00 89.56 668 TYR A N 1
ATOM 5203 C CA . TYR A 1 668 ? 13.944 3.984 -8.060 1.00 89.56 668 TYR A CA 1
ATOM 5204 C C . TYR A 1 668 ? 15.327 4.620 -8.182 1.00 89.56 668 TYR A C 1
ATOM 5206 O O . TYR A 1 668 ? 16.031 4.419 -9.175 1.00 89.56 668 TYR A O 1
ATOM 5214 N N . ILE A 1 669 ? 15.737 5.329 -7.130 1.00 94.81 669 ILE A N 1
ATOM 5215 C CA . ILE A 1 669 ? 17.088 5.875 -6.982 1.00 94.81 669 ILE A CA 1
ATOM 5216 C C . ILE A 1 669 ? 17.778 5.093 -5.868 1.00 94.81 669 ILE A C 1
ATOM 5218 O O . ILE A 1 669 ? 17.399 5.223 -4.708 1.00 94.81 669 ILE A O 1
ATOM 5222 N N . ASP A 1 670 ? 18.792 4.290 -6.186 1.00 95.00 670 ASP A N 1
ATOM 5223 C CA . ASP A 1 670 ? 19.529 3.531 -5.170 1.00 95.00 670 ASP A CA 1
ATOM 5224 C C . ASP A 1 670 ? 20.528 4.434 -4.407 1.00 95.00 670 ASP A C 1
ATOM 5226 O O . ASP A 1 670 ? 20.716 5.627 -4.672 1.00 95.00 670 ASP A O 1
ATOM 5230 N N . SER A 1 671 ? 21.172 3.863 -3.404 1.00 95.50 671 SER A N 1
ATOM 5231 C CA . SER A 1 671 ? 22.026 4.513 -2.429 1.00 95.50 671 SER A CA 1
ATOM 5232 C C . SER A 1 671 ? 23.284 5.129 -3.054 1.00 95.50 671 SER A C 1
ATOM 5234 O O . SER A 1 671 ? 23.961 4.554 -3.906 1.00 95.50 671 SER A O 1
ATOM 5236 N N . VAL A 1 672 ? 23.651 6.316 -2.573 1.00 96.06 672 VAL A N 1
ATOM 5237 C CA . VAL A 1 672 ? 24.814 7.107 -3.023 1.00 96.06 672 VAL A CA 1
ATOM 5238 C C . VAL A 1 672 ? 24.788 7.518 -4.515 1.00 96.06 672 VAL A C 1
ATOM 5240 O O . VAL A 1 672 ? 25.800 7.953 -5.063 1.00 96.06 672 VAL A O 1
ATOM 5243 N N . THR A 1 673 ? 23.649 7.389 -5.206 1.00 96.38 673 THR A N 1
ATOM 5244 C CA . THR A 1 673 ? 23.565 7.547 -6.672 1.00 96.38 673 THR A CA 1
ATOM 5245 C C . THR A 1 673 ? 23.950 8.936 -7.183 1.00 96.38 673 THR A C 1
ATOM 5247 O O . THR A 1 673 ? 24.758 9.019 -8.104 1.00 96.38 673 THR A O 1
ATOM 5250 N N . PHE A 1 674 ? 23.450 10.015 -6.576 1.00 97.25 674 PHE A N 1
ATOM 5251 C CA . PHE A 1 674 ? 23.719 11.407 -6.975 1.00 97.25 674 PHE A CA 1
ATOM 5252 C C . PHE A 1 674 ? 24.607 12.176 -5.978 1.00 97.25 674 PHE A C 1
ATOM 5254 O O . PHE A 1 674 ? 24.887 13.356 -6.184 1.00 97.25 674 PHE A O 1
ATOM 5261 N N . THR A 1 675 ? 25.110 11.524 -4.925 1.00 97.31 675 THR A N 1
ATOM 5262 C CA . THR A 1 675 ? 25.893 12.145 -3.845 1.00 97.31 675 THR A CA 1
ATOM 5263 C C . THR A 1 675 ? 27.045 13.008 -4.368 1.00 97.31 675 THR A C 1
ATOM 5265 O O . THR A 1 675 ? 27.833 12.582 -5.218 1.00 97.31 675 THR A O 1
ATOM 5268 N N . SER A 1 676 ? 27.196 14.203 -3.786 1.00 95.31 676 SER A N 1
ATOM 5269 C CA . SER A 1 676 ? 28.232 15.186 -4.147 1.00 95.31 676 SER A CA 1
ATOM 5270 C C . SER A 1 676 ? 28.159 15.734 -5.586 1.00 95.31 676 SER A C 1
ATOM 5272 O O . SER A 1 676 ? 29.185 16.154 -6.120 1.00 95.31 676 SER A O 1
ATOM 5274 N N . ASN A 1 677 ? 26.972 15.776 -6.203 1.00 97.75 677 ASN A N 1
ATOM 5275 C CA . ASN A 1 677 ? 26.700 16.594 -7.395 1.00 97.75 677 ASN A CA 1
ATOM 5276 C C . ASN A 1 677 ? 26.126 17.962 -6.992 1.00 97.75 677 ASN A C 1
ATOM 5278 O O . ASN A 1 677 ? 25.308 17.981 -6.092 1.00 97.75 677 ASN A O 1
ATOM 5282 N N . PRO A 1 678 ? 26.483 19.094 -7.623 1.00 96.75 678 PRO A N 1
ATOM 5283 C CA . PRO A 1 678 ? 25.991 20.435 -7.277 1.00 96.75 678 PRO A CA 1
ATOM 5284 C C . PRO A 1 678 ? 24.555 20.754 -7.773 1.00 96.75 678 PRO A C 1
ATOM 5286 O O . PRO A 1 678 ? 24.338 21.837 -8.320 1.00 96.75 678 PRO A O 1
ATOM 5289 N N . ILE A 1 679 ? 23.598 19.840 -7.583 1.00 97.19 679 ILE A N 1
ATOM 5290 C CA . ILE A 1 679 ? 22.186 19.965 -7.988 1.00 97.19 679 ILE A CA 1
ATOM 5291 C C . ILE A 1 679 ? 21.489 21.036 -7.138 1.00 97.19 679 ILE A C 1
ATOM 5293 O O . ILE A 1 679 ? 21.430 20.913 -5.918 1.00 97.19 679 ILE A O 1
ATOM 5297 N N . THR A 1 680 ? 20.942 22.089 -7.751 1.00 94.94 680 THR A N 1
ATOM 5298 C CA . THR A 1 680 ? 20.373 23.223 -6.989 1.00 94.94 680 THR A CA 1
ATOM 5299 C C . THR A 1 680 ? 18.923 23.033 -6.550 1.00 94.94 680 THR A C 1
ATOM 5301 O O . THR A 1 680 ? 18.503 23.644 -5.569 1.00 94.94 680 THR A O 1
ATOM 5304 N N . SER A 1 681 ? 18.156 22.210 -7.259 1.00 95.69 681 SER A N 1
ATOM 5305 C CA . SER A 1 681 ? 16.705 22.051 -7.095 1.00 95.69 681 SER A CA 1
ATOM 5306 C C . SER A 1 681 ? 16.245 20.740 -7.732 1.00 95.69 681 SER A C 1
ATOM 5308 O O . SER A 1 681 ? 16.896 20.267 -8.665 1.00 95.69 681 SER A O 1
ATOM 5310 N N . ILE A 1 682 ? 15.121 20.192 -7.266 1.00 97.06 682 ILE A N 1
ATOM 5311 C CA . ILE A 1 682 ? 14.375 19.126 -7.955 1.00 97.06 682 ILE A CA 1
ATOM 5312 C C . ILE A 1 682 ? 12.909 19.559 -8.025 1.00 97.06 682 ILE A C 1
ATOM 5314 O O . ILE A 1 682 ? 12.301 19.843 -6.991 1.00 97.06 682 ILE A O 1
ATOM 5318 N N . ASN A 1 683 ? 12.366 19.630 -9.236 1.00 96.19 683 ASN A N 1
ATOM 5319 C CA . ASN A 1 683 ? 10.982 19.984 -9.539 1.00 96.19 683 ASN A CA 1
ATOM 5320 C C . ASN A 1 683 ? 10.136 18.716 -9.760 1.00 96.19 683 ASN A C 1
ATOM 5322 O O . ASN A 1 683 ? 10.683 17.641 -10.004 1.00 96.19 683 ASN A O 1
ATOM 5326 N N . ALA A 1 684 ? 8.804 18.848 -9.748 1.00 94.94 684 ALA A N 1
ATOM 5327 C CA . ALA A 1 684 ? 7.891 17.716 -9.944 1.00 94.94 684 ALA A CA 1
ATOM 5328 C C . ALA A 1 684 ? 8.153 16.949 -11.258 1.00 94.94 684 ALA A C 1
ATOM 5330 O O . ALA A 1 684 ? 8.167 15.720 -11.257 1.00 94.94 684 ALA A O 1
ATOM 5331 N N . ASP A 1 685 ? 8.424 17.676 -12.347 1.00 95.75 685 ASP A N 1
ATOM 5332 C CA . ASP A 1 685 ? 8.667 17.110 -13.680 1.00 95.75 685 ASP A CA 1
ATOM 5333 C C . ASP A 1 685 ? 10.054 16.450 -13.825 1.00 95.75 685 ASP A C 1
ATOM 5335 O O . ASP A 1 685 ? 10.265 15.666 -14.749 1.00 95.75 685 ASP A O 1
ATOM 5339 N N . ASP A 1 686 ? 11.002 16.730 -12.918 1.00 95.88 686 ASP A N 1
ATOM 5340 C CA . ASP A 1 686 ? 12.373 16.205 -13.004 1.00 95.88 686 ASP A CA 1
ATOM 5341 C C . ASP A 1 686 ? 12.449 14.723 -12.584 1.00 95.88 686 ASP A C 1
ATOM 5343 O O . ASP A 1 686 ? 13.302 13.984 -13.085 1.00 95.88 686 ASP A O 1
ATOM 5347 N N . LEU A 1 687 ? 11.582 14.301 -11.647 1.00 96.38 687 LEU A N 1
ATOM 5348 C CA . LEU A 1 687 ? 11.511 12.953 -11.053 1.00 96.38 687 LEU A CA 1
ATOM 5349 C C . LEU A 1 687 ? 10.054 12.516 -10.721 1.00 96.38 687 LEU A C 1
ATOM 5351 O O . LEU A 1 687 ? 9.770 12.131 -9.581 1.00 96.38 687 LEU A O 1
ATOM 5355 N N . PRO A 1 688 ? 9.107 12.544 -11.679 1.00 96.25 688 PRO A N 1
ATOM 5356 C CA . PRO A 1 688 ? 7.674 12.399 -11.397 1.00 96.25 688 PRO A CA 1
ATOM 5357 C C . PRO A 1 688 ? 7.262 11.007 -10.893 1.00 96.25 688 PRO A C 1
ATOM 5359 O O . PRO A 1 688 ? 6.245 10.891 -10.215 1.00 96.25 688 PRO A O 1
ATOM 5362 N N . LEU A 1 689 ? 8.032 9.953 -11.192 1.00 97.12 689 LEU A N 1
ATOM 5363 C CA . LEU A 1 689 ? 7.700 8.557 -10.856 1.00 97.12 689 LEU A CA 1
ATOM 5364 C C . LEU A 1 689 ? 8.547 7.955 -9.718 1.00 97.12 689 LEU A C 1
ATOM 5366 O O . LEU A 1 689 ? 8.427 6.762 -9.444 1.00 97.12 689 LEU A O 1
ATOM 5370 N N . VAL A 1 690 ? 9.414 8.735 -9.056 1.00 97.62 690 VAL A N 1
ATOM 5371 C CA . VAL A 1 690 ? 10.316 8.192 -8.024 1.00 97.62 690 VAL A CA 1
ATOM 5372 C C . VAL A 1 690 ? 9.561 7.911 -6.728 1.00 97.62 690 VAL A C 1
ATOM 5374 O O . VAL A 1 690 ? 9.238 8.835 -5.986 1.00 97.62 690 VAL A O 1
ATOM 5377 N N . GLU A 1 691 ? 9.361 6.630 -6.411 1.00 96.12 691 GLU A N 1
ATOM 5378 C CA . GLU A 1 691 ? 8.694 6.210 -5.169 1.00 96.12 691 GLU A CA 1
ATOM 5379 C C . GLU A 1 691 ? 9.646 6.053 -3.980 1.00 96.12 691 GLU A C 1
ATOM 5381 O O . GLU A 1 691 ? 9.222 6.154 -2.826 1.00 96.12 691 GLU A O 1
ATOM 5386 N N . TYR A 1 692 ? 10.930 5.798 -4.246 1.00 96.19 692 TYR A N 1
ATOM 5387 C CA . TYR A 1 692 ? 11.939 5.552 -3.218 1.00 96.19 692 TYR A CA 1
ATOM 5388 C C . TYR A 1 692 ? 13.293 6.175 -3.562 1.00 96.19 692 TYR A C 1
ATOM 5390 O O . TYR A 1 692 ? 13.810 6.029 -4.676 1.00 96.19 692 TYR A O 1
ATOM 5398 N N . VAL A 1 693 ? 13.896 6.817 -2.558 1.00 97.56 693 VAL A N 1
ATOM 5399 C CA . VAL A 1 693 ? 15.232 7.422 -2.633 1.00 97.56 693 VAL A CA 1
ATOM 5400 C C . VAL A 1 693 ? 16.155 6.772 -1.605 1.00 97.56 693 VAL A C 1
ATOM 5402 O O . VAL A 1 693 ? 15.981 6.941 -0.400 1.00 97.56 693 VAL A O 1
ATOM 5405 N N . GLY A 1 694 ? 17.162 6.049 -2.089 1.00 96.44 694 GLY A N 1
ATOM 5406 C CA . GLY A 1 694 ? 18.078 5.227 -1.307 1.00 96.44 694 GLY A CA 1
ATOM 5407 C C . GLY A 1 694 ? 19.047 5.984 -0.399 1.00 96.44 694 GLY A C 1
ATOM 5408 O O . GLY A 1 694 ? 19.146 7.215 -0.377 1.00 96.44 694 GLY A O 1
ATOM 5409 N N . SER A 1 695 ? 19.812 5.216 0.377 1.00 96.19 695 SER A N 1
ATOM 5410 C CA . SER A 1 695 ? 20.632 5.761 1.460 1.00 96.19 695 SER A CA 1
ATOM 5411 C C . SER A 1 695 ? 21.712 6.715 0.940 1.00 96.19 695 SER A C 1
ATOM 5413 O O . SER A 1 695 ? 22.503 6.385 0.057 1.00 96.19 695 SER A O 1
ATOM 5415 N N . SER A 1 696 ? 21.765 7.922 1.504 1.00 97.06 696 SER A N 1
ATOM 5416 C CA . SER A 1 696 ? 22.652 9.020 1.095 1.00 97.06 696 SER A CA 1
ATOM 5417 C C . SER A 1 696 ? 22.517 9.482 -0.365 1.00 97.06 696 SER A C 1
ATOM 5419 O O . SER A 1 696 ? 23.376 10.239 -0.811 1.00 97.06 696 SER A O 1
ATOM 5421 N N . ALA A 1 697 ? 21.490 9.067 -1.122 1.00 97.38 697 ALA A N 1
ATOM 5422 C CA . ALA A 1 697 ? 21.427 9.236 -2.581 1.00 97.38 697 ALA A CA 1
ATOM 5423 C C . ALA A 1 697 ? 21.692 10.667 -3.088 1.00 97.38 697 ALA A C 1
ATOM 5425 O O . ALA A 1 697 ? 22.410 10.817 -4.069 1.00 97.38 697 ALA A O 1
ATOM 5426 N N . PHE A 1 698 ? 21.214 11.698 -2.388 1.00 98.00 698 PHE A N 1
ATOM 5427 C CA . PHE A 1 698 ? 21.438 13.123 -2.668 1.00 98.00 698 PHE A CA 1
ATOM 5428 C C . PHE A 1 698 ? 22.278 13.834 -1.587 1.00 98.00 698 PHE A C 1
ATOM 5430 O O . PHE A 1 698 ? 22.282 15.064 -1.496 1.00 98.00 698 PHE A O 1
ATOM 5437 N N . SER A 1 699 ? 23.035 13.093 -0.775 1.00 97.62 699 SER A N 1
ATOM 5438 C CA . SER A 1 699 ? 23.915 13.636 0.269 1.00 97.62 699 SER A CA 1
ATOM 5439 C C . SER A 1 699 ? 24.879 14.709 -0.267 1.00 97.62 699 SER A C 1
ATOM 5441 O O . SER A 1 699 ? 25.676 14.453 -1.176 1.00 97.62 699 SER A O 1
ATOM 5443 N N . GLY A 1 700 ? 24.865 15.894 0.350 1.00 94.19 700 GLY A N 1
ATOM 5444 C CA . GLY A 1 700 ? 25.801 16.988 0.068 1.00 94.19 700 GLY A CA 1
ATOM 5445 C C . GLY A 1 700 ? 25.671 17.608 -1.327 1.00 94.19 700 GLY A C 1
ATOM 5446 O O . GLY A 1 700 ? 26.682 18.031 -1.890 1.00 94.19 700 GLY A O 1
ATOM 5447 N N . SER A 1 701 ? 24.465 17.630 -1.901 1.00 90.81 701 SER A N 1
ATOM 5448 C CA . SER A 1 701 ? 24.234 17.995 -3.308 1.00 90.81 701 SER A CA 1
ATOM 5449 C C . SER A 1 701 ? 23.937 19.480 -3.582 1.00 90.81 701 SER A C 1
ATOM 5451 O O . SER A 1 701 ? 23.867 19.880 -4.731 1.00 90.81 701 SER A O 1
ATOM 5453 N N . LYS A 1 702 ? 23.850 20.339 -2.558 1.00 95.38 702 LYS A N 1
ATOM 5454 C CA . LYS A 1 702 ? 23.477 21.773 -2.662 1.00 95.38 702 LYS A CA 1
ATOM 5455 C C . LYS A 1 702 ? 22.010 22.074 -3.028 1.00 95.38 702 LYS A C 1
ATOM 5457 O O . LYS A 1 702 ? 21.714 23.219 -3.365 1.00 95.38 702 LYS A O 1
ATOM 5462 N N . ILE A 1 703 ? 21.106 21.109 -2.884 1.00 97.56 703 ILE A N 1
ATOM 5463 C CA . ILE A 1 703 ? 19.678 21.290 -3.183 1.00 97.56 703 ILE A CA 1
ATOM 5464 C C . ILE A 1 703 ? 19.053 22.312 -2.218 1.00 97.56 703 ILE A C 1
ATOM 5466 O O . ILE A 1 703 ? 19.225 22.186 -1.008 1.00 97.56 703 ILE A O 1
ATOM 5470 N N . VAL A 1 704 ? 18.338 23.310 -2.741 1.00 97.00 704 VAL A N 1
ATOM 5471 C CA . VAL A 1 704 ? 17.637 24.354 -1.962 1.00 97.00 704 VAL A CA 1
ATOM 5472 C C . VAL A 1 704 ? 16.135 24.064 -1.853 1.00 97.00 704 VAL A C 1
ATOM 5474 O O . VAL A 1 704 ? 15.549 24.267 -0.790 1.00 97.00 704 VAL A O 1
ATOM 5477 N N . SER A 1 705 ? 15.532 23.547 -2.925 1.00 95.50 705 SER A N 1
ATOM 5478 C CA . SER A 1 705 ? 14.112 23.191 -2.999 1.00 95.50 705 SER A CA 1
ATOM 5479 C C . SER A 1 705 ? 13.904 21.766 -3.522 1.00 95.50 705 SER A C 1
ATOM 5481 O O . SER A 1 705 ? 14.639 21.294 -4.397 1.00 95.50 705 SER A O 1
ATOM 5483 N N . LEU A 1 706 ? 12.894 21.084 -2.977 1.00 96.38 706 LEU A N 1
ATOM 5484 C CA . LEU A 1 706 ? 12.453 19.752 -3.396 1.00 96.38 706 LEU A CA 1
ATOM 5485 C C . LEU A 1 706 ? 10.946 19.729 -3.664 1.00 96.38 706 LEU A C 1
ATOM 5487 O O . LEU A 1 706 ? 10.151 20.101 -2.807 1.00 96.38 706 LEU A O 1
ATOM 5491 N N . ASN A 1 707 ? 10.546 19.199 -4.812 1.00 96.88 707 ASN A N 1
ATOM 5492 C CA . ASN A 1 707 ? 9.181 18.769 -5.081 1.00 96.88 707 ASN A CA 1
ATOM 5493 C C . ASN A 1 707 ? 9.250 17.353 -5.662 1.00 96.88 707 ASN A C 1
ATOM 5495 O O . ASN A 1 707 ? 9.818 17.156 -6.734 1.00 96.88 707 ASN A O 1
ATOM 5499 N N . MET A 1 708 ? 8.746 16.365 -4.919 1.00 97.06 708 MET A N 1
ATOM 5500 C CA . MET A 1 708 ? 8.786 14.953 -5.311 1.00 97.06 708 MET A CA 1
ATOM 5501 C C . MET A 1 708 ? 7.405 14.321 -5.076 1.00 97.06 708 MET A C 1
ATOM 5503 O O . MET A 1 708 ? 7.164 13.777 -3.996 1.00 97.06 708 MET A O 1
ATOM 5507 N N . PRO A 1 709 ? 6.479 14.410 -6.052 1.00 96.50 709 PRO A N 1
ATOM 5508 C CA . PRO A 1 709 ? 5.063 14.110 -5.832 1.00 96.50 709 PRO A CA 1
ATOM 5509 C C . PRO A 1 709 ? 4.804 12.646 -5.452 1.00 96.50 709 PRO A C 1
ATOM 5511 O O . PRO A 1 709 ? 4.007 12.379 -4.555 1.00 96.50 709 PRO A O 1
ATOM 5514 N N . SER A 1 710 ? 5.514 11.707 -6.080 1.00 97.56 710 SER A N 1
ATOM 5515 C CA . SER A 1 710 ? 5.291 10.260 -5.928 1.00 97.56 710 SER A CA 1
ATOM 5516 C C . SER A 1 710 ? 6.154 9.589 -4.852 1.00 97.56 710 SER A C 1
ATOM 5518 O O . SER A 1 710 ? 6.074 8.375 -4.683 1.00 97.56 710 SER A O 1
ATOM 5520 N N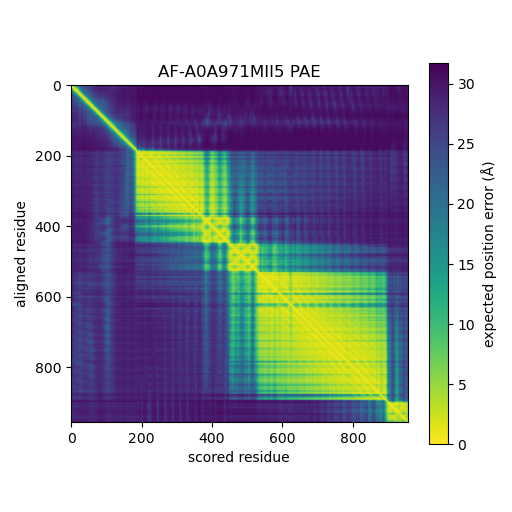 . LEU A 1 711 ? 6.986 10.344 -4.123 1.00 98.31 711 LEU A N 1
ATOM 5521 C CA . LEU A 1 711 ? 7.936 9.794 -3.149 1.00 98.31 711 LEU A CA 1
ATOM 5522 C C . LEU A 1 711 ? 7.211 9.248 -1.912 1.00 98.31 711 LEU A C 1
ATOM 5524 O O . LEU A 1 711 ? 6.588 10.021 -1.193 1.00 98.31 711 LEU A O 1
ATOM 5528 N N . LYS A 1 712 ? 7.343 7.943 -1.639 1.00 97.94 712 LYS A N 1
ATOM 5529 C CA . LYS A 1 712 ? 6.662 7.234 -0.537 1.00 97.94 712 LYS A CA 1
ATOM 5530 C C . LYS A 1 712 ? 7.572 6.956 0.663 1.00 97.94 712 LYS A C 1
ATOM 5532 O O . LYS A 1 712 ? 7.120 7.056 1.803 1.00 97.94 712 LYS A O 1
ATOM 5537 N N . GLU A 1 713 ? 8.849 6.632 0.428 1.00 98.06 713 GLU A N 1
ATOM 5538 C CA . GLU A 1 713 ? 9.828 6.350 1.492 1.00 98.06 713 GLU A CA 1
ATOM 5539 C C . GLU A 1 713 ? 11.253 6.841 1.155 1.00 98.06 713 GLU A C 1
ATOM 5541 O O . GLU A 1 713 ? 11.691 6.796 0.002 1.00 98.06 713 GLU A O 1
ATOM 5546 N N . THR A 1 714 ? 12.017 7.263 2.173 1.00 98.25 714 THR A N 1
ATOM 5547 C CA . THR A 1 714 ? 13.457 7.566 2.045 1.00 98.25 714 THR A CA 1
ATOM 5548 C C . THR A 1 714 ? 14.356 6.613 2.836 1.00 98.25 714 THR A C 1
ATOM 5550 O O . THR A 1 714 ? 14.090 6.254 3.981 1.00 98.25 714 THR A O 1
ATOM 5553 N N . GLY A 1 715 ? 15.494 6.250 2.242 1.00 97.06 715 GLY A N 1
ATOM 5554 C CA . GLY A 1 715 ? 16.598 5.551 2.893 1.00 97.06 715 GLY A CA 1
ATOM 5555 C C . GLY A 1 715 ? 17.458 6.463 3.778 1.00 97.06 715 GLY A C 1
ATOM 5556 O O . GLY A 1 715 ? 17.325 7.689 3.792 1.00 97.06 715 GLY A O 1
ATOM 5557 N N . SER A 1 716 ? 18.390 5.864 4.524 1.00 96.31 716 SER A N 1
ATOM 5558 C CA . SER A 1 716 ? 19.144 6.586 5.554 1.00 96.31 716 SER A CA 1
ATOM 5559 C C . SER A 1 716 ? 19.997 7.723 4.982 1.00 96.31 716 SER A C 1
ATOM 5561 O O . SER A 1 716 ? 20.784 7.529 4.055 1.00 96.31 716 SER A O 1
ATOM 5563 N N . ALA A 1 717 ? 19.876 8.912 5.571 1.00 97.69 717 ALA A N 1
ATOM 5564 C CA . ALA A 1 717 ? 20.622 10.114 5.210 1.00 97.69 717 ALA A CA 1
ATOM 5565 C C . ALA A 1 717 ? 20.445 10.580 3.747 1.00 97.69 717 ALA A C 1
ATOM 5567 O O . ALA A 1 717 ? 21.302 11.301 3.236 1.00 97.69 717 ALA A O 1
ATOM 5568 N N . ALA A 1 718 ? 19.359 10.185 3.064 1.00 98.19 718 ALA A N 1
ATOM 5569 C CA . ALA A 1 718 ? 19.147 10.421 1.630 1.00 98.19 718 ALA A CA 1
ATOM 5570 C C . ALA A 1 718 ? 19.441 11.861 1.156 1.00 98.19 718 ALA A C 1
ATOM 5572 O O . ALA A 1 718 ? 20.112 12.023 0.140 1.00 98.19 718 ALA A O 1
ATOM 5573 N N . PHE A 1 719 ? 19.040 12.889 1.910 1.00 98.38 719 PHE A N 1
ATOM 5574 C CA . PHE A 1 719 ? 19.214 14.313 1.583 1.00 98.38 719 PHE A CA 1
ATOM 5575 C C . PHE A 1 719 ? 20.124 15.067 2.579 1.00 98.38 719 PHE A C 1
ATOM 5577 O O . PHE A 1 719 ? 20.062 16.297 2.680 1.00 98.38 719 PHE A O 1
ATOM 5584 N N . ILE A 1 720 ? 20.994 14.364 3.314 1.00 97.94 720 ILE A N 1
ATOM 5585 C CA . ILE A 1 720 ? 21.833 14.954 4.371 1.00 97.94 720 ILE A CA 1
ATOM 5586 C C . ILE A 1 720 ? 22.759 16.066 3.844 1.00 97.94 720 ILE A C 1
ATOM 5588 O O . ILE A 1 720 ? 23.328 15.964 2.756 1.00 97.94 720 ILE A O 1
ATOM 5592 N N . SER A 1 721 ? 22.970 17.113 4.648 1.00 97.38 721 SER A N 1
ATOM 5593 C CA . SER A 1 721 ? 23.897 18.226 4.358 1.00 97.38 721 SER A CA 1
ATOM 5594 C C . SER A 1 721 ? 23.638 18.967 3.034 1.00 97.38 721 SER A C 1
ATOM 5596 O O . SER A 1 721 ? 24.580 19.407 2.368 1.00 97.38 721 SER A O 1
ATOM 5598 N N . ASN A 1 722 ? 22.372 19.121 2.647 1.00 97.94 722 ASN A N 1
ATOM 5599 C CA . ASN A 1 722 ? 21.961 20.096 1.637 1.00 97.94 722 ASN A CA 1
ATOM 5600 C C . ASN A 1 722 ? 21.543 21.425 2.321 1.00 97.94 722 ASN A C 1
ATOM 5602 O O . ASN A 1 722 ? 21.469 21.501 3.546 1.00 97.94 722 ASN A O 1
ATOM 5606 N N . PRO A 1 723 ? 21.333 22.515 1.570 1.00 97.12 723 PRO A N 1
ATOM 5607 C CA . PRO A 1 723 ? 20.709 23.744 2.055 1.00 97.12 723 PRO A CA 1
ATOM 5608 C C . PRO A 1 723 ? 19.173 23.762 1.883 1.00 97.12 723 PRO A C 1
ATOM 5610 O O . PRO A 1 723 ? 18.630 24.842 1.675 1.00 97.12 723 PRO A O 1
ATOM 5613 N N . ILE A 1 724 ? 18.473 22.617 1.965 1.00 97.75 724 ILE A N 1
ATOM 5614 C CA . ILE A 1 724 ? 17.027 22.547 1.670 1.00 97.75 724 ILE A CA 1
ATOM 5615 C C . ILE A 1 724 ? 16.241 23.383 2.681 1.00 97.75 724 ILE A C 1
ATOM 5617 O O . ILE A 1 724 ? 16.289 23.080 3.875 1.00 97.75 724 ILE A O 1
ATOM 5621 N N . SER A 1 725 ? 15.526 24.405 2.209 1.00 93.88 725 SER A N 1
ATOM 5622 C CA . SER A 1 725 ? 14.600 25.222 3.009 1.00 93.88 725 SER A CA 1
ATOM 5623 C C . SER A 1 725 ? 13.131 24.924 2.716 1.00 93.88 725 SER A C 1
ATOM 5625 O O . SER A 1 725 ? 12.302 25.092 3.602 1.00 93.88 725 SER A O 1
ATOM 5627 N N . GLU A 1 726 ? 12.821 24.466 1.501 1.00 88.75 726 GLU A N 1
ATOM 5628 C CA . GLU A 1 726 ? 11.460 24.232 1.007 1.00 88.75 726 GLU A CA 1
ATOM 5629 C C . GLU A 1 726 ? 11.344 22.807 0.446 1.00 88.75 726 GLU A C 1
ATOM 5631 O O . GLU A 1 726 ? 12.219 22.347 -0.296 1.00 88.75 726 GLU A O 1
ATOM 5636 N N . GLY A 1 727 ? 10.270 22.098 0.797 1.00 94.12 727 GLY A N 1
ATOM 5637 C CA . GLY A 1 727 ? 10.054 20.708 0.399 1.00 94.12 727 GLY A CA 1
ATOM 5638 C C . GLY A 1 727 ? 8.570 20.357 0.319 1.00 94.12 727 GLY A C 1
ATOM 5639 O O . GLY A 1 727 ? 7.839 20.638 1.261 1.00 94.12 727 GLY A O 1
ATOM 5640 N N . TYR A 1 728 ? 8.137 19.735 -0.777 1.00 96.44 728 TYR A N 1
ATOM 5641 C CA . TYR A 1 728 ? 6.762 19.270 -0.978 1.00 96.44 728 TYR A CA 1
ATOM 5642 C C . TYR A 1 728 ? 6.741 17.777 -1.321 1.00 96.44 728 TYR A C 1
ATOM 5644 O O . TYR A 1 728 ? 7.349 17.349 -2.311 1.00 96.44 728 TYR A O 1
ATOM 5652 N N . PHE A 1 729 ? 6.062 16.991 -0.481 1.00 97.56 729 PHE A N 1
ATOM 5653 C CA . PHE A 1 729 ? 6.115 15.528 -0.495 1.00 97.56 729 PHE A CA 1
ATOM 5654 C C . PHE A 1 729 ? 4.726 14.893 -0.251 1.00 97.56 729 PHE A C 1
ATOM 5656 O O . PHE A 1 729 ? 4.510 14.241 0.773 1.00 97.56 729 PHE A O 1
ATOM 5663 N N . PRO A 1 730 ? 3.756 15.067 -1.169 1.00 97.62 730 PRO A N 1
ATOM 5664 C CA . PRO A 1 730 ? 2.356 14.702 -0.936 1.00 97.62 730 PRO A CA 1
ATOM 5665 C C . PRO A 1 730 ? 2.085 13.199 -0.756 1.00 97.62 730 PRO A C 1
ATOM 5667 O O . PRO A 1 730 ? 1.031 12.853 -0.235 1.00 97.62 730 PRO A O 1
ATOM 5670 N N . SER A 1 731 ? 3.021 12.319 -1.136 1.00 98.19 731 SER A N 1
ATOM 5671 C CA . SER A 1 731 ? 2.911 10.857 -0.970 1.00 98.19 731 SER A CA 1
ATOM 5672 C C . SER A 1 731 ? 3.802 10.271 0.141 1.00 98.19 731 SER A C 1
ATOM 5674 O O . SER A 1 731 ? 3.855 9.050 0.293 1.00 98.19 731 SER A O 1
ATOM 5676 N N . LEU A 1 732 ? 4.545 11.098 0.891 1.00 98.56 732 LEU A N 1
ATOM 5677 C CA . LEU A 1 732 ? 5.653 10.638 1.741 1.00 98.56 732 LEU A CA 1
ATOM 5678 C C . LEU A 1 732 ? 5.187 10.155 3.117 1.00 98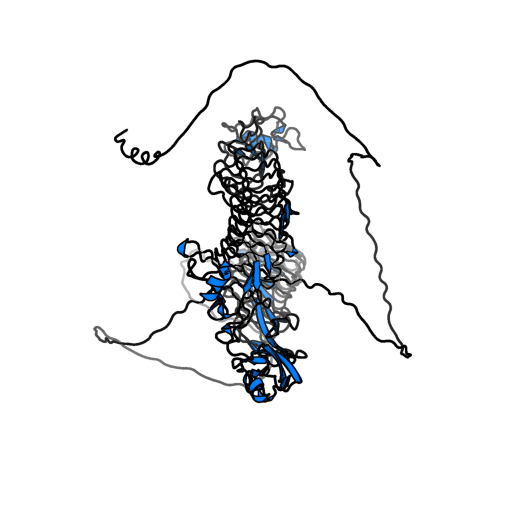.56 732 LEU A C 1
ATOM 5680 O O . LEU A 1 732 ? 5.040 10.941 4.049 1.00 98.56 732 LEU A O 1
ATOM 5684 N N . VAL A 1 733 ? 5.035 8.836 3.237 1.00 98.62 733 VAL A N 1
ATOM 5685 C CA . VAL A 1 733 ? 4.583 8.144 4.455 1.00 98.62 733 VAL A CA 1
ATOM 5686 C C . VAL A 1 733 ? 5.714 7.941 5.469 1.00 98.62 733 VAL A C 1
ATOM 5688 O O . VAL A 1 733 ? 5.485 8.004 6.680 1.00 98.62 733 VAL A O 1
ATOM 5691 N N . LYS A 1 734 ? 6.955 7.721 5.006 1.00 98.69 734 LYS A N 1
ATOM 5692 C CA . LYS A 1 734 ? 8.079 7.348 5.884 1.00 98.69 734 LYS A CA 1
ATOM 5693 C C . LYS A 1 734 ? 9.405 8.022 5.533 1.00 98.69 734 LYS A C 1
ATOM 5695 O O . LYS A 1 734 ? 9.944 7.862 4.440 1.00 98.69 734 LYS A O 1
ATOM 5700 N N . ILE A 1 735 ? 9.994 8.700 6.515 1.00 98.69 735 ILE A N 1
ATOM 5701 C CA . ILE A 1 735 ? 11.298 9.365 6.400 1.00 98.69 735 ILE A CA 1
ATOM 5702 C C . ILE A 1 735 ? 12.359 8.550 7.141 1.00 98.69 735 ILE A C 1
ATOM 5704 O O . ILE A 1 735 ? 12.317 8.442 8.362 1.00 98.69 735 ILE A O 1
ATOM 5708 N N . GLY A 1 736 ? 13.350 8.007 6.433 1.00 98.19 736 GLY A N 1
ATOM 5709 C CA . GLY A 1 736 ? 14.409 7.192 7.036 1.00 98.19 736 GLY A CA 1
ATOM 5710 C C . GLY A 1 736 ? 15.383 7.965 7.948 1.00 98.19 736 GLY A C 1
ATOM 5711 O O . GLY A 1 736 ? 15.493 9.197 7.858 1.00 98.19 736 GLY A O 1
ATOM 5712 N N . PRO A 1 737 ? 16.171 7.266 8.790 1.00 97.81 737 PRO A N 1
ATOM 5713 C CA . PRO A 1 737 ? 17.096 7.890 9.734 1.00 97.81 737 PRO A CA 1
ATOM 5714 C C . PRO A 1 737 ? 18.069 8.884 9.094 1.00 97.81 737 PRO A C 1
ATOM 5716 O O . PRO A 1 737 ? 18.730 8.569 8.105 1.00 97.81 737 PRO A O 1
ATOM 5719 N N . ASN A 1 738 ? 18.219 10.062 9.702 1.00 97.75 738 ASN A N 1
ATOM 5720 C CA . ASN A 1 738 ? 19.077 11.179 9.272 1.00 97.75 738 ASN A CA 1
ATOM 5721 C C . ASN A 1 738 ? 18.757 11.793 7.888 1.00 97.75 738 ASN A C 1
ATOM 5723 O O . ASN A 1 738 ? 19.551 12.602 7.408 1.00 97.75 738 ASN A O 1
ATOM 5727 N N . THR A 1 739 ? 17.631 11.444 7.240 1.00 98.06 739 THR A N 1
ATOM 5728 C CA . THR A 1 739 ? 17.294 11.839 5.849 1.00 98.06 739 THR A CA 1
ATOM 5729 C C . THR A 1 739 ? 17.563 13.307 5.526 1.00 98.06 739 THR A C 1
ATOM 5731 O O . THR A 1 739 ? 18.308 13.581 4.590 1.00 98.06 739 THR A O 1
ATOM 5734 N N . PHE A 1 740 ? 17.002 14.237 6.297 1.00 98.25 740 PHE A N 1
ATOM 5735 C CA . PHE A 1 740 ? 17.118 15.682 6.098 1.00 98.25 740 PHE A CA 1
ATOM 5736 C C . PHE A 1 740 ? 18.076 16.336 7.107 1.00 98.25 740 PHE A C 1
ATOM 5738 O O . PHE A 1 740 ? 18.041 17.552 7.300 1.00 98.25 740 PHE A O 1
ATOM 5745 N N . ALA A 1 741 ? 18.977 15.581 7.742 1.00 98.31 741 ALA A N 1
ATOM 5746 C CA . ALA A 1 741 ? 19.876 16.146 8.743 1.00 98.31 741 ALA A CA 1
ATOM 5747 C C . ALA A 1 741 ? 20.818 17.214 8.142 1.00 98.31 741 ALA A C 1
ATOM 5749 O O . ALA A 1 741 ? 21.319 17.088 7.024 1.00 98.31 741 ALA A O 1
ATOM 5750 N N . SER A 1 742 ? 21.104 18.263 8.915 1.00 97.94 742 SER A N 1
ATOM 5751 C CA . SER A 1 742 ? 21.936 19.419 8.533 1.00 97.94 742 SER A CA 1
ATOM 5752 C C . SER A 1 742 ? 21.399 20.268 7.363 1.00 97.94 742 SER A C 1
ATOM 5754 O O . SER A 1 742 ? 22.198 20.886 6.659 1.00 97.94 742 SER A O 1
ATOM 5756 N N . ASN A 1 743 ? 20.073 20.323 7.171 1.00 98.44 743 ASN A N 1
ATOM 5757 C CA . ASN A 1 743 ? 19.401 21.162 6.164 1.00 98.44 743 ASN A CA 1
ATOM 5758 C C . ASN A 1 743 ? 18.964 22.536 6.722 1.00 98.44 743 ASN A C 1
ATOM 5760 O O . ASN A 1 743 ? 19.587 23.045 7.660 1.00 98.44 743 ASN A O 1
ATOM 5764 N N . LYS A 1 744 ? 17.994 23.213 6.093 1.00 97.88 744 LYS A N 1
ATOM 5765 C CA . LYS A 1 744 ? 17.553 24.588 6.389 1.00 97.88 744 LYS A CA 1
ATOM 5766 C C . LYS A 1 744 ? 16.032 24.720 6.593 1.00 97.88 744 LYS A C 1
ATOM 5768 O O . LYS A 1 744 ? 15.565 25.852 6.655 1.00 97.88 744 LYS A O 1
ATOM 5773 N N . PHE A 1 745 ? 15.291 23.618 6.759 1.00 97.44 745 PHE A N 1
ATOM 5774 C CA . PHE A 1 745 ? 13.859 23.646 7.092 1.00 97.44 745 PHE A CA 1
ATOM 5775 C C . PHE A 1 745 ? 13.606 24.513 8.339 1.00 97.44 745 PHE A C 1
ATOM 5777 O O . PHE A 1 745 ? 14.302 24.351 9.346 1.00 97.44 745 PHE A O 1
ATOM 5784 N N . THR A 1 746 ? 12.634 25.425 8.268 1.00 96.12 746 THR A N 1
ATOM 5785 C CA . THR A 1 746 ? 12.251 26.368 9.344 1.00 96.12 746 THR A CA 1
ATOM 5786 C C . THR A 1 746 ? 10.994 25.955 10.108 1.00 96.12 746 THR A C 1
ATOM 5788 O O . THR A 1 746 ? 10.743 26.439 11.216 1.00 96.12 746 THR A O 1
ATOM 5791 N N . GLU A 1 747 ? 10.232 25.033 9.534 1.00 94.75 747 GLU A N 1
ATOM 5792 C CA . GLU A 1 747 ? 8.942 24.542 10.005 1.00 94.75 747 GLU A CA 1
ATOM 5793 C C . GLU A 1 747 ? 8.679 23.140 9.449 1.00 94.75 747 GLU A C 1
ATOM 5795 O O . GLU A 1 747 ? 9.359 22.694 8.522 1.00 94.75 747 GLU A O 1
ATOM 5800 N N . MET A 1 748 ? 7.713 22.446 10.045 1.00 96.00 748 MET A N 1
ATOM 5801 C CA . MET A 1 748 ? 7.220 21.146 9.598 1.00 96.00 748 MET A CA 1
ATOM 5802 C C . MET A 1 748 ? 5.704 21.255 9.469 1.00 96.00 748 MET A C 1
ATOM 5804 O O . MET A 1 748 ? 5.035 21.350 10.492 1.00 96.00 748 MET A O 1
ATOM 5808 N N . THR A 1 749 ? 5.177 21.277 8.244 1.00 96.12 749 THR A N 1
ATOM 5809 C CA . THR A 1 749 ? 3.757 21.566 7.987 1.00 96.12 749 THR A CA 1
ATOM 5810 C C . THR A 1 749 ? 3.056 20.430 7.250 1.00 96.12 749 THR A C 1
ATOM 5812 O O . THR A 1 749 ? 3.653 19.760 6.400 1.00 96.12 749 THR A O 1
ATOM 5815 N N . LYS A 1 750 ? 1.762 20.247 7.526 1.00 95.69 750 LYS A N 1
ATOM 5816 C CA . LYS A 1 750 ? 0.884 19.281 6.848 1.00 95.69 750 LYS A CA 1
ATOM 5817 C C . LYS A 1 750 ? 0.751 19.557 5.352 1.00 95.69 750 LYS A C 1
ATOM 5819 O O . LYS A 1 750 ? 0.558 18.635 4.577 1.00 95.69 750 LYS A O 1
ATOM 5824 N N . GLU A 1 751 ? 0.916 20.802 4.916 1.00 94.88 751 GLU A N 1
ATOM 5825 C CA . GLU A 1 751 ? 0.958 21.159 3.498 1.00 94.88 751 GLU A CA 1
ATOM 5826 C C . GLU A 1 7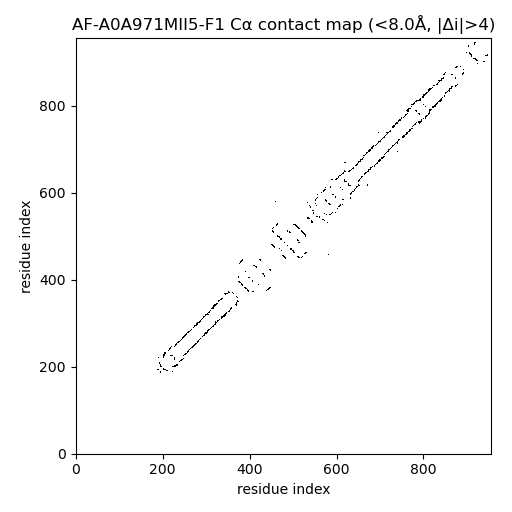51 ? 2.224 20.607 2.814 1.00 94.88 751 GLU A C 1
ATOM 5828 O O . GLU A 1 751 ? 2.181 20.250 1.640 1.00 94.88 751 GLU A O 1
ATOM 5833 N N . SER A 1 752 ? 3.336 20.487 3.549 1.00 95.94 752 SER A N 1
ATOM 5834 C CA . SER A 1 752 ? 4.599 19.904 3.065 1.00 95.94 752 SER A CA 1
ATOM 5835 C C . SER A 1 752 ? 4.620 18.371 3.163 1.00 95.94 752 SER A C 1
ATOM 5837 O O . SER A 1 752 ? 5.210 17.705 2.308 1.00 95.94 752 SER A O 1
ATOM 5839 N N . PHE A 1 753 ? 3.979 17.823 4.203 1.00 97.50 753 PHE A N 1
ATOM 5840 C CA . PHE A 1 753 ? 3.987 16.405 4.585 1.00 97.50 753 PHE A CA 1
ATOM 5841 C C . PHE A 1 753 ? 2.567 15.907 4.973 1.00 97.50 753 PHE A C 1
ATOM 5843 O O . PHE A 1 753 ? 2.332 15.584 6.138 1.00 97.50 753 PHE A O 1
ATOM 5850 N N . PRO A 1 754 ? 1.599 15.837 4.038 1.00 97.75 754 PRO A N 1
ATOM 5851 C CA . PRO A 1 754 ? 0.179 15.610 4.359 1.00 97.75 754 PRO A CA 1
ATOM 5852 C C . PRO A 1 754 ? -0.185 14.181 4.780 1.00 97.75 754 PRO A C 1
ATOM 5854 O O . PRO A 1 754 ? -1.303 13.959 5.237 1.00 97.75 754 PRO A O 1
ATOM 5857 N N . VAL A 1 755 ? 0.718 13.215 4.588 1.00 98.19 755 VAL A N 1
ATOM 5858 C CA . VAL A 1 755 ? 0.487 11.777 4.833 1.00 98.19 755 VAL A CA 1
ATOM 5859 C C . VAL A 1 755 ? 1.639 11.116 5.601 1.00 98.19 755 VAL A C 1
ATOM 5861 O O . VAL A 1 755 ? 1.812 9.902 5.538 1.00 98.19 755 VAL A O 1
ATOM 5864 N N . ILE A 1 756 ? 2.468 11.901 6.299 1.00 98.62 756 ILE A N 1
ATOM 5865 C CA . ILE A 1 756 ? 3.614 11.361 7.040 1.00 98.62 756 ILE A CA 1
ATOM 5866 C C . ILE A 1 756 ? 3.136 10.577 8.266 1.00 98.62 756 ILE A C 1
ATOM 5868 O O . ILE A 1 756 ? 2.414 11.116 9.100 1.00 98.62 756 ILE A O 1
ATOM 5872 N N . GLU A 1 757 ? 3.574 9.326 8.395 1.00 98.62 757 GLU A N 1
ATOM 5873 C CA . GLU A 1 757 ? 3.261 8.444 9.528 1.00 98.62 757 GLU A CA 1
ATOM 5874 C C . GLU A 1 757 ? 4.502 8.160 10.386 1.00 98.62 757 GLU A C 1
ATOM 5876 O O . GLU A 1 757 ? 4.392 8.047 11.608 1.00 98.62 757 GLU A O 1
ATOM 5881 N N . ILE A 1 758 ? 5.693 8.065 9.773 1.00 98.75 758 ILE A N 1
ATOM 5882 C CA . ILE A 1 758 ? 6.925 7.632 10.454 1.00 98.75 758 ILE A CA 1
ATOM 5883 C C . ILE A 1 758 ? 8.104 8.573 10.165 1.00 98.75 758 ILE A C 1
ATOM 5885 O O . ILE A 1 758 ? 8.510 8.755 9.013 1.00 98.75 758 ILE A O 1
ATOM 5889 N N . ILE A 1 759 ? 8.731 9.100 11.224 1.00 98.75 759 ILE A N 1
ATOM 5890 C CA . ILE A 1 759 ? 9.980 9.878 11.156 1.00 98.75 759 ILE A CA 1
ATOM 5891 C C . ILE A 1 759 ? 11.119 9.129 11.859 1.00 98.75 759 ILE A C 1
ATOM 5893 O O . ILE A 1 759 ? 11.089 8.882 13.063 1.00 98.75 759 ILE A O 1
ATOM 5897 N N . GLY A 1 760 ? 12.157 8.797 11.095 1.00 98.44 760 GLY A N 1
ATOM 5898 C CA . GLY A 1 760 ? 13.304 8.027 11.556 1.00 98.44 760 GLY A CA 1
ATOM 5899 C C . GLY A 1 760 ? 14.308 8.803 12.411 1.00 98.44 760 GLY A C 1
ATOM 5900 O O . GLY A 1 760 ? 14.367 10.038 12.412 1.00 98.44 760 GLY A O 1
ATOM 5901 N N . SER A 1 761 ? 15.165 8.066 13.116 1.00 97.00 761 SER A N 1
ATOM 5902 C CA . SER A 1 761 ? 16.097 8.654 14.087 1.00 97.00 761 SER A CA 1
ATOM 5903 C C . SER A 1 761 ? 17.039 9.691 13.454 1.00 97.00 761 SER A C 1
ATOM 5905 O O . SER A 1 761 ? 17.648 9.488 12.400 1.00 97.00 761 SER A O 1
ATOM 5907 N N . GLY A 1 762 ? 17.129 10.868 14.072 1.00 97.88 762 GLY A N 1
ATOM 5908 C CA . GLY A 1 762 ? 17.927 12.000 13.590 1.00 97.88 762 GLY A CA 1
ATOM 5909 C C . GLY A 1 762 ? 17.448 12.644 12.283 1.00 97.88 762 GLY A C 1
ATOM 5910 O O . GLY A 1 762 ? 18.175 13.479 11.747 1.00 97.88 762 GLY A O 1
ATOM 5911 N N . ALA A 1 763 ? 16.279 12.276 11.737 1.00 98.19 763 ALA A N 1
ATOM 5912 C CA . ALA A 1 763 ? 15.822 12.681 10.400 1.00 98.19 763 ALA A CA 1
ATOM 5913 C C . ALA A 1 763 ? 15.928 14.185 10.104 1.00 98.19 763 ALA A C 1
ATOM 5915 O O . ALA A 1 763 ? 16.374 14.541 9.018 1.00 98.19 763 ALA A O 1
ATOM 5916 N N . PHE A 1 764 ? 15.589 15.052 11.061 1.00 98.06 764 PHE A N 1
ATOM 5917 C CA . PHE A 1 764 ? 15.599 16.512 10.920 1.00 98.06 764 PHE A CA 1
ATOM 5918 C C . PHE A 1 764 ? 16.652 17.204 11.801 1.00 98.06 764 PHE A C 1
ATOM 5920 O O . PHE A 1 764 ? 16.644 18.428 11.958 1.00 98.06 764 PHE A O 1
ATOM 5927 N N . ARG A 1 765 ? 17.611 16.445 12.337 1.00 97.50 765 ARG A N 1
ATOM 5928 C CA . ARG A 1 765 ? 18.717 16.919 13.179 1.00 97.50 765 ARG A CA 1
ATOM 5929 C C . ARG A 1 765 ? 19.454 18.113 12.555 1.00 97.50 765 ARG A C 1
ATOM 5931 O O . ARG A 1 765 ? 19.920 18.030 11.422 1.00 97.50 765 ARG A O 1
ATOM 5938 N N . SER A 1 766 ? 19.664 19.180 13.326 1.00 97.56 766 SER A N 1
ATOM 5939 C CA . SER A 1 766 ? 20.422 20.383 12.928 1.00 97.56 766 SER A CA 1
ATOM 5940 C C . SER A 1 766 ? 19.856 21.133 11.707 1.00 97.56 766 SER A C 1
ATOM 5942 O O . SER A 1 766 ? 20.613 21.571 10.838 1.00 97.56 766 SER A O 1
ATOM 5944 N N . ASN A 1 767 ? 18.529 21.269 11.645 1.00 98.31 767 ASN A N 1
ATOM 5945 C CA . ASN A 1 767 ? 17.830 22.208 10.761 1.00 98.31 767 ASN A CA 1
ATOM 5946 C C . ASN A 1 767 ? 17.628 23.568 11.475 1.00 98.31 767 ASN A C 1
ATOM 5948 O O . ASN A 1 767 ? 18.413 23.928 12.355 1.00 98.31 767 ASN A O 1
ATOM 5952 N N . LEU A 1 768 ? 16.628 24.354 11.069 1.00 97.56 768 LEU A N 1
ATOM 5953 C CA . LEU A 1 768 ? 16.239 25.634 11.671 1.00 97.56 768 LEU A CA 1
ATOM 5954 C C . LEU A 1 768 ? 14.786 25.598 12.192 1.00 97.56 768 LEU A C 1
ATOM 5956 O O . LEU A 1 768 ? 14.162 26.648 12.325 1.00 97.56 768 LEU A O 1
ATOM 5960 N N . ILE A 1 769 ? 14.241 24.405 12.459 1.00 97.50 769 ILE A N 1
ATOM 5961 C CA . ILE A 1 769 ? 12.813 24.200 12.730 1.00 97.50 769 ILE A CA 1
ATOM 5962 C C . ILE A 1 769 ? 12.412 24.907 14.029 1.00 97.50 769 ILE A C 1
ATOM 5964 O O . ILE A 1 769 ? 13.063 24.738 15.063 1.00 97.50 769 ILE A O 1
ATOM 5968 N N . THR A 1 770 ? 11.334 25.687 13.959 1.00 96.31 770 THR A N 1
ATOM 5969 C CA . THR A 1 770 ? 10.756 26.445 15.083 1.00 96.31 770 THR A CA 1
ATOM 5970 C C . THR A 1 770 ? 9.393 25.916 15.531 1.00 96.31 770 THR A C 1
ATOM 5972 O O . THR A 1 770 ? 9.033 26.074 16.698 1.00 96.31 770 THR A O 1
ATOM 5975 N N . ASN A 1 771 ? 8.653 25.263 14.633 1.00 94.94 771 ASN A N 1
ATOM 5976 C CA . ASN A 1 771 ? 7.287 24.800 14.857 1.00 94.94 771 ASN A CA 1
ATOM 5977 C C . ASN A 1 771 ? 7.003 23.456 14.152 1.00 94.94 771 ASN A C 1
ATOM 5979 O O . ASN A 1 771 ? 7.737 23.077 13.234 1.00 94.94 771 ASN A O 1
ATOM 5983 N N . ILE A 1 772 ? 5.967 22.742 14.611 1.00 96.56 772 ILE A N 1
ATOM 5984 C CA . ILE A 1 772 ? 5.518 21.449 14.064 1.00 96.56 772 ILE A CA 1
ATOM 5985 C C . ILE A 1 772 ? 3.983 21.393 13.988 1.00 96.56 772 ILE A C 1
ATOM 5987 O O . ILE A 1 772 ? 3.311 21.601 14.999 1.00 96.56 772 ILE A O 1
ATOM 5991 N N . ASP A 1 773 ? 3.472 21.060 12.803 1.00 97.31 773 ASP A N 1
ATOM 5992 C CA . ASP A 1 773 ? 2.082 20.746 12.453 1.00 97.31 773 ASP A CA 1
ATOM 5993 C C . ASP A 1 773 ? 2.072 19.537 11.493 1.00 97.31 773 ASP A C 1
ATOM 5995 O O . ASP A 1 773 ? 2.116 19.689 10.274 1.00 97.31 773 ASP A O 1
ATOM 5999 N N . LEU A 1 774 ? 2.102 18.325 12.053 1.00 97.94 774 LEU A N 1
ATOM 6000 C CA . LEU A 1 774 ? 2.135 17.025 11.372 1.00 97.94 774 LEU A CA 1
ATOM 6001 C C . LEU A 1 774 ? 1.048 16.088 11.957 1.00 97.94 774 LEU A C 1
ATOM 6003 O O . LEU A 1 774 ? 1.372 15.084 12.598 1.00 97.94 774 LEU A O 1
ATOM 6007 N N . PRO A 1 775 ? -0.250 16.387 11.760 1.00 97.88 775 PRO A N 1
ATOM 6008 C CA . PRO A 1 775 ? -1.360 15.729 12.458 1.00 97.88 775 PRO A CA 1
ATOM 6009 C C . PRO A 1 775 ? -1.542 14.242 12.111 1.00 97.88 775 PRO A C 1
ATOM 6011 O O . PRO A 1 775 ? -2.260 13.542 12.820 1.00 97.88 775 PRO A O 1
ATOM 6014 N N . THR A 1 776 ? -0.912 13.750 11.038 1.00 98.31 776 THR A N 1
ATOM 6015 C CA . THR A 1 776 ? -0.924 12.334 10.631 1.00 98.31 776 THR A CA 1
ATOM 6016 C C . THR A 1 776 ? 0.179 11.493 11.274 1.00 98.31 776 THR A C 1
ATOM 6018 O O . THR A 1 776 ? 0.116 10.271 11.184 1.00 98.31 776 THR A O 1
ATOM 6021 N N . LEU A 1 777 ? 1.189 12.113 11.896 1.00 98.62 777 LEU A N 1
ATOM 6022 C CA . LEU A 1 777 ? 2.393 11.417 12.350 1.00 98.62 777 LEU A CA 1
ATOM 6023 C C . LEU A 1 777 ? 2.076 10.450 13.496 1.00 98.62 777 LEU A C 1
ATOM 6025 O O . LEU A 1 777 ? 1.579 10.884 14.526 1.00 98.62 777 LEU A O 1
ATOM 6029 N N . ILE A 1 778 ? 2.421 9.169 13.334 1.00 98.62 778 ILE A N 1
ATOM 6030 C CA . ILE A 1 778 ? 2.123 8.082 14.284 1.00 98.62 778 ILE A CA 1
ATOM 6031 C C . ILE A 1 778 ? 3.353 7.733 15.135 1.00 98.62 778 ILE A C 1
ATOM 6033 O O . ILE A 1 778 ? 3.240 7.501 16.339 1.00 98.62 778 ILE A O 1
ATOM 6037 N N . ARG A 1 779 ? 4.557 7.715 14.539 1.00 98.56 779 ARG A N 1
ATOM 6038 C CA . ARG A 1 779 ? 5.784 7.265 15.219 1.00 98.56 779 ARG A CA 1
ATOM 6039 C C . ARG A 1 779 ? 7.012 8.117 14.905 1.00 98.56 779 ARG A C 1
ATOM 6041 O O . ARG A 1 779 ? 7.324 8.392 13.746 1.00 98.56 779 ARG A O 1
ATOM 6048 N N . ILE A 1 780 ? 7.791 8.414 15.945 1.00 98.56 780 ILE A N 1
ATOM 6049 C CA . ILE A 1 780 ? 9.164 8.924 15.823 1.00 98.56 780 ILE A CA 1
ATOM 6050 C C . ILE A 1 780 ? 10.144 7.878 16.378 1.00 98.56 780 ILE A C 1
ATOM 6052 O O . ILE A 1 780 ? 9.997 7.435 17.514 1.00 98.56 780 ILE A O 1
ATOM 6056 N N . GLU A 1 781 ? 11.127 7.455 15.578 1.00 98.06 781 GLU A N 1
ATOM 6057 C CA . GLU A 1 781 ? 12.090 6.403 15.946 1.00 98.06 781 GLU A CA 1
ATOM 6058 C C . GLU A 1 781 ? 13.208 6.880 16.893 1.00 98.06 781 GLU A C 1
ATOM 6060 O O . GLU A 1 781 ? 13.664 8.025 16.849 1.00 98.06 781 GLU A O 1
ATOM 6065 N N . ASP A 1 782 ? 13.724 5.939 17.685 1.00 97.31 782 ASP A N 1
ATOM 6066 C CA . ASP A 1 782 ? 14.667 6.177 18.777 1.00 97.31 782 ASP A CA 1
ATOM 6067 C C . ASP A 1 782 ? 16.039 6.697 18.332 1.00 97.31 782 ASP A C 1
ATOM 6069 O O . ASP A 1 782 ? 16.783 6.058 17.579 1.00 97.31 782 ASP A O 1
ATOM 6073 N N . GLY A 1 783 ? 16.431 7.857 18.862 1.00 92.19 783 GLY A N 1
ATOM 6074 C CA . GLY A 1 783 ? 17.794 8.350 18.744 1.00 92.19 783 GLY A CA 1
ATOM 6075 C C . GLY A 1 783 ? 18.773 7.454 19.500 1.00 92.19 783 GLY A C 1
ATOM 6076 O O . GLY A 1 783 ? 18.688 7.319 20.714 1.00 92.19 783 GLY A O 1
ATOM 6077 N N . ALA A 1 784 ? 19.786 6.914 18.817 1.00 87.38 784 ALA A N 1
ATOM 6078 C CA . ALA A 1 784 ? 20.850 6.097 19.425 1.00 87.38 784 ALA A CA 1
ATOM 6079 C C . ALA A 1 784 ? 21.850 6.907 20.301 1.00 87.38 784 ALA A C 1
ATOM 6081 O O . ALA A 1 784 ? 23.067 6.751 20.184 1.00 87.38 784 ALA A O 1
ATOM 6082 N N . GLY A 1 785 ? 21.345 7.824 21.131 1.00 88.31 785 GLY A N 1
ATOM 6083 C CA . GLY A 1 785 ? 22.081 8.801 21.932 1.00 88.31 785 GLY A CA 1
ATOM 6084 C C . GLY A 1 785 ? 21.626 10.241 21.669 1.00 88.31 785 GLY A C 1
ATOM 6085 O O . GLY A 1 785 ? 21.085 10.558 20.609 1.00 88.31 785 GLY A O 1
ATOM 6086 N N . SER A 1 786 ? 21.917 11.147 22.607 1.00 87.94 786 SER A N 1
ATOM 6087 C CA . SER A 1 786 ? 21.445 12.545 22.604 1.00 87.94 786 SER A CA 1
ATOM 6088 C C . SER A 1 786 ? 21.917 13.423 21.437 1.00 87.94 786 SER A C 1
ATOM 6090 O O . SER A 1 786 ? 21.443 14.544 21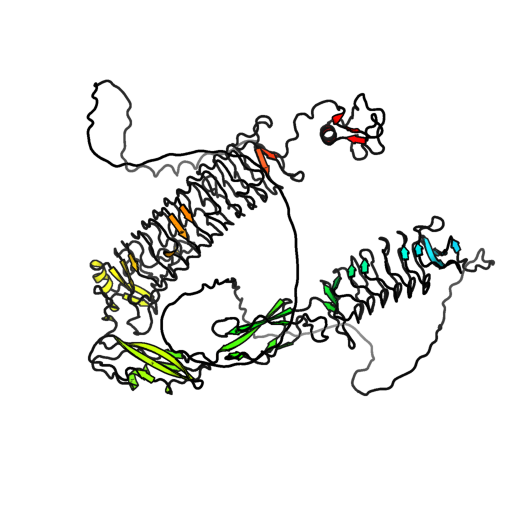.274 1.00 87.94 786 SER A O 1
ATOM 6092 N N . SER A 1 787 ? 22.826 12.933 20.592 1.00 90.00 787 SER A N 1
ATOM 6093 C CA . SER A 1 787 ? 23.171 13.582 19.325 1.00 90.00 787 SER A CA 1
ATOM 6094 C C . SER A 1 787 ? 22.239 13.214 18.167 1.00 90.00 787 SER A C 1
ATOM 6096 O O . SER A 1 787 ? 22.368 13.835 17.116 1.00 90.00 787 SER A O 1
ATOM 6098 N N . ASN A 1 788 ? 21.370 12.207 18.322 1.00 92.19 788 ASN A N 1
ATOM 6099 C CA . ASN A 1 788 ? 20.725 11.474 17.224 1.00 92.19 788 ASN A CA 1
ATOM 6100 C C . ASN A 1 788 ? 19.186 11.398 17.326 1.00 92.19 788 ASN A C 1
ATOM 6102 O O . ASN A 1 788 ? 18.579 10.704 16.518 1.00 92.19 788 ASN A O 1
ATOM 6106 N N . GLY A 1 789 ? 18.544 12.077 18.281 1.00 96.00 789 GLY A N 1
ATOM 6107 C CA . GLY A 1 789 ? 17.081 12.228 18.290 1.00 96.00 789 GLY A CA 1
ATOM 6108 C C . GLY A 1 789 ? 16.580 13.029 17.081 1.00 96.00 789 GLY A C 1
ATOM 6109 O O . GLY A 1 789 ? 17.321 13.850 16.529 1.00 96.00 789 GLY A O 1
ATOM 6110 N N . ALA A 1 790 ? 15.342 12.776 16.640 1.00 97.75 790 ALA A N 1
ATOM 6111 C CA . ALA A 1 790 ? 14.830 13.230 15.340 1.00 97.75 790 ALA A CA 1
ATOM 6112 C C . ALA A 1 790 ? 15.001 14.734 15.060 1.00 97.75 790 ALA A C 1
ATOM 6114 O O . ALA A 1 790 ? 15.391 15.086 13.945 1.00 97.75 790 ALA A O 1
ATOM 6115 N N . PHE A 1 791 ? 14.800 15.604 16.057 1.00 97.88 791 PHE A N 1
ATOM 6116 C CA . PHE A 1 791 ? 14.889 17.061 15.908 1.00 97.88 791 PHE A CA 1
ATOM 6117 C C . PHE A 1 791 ? 16.084 17.704 16.638 1.00 97.88 791 PHE A C 1
ATOM 6119 O O . PHE A 1 791 ? 16.137 18.929 16.759 1.00 97.88 791 PHE A O 1
ATOM 6126 N N . VAL A 1 792 ? 17.085 16.928 17.075 1.00 97.25 792 VAL A N 1
ATOM 6127 C CA . VAL A 1 792 ? 18.241 17.437 17.844 1.00 97.25 792 VAL A CA 1
ATOM 6128 C C . VAL A 1 792 ? 18.941 18.614 17.153 1.00 97.25 792 VAL A C 1
ATOM 6130 O O . VAL A 1 792 ? 19.445 18.498 16.032 1.00 97.25 792 VAL A O 1
ATOM 6133 N N . GLY A 1 793 ? 19.045 19.743 17.857 1.00 95.81 793 GLY A N 1
ATOM 6134 C CA . GLY A 1 793 ? 19.747 20.938 17.379 1.00 95.81 793 GLY A CA 1
ATOM 6135 C C . GLY A 1 793 ? 18.942 21.818 16.417 1.00 95.81 793 GLY A C 1
ATOM 6136 O O . GLY A 1 793 ? 19.550 22.564 15.653 1.00 95.81 793 GLY A O 1
ATOM 6137 N N . ASN A 1 794 ? 17.611 21.718 16.440 1.00 98.00 794 ASN A N 1
ATOM 6138 C CA . ASN A 1 794 ? 16.703 22.753 15.937 1.00 98.00 794 ASN A CA 1
ATOM 6139 C C . ASN A 1 794 ? 16.463 23.831 17.017 1.00 98.00 794 ASN A C 1
ATOM 6141 O O . ASN A 1 794 ? 17.221 23.905 17.990 1.00 98.00 794 ASN A O 1
ATOM 6145 N N . GLN A 1 795 ? 15.440 24.676 16.850 1.00 94.06 795 GLN A N 1
ATOM 6146 C CA . GLN A 1 795 ? 15.056 25.725 17.802 1.00 94.06 795 GLN A CA 1
ATOM 6147 C C . GLN A 1 795 ? 13.550 25.684 18.126 1.00 94.06 795 GLN A C 1
ATOM 6149 O O . GLN A 1 795 ? 12.946 26.736 18.324 1.00 94.06 795 GLN A O 1
ATOM 6154 N N . ILE A 1 796 ? 12.943 24.491 18.169 1.00 96.94 796 ILE A N 1
ATOM 6155 C CA . ILE A 1 796 ? 11.482 24.323 18.267 1.00 96.94 796 ILE A CA 1
ATOM 6156 C C . ILE A 1 796 ? 10.953 24.984 19.545 1.00 96.94 796 ILE A C 1
ATOM 6158 O O . ILE A 1 796 ? 11.402 24.638 20.634 1.00 96.94 796 ILE A O 1
ATOM 6162 N N . THR A 1 797 ? 10.004 25.915 19.418 1.00 93.44 797 THR A N 1
ATOM 6163 C CA . THR A 1 797 ? 9.339 26.601 20.544 1.00 93.44 797 THR A CA 1
ATOM 6164 C C . THR A 1 797 ? 7.916 26.109 20.783 1.00 93.44 797 THR A C 1
ATOM 6166 O O . THR A 1 797 ? 7.392 26.259 21.888 1.00 93.44 797 THR A O 1
ATOM 6169 N N . THR A 1 798 ? 7.266 25.578 19.744 1.00 88.62 798 THR A N 1
ATOM 6170 C CA . THR A 1 798 ? 5.808 25.408 19.696 1.00 88.62 798 THR A CA 1
ATOM 6171 C C . THR A 1 798 ? 5.432 24.169 18.890 1.00 88.62 798 THR A C 1
ATOM 6173 O O . THR A 1 798 ? 5.980 23.940 17.813 1.00 88.62 798 THR A O 1
ATOM 6176 N N . ILE A 1 799 ? 4.463 23.406 19.387 1.00 94.56 799 ILE A N 1
ATOM 6177 C CA . ILE A 1 799 ? 3.716 22.409 18.610 1.00 94.56 799 ILE A CA 1
ATOM 6178 C C . ILE A 1 799 ? 2.336 23.028 18.343 1.00 94.56 799 ILE A C 1
ATOM 6180 O O . ILE A 1 799 ? 1.781 23.675 19.235 1.00 94.56 799 ILE A O 1
ATOM 6184 N N . PHE A 1 800 ? 1.815 22.920 17.121 1.00 92.62 800 PHE A N 1
ATOM 6185 C CA . PHE A 1 800 ? 0.491 23.457 16.789 1.00 92.62 800 PHE A CA 1
ATOM 6186 C C . PHE A 1 800 ? -0.634 22.669 17.488 1.00 92.62 800 PHE A C 1
ATOM 6188 O O . PHE A 1 800 ? -0.445 21.488 17.789 1.00 92.62 800 PHE A O 1
ATOM 6195 N N . PRO A 1 801 ? -1.810 23.282 17.728 1.00 92.62 801 PRO A N 1
ATOM 6196 C CA . PRO A 1 801 ? -3.005 22.553 18.152 1.00 92.62 801 PRO A CA 1
ATOM 6197 C C . PRO A 1 801 ? -3.355 21.452 17.145 1.00 92.62 801 PRO A C 1
ATOM 6199 O O . PRO A 1 801 ? -3.309 21.694 15.938 1.00 92.62 801 PRO A O 1
ATOM 6202 N N . GLY A 1 802 ? -3.596 20.232 17.626 1.00 92.12 802 GLY A N 1
ATOM 6203 C CA . GLY A 1 802 ? -3.743 19.026 16.795 1.00 92.12 802 GLY A CA 1
ATOM 6204 C C . GLY A 1 802 ? -2.463 18.563 16.071 1.00 92.12 802 GLY A C 1
ATOM 6205 O O . GLY A 1 802 ? -2.447 17.513 15.429 1.00 92.12 802 GLY A O 1
ATOM 6206 N N . GLY A 1 803 ? -1.359 19.311 16.177 1.00 93.75 803 GLY A N 1
ATOM 6207 C CA . GLY A 1 803 ? -0.182 19.204 15.310 1.00 93.75 803 GLY A CA 1
ATOM 6208 C C . GLY A 1 803 ? 0.667 17.941 15.476 1.00 93.75 803 GLY A C 1
ATOM 6209 O O . GLY A 1 803 ? 1.576 17.730 14.681 1.00 93.75 803 GLY A O 1
ATOM 6210 N N . LEU A 1 804 ? 0.401 17.102 16.477 1.00 97.44 804 LEU A N 1
ATOM 6211 C CA . LEU A 1 804 ? 0.929 15.737 16.614 1.00 97.44 804 LEU A CA 1
ATOM 6212 C C . LEU A 1 804 ? -0.160 14.790 17.175 1.00 97.44 804 LEU A C 1
ATOM 6214 O O . LEU A 1 804 ? 0.150 13.812 17.850 1.00 97.44 804 LEU A O 1
ATOM 6218 N N . GLN A 1 805 ? -1.446 15.076 16.913 1.00 96.19 805 GLN A N 1
ATOM 6219 C CA . GLN A 1 805 ? -2.592 14.405 17.553 1.00 96.19 805 GLN A CA 1
ATOM 6220 C C . GLN A 1 805 ? -2.573 12.869 17.436 1.00 96.19 805 GLN A C 1
ATOM 6222 O O . GLN A 1 805 ? -2.918 12.185 18.398 1.00 96.19 805 GLN A O 1
ATOM 6227 N N . ASN A 1 806 ? -2.123 12.333 16.293 1.00 98.06 806 ASN A N 1
ATOM 6228 C CA . ASN A 1 806 ? -2.051 10.895 16.016 1.00 98.06 806 ASN A CA 1
ATOM 6229 C C . ASN A 1 806 ? -0.780 10.212 16.561 1.00 98.06 806 ASN A C 1
ATOM 6231 O O . ASN A 1 806 ? -0.638 9.004 16.389 1.00 98.06 806 ASN A O 1
ATOM 6235 N N . LEU A 1 807 ? 0.149 10.946 17.184 1.00 98.31 807 LEU A N 1
ATOM 6236 C CA . LEU A 1 807 ? 1.462 10.420 17.562 1.00 98.31 807 LEU A CA 1
ATOM 6237 C C . LEU A 1 807 ? 1.343 9.451 18.737 1.00 98.31 807 LEU A C 1
ATOM 6239 O O . LEU A 1 807 ? 1.259 9.888 19.875 1.00 98.31 807 LEU A O 1
ATOM 6243 N N . GLU A 1 808 ? 1.417 8.149 18.471 1.00 97.56 808 GLU A N 1
ATOM 6244 C CA . GLU A 1 808 ? 1.352 7.081 19.477 1.00 97.56 808 GLU A CA 1
ATOM 6245 C C . GLU A 1 808 ? 2.674 6.892 20.238 1.00 97.56 808 GLU A C 1
ATOM 6247 O O . GLU A 1 808 ? 2.658 6.523 21.416 1.00 97.56 808 GLU A O 1
ATOM 6252 N N . TYR A 1 809 ? 3.818 7.130 19.580 1.00 98.00 809 TYR A N 1
ATOM 6253 C CA . TYR A 1 809 ? 5.153 6.832 20.118 1.00 98.00 809 TYR A CA 1
ATOM 6254 C C . TYR A 1 809 ? 6.178 7.938 19.828 1.00 98.00 809 TYR A C 1
ATOM 6256 O O . TYR A 1 809 ? 6.512 8.221 18.670 1.00 98.00 809 TYR A O 1
ATOM 6264 N N . LEU A 1 810 ? 6.748 8.500 20.898 1.00 97.38 810 LEU A N 1
ATOM 6265 C CA . LEU A 1 810 ? 7.761 9.555 20.865 1.00 97.38 810 LEU A CA 1
ATOM 6266 C C . LEU A 1 810 ? 9.136 9.017 21.304 1.00 97.38 810 LEU A C 1
ATOM 6268 O O . LEU A 1 810 ? 9.448 9.005 22.494 1.00 97.38 810 LEU A O 1
ATOM 6272 N N . GLY A 1 811 ? 9.967 8.590 20.349 1.00 97.56 811 GLY A N 1
ATOM 6273 C CA . GLY A 1 811 ? 11.230 7.895 20.627 1.00 97.56 811 GLY A CA 1
ATOM 6274 C C . GLY A 1 811 ? 12.350 8.707 21.291 1.00 97.56 811 GLY A C 1
ATOM 6275 O O . GLY A 1 811 ? 12.303 9.939 21.407 1.00 97.56 811 GLY A O 1
ATOM 6276 N N . ASP A 1 812 ? 13.397 7.984 21.698 1.00 98.00 812 ASP A N 1
ATOM 6277 C CA . ASP A 1 812 ? 14.562 8.490 22.437 1.00 98.00 812 ASP A CA 1
ATOM 6278 C C . ASP A 1 812 ? 15.140 9.812 21.885 1.00 98.00 812 ASP A C 1
ATOM 6280 O O . ASP A 1 812 ? 15.444 9.962 20.696 1.00 98.00 812 ASP A O 1
ATOM 6284 N N . TYR A 1 813 ? 15.369 10.767 22.793 1.00 97.81 813 TYR A N 1
ATOM 6285 C CA . TYR A 1 813 ? 15.979 12.084 22.553 1.00 97.81 813 TYR A CA 1
ATOM 6286 C C . TYR A 1 813 ? 15.283 12.991 21.513 1.00 97.81 813 TYR A C 1
ATOM 6288 O O . TYR A 1 813 ? 15.890 13.973 21.080 1.00 97.81 813 TYR A O 1
ATOM 6296 N N . THR A 1 814 ? 14.045 12.703 21.091 1.00 97.25 814 THR A N 1
ATOM 6297 C CA . THR A 1 814 ? 13.383 13.378 19.952 1.00 97.25 814 THR A CA 1
ATOM 6298 C C . THR A 1 814 ? 13.465 14.913 19.964 1.00 97.25 814 THR A C 1
ATOM 6300 O O . THR A 1 814 ? 13.934 15.494 18.980 1.00 97.25 814 THR A O 1
ATOM 6303 N N . PHE A 1 815 ? 13.079 15.560 21.068 1.00 97.06 815 PHE A N 1
ATOM 6304 C CA . PHE A 1 815 ? 13.120 17.014 21.280 1.00 97.06 815 PHE A CA 1
ATOM 6305 C C . PHE A 1 815 ? 14.229 17.436 22.263 1.00 97.06 815 PHE A C 1
ATOM 6307 O O . PHE A 1 815 ? 14.099 18.434 22.971 1.00 97.06 815 PHE A O 1
ATOM 6314 N N . TYR A 1 816 ? 15.334 16.688 22.323 1.00 97.12 816 TYR A N 1
ATOM 6315 C CA . TYR A 1 816 ? 16.440 16.953 23.246 1.00 97.12 816 TYR A CA 1
ATOM 6316 C C . TYR A 1 816 ? 17.087 18.334 23.005 1.00 97.12 816 TYR A C 1
ATOM 6318 O O . TYR A 1 816 ? 17.557 18.635 21.902 1.00 97.12 816 TYR A O 1
ATOM 6326 N N . ASN A 1 817 ? 17.144 19.149 24.065 1.00 96.31 817 ASN A N 1
ATOM 6327 C CA . ASN A 1 817 ? 17.601 20.542 24.083 1.00 96.31 817 ASN A CA 1
ATOM 6328 C C . ASN A 1 817 ? 16.949 21.394 22.978 1.00 96.31 817 ASN A C 1
ATOM 6330 O O . ASN A 1 817 ? 17.639 21.920 22.099 1.00 96.31 817 ASN A O 1
ATOM 6334 N N . GLN A 1 818 ? 15.619 21.479 22.986 1.00 96.31 818 GLN A N 1
ATOM 6335 C CA . GLN A 1 818 ? 14.841 22.429 22.182 1.00 96.31 818 GLN A CA 1
ATOM 6336 C C . GLN A 1 818 ? 14.332 23.580 23.078 1.00 96.31 818 GLN A C 1
ATOM 6338 O O . GLN A 1 818 ? 14.780 23.723 24.212 1.00 96.31 818 GLN A O 1
ATOM 6343 N N . ASN A 1 819 ? 13.463 24.455 22.569 1.00 95.94 819 ASN A N 1
ATOM 6344 C CA . ASN A 1 819 ? 12.955 25.624 23.299 1.00 95.94 819 ASN A CA 1
ATOM 6345 C C . ASN A 1 819 ? 11.476 25.478 23.710 1.00 95.94 819 ASN A C 1
ATOM 6347 O O . ASN A 1 819 ? 10.856 26.485 24.059 1.00 95.94 819 ASN A O 1
ATOM 6351 N N . ILE A 1 820 ? 10.897 24.272 23.644 1.00 96.19 820 ILE A N 1
ATOM 6352 C CA . ILE A 1 820 ? 9.447 24.046 23.753 1.00 96.19 820 ILE A CA 1
ATOM 6353 C C . ILE A 1 820 ? 8.951 24.536 25.115 1.00 96.19 820 ILE A C 1
ATOM 6355 O O . ILE A 1 820 ? 9.412 24.047 26.143 1.00 96.19 820 ILE A O 1
ATOM 6359 N N . SER A 1 821 ? 8.026 25.500 25.121 1.00 89.75 821 SER A N 1
ATOM 6360 C CA . SER A 1 821 ? 7.421 26.055 26.346 1.00 89.75 821 SER A CA 1
ATOM 6361 C C . SER A 1 821 ? 5.896 25.952 26.386 1.00 89.75 821 SER A C 1
ATOM 6363 O O . SER A 1 821 ? 5.293 26.311 27.389 1.00 89.75 821 SER A O 1
ATOM 6365 N N . ASN A 1 822 ? 5.266 25.538 25.286 1.00 80.06 822 ASN A N 1
ATOM 6366 C CA . ASN A 1 822 ? 3.822 25.364 25.182 1.00 80.06 822 ASN A CA 1
ATOM 6367 C C . ASN A 1 822 ? 3.523 24.127 24.328 1.00 80.06 822 ASN A C 1
ATOM 6369 O O . ASN A 1 822 ? 4.036 24.012 23.210 1.00 80.06 822 ASN A O 1
ATOM 6373 N N . VAL A 1 823 ? 2.688 23.236 24.858 1.00 91.81 823 VAL A N 1
ATOM 6374 C CA . VAL A 1 823 ? 2.168 22.045 24.184 1.00 91.81 823 VAL A CA 1
ATOM 6375 C C . VAL A 1 823 ? 0.648 22.065 24.374 1.00 91.81 823 VAL A C 1
ATOM 6377 O O . VAL A 1 823 ? 0.198 21.886 25.505 1.00 91.81 823 VAL A O 1
ATOM 6380 N N . PRO A 1 824 ? -0.142 22.345 23.321 1.00 89.94 824 PRO A N 1
ATOM 6381 C CA . PRO A 1 824 ? -1.601 22.336 23.408 1.00 89.94 824 PRO A CA 1
ATOM 6382 C C . PRO A 1 824 ? -2.167 20.977 23.844 1.00 89.94 824 PRO A C 1
ATOM 6384 O O . PRO A 1 824 ? -1.589 19.932 23.557 1.00 89.94 824 PRO A O 1
ATOM 6387 N N . GLU A 1 825 ? -3.325 20.992 24.504 1.00 88.50 825 GLU A N 1
ATOM 6388 C CA . GLU A 1 825 ? -4.014 19.798 25.022 1.00 88.50 825 GLU A CA 1
ATOM 6389 C C . GLU A 1 825 ? -4.404 18.790 23.921 1.00 88.50 825 GLU A C 1
ATOM 6391 O O . GLU A 1 825 ? -4.343 17.579 24.123 1.00 88.50 825 GLU A O 1
ATOM 6396 N N . ASP A 1 826 ? -4.733 19.285 22.727 1.00 91.56 826 ASP A N 1
ATOM 6397 C CA . ASP A 1 826 ? -5.038 18.489 21.533 1.00 91.56 826 ASP A CA 1
ATOM 6398 C C . ASP A 1 826 ? -3.786 18.089 20.724 1.00 91.56 826 ASP A C 1
ATOM 6400 O O . ASP A 1 826 ? -3.879 17.348 19.747 1.00 91.56 826 ASP A O 1
ATOM 6404 N N . ALA A 1 827 ? -2.591 18.556 21.100 1.00 92.88 827 ALA A N 1
ATOM 6405 C CA . ALA A 1 827 ? -1.390 18.338 20.299 1.00 92.88 827 ALA A CA 1
ATOM 6406 C C . ALA A 1 827 ? -0.818 16.918 20.409 1.00 92.88 827 ALA A C 1
ATOM 6408 O O . ALA A 1 827 ? -0.027 16.554 19.550 1.00 92.88 827 ALA A O 1
ATOM 6409 N N . LEU A 1 828 ? -1.167 16.128 21.434 1.00 94.50 828 LEU A N 1
ATOM 6410 C CA . LEU A 1 828 ? -0.599 14.790 21.700 1.00 94.50 828 LEU A CA 1
ATOM 6411 C C . LEU A 1 828 ? -1.673 13.755 22.100 1.00 94.50 828 LEU A C 1
ATOM 6413 O O . LEU A 1 828 ? -1.414 12.859 22.904 1.00 94.50 828 LEU A O 1
ATOM 6417 N N . SER A 1 829 ? -2.897 13.891 21.581 1.00 92.81 829 SER A N 1
ATOM 6418 C CA . SER A 1 829 ? -4.085 13.174 22.077 1.00 92.81 829 SER A CA 1
ATOM 6419 C C . SER A 1 829 ? -4.012 11.640 22.047 1.00 92.81 829 SER A C 1
ATOM 6421 O O . SER A 1 829 ? -4.626 11.012 22.908 1.00 92.81 829 SER A O 1
ATOM 6423 N N . ASN A 1 830 ? -3.254 11.036 21.125 1.00 95.12 830 ASN A N 1
ATOM 6424 C CA . ASN A 1 830 ? -3.096 9.576 21.026 1.00 95.12 830 ASN A CA 1
ATOM 6425 C C . ASN A 1 830 ? -1.780 9.043 21.637 1.00 95.12 830 ASN A C 1
ATOM 6427 O O . ASN A 1 830 ? -1.489 7.852 21.513 1.00 95.12 830 ASN A O 1
ATOM 6431 N N . LEU A 1 831 ? -0.969 9.889 22.284 1.00 95.44 831 LEU A N 1
ATOM 6432 C CA . LEU A 1 831 ? 0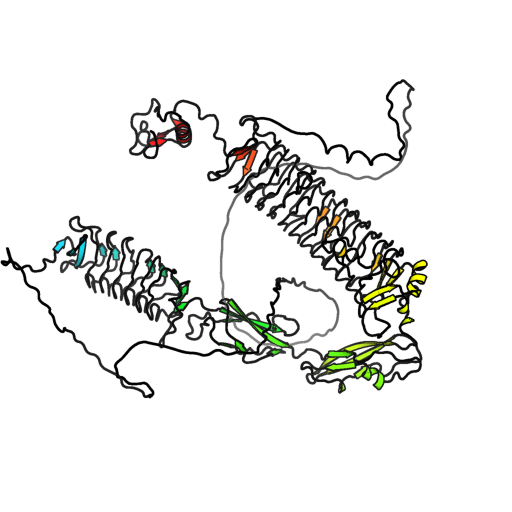.363 9.501 22.759 1.00 95.44 831 LEU A CA 1
ATOM 6433 C C . LEU A 1 831 ? 0.309 8.421 23.838 1.00 95.44 831 LEU A C 1
ATOM 6435 O O . LEU A 1 831 ? -0.313 8.594 24.876 1.00 95.44 831 LEU A O 1
ATOM 6439 N N . SER A 1 832 ? 1.014 7.315 23.614 1.00 92.38 832 SER A N 1
ATOM 6440 C CA . SER A 1 832 ? 1.022 6.161 24.517 1.00 92.38 832 SER A CA 1
ATOM 6441 C C . SER A 1 832 ? 2.388 5.909 25.161 1.00 92.38 832 SER A C 1
ATOM 6443 O O . SER A 1 832 ? 2.449 5.410 26.285 1.00 92.38 832 SER A O 1
ATOM 6445 N N . GLU A 1 833 ? 3.490 6.288 24.507 1.00 95.31 833 GLU A N 1
ATOM 6446 C CA . GLU A 1 833 ? 4.850 6.042 24.999 1.00 95.31 833 GLU A CA 1
ATOM 6447 C C . GLU A 1 833 ? 5.793 7.233 24.769 1.00 95.31 833 GLU A C 1
ATOM 6449 O O . GLU A 1 833 ? 5.852 7.811 23.679 1.00 95.31 833 GLU A O 1
ATOM 6454 N N . ILE A 1 834 ? 6.572 7.569 25.804 1.00 96.19 834 ILE A N 1
ATOM 6455 C CA . ILE A 1 834 ? 7.589 8.630 25.798 1.00 96.19 834 ILE A CA 1
ATOM 6456 C C . ILE A 1 834 ? 8.966 8.023 26.099 1.00 96.19 834 ILE A C 1
ATOM 6458 O O . ILE A 1 834 ? 9.207 7.539 27.207 1.00 96.19 834 ILE A O 1
ATOM 6462 N N . GLY A 1 835 ? 9.872 8.094 25.122 1.00 96.25 835 GLY A N 1
ATOM 6463 C CA . GLY A 1 835 ? 11.225 7.539 25.168 1.00 96.25 835 GLY A CA 1
ATOM 6464 C C . GLY A 1 835 ? 12.225 8.304 26.046 1.00 96.25 835 GLY A C 1
ATOM 6465 O O . GLY A 1 835 ? 11.964 9.386 26.590 1.00 96.25 835 GLY A O 1
ATOM 6466 N N . VAL A 1 836 ? 13.422 7.728 26.179 1.00 95.94 836 VAL A N 1
ATOM 6467 C CA . VAL A 1 836 ? 14.502 8.203 27.051 1.00 95.94 836 VAL A CA 1
ATOM 6468 C C . VAL A 1 836 ? 14.865 9.639 26.692 1.00 95.94 836 VAL A C 1
ATOM 6470 O O . VAL A 1 836 ? 15.293 9.946 25.579 1.00 95.94 836 VAL A O 1
ATOM 6473 N N . SER A 1 837 ? 14.747 10.541 27.671 1.00 96.75 837 SER A N 1
ATOM 6474 C CA . SER A 1 837 ? 15.113 11.959 27.511 1.00 96.75 837 SER A CA 1
ATOM 6475 C C . SER A 1 837 ? 14.425 12.679 26.330 1.00 96.75 837 SER A C 1
ATOM 6477 O O . SER A 1 837 ? 14.980 13.647 25.807 1.00 96.75 837 SER A O 1
ATOM 6479 N N . ALA A 1 838 ? 13.237 12.230 25.899 1.00 96.75 838 ALA A N 1
ATOM 6480 C CA . ALA A 1 838 ? 12.558 12.747 24.707 1.00 96.75 838 ALA A CA 1
ATOM 6481 C C . ALA A 1 838 ? 12.259 14.261 24.742 1.00 96.75 838 ALA A C 1
ATOM 6483 O O . ALA A 1 838 ? 12.446 14.925 23.727 1.00 96.75 838 ALA A O 1
ATOM 6484 N N . PHE A 1 839 ? 11.881 14.820 25.898 1.00 97.12 839 PHE A N 1
ATOM 6485 C CA . PHE A 1 839 ? 11.648 16.256 26.136 1.00 97.12 839 PHE A CA 1
ATOM 6486 C C . PHE A 1 839 ? 12.762 16.924 26.970 1.00 97.12 839 PHE A C 1
ATOM 6488 O O . PHE A 1 839 ? 12.569 18.014 27.516 1.00 97.12 839 PHE A O 1
ATOM 6495 N N . TYR A 1 840 ? 13.937 16.300 27.095 1.00 97.06 840 TYR A N 1
ATOM 6496 C CA . TYR A 1 840 ? 15.026 16.794 27.944 1.00 97.06 840 TYR A CA 1
ATOM 6497 C C . TYR A 1 840 ? 15.454 18.218 27.558 1.00 97.06 840 TYR A C 1
ATOM 6499 O O . TYR A 1 840 ? 15.666 18.503 26.380 1.00 97.06 840 TYR A O 1
ATOM 6507 N N . GLY A 1 841 ? 15.662 19.084 28.553 1.00 96.38 841 GLY A N 1
ATOM 6508 C CA . GLY A 1 841 ? 16.265 20.409 28.374 1.00 96.38 841 GLY A CA 1
ATOM 6509 C C . GLY A 1 841 ? 15.417 21.394 27.568 1.00 96.38 841 GLY A C 1
ATOM 6510 O O . GLY A 1 841 ? 15.979 22.164 26.794 1.00 96.38 841 GLY A O 1
ATOM 6511 N N . ASN A 1 842 ? 14.092 21.334 27.719 1.00 97.50 842 ASN A N 1
ATOM 6512 C CA . ASN A 1 842 ? 13.138 22.289 27.151 1.00 97.50 842 ASN A CA 1
ATOM 6513 C C . ASN A 1 842 ? 12.699 23.333 28.199 1.00 97.50 842 ASN A C 1
ATOM 6515 O O . ASN A 1 842 ? 13.270 23.426 29.284 1.00 97.50 842 ASN A O 1
ATOM 6519 N N . ASN A 1 843 ? 11.684 24.134 27.870 1.00 96.56 843 ASN A N 1
ATOM 6520 C CA . ASN A 1 843 ? 11.106 25.173 28.724 1.00 96.56 843 ASN A CA 1
ATOM 6521 C C . ASN A 1 843 ? 9.716 24.776 29.273 1.00 96.56 843 ASN A C 1
ATOM 6523 O O . ASN A 1 843 ? 8.918 25.654 29.595 1.00 96.56 843 ASN A O 1
ATOM 6527 N N . ILE A 1 844 ? 9.399 23.477 29.352 1.00 95.88 844 ILE A N 1
ATOM 6528 C CA . ILE A 1 844 ? 8.075 22.978 29.757 1.00 95.88 844 ILE A CA 1
ATOM 6529 C C . ILE A 1 844 ? 7.882 23.164 31.271 1.00 95.88 844 ILE A C 1
ATOM 6531 O O . ILE A 1 844 ? 8.706 22.724 32.074 1.00 95.88 844 ILE A O 1
ATOM 6535 N N . THR A 1 845 ? 6.783 23.802 31.669 1.00 94.19 845 THR A N 1
ATOM 6536 C CA . THR A 1 845 ? 6.356 23.915 33.076 1.00 94.19 845 THR A CA 1
ATOM 6537 C C . THR A 1 845 ? 5.343 22.829 33.433 1.00 94.19 845 THR A C 1
ATOM 6539 O O . THR A 1 845 ? 5.476 22.150 34.450 1.00 94.19 845 THR A O 1
ATOM 6542 N N . GLU A 1 846 ? 4.376 22.620 32.543 1.00 92.88 846 GLU A N 1
ATOM 6543 C CA . GLU A 1 846 ? 3.303 21.634 32.629 1.00 92.88 846 GLU A CA 1
ATOM 6544 C C . GLU A 1 846 ? 2.939 21.114 31.227 1.00 92.88 846 GLU A C 1
ATOM 6546 O O . GLU A 1 846 ? 3.296 21.733 30.220 1.00 92.88 846 GLU A O 1
ATOM 6551 N N . ILE A 1 847 ? 2.261 19.969 31.155 1.00 92.69 847 ILE A N 1
ATOM 6552 C CA . ILE A 1 847 ? 1.813 19.339 29.907 1.00 92.69 847 ILE A CA 1
ATOM 6553 C C . ILE A 1 847 ? 0.559 18.490 30.161 1.00 92.69 847 ILE A C 1
ATOM 6555 O O . ILE A 1 847 ? 0.520 17.720 31.121 1.00 92.69 847 ILE A O 1
ATOM 6559 N N . THR A 1 848 ? -0.453 18.597 29.298 1.00 89.81 848 THR A N 1
ATOM 6560 C CA . THR A 1 848 ? -1.598 17.671 29.306 1.00 89.81 848 THR A CA 1
ATOM 6561 C C . THR A 1 848 ? -1.299 16.477 28.405 1.00 89.81 848 THR A C 1
ATOM 6563 O O . THR A 1 848 ? -0.790 16.647 27.298 1.00 89.81 848 THR A O 1
ATOM 6566 N N . LEU A 1 849 ? -1.587 15.268 28.886 1.00 89.44 849 LEU A N 1
ATOM 6567 C CA . LEU A 1 849 ? -1.345 14.000 28.201 1.00 89.44 849 LEU A CA 1
ATOM 6568 C C . LEU A 1 849 ? -2.542 13.043 28.380 1.00 89.44 849 LEU A C 1
ATOM 6570 O O . LEU A 1 849 ? -3.242 13.112 29.392 1.00 89.44 849 LEU A O 1
ATOM 6574 N N . PRO A 1 850 ? -2.779 12.114 27.438 1.00 88.62 850 PRO A N 1
ATOM 6575 C CA . PRO A 1 850 ? -3.791 11.066 27.582 1.00 88.62 850 PRO A CA 1
ATOM 6576 C C . PRO A 1 850 ? -3.323 9.965 28.565 1.00 88.62 850 PRO A C 1
ATOM 6578 O O . PRO A 1 850 ? -2.453 10.171 29.417 1.00 88.62 850 PRO A O 1
ATOM 6581 N N . ILE A 1 851 ? -3.912 8.767 28.484 1.00 83.19 851 ILE A N 1
ATOM 6582 C CA . ILE A 1 851 ? -3.453 7.605 29.261 1.00 83.19 851 ILE A CA 1
ATOM 6583 C C . ILE A 1 851 ? -2.126 7.107 28.669 1.00 83.19 851 ILE A C 1
ATOM 6585 O O . ILE A 1 851 ? -2.104 6.404 27.662 1.00 83.19 851 ILE A O 1
ATOM 6589 N N . ILE A 1 852 ? -1.018 7.473 29.313 1.00 84.88 852 ILE A N 1
ATOM 6590 C CA . ILE A 1 852 ? 0.327 7.042 28.921 1.00 84.88 852 ILE A CA 1
ATOM 6591 C C . ILE A 1 852 ? 0.599 5.619 29.435 1.00 84.88 852 ILE A C 1
ATOM 6593 O O . ILE A 1 852 ? 0.470 5.348 30.627 1.00 84.88 852 ILE A O 1
ATOM 6597 N N . ASN A 1 853 ? 1.063 4.725 28.562 1.00 85.69 853 ASN A N 1
ATOM 6598 C CA . ASN A 1 853 ? 1.510 3.372 28.908 1.00 85.69 853 ASN A CA 1
ATOM 6599 C C . ASN A 1 853 ? 2.952 3.350 29.436 1.00 85.69 853 ASN A C 1
ATOM 6601 O O . ASN A 1 853 ? 3.244 2.583 30.354 1.00 85.69 853 ASN A O 1
ATOM 6605 N N . ASN A 1 854 ? 3.846 4.209 28.928 1.00 88.81 854 ASN A N 1
ATOM 6606 C CA . ASN A 1 854 ? 5.242 4.271 29.382 1.00 88.81 854 ASN A CA 1
ATOM 6607 C C . ASN A 1 854 ? 5.857 5.687 29.349 1.00 88.81 854 ASN A C 1
ATOM 6609 O O . ASN A 1 854 ? 5.690 6.427 28.381 1.00 88.81 854 ASN A O 1
ATOM 6613 N N . ILE A 1 855 ? 6.633 6.030 30.386 1.00 92.44 855 ILE A N 1
ATOM 6614 C CA . ILE A 1 855 ? 7.505 7.216 30.433 1.00 92.44 855 ILE A CA 1
ATOM 6615 C C . ILE A 1 855 ? 8.905 6.767 30.867 1.00 92.44 855 ILE A C 1
ATOM 6617 O O . ILE A 1 855 ? 9.166 6.519 32.054 1.00 92.44 855 ILE A O 1
ATOM 6621 N N . GLU A 1 856 ? 9.815 6.680 29.901 1.00 93.44 856 GLU A N 1
ATOM 6622 C CA . GLU A 1 856 ? 11.186 6.208 30.094 1.00 93.44 856 GLU A CA 1
ATOM 6623 C C . GLU A 1 856 ? 12.071 7.212 30.877 1.00 93.44 856 GLU A C 1
ATOM 6625 O O . GLU A 1 856 ? 11.762 8.409 30.988 1.00 93.44 856 GLU A O 1
ATOM 6630 N N . PRO A 1 857 ? 13.195 6.756 31.472 1.00 92.38 857 PRO A N 1
ATOM 6631 C CA . PRO A 1 857 ? 14.057 7.575 32.310 1.00 92.38 857 PRO A CA 1
ATOM 6632 C C . PRO A 1 857 ? 14.487 8.904 31.686 1.00 92.38 857 PRO A C 1
ATOM 6634 O O . PRO A 1 857 ? 15.016 8.997 30.576 1.00 92.38 857 PRO A O 1
ATOM 6637 N N . GLY A 1 858 ? 14.318 9.957 32.479 1.00 91.25 858 GLY A N 1
ATOM 6638 C CA . GLY A 1 858 ? 14.820 11.286 32.170 1.00 91.25 858 GLY A CA 1
ATOM 6639 C C . GLY A 1 858 ? 14.052 12.056 31.101 1.00 91.25 858 GLY A C 1
ATOM 6640 O O . GLY A 1 858 ? 14.514 13.137 30.748 1.00 91.25 858 GLY A O 1
ATOM 6641 N N . ALA A 1 859 ? 12.902 11.550 30.627 1.00 94.06 859 ALA A N 1
ATOM 6642 C CA . ALA A 1 859 ? 12.053 12.171 29.601 1.00 94.06 859 ALA A CA 1
ATOM 6643 C C . ALA A 1 859 ? 11.957 13.706 29.705 1.00 94.06 859 ALA A C 1
ATOM 6645 O O . ALA A 1 859 ? 12.163 14.385 28.706 1.00 94.06 859 ALA A O 1
ATOM 6646 N N . PHE A 1 860 ? 11.741 14.242 30.912 1.00 96.06 860 PHE A N 1
ATOM 6647 C CA . PHE A 1 860 ? 11.573 15.677 31.184 1.00 96.06 860 PHE A CA 1
ATOM 6648 C C . PHE A 1 860 ? 12.747 16.340 31.946 1.00 96.06 860 PHE A C 1
ATOM 6650 O O . PHE A 1 860 ? 12.606 17.474 32.397 1.00 96.06 860 PHE A O 1
ATOM 6657 N N . ILE A 1 861 ? 13.910 15.693 32.119 1.00 95.50 861 ILE A N 1
ATOM 6658 C CA . ILE A 1 861 ? 15.037 16.293 32.874 1.00 95.50 861 ILE A CA 1
ATOM 6659 C C . ILE A 1 861 ? 15.498 17.609 32.234 1.00 95.50 861 ILE A C 1
ATOM 6661 O O . ILE A 1 861 ? 15.650 17.703 31.020 1.00 95.50 861 ILE A O 1
ATOM 6665 N N . GLY A 1 862 ? 15.776 18.618 33.063 1.00 94.88 862 GLY A N 1
ATOM 6666 C CA . GLY A 1 862 ? 16.302 19.912 32.618 1.00 94.88 862 GLY A CA 1
ATOM 6667 C C . GLY A 1 862 ? 15.242 20.908 32.143 1.00 94.88 862 GLY A C 1
ATOM 6668 O O . GLY A 1 862 ? 15.616 21.982 31.687 1.00 94.88 862 GLY A O 1
ATOM 6669 N N . ASN A 1 863 ? 13.957 20.566 32.264 1.00 97.50 863 ASN A N 1
ATOM 6670 C CA . ASN A 1 863 ? 12.851 21.516 32.152 1.00 97.50 863 ASN A CA 1
ATOM 6671 C C . ASN A 1 863 ? 12.708 22.371 33.430 1.00 97.50 863 ASN A C 1
ATOM 6673 O O . ASN A 1 863 ? 13.175 21.944 34.488 1.00 97.50 863 ASN A O 1
ATOM 6677 N N . PRO A 1 864 ? 12.080 23.561 33.354 1.00 95.69 864 PRO A N 1
ATOM 6678 C CA . PRO A 1 864 ? 11.867 24.439 34.505 1.00 95.69 864 PRO A CA 1
ATOM 6679 C C . PRO A 1 864 ? 10.777 23.961 35.475 1.00 95.69 864 PRO A C 1
ATOM 6681 O O . PRO A 1 864 ? 10.866 24.297 36.651 1.00 95.69 864 PRO A O 1
ATOM 6684 N N . GLY A 1 865 ? 9.766 23.217 35.007 1.00 92.44 865 GLY A N 1
ATOM 6685 C CA . GLY A 1 865 ? 8.657 22.761 35.852 1.00 92.44 865 GLY A CA 1
ATOM 6686 C C . GLY A 1 865 ? 7.819 23.892 36.465 1.00 92.44 865 GLY A C 1
ATOM 6687 O O . GLY A 1 865 ? 7.936 25.055 36.069 1.00 92.44 865 GLY A O 1
ATOM 6688 N N . LEU A 1 866 ? 6.970 23.561 37.440 1.00 88.38 866 LEU A N 1
ATOM 6689 C CA . LEU A 1 866 ? 6.222 24.545 38.233 1.00 88.38 866 LEU A CA 1
ATOM 6690 C C . LEU A 1 866 ? 6.853 24.720 39.633 1.00 88.38 866 LEU A C 1
ATOM 6692 O O . LEU A 1 866 ? 7.050 23.723 40.333 1.00 88.38 866 LEU A O 1
ATOM 6696 N N . PRO A 1 867 ? 7.170 25.956 40.084 1.00 86.44 867 PRO A N 1
ATOM 6697 C CA . PRO A 1 867 ? 7.886 26.184 41.349 1.00 86.44 867 PRO A CA 1
ATOM 6698 C C . PRO A 1 867 ? 7.168 25.714 42.619 1.00 86.44 867 PRO A C 1
ATOM 6700 O O . PRO A 1 867 ? 7.827 25.480 43.628 1.00 86.44 867 PRO A O 1
ATOM 6703 N N . GLU A 1 868 ? 5.841 25.601 42.577 1.00 85.12 868 GLU A N 1
ATOM 6704 C CA . GLU A 1 868 ? 5.007 25.076 43.667 1.00 85.12 868 GLU A CA 1
ATOM 6705 C C . GLU A 1 868 ? 5.090 23.545 43.806 1.00 85.12 868 GLU A C 1
ATOM 6707 O O . GLU A 1 868 ? 4.916 23.028 44.901 1.00 85.12 868 GLU A O 1
ATOM 6712 N N . TYR A 1 869 ? 5.487 22.826 42.750 1.00 84.56 869 TYR A N 1
ATOM 6713 C CA . TYR A 1 869 ? 5.732 21.378 42.774 1.00 84.56 869 TYR A CA 1
ATOM 6714 C C . TYR A 1 869 ? 7.236 21.071 42.703 1.00 84.56 869 TYR A C 1
ATOM 6716 O O . TYR A 1 869 ? 7.692 20.312 41.851 1.00 84.56 869 TYR A O 1
ATOM 6724 N N . ASP A 1 870 ? 8.031 21.722 43.559 1.00 87.12 870 ASP A N 1
ATOM 6725 C CA . ASP A 1 870 ? 9.499 21.586 43.648 1.00 87.12 870 ASP A CA 1
ATOM 6726 C C . ASP A 1 870 ? 10.277 21.856 42.332 1.00 87.12 870 ASP A C 1
ATOM 6728 O O . ASP A 1 870 ? 11.470 21.558 42.235 1.00 87.12 870 ASP A O 1
ATOM 6732 N N . ASN A 1 871 ? 9.664 22.528 41.344 1.00 90.19 871 ASN A N 1
ATOM 6733 C CA . ASN A 1 871 ? 10.179 22.713 39.972 1.00 90.19 871 ASN A CA 1
ATOM 6734 C C . ASN A 1 871 ? 10.184 21.410 39.135 1.00 90.19 871 ASN A C 1
ATOM 6736 O O . ASN A 1 871 ? 10.968 21.258 38.197 1.00 90.19 871 ASN A O 1
ATOM 6740 N N . LEU A 1 872 ? 9.298 20.461 39.454 1.00 92.75 872 LEU A N 1
ATOM 6741 C CA . LEU A 1 872 ? 8.981 19.308 38.608 1.00 92.75 872 LEU A CA 1
ATOM 6742 C C . LEU A 1 872 ? 8.036 19.721 37.469 1.00 92.75 872 LEU A C 1
ATOM 6744 O O . LEU A 1 872 ? 7.218 20.628 37.630 1.00 92.75 872 LEU A O 1
ATOM 6748 N N . VAL A 1 873 ? 8.117 19.039 36.321 1.00 94.69 873 VAL A N 1
ATOM 6749 C CA . VAL A 1 873 ? 7.101 19.184 35.263 1.00 94.69 873 VAL A CA 1
ATOM 6750 C C . VAL A 1 873 ? 5.801 18.545 35.734 1.00 94.69 873 VAL A C 1
ATOM 6752 O O . VAL A 1 873 ? 5.800 17.368 36.102 1.00 94.69 873 VAL A O 1
ATOM 6755 N N . VAL A 1 874 ? 4.705 19.301 35.707 1.00 92.00 874 VAL A N 1
ATOM 6756 C CA . VAL A 1 874 ? 3.375 18.754 35.995 1.00 92.00 874 VAL A CA 1
ATOM 6757 C C . VAL A 1 874 ? 2.807 18.088 34.749 1.00 92.00 874 VAL A C 1
ATOM 6759 O O . VAL A 1 874 ? 2.785 18.678 33.673 1.00 92.00 874 VAL A O 1
ATOM 6762 N N . ILE A 1 875 ? 2.346 16.853 34.901 1.00 92.12 875 ILE A N 1
ATOM 6763 C CA . ILE A 1 875 ? 1.634 16.106 33.872 1.00 92.12 875 ILE A CA 1
ATOM 6764 C C . ILE A 1 875 ? 0.173 16.004 34.306 1.00 92.12 875 ILE A C 1
ATOM 6766 O O . ILE A 1 875 ? -0.142 15.314 35.279 1.00 92.12 875 ILE A O 1
ATOM 6770 N N . TRP A 1 876 ? -0.707 16.676 33.571 1.00 86.62 876 TRP A N 1
ATOM 6771 C CA . TRP A 1 876 ? -2.152 16.527 33.705 1.00 86.62 876 TRP A CA 1
ATOM 6772 C C . TRP A 1 876 ? -2.600 15.358 32.827 1.00 86.62 876 TRP A C 1
ATOM 6774 O O . TRP A 1 876 ? -2.347 15.361 31.624 1.00 86.62 876 TRP A O 1
ATOM 6784 N N . ALA A 1 877 ? -3.227 14.341 33.414 1.00 80.94 877 ALA A N 1
ATOM 6785 C CA . ALA A 1 877 ? -3.669 13.150 32.696 1.00 80.94 877 ALA A CA 1
ATOM 6786 C C . ALA A 1 877 ? -5.002 12.611 33.228 1.00 80.94 877 ALA A C 1
ATOM 6788 O O . ALA A 1 877 ? -5.395 12.883 34.362 1.00 80.94 877 ALA A O 1
ATOM 6789 N N . ASN A 1 878 ? -5.686 11.797 32.424 1.00 69.88 878 ASN A N 1
ATOM 6790 C CA . ASN A 1 878 ? -6.939 11.153 32.830 1.00 69.88 878 ASN A CA 1
ATOM 6791 C C . ASN A 1 878 ? -6.767 10.309 34.112 1.00 69.88 878 ASN A C 1
ATOM 6793 O O . ASN A 1 878 ? -5.685 9.783 34.382 1.00 69.88 878 ASN A O 1
ATOM 6797 N N . SER A 1 879 ? -7.852 10.159 34.883 1.00 56.00 879 SER A N 1
ATOM 6798 C CA . SER A 1 879 ? -7.884 9.558 36.234 1.00 56.00 879 SER A CA 1
ATOM 6799 C C . SER A 1 879 ? -7.267 8.164 36.354 1.00 56.00 879 SER A C 1
ATOM 6801 O O . SER A 1 879 ? -6.867 7.758 37.443 1.00 56.00 879 SER A O 1
ATOM 6803 N N . ASP A 1 880 ? -7.195 7.444 35.239 1.00 57.25 880 ASP A N 1
ATOM 6804 C CA . ASP A 1 880 ? -6.803 6.040 35.180 1.00 57.25 880 ASP A CA 1
ATOM 6805 C C . ASP A 1 880 ? -5.289 5.874 34.921 1.00 57.25 880 ASP A C 1
ATOM 6807 O O . ASP A 1 880 ? -4.785 4.754 34.845 1.00 57.25 880 ASP A O 1
ATOM 6811 N N . ASN A 1 881 ? -4.539 6.978 34.791 1.00 58.81 881 ASN A N 1
ATOM 6812 C CA . ASN A 1 881 ? -3.089 6.959 34.609 1.00 58.81 881 ASN A CA 1
ATOM 6813 C C . ASN A 1 881 ? -2.369 6.616 35.930 1.00 58.81 881 ASN A C 1
ATOM 6815 O O . ASN A 1 881 ? -2.217 7.455 36.816 1.00 58.81 881 ASN A O 1
ATOM 6819 N N . THR A 1 882 ? -1.899 5.371 36.053 1.00 60.91 882 THR A N 1
ATOM 6820 C CA . THR A 1 882 ? -1.252 4.845 37.269 1.00 60.91 882 THR A CA 1
ATOM 6821 C C . THR A 1 882 ? 0.275 5.023 37.317 1.00 60.91 882 THR A C 1
ATOM 6823 O O . THR A 1 882 ? 0.940 4.306 38.071 1.00 60.91 882 THR A O 1
ATOM 6826 N N . HIS A 1 883 ? 0.878 5.894 36.498 1.00 71.56 883 HIS A N 1
ATOM 6827 C CA . HIS A 1 883 ? 2.340 6.066 36.511 1.00 71.56 883 HIS A CA 1
ATOM 6828 C C . HIS A 1 883 ? 2.846 6.721 37.807 1.00 71.56 883 HIS A C 1
ATOM 6830 O O . HIS A 1 883 ? 2.239 7.665 38.309 1.00 71.56 883 HIS A O 1
ATOM 6836 N N . PRO A 1 884 ? 3.987 6.265 38.356 1.00 74.25 884 PRO A N 1
ATOM 6837 C CA . PRO A 1 884 ? 4.569 6.861 39.550 1.00 74.25 884 PRO A CA 1
ATOM 6838 C C . PRO A 1 884 ? 5.306 8.170 39.238 1.00 74.25 884 PRO A C 1
ATOM 6840 O O . PRO A 1 884 ? 6.046 8.269 38.256 1.00 74.25 884 PRO A O 1
ATOM 6843 N N . ASN A 1 885 ? 5.193 9.132 40.155 1.00 81.50 885 ASN A N 1
ATOM 6844 C CA . ASN A 1 885 ? 5.996 10.359 40.177 1.00 81.50 885 ASN A CA 1
ATOM 6845 C C . ASN A 1 885 ? 7.505 10.054 40.190 1.00 81.50 885 ASN A C 1
ATOM 6847 O O . ASN A 1 885 ? 7.944 9.050 40.763 1.00 81.50 885 ASN A O 1
ATOM 6851 N N . ARG A 1 886 ? 8.319 10.933 39.590 1.00 84.94 886 ARG A N 1
ATOM 6852 C CA . ARG A 1 886 ? 9.783 10.771 39.493 1.00 84.94 886 ARG A CA 1
ATOM 6853 C C . ARG A 1 886 ? 10.528 12.072 39.794 1.00 84.94 886 ARG A C 1
ATOM 6855 O O . ARG A 1 886 ? 9.941 13.140 39.875 1.00 84.94 886 ARG A O 1
ATOM 6862 N N . GLU A 1 887 ? 11.856 11.984 39.880 1.00 85.69 887 GLU A N 1
ATOM 6863 C CA . GLU A 1 887 ? 12.791 13.095 40.163 1.00 85.69 887 GLU A CA 1
ATOM 6864 C C . GLU A 1 887 ? 12.722 14.288 39.177 1.00 85.69 887 GLU A C 1
ATOM 6866 O O . GLU A 1 887 ? 13.458 15.258 39.337 1.00 85.69 887 GLU A O 1
ATOM 6871 N N . ASN A 1 888 ? 11.895 14.208 38.130 1.00 88.62 888 ASN A N 1
ATOM 6872 C CA . ASN A 1 888 ? 11.789 15.200 37.062 1.00 88.62 888 ASN A CA 1
ATOM 6873 C C . ASN A 1 888 ? 10.352 15.453 36.555 1.00 88.62 888 ASN A C 1
ATOM 6875 O O . ASN A 1 888 ? 10.195 16.228 35.613 1.00 88.62 888 ASN A O 1
ATOM 6879 N N . TYR A 1 889 ? 9.329 14.798 37.119 1.00 92.06 889 TYR A N 1
ATOM 6880 C CA . TYR A 1 889 ? 7.916 15.068 36.822 1.00 92.06 889 TYR A CA 1
ATOM 6881 C C . TYR A 1 889 ? 6.985 14.569 37.936 1.00 92.06 889 TYR A C 1
ATOM 6883 O O . TYR A 1 889 ? 7.290 13.594 38.630 1.00 92.06 889 TYR A O 1
ATOM 6891 N N . ILE A 1 890 ? 5.817 15.197 38.042 1.00 89.38 890 ILE A N 1
ATOM 6892 C CA . ILE A 1 890 ? 4.709 14.799 38.913 1.00 89.38 890 ILE A CA 1
ATOM 6893 C C . ILE A 1 890 ? 3.438 14.640 38.070 1.00 89.38 890 ILE A C 1
ATOM 6895 O O . ILE A 1 890 ? 3.155 15.481 37.222 1.00 89.38 890 ILE A O 1
ATOM 6899 N N . ILE A 1 891 ? 2.699 13.548 38.259 1.00 87.00 891 ILE A N 1
ATOM 6900 C CA . ILE A 1 891 ? 1.460 13.246 37.532 1.00 87.00 891 ILE A CA 1
ATOM 6901 C C . ILE A 1 891 ? 0.286 13.532 38.461 1.00 87.00 891 ILE A C 1
ATOM 6903 O O . ILE A 1 891 ? 0.291 13.070 39.602 1.00 87.00 891 ILE A O 1
ATOM 6907 N N . ASN A 1 892 ? -0.699 14.288 37.968 1.00 81.00 892 ASN A N 1
ATOM 6908 C CA . ASN A 1 892 ? -1.921 14.654 38.691 1.00 81.00 892 ASN A CA 1
ATOM 6909 C C . ASN A 1 892 ? -1.671 15.051 40.164 1.00 81.00 892 ASN A C 1
ATOM 6911 O O . ASN A 1 892 ? -2.230 14.424 41.071 1.00 81.00 892 ASN A O 1
ATOM 6915 N N . PRO A 1 893 ? -0.810 16.056 40.432 1.00 73.75 893 PRO A N 1
ATOM 6916 C CA . PRO A 1 893 ? -0.584 16.529 41.790 1.00 73.75 893 PRO A CA 1
ATOM 6917 C C . PRO A 1 893 ? -1.904 16.969 42.430 1.00 73.75 893 PRO A C 1
ATOM 6919 O O . PRO A 1 893 ? -2.664 17.752 41.860 1.00 73.75 893 PRO A O 1
ATOM 6922 N N . LEU A 1 894 ? -2.166 16.475 43.640 1.00 61.03 894 LEU A N 1
ATOM 6923 C CA . LEU A 1 894 ? -3.270 16.968 44.456 1.00 61.03 894 LEU A CA 1
ATOM 6924 C C . LEU A 1 894 ? -2.931 18.390 44.924 1.00 61.03 894 LEU A C 1
ATOM 6926 O O . LEU A 1 894 ? -1.829 18.622 45.420 1.00 61.03 894 LEU A O 1
ATOM 6930 N N . ASN A 1 895 ? -3.877 19.325 44.793 1.00 50.53 895 ASN A N 1
ATOM 6931 C CA . ASN A 1 895 ? -3.719 20.700 45.282 1.00 50.53 895 ASN A CA 1
ATOM 6932 C C . ASN A 1 895 ? -3.306 20.706 46.766 1.00 50.53 895 ASN A C 1
ATOM 6934 O O . ASN A 1 895 ? -3.968 20.077 47.590 1.00 50.53 895 ASN A O 1
ATOM 6938 N N . GLU A 1 896 ? -2.286 21.485 47.140 1.00 46.22 896 GLU A N 1
ATOM 6939 C CA . GLU A 1 896 ? -1.783 21.540 48.529 1.00 46.22 896 GLU A CA 1
ATOM 6940 C C . GLU A 1 896 ? -2.812 22.069 49.555 1.00 46.22 896 GLU A C 1
ATOM 6942 O O . GLU A 1 896 ? -2.631 21.950 50.765 1.00 46.22 896 GLU A O 1
ATOM 6947 N N . THR A 1 897 ? -3.933 22.638 49.101 1.00 46.75 897 THR A N 1
ATOM 6948 C CA . THR A 1 897 ? -4.959 23.282 49.940 1.00 46.75 897 THR A CA 1
ATOM 6949 C C . THR A 1 897 ? -5.844 22.325 50.754 1.00 46.75 897 THR A C 1
ATOM 6951 O O . THR A 1 897 ? -6.831 22.768 51.344 1.00 46.75 897 THR A O 1
ATOM 6954 N N . VAL A 1 898 ? -5.536 21.024 50.793 1.00 50.44 898 VAL A N 1
ATOM 6955 C CA . VAL A 1 898 ? -6.315 20.025 51.551 1.00 50.44 898 VAL A CA 1
ATOM 6956 C C . VAL A 1 898 ? -5.912 19.969 53.039 1.00 50.44 898 VAL A C 1
ATOM 6958 O O . VAL A 1 898 ? -6.724 19.538 53.861 1.00 50.44 898 VAL A O 1
ATOM 6961 N N . GLU A 1 899 ? -4.733 20.472 53.437 1.00 50.75 899 GLU A N 1
ATOM 6962 C CA . GLU A 1 899 ? -4.351 20.545 54.860 1.00 50.75 899 GLU A CA 1
ATOM 6963 C C . GLU A 1 899 ? -5.263 21.493 55.665 1.00 50.75 899 GLU A C 1
ATOM 6965 O O . GLU A 1 899 ? -5.215 22.720 55.558 1.00 50.75 899 GLU A O 1
ATOM 6970 N N . GLY A 1 900 ? -6.074 20.911 56.548 1.00 63.69 900 GLY A N 1
ATOM 6971 C CA . GLY A 1 900 ? -6.900 21.643 57.500 1.00 63.69 900 GLY A CA 1
ATOM 6972 C C . GLY A 1 900 ? -7.999 20.771 58.108 1.00 63.69 900 GLY A C 1
ATOM 6973 O O . GLY A 1 900 ? -8.285 19.687 57.595 1.00 63.69 900 GLY A O 1
ATOM 6974 N N . PRO A 1 901 ? -8.647 21.222 59.198 1.00 71.19 901 PRO A N 1
ATOM 6975 C CA . PRO A 1 901 ? -9.802 20.523 59.743 1.00 71.19 901 PRO A CA 1
ATOM 6976 C C . PRO A 1 901 ? -10.934 20.444 58.710 1.00 71.19 901 PRO A C 1
ATOM 6978 O O . PRO A 1 901 ? -11.106 21.332 57.870 1.00 71.19 901 PRO A O 1
ATOM 6981 N N . PHE A 1 902 ? -11.734 19.387 58.814 1.00 81.94 902 PHE A N 1
ATOM 6982 C CA . PHE A 1 902 ? -12.959 19.226 58.040 1.00 81.94 902 PHE A CA 1
ATOM 6983 C C . PHE A 1 902 ? -13.919 20.418 58.244 1.00 81.94 902 PHE A C 1
ATOM 6985 O O . PHE A 1 902 ? -14.220 20.813 59.374 1.00 81.94 902 PHE A O 1
ATOM 6992 N N . ASN A 1 903 ? -14.405 20.985 57.142 1.00 84.56 903 ASN A N 1
ATOM 6993 C CA . ASN A 1 903 ? -15.321 22.123 57.070 1.00 84.56 903 ASN A CA 1
ATOM 6994 C C . ASN A 1 903 ? -16.645 21.717 56.376 1.00 84.56 903 ASN A C 1
ATOM 6996 O O . ASN A 1 903 ? -16.899 20.534 56.180 1.00 84.56 903 ASN A O 1
ATOM 7000 N N . GLU A 1 904 ? -17.545 22.656 56.056 1.00 85.06 904 GLU A N 1
ATOM 7001 C CA . GLU A 1 904 ? -18.851 22.304 55.459 1.00 85.06 904 GLU A CA 1
ATOM 7002 C C . GLU A 1 904 ? -18.795 21.858 53.986 1.00 85.06 904 GLU A C 1
ATOM 7004 O O . GLU A 1 904 ? -19.690 21.129 53.557 1.00 85.06 904 GLU A O 1
ATOM 7009 N N . GLU A 1 905 ? -17.769 22.252 53.228 1.00 81.56 905 GLU A N 1
ATOM 7010 C CA . GLU A 1 905 ? -17.585 21.933 51.800 1.00 81.56 905 GLU A CA 1
ATOM 7011 C C . GLU A 1 905 ? -16.970 20.536 51.589 1.00 81.56 905 GLU A C 1
ATOM 7013 O O . GLU A 1 905 ? -17.121 19.932 50.526 1.00 81.56 905 GLU A O 1
ATOM 7018 N N . ASP A 1 906 ? -16.363 19.962 52.634 1.00 86.00 906 ASP A N 1
ATOM 7019 C CA . ASP A 1 906 ? -15.881 18.576 52.654 1.00 86.00 906 ASP A CA 1
ATOM 7020 C C . ASP A 1 906 ? -17.027 17.534 52.644 1.00 86.00 906 ASP A C 1
ATOM 7022 O O . ASP A 1 906 ? -16.778 16.344 52.456 1.00 86.00 906 ASP A O 1
ATOM 7026 N N . PHE A 1 907 ? -18.295 17.928 52.831 1.00 88.69 907 PHE A N 1
ATOM 7027 C CA . PHE A 1 907 ? -19.419 16.991 52.982 1.00 88.69 907 PHE A CA 1
ATOM 7028 C C . PHE A 1 907 ? -20.553 17.204 51.976 1.00 88.69 907 PHE A C 1
ATOM 7030 O O . PHE A 1 907 ? -20.927 18.324 51.633 1.00 88.69 907 PHE A O 1
ATOM 7037 N N . ILE A 1 908 ? -21.182 16.096 51.579 1.00 88.56 908 ILE A N 1
ATOM 7038 C CA . ILE A 1 908 ? -22.479 16.100 50.899 1.00 88.56 908 ILE A CA 1
ATOM 7039 C C . ILE A 1 908 ? -23.572 16.200 51.966 1.00 88.56 908 ILE A C 1
ATOM 7041 O O . ILE A 1 908 ? -23.609 15.405 52.908 1.00 88.56 908 ILE A O 1
ATOM 7045 N N . TRP A 1 909 ? -24.487 17.152 51.800 1.00 90.56 909 TRP A N 1
ATOM 7046 C CA . TRP A 1 909 ? -25.600 17.414 52.717 1.00 90.56 909 TRP A CA 1
ATOM 7047 C C . TRP A 1 909 ? -26.933 16.929 52.135 1.00 90.56 909 TRP A C 1
ATOM 7049 O O . TRP A 1 909 ? -27.113 16.919 50.918 1.00 90.56 909 TRP A O 1
ATOM 7059 N N . ASP A 1 910 ? -27.886 16.547 52.988 1.00 85.75 910 ASP A N 1
ATOM 7060 C CA . ASP A 1 910 ? -29.239 16.198 52.539 1.00 85.75 910 ASP A CA 1
ATOM 7061 C C . ASP A 1 910 ? -29.989 17.466 52.091 1.00 85.75 910 ASP A C 1
ATOM 7063 O O . ASP A 1 910 ? -30.189 18.370 52.909 1.00 85.75 910 ASP A O 1
ATOM 7067 N N . PRO A 1 911 ? -30.457 17.561 50.830 1.00 82.44 911 PRO A N 1
ATOM 7068 C CA . PRO A 1 911 ? -31.196 18.734 50.363 1.00 82.44 911 PRO A CA 1
ATOM 7069 C C . PRO A 1 911 ? -32.541 18.941 51.088 1.00 82.44 911 PRO A C 1
ATOM 7071 O O . PRO A 1 911 ? -33.137 20.008 50.959 1.00 82.44 911 PRO A O 1
ATOM 7074 N N . ASN A 1 912 ? -33.014 17.955 51.864 1.00 85.19 912 ASN A N 1
ATOM 7075 C CA . ASN A 1 912 ? -34.256 18.013 52.642 1.00 85.19 912 ASN A CA 1
ATOM 7076 C C . ASN A 1 912 ? -34.031 18.135 54.165 1.00 85.19 912 ASN A C 1
ATOM 7078 O O . ASN A 1 912 ? -34.978 18.449 54.887 1.00 85.19 912 ASN A O 1
ATOM 7082 N N . ASP A 1 913 ? -32.808 17.918 54.669 1.00 87.00 913 ASP A N 1
ATOM 7083 C CA . ASP A 1 913 ? -32.421 18.177 56.067 1.00 87.00 913 ASP A CA 1
ATOM 7084 C C . ASP A 1 913 ? -31.055 18.870 56.108 1.00 87.00 913 ASP A C 1
ATOM 7086 O O . ASP A 1 913 ? -29.998 18.242 56.050 1.00 87.00 913 ASP A O 1
ATOM 7090 N N . TYR A 1 914 ? -31.092 20.193 56.273 1.00 85.62 914 TYR A N 1
ATOM 7091 C CA . TYR A 1 914 ? -29.919 21.067 56.261 1.00 85.62 914 TYR A CA 1
ATOM 7092 C C . TYR A 1 914 ? -28.809 20.654 57.247 1.00 85.62 914 TYR A C 1
ATOM 7094 O O . TYR A 1 914 ? -27.656 21.026 57.038 1.00 85.62 914 TYR A O 1
ATOM 7102 N N . ASN A 1 915 ? -29.123 19.896 58.306 1.00 92.00 915 ASN A N 1
ATOM 7103 C CA . ASN A 1 915 ? -28.166 19.489 59.343 1.00 92.00 915 ASN A CA 1
ATOM 7104 C C . ASN A 1 915 ? -27.670 18.038 59.181 1.00 92.00 915 ASN A C 1
ATOM 7106 O O . ASN A 1 915 ? -26.978 17.527 60.070 1.00 92.00 915 ASN A O 1
ATOM 7110 N N . ARG A 1 916 ? -28.039 17.366 58.083 1.00 91.00 916 ARG A N 1
ATOM 7111 C CA . ARG A 1 916 ? -27.753 15.952 57.833 1.00 91.00 916 ARG A CA 1
ATOM 7112 C C . ARG A 1 916 ? -26.649 15.766 56.805 1.00 91.00 916 ARG A C 1
ATOM 7114 O O . ARG A 1 916 ? -26.773 16.214 55.668 1.00 91.00 916 ARG A O 1
ATOM 7121 N N . VAL A 1 917 ? -25.610 15.034 57.190 1.00 92.75 917 VAL A N 1
ATOM 7122 C CA . VAL A 1 917 ? -24.511 14.643 56.295 1.00 92.75 917 VAL A CA 1
ATOM 7123 C C . VAL A 1 917 ? -24.839 13.314 55.613 1.00 92.75 917 VAL A C 1
ATOM 7125 O O . VAL A 1 917 ? -25.204 12.351 56.285 1.00 92.75 917 VAL A O 1
ATOM 7128 N N . LEU A 1 918 ? -24.698 13.245 54.289 1.00 87.56 918 LEU A N 1
ATOM 7129 C CA . LEU A 1 918 ? -24.916 12.047 53.467 1.00 87.56 918 LEU A CA 1
ATOM 7130 C C . LEU A 1 918 ? -23.619 11.367 52.999 1.00 87.56 918 LEU A C 1
ATOM 7132 O O . LEU A 1 918 ? -23.687 10.248 52.501 1.00 87.56 918 LEU A O 1
ATOM 7136 N N . GLY A 1 919 ? -22.461 12.003 53.182 1.00 86.81 919 GLY A N 1
ATOM 7137 C CA . GLY A 1 919 ? -21.141 11.459 52.854 1.00 86.81 919 GLY A CA 1
ATOM 7138 C C . GLY A 1 919 ? -20.107 12.573 52.693 1.00 86.81 919 GLY A C 1
ATOM 7139 O O . GLY A 1 919 ? -20.393 13.728 53.010 1.00 86.81 919 GLY A O 1
ATOM 7140 N N . PHE A 1 920 ? -18.924 12.241 52.179 1.00 86.25 920 PHE A N 1
ATOM 7141 C CA . PHE A 1 920 ? -17.931 13.234 51.756 1.00 86.25 920 PHE A CA 1
ATOM 7142 C C . PHE A 1 920 ? -18.228 13.795 50.361 1.00 86.25 920 PHE A C 1
ATOM 7144 O O . PHE A 1 920 ? -18.752 13.079 49.507 1.00 86.25 920 PHE A O 1
ATOM 7151 N N . SER A 1 921 ? -17.840 15.050 50.123 1.00 79.94 921 SER A N 1
ATOM 7152 C CA . SER A 1 921 ? -17.589 15.570 48.773 1.00 79.94 921 SER A CA 1
ATOM 7153 C C . SER A 1 921 ? -16.287 14.974 48.208 1.00 79.94 921 SER A C 1
ATOM 7155 O O . SER A 1 921 ? -15.588 14.235 48.903 1.00 79.94 921 SER A O 1
ATOM 7157 N N . THR A 1 922 ? -15.930 15.282 46.958 1.00 71.62 922 THR A N 1
ATOM 7158 C CA . THR A 1 922 ? -14.650 14.841 46.367 1.00 71.62 922 THR A CA 1
ATOM 7159 C C . THR A 1 922 ? -13.460 15.300 47.222 1.00 71.62 922 THR A C 1
ATOM 7161 O O . THR A 1 922 ? -12.671 14.477 47.676 1.00 71.62 922 THR A O 1
ATOM 7164 N N . LEU A 1 923 ? -13.432 16.588 47.577 1.00 71.69 923 LEU A N 1
ATOM 7165 C CA . LEU A 1 923 ? -12.363 17.208 48.367 1.00 71.69 923 LEU A CA 1
ATOM 7166 C C . LEU A 1 923 ? -12.311 16.675 49.813 1.00 71.69 923 LEU A C 1
ATOM 7168 O O . LEU A 1 923 ? -11.236 16.436 50.361 1.00 71.69 923 LEU A O 1
ATOM 7172 N N . GLY A 1 924 ? -13.469 16.385 50.419 1.00 76.88 924 GLY A N 1
ATOM 7173 C CA . GLY A 1 924 ? -13.519 15.744 51.737 1.00 76.88 924 GLY A CA 1
ATOM 7174 C C . GLY A 1 924 ? -13.071 14.279 51.736 1.00 76.88 924 GLY A C 1
ATOM 7175 O O . GLY A 1 924 ? -12.506 13.808 52.724 1.00 76.88 924 GLY A O 1
ATOM 7176 N N . ARG A 1 925 ? -13.273 13.556 50.626 1.00 76.88 925 ARG A N 1
ATOM 7177 C CA . ARG A 1 925 ? -12.739 12.200 50.441 1.00 76.88 925 ARG A CA 1
ATOM 7178 C C . ARG A 1 925 ? -11.219 12.241 50.319 1.00 76.88 925 ARG A C 1
ATOM 7180 O O . ARG A 1 925 ? -10.555 11.482 51.016 1.00 76.88 925 ARG A O 1
ATOM 7187 N N . GLU A 1 926 ? -10.685 13.136 49.492 1.00 71.81 926 GLU A N 1
ATOM 7188 C CA . GLU A 1 926 ? -9.239 13.350 49.335 1.00 71.81 926 GLU A CA 1
ATOM 7189 C C . GLU A 1 926 ? -8.587 13.667 50.693 1.00 71.81 926 GLU A C 1
ATOM 7191 O O . GLU A 1 926 ? -7.631 13.000 51.093 1.00 71.81 926 GLU A O 1
ATOM 7196 N N . LYS A 1 927 ? -9.187 14.583 51.470 1.00 76.88 927 LYS A N 1
ATOM 7197 C CA . LYS A 1 927 ? -8.779 14.890 52.851 1.00 76.88 927 LYS A CA 1
ATOM 7198 C C . LYS A 1 927 ? -8.785 13.658 53.757 1.00 76.88 927 LYS A C 1
ATOM 7200 O O . LYS A 1 927 ? -7.824 13.420 54.482 1.00 76.88 927 LYS A O 1
ATOM 7205 N N . TYR A 1 928 ? -9.846 12.851 53.717 1.00 76.00 928 TYR A N 1
ATOM 7206 C CA . TYR A 1 928 ? -9.946 11.636 54.528 1.00 76.00 928 TYR A CA 1
ATOM 7207 C C . TYR A 1 928 ? -8.906 10.574 54.159 1.00 76.00 928 TYR A C 1
ATOM 7209 O O . TYR A 1 928 ? -8.328 9.930 55.040 1.00 76.00 928 TYR A O 1
ATOM 7217 N N . GLU A 1 929 ? -8.656 10.368 52.868 1.00 72.62 929 GLU A N 1
ATOM 7218 C CA . GLU A 1 929 ? -7.735 9.338 52.385 1.00 72.62 929 GLU A CA 1
ATOM 7219 C C . GLU A 1 929 ? -6.277 9.659 52.787 1.00 72.62 929 GLU A C 1
ATOM 7221 O O . GLU A 1 929 ? -5.534 8.727 53.104 1.00 72.62 929 GLU A O 1
ATOM 7226 N N . GLN A 1 930 ? -5.931 10.941 52.976 1.00 66.69 930 GLN A N 1
ATOM 7227 C CA . GLN A 1 930 ? -4.624 11.419 53.468 1.00 66.69 930 GLN A CA 1
ATOM 7228 C C . GLN A 1 930 ? -4.381 11.297 54.991 1.00 66.69 930 GLN A C 1
ATOM 7230 O O . GLN A 1 930 ? -3.229 11.304 55.413 1.00 66.69 930 GLN A O 1
ATOM 7235 N N . LEU A 1 931 ? -5.413 11.170 55.839 1.00 67.00 931 LEU A N 1
ATOM 7236 C CA . LEU A 1 931 ? -5.234 11.155 57.307 1.00 67.00 931 LEU A CA 1
ATOM 7237 C C . LEU A 1 931 ? -4.461 9.923 57.831 1.00 67.00 931 LEU A C 1
ATOM 7239 O O . LEU A 1 931 ? -4.851 8.794 57.534 1.00 67.00 931 LEU A O 1
ATOM 7243 N N . ASP A 1 932 ? -3.451 10.120 58.687 1.00 61.59 932 ASP A N 1
ATOM 7244 C CA . ASP A 1 932 ? -2.760 9.030 59.412 1.00 61.59 932 ASP A CA 1
ATOM 7245 C C . ASP A 1 932 ? -3.699 8.313 60.405 1.00 61.59 932 ASP A C 1
ATOM 7247 O O . ASP A 1 932 ? -3.825 7.087 60.402 1.00 61.59 932 ASP A O 1
ATOM 7251 N N . GLU A 1 933 ? -4.397 9.086 61.243 1.00 63.22 933 GLU A N 1
ATOM 7252 C CA . GLU A 1 933 ? -5.461 8.604 62.128 1.00 63.22 933 GLU A CA 1
ATOM 7253 C C . GLU A 1 933 ? -6.811 8.960 61.491 1.00 63.22 933 GLU A C 1
ATOM 7255 O O . GLU A 1 933 ? -7.124 10.134 61.303 1.00 63.22 933 GLU A O 1
ATOM 7260 N N . LYS A 1 934 ? -7.619 7.954 61.127 1.00 74.25 934 LYS A N 1
ATOM 7261 C CA . LYS A 1 934 ? -8.853 8.108 60.326 1.00 74.25 934 LYS A CA 1
ATOM 7262 C C . LYS A 1 934 ? -10.048 8.732 61.077 1.00 74.25 934 LYS A C 1
ATOM 7264 O O . LYS A 1 934 ? -11.194 8.391 60.804 1.00 74.25 934 LYS A O 1
ATOM 7269 N N . GLU A 1 935 ? -9.811 9.656 62.004 1.00 75.75 935 GLU A N 1
ATOM 7270 C CA . GLU A 1 935 ? -10.871 10.359 62.735 1.00 75.75 935 GLU A CA 1
ATOM 7271 C C . GLU A 1 935 ? -11.554 11.431 61.860 1.00 75.75 935 GLU A C 1
ATOM 7273 O O . GLU A 1 935 ? -10.899 12.285 61.264 1.00 75.75 935 GLU A O 1
ATOM 7278 N N . ILE A 1 936 ? -12.893 11.420 61.807 1.00 78.38 936 ILE A N 1
ATOM 7279 C CA . ILE A 1 936 ? -13.685 12.478 61.158 1.00 78.38 936 ILE A CA 1
ATOM 7280 C C . ILE A 1 936 ? -14.241 13.426 62.218 1.00 78.38 936 ILE A C 1
ATOM 7282 O O . ILE A 1 936 ? -15.123 13.068 63.001 1.00 78.38 936 ILE A O 1
ATOM 7286 N N . HIS A 1 937 ? -13.800 14.679 62.176 1.00 81.06 937 HIS A N 1
ATOM 7287 C CA . HIS A 1 937 ? -14.475 15.772 62.863 1.00 81.06 937 HIS A CA 1
ATOM 7288 C C . HIS A 1 937 ? -15.582 16.338 61.965 1.00 81.06 937 HIS A C 1
ATOM 7290 O O . HIS A 1 937 ? -15.311 16.848 60.884 1.00 81.06 937 HIS A O 1
ATOM 7296 N N . PHE A 1 938 ? -16.841 16.266 62.393 1.00 84.44 938 PHE A N 1
ATOM 7297 C CA . PHE A 1 938 ? -17.933 16.920 61.668 1.00 84.44 938 PHE A CA 1
ATOM 7298 C C . PHE A 1 938 ? -18.008 18.418 62.018 1.00 84.44 938 PHE A C 1
ATOM 7300 O O . PHE A 1 938 ? -17.820 18.767 63.187 1.00 84.44 938 PHE A O 1
ATOM 7307 N N . PRO A 1 939 ? -18.331 19.307 61.059 1.00 82.75 939 PRO A N 1
ATOM 7308 C CA . PRO A 1 939 ? -18.477 20.737 61.314 1.00 82.75 939 PRO A CA 1
ATOM 7309 C C . PRO A 1 939 ? -19.680 21.025 62.222 1.00 82.75 939 PRO A C 1
ATOM 7311 O O . PRO A 1 939 ? -20.652 20.265 62.252 1.00 82.75 939 PRO A O 1
ATOM 7314 N N . ASP A 1 940 ? -19.656 22.172 62.908 1.00 85.31 940 ASP A N 1
ATOM 7315 C CA . ASP A 1 940 ? -20.634 22.583 63.934 1.00 85.31 940 ASP A CA 1
ATOM 7316 C C . ASP A 1 940 ? -22.109 22.528 63.498 1.00 85.31 940 ASP A C 1
ATOM 7318 O O . ASP A 1 940 ? -22.996 22.482 64.353 1.00 85.31 940 ASP A O 1
ATOM 7322 N N . ARG A 1 941 ? -22.394 22.525 62.192 1.00 87.62 941 ARG A N 1
ATOM 7323 C CA . ARG A 1 941 ? -23.724 22.374 61.583 1.00 87.62 941 ARG A CA 1
ATOM 7324 C C . ARG A 1 941 ? -24.288 20.948 61.652 1.00 87.62 941 ARG A C 1
ATOM 7326 O O . ARG A 1 941 ? -25.506 20.785 61.707 1.00 87.62 941 ARG A O 1
ATOM 7333 N N . ALA A 1 942 ? -23.445 19.917 61.661 1.00 89.44 942 ALA A N 1
ATOM 7334 C CA . ALA A 1 942 ? -23.887 18.525 61.597 1.00 89.44 942 ALA A CA 1
ATOM 7335 C C . ALA A 1 942 ? -24.660 18.102 62.859 1.00 89.44 942 ALA A C 1
ATOM 7337 O O . ALA A 1 942 ? -24.228 18.324 63.993 1.00 89.44 942 ALA A O 1
ATOM 7338 N N . ARG A 1 943 ? -25.824 17.472 62.678 1.00 90.06 943 ARG A N 1
ATOM 7339 C CA . ARG A 1 943 ? -26.664 16.936 63.771 1.00 90.06 943 ARG A CA 1
ATOM 7340 C C . ARG A 1 943 ? -27.090 15.491 63.548 1.00 90.06 943 ARG A C 1
ATOM 7342 O O . ARG A 1 943 ? -27.374 14.793 64.518 1.00 90.06 943 ARG A O 1
ATOM 7349 N N . THR A 1 944 ? -27.134 15.045 62.298 1.00 89.06 944 THR A N 1
ATOM 7350 C CA . THR A 1 944 ? -27.510 13.685 61.904 1.00 89.06 944 THR A CA 1
ATOM 7351 C C . THR A 1 944 ? -26.602 13.200 60.772 1.00 89.06 944 THR A C 1
ATOM 7353 O O . THR A 1 944 ? -26.059 13.991 60.000 1.00 89.06 944 THR A O 1
ATOM 7356 N N . VAL A 1 945 ? -26.432 11.882 60.668 1.00 88.38 945 VAL A N 1
ATOM 7357 C CA . VAL A 1 945 ? -25.678 11.231 59.587 1.00 88.38 945 VAL A CA 1
ATOM 7358 C C . VAL A 1 945 ? -26.621 10.291 58.836 1.00 88.38 945 VAL A C 1
ATOM 7360 O O . VAL A 1 945 ? -27.490 9.649 59.432 1.00 88.38 945 VAL A O 1
ATOM 7363 N N . GLY A 1 946 ? -26.505 10.258 57.512 1.00 83.75 946 GLY A N 1
ATOM 7364 C CA . GLY A 1 946 ? -27.294 9.416 56.626 1.00 83.75 946 GLY A CA 1
ATOM 7365 C C . GLY A 1 946 ? -26.986 7.931 56.799 1.00 83.75 946 GLY A C 1
ATOM 7366 O O . GLY A 1 946 ? -25.852 7.534 57.075 1.00 83.75 946 GLY A O 1
ATOM 7367 N N . ASN A 1 947 ? -27.997 7.086 56.582 1.00 78.38 947 ASN A N 1
ATOM 7368 C CA . ASN A 1 947 ? -27.776 5.645 56.493 1.00 78.38 947 ASN A CA 1
ATOM 7369 C C . ASN A 1 947 ? -26.767 5.378 55.370 1.00 78.38 947 ASN A C 1
ATOM 7371 O O . ASN A 1 947 ? -26.964 5.827 54.246 1.00 78.38 947 ASN A O 1
ATOM 7375 N N . TYR A 1 948 ? -25.712 4.631 55.692 1.00 76.88 948 TYR A N 1
ATOM 7376 C CA . TYR A 1 948 ? -24.619 4.258 54.787 1.00 76.88 948 TYR A CA 1
ATOM 7377 C C . TYR A 1 948 ? -23.658 5.376 54.338 1.00 76.88 948 TYR A C 1
ATOM 7379 O O . TYR A 1 948 ? -22.754 5.068 53.566 1.00 76.88 948 TYR A O 1
ATOM 7387 N N . ALA A 1 949 ? -23.766 6.604 54.864 1.00 78.50 949 ALA A N 1
ATOM 7388 C CA . ALA A 1 949 ? -22.981 7.774 54.428 1.00 78.50 949 ALA A CA 1
ATOM 7389 C C . ALA A 1 949 ? -21.452 7.562 54.341 1.00 78.50 949 ALA A C 1
ATOM 7391 O O . ALA A 1 949 ? -20.786 8.155 53.498 1.00 78.50 949 ALA A O 1
ATOM 7392 N N . PHE A 1 950 ? -20.906 6.688 55.192 1.00 82.25 950 PHE A N 1
ATOM 7393 C CA . PHE A 1 950 ? -19.476 6.365 55.264 1.00 82.25 950 PHE A CA 1
ATOM 7394 C C . PHE A 1 950 ? -19.202 4.848 55.184 1.00 82.25 950 PHE A C 1
ATOM 7396 O O . PHE A 1 950 ? -18.153 4.369 55.602 1.00 82.25 950 PHE A O 1
ATOM 7403 N N . ARG A 1 951 ? -20.154 4.056 54.659 1.00 68.00 951 ARG A N 1
ATOM 7404 C CA . ARG A 1 951 ? -20.155 2.575 54.732 1.00 68.00 951 ARG A CA 1
ATOM 7405 C C . ARG A 1 951 ? -18.958 1.898 54.052 1.00 68.00 951 ARG A C 1
ATOM 7407 O O . ARG A 1 951 ? -18.645 0.761 54.390 1.00 68.00 951 ARG A O 1
ATOM 7414 N N . SER A 1 952 ? -18.350 2.550 53.065 1.00 61.94 952 SER A N 1
ATOM 7415 C CA . SER A 1 952 ? -17.254 2.004 52.256 1.00 61.94 952 SER A CA 1
ATOM 7416 C C . SER A 1 952 ? -15.855 2.350 52.775 1.00 61.94 952 SER A C 1
ATOM 7418 O O . SER A 1 952 ? -14.878 1.940 52.155 1.00 61.94 952 SER A O 1
ATOM 7420 N N . LEU A 1 953 ? -15.739 3.131 53.853 1.00 67.50 953 LEU A N 1
ATOM 7421 C CA . LEU A 1 953 ? -14.446 3.575 54.374 1.00 67.50 953 LEU A CA 1
ATOM 7422 C C . LEU A 1 953 ? -13.827 2.496 55.275 1.00 67.50 953 LEU A C 1
ATOM 7424 O O . LEU A 1 953 ? -14.519 1.895 56.097 1.00 67.50 953 LEU A O 1
ATOM 7428 N N . GLN A 1 954 ? -12.530 2.231 55.106 1.00 55.94 954 GLN A N 1
ATOM 7429 C CA . GLN A 1 954 ? -11.793 1.241 55.897 1.00 55.94 954 GLN A CA 1
ATOM 7430 C C . GLN A 1 954 ? -10.952 1.926 56.977 1.00 55.94 954 GLN A C 1
ATOM 7432 O O . GLN A 1 954 ? -10.245 2.887 56.695 1.00 55.94 954 GLN A O 1
ATOM 7437 N N . GLY A 1 955 ? -10.995 1.395 58.202 1.00 58.94 955 GLY A N 1
ATOM 7438 C CA . GLY A 1 955 ? -10.244 1.936 59.343 1.00 58.94 955 GLY A CA 1
ATOM 7439 C C . GLY A 1 955 ? -10.884 3.148 60.031 1.00 58.94 955 GLY A C 1
ATOM 7440 O O . GLY A 1 955 ? -10.257 3.700 60.929 1.00 58.94 955 GLY A O 1
ATOM 7441 N N . LEU A 1 956 ? -12.099 3.530 59.614 1.00 61.03 956 LEU A N 1
ATOM 7442 C CA . LEU A 1 956 ? -12.968 4.526 60.253 1.00 61.03 956 LEU A CA 1
ATOM 7443 C C . LEU A 1 956 ? -13.547 4.033 61.596 1.00 61.03 956 LEU A C 1
ATOM 7445 O O . LEU A 1 956 ? -13.966 2.852 61.638 1.00 61.03 956 LEU A O 1
#

Radius of gyration: 46.19 Å; Cα contacts (8 Å, |Δi|>4): 2207; chains: 1; bounding box: 118×134×116 Å

Mean predicted aligned error: 21.31 Å

Sequence (956 aa):
MKRKLSKKILSLLLALIMLFGPMINISYALENNGETLTPITTGELEVPITTIEESEKTIITTGEEYGILEESDTYLQFIPNESKSQEIVTSENFLEVSPVNEEKEIKKELAQPIEKKEDIINLENNVKENSDSKLKPQQTVPESVLSDNRIKNSKPSNEFQTEDVFLKNKIEIPDIMARNFQMNLLQMESGIFTYELIDGGVKITGFVSGMETVNLVIPDTINSQPVISIGDRAFFQKGIENLTLGNNVKVIEQYAFAANNISELTLPDSLETIGINSFRDNLLPSLDTKNVETIETSAFANNQLKDVIFGSIKNIGDTVFINNQLEKVSISESIESFGTSVFAYNDRYVLVETNSPIIVTEKTENGFGHVVNPVTITVRFLDEVSGEQLLNDQVFGNEFTDINGIIVLGEENTYTPPTISGYVPVSTPIVFVPDSVDYVLEVYYRNTSTIPRIELINTPRIEPDGDGSESVLLSFVKATDLNGNDISSNITVEPTSIDTSIPGNHKVTYTVTDELGNTGTRTVDIFVGTDWYDFPLGNGWVLGDFIYDGNKVLGFSDSGLAKVTTEKNLILPHINPADGVTIIDTVGVNHDPTTTSFRKRGLVSVSDFNDNIKVIEGSYGPYLADRIKGGFEGNAITEVNLINLEHAGAYSFYQNRLTSINFPKLKYIDSVTFTSNPITSINADDLPLVEYVGSSAFSGSKIVSLNMPSLKETGSAAFISNPISEGYFPSLVKIGPNTFASNKFTEMTKESFPVIEIIGSGAFRSNLITNIDLPTLIRIEDGAGSSNGAFVGNQITTIFPGGLQNLEYLGDYTFYNQNISNVPEDALSNLSEIGVSAFYGNNITEITLPIINNIEPGAFIGNPGLPEYDNLVVIWANSDNTHPNRENYIINPLNETVEGPFNEEDFIWDPNDYNRVLGFSTLGREKYEQLDEKEIHFPDRARTVGNYAFRSLQGL

Solvent-accessible surface area (backbone atoms only — not comparable to full-atom values): 53236 Å² total; per-residue (Å²): 138,83,88,87,89,88,90,90,90,88,83,84,87,86,82,90,79,90,89,80,84,83,89,87,90,85,85,83,85,87,83,86,90,84,82,88,86,84,89,87,85,88,84,78,91,82,88,85,92,82,89,83,87,86,88,79,88,83,91,88,86,88,83,88,84,91,85,84,89,84,87,85,89,83,91,87,80,90,86,90,84,83,89,79,88,80,90,88,89,90,78,92,82,91,87,88,84,85,86,89,86,87,84,84,88,78,90,81,86,88,82,84,86,82,89,79,83,87,87,79,90,80,90,80,89,89,87,81,88,79,89,86,87,84,93,84,90,81,91,82,89,92,90,91,89,89,84,87,87,89,86,84,88,84,86,88,83,88,85,89,89,86,87,88,85,84,88,88,87,89,85,82,85,91,92,80,91,88,78,87,77,91,72,74,86,74,73,37,78,57,94,50,33,24,27,46,83,52,90,96,25,26,30,38,54,24,57,37,90,93,50,77,50,41,68,41,72,49,54,46,50,58,98,87,33,40,24,33,31,39,28,65,43,23,47,40,65,55,56,30,39,43,54,43,63,19,64,44,32,26,35,38,29,39,28,20,48,14,48,26,50,33,48,56,67,68,71,36,81,46,26,40,38,40,22,41,28,16,45,16,40,27,45,29,44,54,44,64,40,52,60,27,38,34,39,28,39,26,17,47,17,44,31,44,30,42,46,57,45,61,37,71,33,25,37,40,27,37,26,24,42,19,40,28,50,33,53,52,42,56,47,57,67,61,53,78,42,74,43,57,58,31,43,21,47,17,86,23,34,22,39,37,47,64,83,36,89,84,67,70,64,41,84,48,100,87,49,35,14,35,37,49,74,58,17,38,38,39,34,38,35,26,36,72,82,82,62,47,73,76,48,81,70,47,74,48,27,71,41,46,79,42,97,78,26,62,37,58,70,68,46,85,45,77,49,72,77,81,90,50,90,66,42,45,67,76,65,73,71,43,77,49,59,40,89,46,49,80,27,74,46,81,45,44,22,44,65,71,71,59,52,30,50,77,45,78,76,44,60,50,66,38,49,62,70,39,80,36,41,44,76,53,60,55,59,23,46,42,30,28,40,92,85,69,48,82,45,49,90,49,56,45,58,44,62,54,54,57,71,23,81,53,71,45,74,45,76,34,36,38,37,32,56,46,97,87,67,28,68,19,74,50,76,45,69,34,36,17,41,92,53,50,41,72,41,74,67,52,95,84,41,33,47,48,26,42,36,73,58,76,40,22,42,34,28,34,24,77,60,24,55,58,47,43,74,79,50,36,70,43,67,40,65,48,49,30,53,91,56,67,65,43,52,21,32,30,36,29,68,42,90,48,82,82,83,39,32,59,34,60,60,52,32,39,29,41,33,47,64,68,67,44,42,29,36,34,35,36,35,74,43,92,51,84,90,54,47,41,58,15,45,38,26,48,24,46,28,46,47,66,54,46,59,44,25,36,35,42,17,6,25,26,42,17,40,26,44,25,45,58,72,58,26,60,47,22,36,42,40,29,28,31,17,42,18,46,12,57,24,43,48,44,48,46,76,27,35,46,47,26,33,37,39,20,36,26,14,40,22,48,11,52,27,33,37,42,30,33,54,42,25,33,40,38,28,46,24,16,43,18,52,14,57,32,50,47,58,38,24,67,41,26,31,34,42,21,36,25,18,43,15,44,24,39,30,49,58,43,44,38,90,32,35,60,46,25,32,37,42,20,26,13,17,44,18,38,26,50,25,33,40,36,27,33,46,55,26,31,39,38,36,57,17,95,43,79,86,27,1,24,41,17,56,30,52,31,37,41,48,37,76,38,15,27,20,45,23,34,34,43,20,16,14,27,43,26,52,29,48,33,52,50,61,41,68,49,19,36,54,47,28,30,37,39,22,42,24,16,47,14,37,22,46,33,29,58,41,51,44,41,66,57,79,46,78,37,73,54,24,43,37,70,29,59,17,34,77,90,58,85,31,23,27,39,33,44,52,51,94,84,50,82,72,79,68,53,104,37,31,37,58,62,74,75,73,82,83,57,82,66,82,62,50,75,77,28,41,33,63,38,96,89,40,91,35,26,36,47,28,60,26,72,67,27,42,57,43,52,75,68,42,90,68,54,77,81,64,78,35,94,68,59,79,48,73,40,91,66,32,66,70,87,63,82,83,103

pLDDT: mean 79.04, std 25.74, range [23.08, 98.75]

Secondary structure (DSSP, 8-state):
--------SSSSSSSS--SS-----------------------------------------------------------------------------PPP--------PPPPP--------------------------------------------------------------S-----------EEETTEEEEEETTEEEEEEEPTT---SEEE--SEETTEEEEEE-TTTTTTS---EEE--TT--EE-TTTT-SS---B-PPPTT--EE-TTTT-S---SEEEETT-SEE-TTTT-SS--SEEEE-S--EE-TTTT-SS---EEE--TT-SEE-SSTTTTSSSPEEEE---TT---EEETTEEEEEESPBEEEEEEEETTT--EEEEEEEESB-TTSTT-BB-TT--EEE-PPP-TTEEESSSSEEE---SSEEEEEEEEEETTPPPEEEE-S--EE-TT---BHHHHGGGEEEE-TTS-B-GGG-EEESSB--TTS-EEEEEEEEEE-TT--EEEEEEEEEESS-STT-EEETTEEGGGEEEE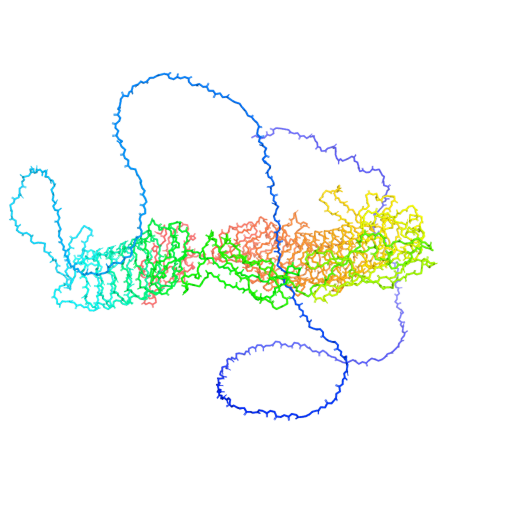TTEEEEE-HHHHHHTTT--EEEE-SB-TTTS--B--EEPPPS-TTTTSSTTS---EEEESSS---EE--EE-SSGGGEE--TTTT----EEE-TT--EE-TTTTTT---S----TT--EE-TTSSTT----EE-GGGSTT--EE-TTTTTT----EEE-TT--EE-TTTTTT----EEE-TT--EE-TTTTTT----EEETTT-TT--EE-TTTTTTS---EEE-TT--EEPPPSSTT-STTTT----EE-TTTTTT--EE-TTTTTT----B--TTTTTT--EE-TTTTTTS--SEEEE---SEE-TTTTTT---BGGGTTBEEEEE-TT--PPPBTTEEESPPPGGG-S---STTEEEETTEEEEEEEE-HHHHHHHHH-SS---PPPTT--EE-TTTTTT-S--

Foldseek 3Di:
DDDDDDDDDPPPPPPDDDDDDDDDDDDDDDDDDDDDDDDDDDDDDDDDDDDDDDDDDDDDDDDDDDDDDDDDDDDDDDDDDDDDDDDDDDDDDDDDDDDDDDDDDDDDDDDDDDDDDDDDDDDDDDDDDDDDDDDDDDDDDDDDDYDDDDDDDDDDDDDDDDDDDDDDDDDDDDDDDDDDDDDDPPQDDDDQFGWDADPQFIETQAGDPPSQDLAEAAECHDPPTGHAEYDACRQAQRQHAHYHHHLRHQYYEHLRNEQYAHADDDDHLNHAEQYALNHHNYAHQAEECQNYAEYEHCVHANYAHAYYHYHLYAYDEALPHHNYQHAEDEDEQNHNYDYYQVNWPNLFAYEYEYPHPRDAADQDPPGHGYHYLFAKEWEFEAEPPPRDTQDHTDIFQPPRNDSPRHDDAFDKDWDADDDGPQKDWPDPTDIDGHNDSHHYHYIYIYGNQDAKDKDFDAFLEAEAVGFFALVSVLNRIWIADPVRDTPSVQKDKPPRGDHLNDFDWDKMKIWGADPSGHIDMDIDTRGRYPFQQQPDLDPNDGLVQFDDDQLETAFGDPVVLVVLLPAQAEEAEQARRVGNPRGNQEHDFDPDPDDTAQEQSQRAEYHYRPLRHAYWDWEDDPDPVRGGATGYHQHAYQYYHNQNHQEQYANNQANYAHQAAAHQNHAEQEANRNDNHQHAEDDCRRAVRHQEQYACNHPQRQYQEYDHANHAEYYALRNAQHQHQYAAYNNHQYYEFCPHAQYAHQEAACRRVVRHAEQEWLPHHQYAHAEAQQLNHADYEAAPDLNIANHHNYAHAYYDQSRPQNHQYQYHNNCPQYAHADDDQNRHNNHAEQYALSQAQYQYQEDEYEQHPYDYPNVQHNYQHHVVVVRAYEYEYDPPRPDDDDPRHDYPDDPPPLPDADDPQQFDADPVDQQETQAGDPSVVVSQVPDPQNDHDDPPSHDYYDDCRPVPDPND

Nearest PDB structures (foldseek):
  7jrl-assembly1_A  TM=8.020E-01  e=8.519E-02  Clostridium perfringens ATCC 13124
  7js4-assembly1_A  TM=7.215E-01  e=3.564E-01  Clostridium perfringens ATCC 13124
  4h09-assembly2_B  TM=4.083E-01  e=3.408E-01  Eubacterium ventriosum ATCC 27560